Protein 5HSI (pdb70)

Solvent-accessible surface area: 41002 Å² total; per-residue (Å²): 78,58,79,76,24,27,23,26,0,0,0,0,0,11,63,10,30,4,2,116,35,2,42,79,8,2,26,88,2,1,69,45,0,18,31,13,5,113,96,46,22,104,56,24,49,83,28,2,11,95,133,38,50,103,32,100,28,9,119,118,3,18,31,43,0,92,86,9,4,61,84,0,0,100,49,8,73,85,66,15,26,25,31,32,16,7,0,43,27,5,2,80,33,34,24,9,5,0,0,0,0,1,0,0,13,2,0,3,1,0,23,8,6,14,3,56,26,116,67,25,5,8,3,10,14,75,0,1,46,27,0,0,89,17,0,6,117,2,0,29,14,139,99,16,6,1,1,2,2,16,0,6,52,3,0,22,4,0,0,0,0,1,1,0,0,4,16,8,1,0,22,1,0,71,119,32,38,83,145,30,6,66,86,81,60,63,51,89,2,16,15,10,40,7,105,64,5,4,69,33,6,115,106,8,40,121,60,50,94,56,0,13,92,91,2,2,16,2,8,115,88,10,41,106,6,1,35,0,0,0,4,35,43,32,50,99,72,6,34,37,9,0,0,4,0,1,0,0,21,108,11,6,18,47,0,58,11,49,56,55,4,30,4,38,19,138,21,0,35,72,20,0,81,125,34,11,83,112,127,27,8,2,0,0,0,0,0,4,0,6,8,78,51,4,0,1,3,3,11,0,43,111,0,12,56,11,15,97,99,0,72,179,91,38,12,19,0,7,0,0,0,8,0,12,19,0,0,2,2,4,0,1,1,4,41,95,99,42,109,56,4,69,76,168,48,7,72,132,22,8,51,86,11,112,3,18,68,39,105,99,106,16,8,38,71,68,2,17,29,0,4,118,12,0,47,75,0,1,0,0,0,0,0,0,8,62,0,0,3,1,5,40,28,0,0,0,2,0,2,40,8,63,60,0,37,49,2,1,3,21,122,141,162,18,19,16,23,1,5,5,12,24,9,6,0,4,19,0,0,1,0,1,0,0,6,56,0,0,39,13,7,1,7,0,0,0,8,0,0,0,0,0,2,2,0,0,37,22,1,32,81,30,0,96,111,10,136,11,98,3,90,65,82,157,1,10,5,48,24,12,36,47,3,7,4,0,12,0,4,2,0,0,9,35,70,74,34,76,53,0,61,87,8,10,166,16,0,82,35,0,36,104,52,0,22,44,128,102,77,30,152,180,42,50,52,2,9,3,11,64,29,58,0,26,49,107,76,14,16,63,7,0,26,55,23,0,80,84,25,44,6,56,78,119,33,0,110,128,24,18,76,0,2,0,2,6,2,6,5,16,26,7,8,0,23,82,115,148,33,8,68,62,4,18,70,85,0,98,149,16,0,51,43,7,0,88,110,13,42,81,90,166,281,26,40,95,74,21,25,26,34,0,0,0,0,0,13,9,12,30,4,3,114,34,1,37,78,9,1,27,93,5,1,69,43,0,16,34,36,4,141,158,155,36,67,81,25,3,14,104,152,50,49,99,32,108,29,10,125,135,4,18,32,44,0,84,70,4,3,68,81,0,1,105,50,6,68,61,50,4,28,4,36,39,18,5,1,27,28,5,1,70,28,33,14,14,2,0,0,0,0,0,0,0,14,3,0,3,3,2,24,9,8,14,2,45,39,100,89,25,6,6,4,12,12,52,0,3,56,46,0,0,86,14,0,7,118,2,0,32,12,129,172,17,5,1,1,2,2,13,0,5,51,4,0,21,3,0,0,0,0,1,1,0,0,4,17,11,1,1,89,0,0,79,98,34,41,71,134,32,6,58,85,71,58,90,44,86,6,24,14,9,37,8,142,62,4,2,46,29,6,110,112,6,38,114,63,41,92,71,0,14,106,100,2,1,17,15,11,117,92,13,59,118,7,1,38,0,0,0,4,31,40,29,44,83,68,4,34,35,9,0,0,4,0,0,0,0,18,55,12,8,20,46,0,59,11,51,55,53,4,34,3,39,11,126,20,0,38,72,34,0,78,139,48,7,86,105,120,29,1,2,0,0,0,0,0,6,0,5,7,78,46,4,0,2,3,4,9,0,46,101,0,19,54,11,16,108,104,0,73,177,93,38,13,18,0,7,0,0,0,10,0,12,20,0,0,1,2,5,0,2,1,4,42,93,100,34,107,52,2,64,101,174,41,8,78,113,22,7,44,88,10,116,2,12,58,75,111,98,106,16,10,42,67,77,6,12,30,0,3,102,12,0,47,84,0,1,0,0,0,0,0,0,8,63,0,0,4,1,6,31,30,0,0,0,1,0,2,51,22,61,63,0,37,51,1,1,4,21,163,129,17,24,16,25,1,5,8,14,20,10,5,1,3,20,0,0,2,0,2,0,0,5,60,0,0,38,12,6,0,6,0,0,0,8,0,0,0,1,0,5,2,0,0,39,25,1,39,68,31,0,106,129,10,133,7,128,4,76,90,74,131,1,5,9,50,28,14,34,44,8,14,4,0,11,1,4,2,0,0,10,40,64,79,34,99,47,0,78,75,6,12,136,6,0,78,27,0,46,108,53,0,18,41,105,114,36,23,109,202,37,58,70,2,10,3,7,60,27,56,0,25,50,104,61,12,17,68,9,0,25,58,23,0,81,86,28,50,4,59,75,121,30,0,116,124,22,21,75,0,4,0,2,4,2,4,6,17,27,12,12,0,20,79,128,128,38,8,60,98,4,17,68,82,0,94,145,12,0,50,43,10,0,85,104,28,58,118

B-factor: mean 26.17, std 9.17, range [10.86, 77.59]

GO terms:
  GO:0004837 tyrosine decarboxylase activity (F, IDA)
  GO:0030170 pyridoxal phosphate binding (F, IDA)
  GO:0036468 L-dopa decarboxylase activity (F, IDA)

Structure (mmCIF, N/CA/C/O backbone):
data_5HSI
#
_entry.id   5HSI
#
_cell.length_a   61.787
_cell.length_b   126.169
_cell.length_c   82.728
_cell.angle_alpha   90.00
_cell.angle_beta   109.89
_cell.angle_gamma   90.00
#
_symmetry.space_group_name_H-M   'P 1 21 1'
#
loop_
_entity.id
_entity.type
_entity.pdbx_description
1 polymer 'Putative decarboxylase'
2 non-polymer 'MAGNESIUM ION'
3 water water
#
loop_
_atom_site.group_PDB
_atom_site.id
_atom_site.type_symbol
_atom_site.label_atom_id
_atom_site.label_alt_id
_atom_site.label_comp_id
_atom_site.label_asym_id
_atom_site.label_entity_id
_atom_site.label_seq_id
_atom_site.pdbx_PDB_ins_code
_atom_site.Cartn_x
_atom_site.Cartn_y
_atom_site.Cartn_z
_atom_site.occupancy
_atom_site.B_iso_or_equiv
_atom_site.auth_seq_id
_atom_site.auth_comp_id
_atom_site.auth_asym_id
_atom_site.auth_atom_id
_atom_site.pdbx_PDB_model_num
ATOM 1 N N . SER A 1 7 ? 59.035 11.540 107.771 1.00 48.79 7 SER A N 1
ATOM 2 C CA . SER A 1 7 ? 58.653 10.373 106.979 1.00 50.88 7 SER A CA 1
ATOM 3 C C . SER A 1 7 ? 57.321 9.811 107.466 1.00 38.28 7 SER A C 1
ATOM 4 O O . SER A 1 7 ? 57.249 8.642 107.871 1.00 36.17 7 SER A O 1
ATOM 7 N N . LEU A 1 8 ? 56.287 10.656 107.434 1.00 36.67 8 LEU A N 1
ATOM 8 C CA . LEU A 1 8 ? 54.983 10.366 108.037 1.00 31.35 8 LEU A CA 1
ATOM 9 C C . LEU A 1 8 ? 55.076 10.100 109.544 1.00 35.20 8 LEU A C 1
ATOM 10 O O . LEU A 1 8 ? 54.163 9.522 110.130 1.00 29.53 8 LEU A O 1
ATOM 15 N N . LYS A 1 9 ? 56.166 10.551 110.164 1.00 40.18 9 LYS A N 1
ATOM 16 C CA . LYS A 1 9 ? 56.490 10.207 111.552 1.00 41.94 9 LYS A CA 1
ATOM 17 C C . LYS A 1 9 ? 55.367 10.439 112.559 1.00 40.05 9 LYS A C 1
ATOM 18 O O . LYS A 1 9 ? 55.098 9.585 113.410 1.00 41.71 9 LYS A O 1
ATOM 24 N N . ASP A 1 10 ? 54.720 11.594 112.463 1.00 35.81 10 ASP A N 1
ATOM 25 C CA . ASP A 1 10 ? 53.665 11.938 113.406 1.00 37.62 10 ASP A CA 1
ATOM 26 C C . ASP A 1 10 ? 52.287 11.892 112.758 1.00 33.81 10 ASP A C 1
ATOM 27 O O . ASP A 1 10 ? 51.379 12.621 113.155 1.00 33.60 10 ASP A O 1
ATOM 32 N N . LEU A 1 11 ? 52.144 11.028 111.755 1.00 31.69 11 LEU A N 1
ATOM 33 C CA . LEU A 1 11 ? 50.834 10.735 111.181 1.00 29.81 11 LEU A CA 1
ATOM 34 C C . LEU A 1 11 ? 49.875 10.376 112.313 1.00 27.57 11 LEU A C 1
ATOM 35 O O . LEU A 1 11 ? 50.218 9.587 113.202 1.00 27.85 11 LEU A O 1
ATOM 40 N N . ASP A 1 12 ? 48.689 10.978 112.289 1.00 27.37 12 ASP A N 1
ATOM 41 C CA . ASP A 1 12 ? 47.692 10.821 113.344 1.00 24.37 12 ASP A CA 1
ATOM 42 C C . ASP A 1 12 ? 46.495 10.050 112.804 1.00 25.76 12 ASP A C 1
ATOM 43 O O . ASP A 1 12 ? 45.702 10.589 112.019 1.00 23.73 12 ASP A O 1
ATOM 48 N N . LEU A 1 13 ? 46.362 8.792 113.225 1.00 24.07 13 LEU A N 1
ATOM 49 C CA . LEU A 1 13 ? 45.306 7.913 112.705 1.00 24.54 13 LEU A CA 1
ATOM 50 C C . LEU A 1 13 ? 43.897 8.441 112.964 1.00 24.06 13 LEU A C 1
ATOM 51 O O . LEU A 1 13 ? 42.988 8.164 112.187 1.00 24.88 13 LEU A O 1
ATOM 56 N N . ASN A 1 14 ? 43.717 9.208 114.041 1.00 25.91 14 ASN A N 1
ATOM 57 C CA . ASN A 1 14 ? 42.406 9.767 114.385 1.00 26.52 14 ASN A CA 1
ATOM 58 C C . ASN A 1 14 ? 41.822 10.645 113.279 1.00 19.57 14 ASN A C 1
ATOM 59 O O . ASN A 1 14 ? 40.617 10.878 113.242 1.00 24.47 14 ASN A O 1
ATOM 64 N N . ALA A 1 15 ? 42.684 11.135 112.394 1.00 21.41 15 ALA A N 1
ATOM 65 C CA . ALA A 1 15 ? 42.261 12.037 111.324 1.00 22.04 15 ALA A CA 1
ATOM 66 C C . ALA A 1 15 ? 41.793 11.273 110.088 1.00 22.09 15 ALA A C 1
ATOM 67 O O . ALA A 1 15 ? 41.322 11.873 109.117 1.00 19.05 15 ALA A O 1
ATOM 69 N N . LEU A 1 16 ? 41.921 9.952 110.122 1.00 19.81 16 LEU A N 1
ATOM 70 C CA . LEU A 1 16 ? 41.665 9.145 108.928 1.00 19.65 16 LEU A CA 1
ATOM 71 C C . LEU A 1 16 ? 40.393 8.303 108.997 1.00 21.05 16 LEU A C 1
ATOM 72 O O . LEU A 1 16 ? 40.189 7.423 108.157 1.00 20.76 16 LEU A O 1
ATOM 77 N N . PHE A 1 17 ? 39.535 8.591 109.975 1.00 18.20 17 PHE A N 1
ATOM 78 C CA . PHE A 1 17 ? 38.273 7.869 110.177 1.00 21.75 17 PHE A CA 1
ATOM 79 C C . PHE A 1 17 ? 37.147 8.834 110.536 1.00 22.49 17 PHE A C 1
ATOM 80 O O . PHE A 1 17 ? 37.388 9.884 111.135 1.00 23.71 17 PHE A O 1
ATOM 88 N N . ILE A 1 18 ? 35.918 8.474 110.178 1.00 22.24 18 ILE A N 1
ATOM 89 C CA . ILE A 1 18 ? 34.754 9.261 110.578 1.00 21.55 18 ILE A CA 1
ATOM 90 C C . ILE A 1 18 ? 34.651 9.348 112.108 1.00 23.76 18 ILE A C 1
ATOM 91 O O . ILE A 1 18 ? 34.330 10.404 112.651 1.00 20.31 18 ILE A O 1
ATOM 96 N N . GLY A 1 19 ? 34.960 8.248 112.791 1.00 22.60 19 GLY A N 1
ATOM 97 C CA . GLY A 1 19 ? 34.939 8.217 114.246 1.00 22.97 19 GLY A CA 1
ATOM 98 C C . GLY A 1 19 ? 33.718 7.481 114.758 1.00 24.68 19 GLY A C 1
ATOM 99 O O . GLY A 1 19 ? 32.654 7.540 114.129 1.00 22.33 19 GLY A O 1
ATOM 100 N N . ASP A 1 20 ? 33.864 6.780 115.885 1.00 23.18 20 ASP A N 1
ATOM 101 C CA . ASP A 1 20 ? 32.760 5.984 116.429 1.00 25.87 20 ASP A CA 1
ATOM 102 C C . ASP A 1 20 ? 31.534 6.827 116.784 1.00 26.07 20 ASP A C 1
ATOM 103 O O . ASP A 1 20 ? 30.409 6.317 116.814 1.00 26.96 20 ASP A O 1
ATOM 108 N N . LYS A 1 21 ? 31.764 8.111 117.045 1.00 23.93 21 LYS A N 1
ATOM 109 C CA . LYS A 1 21 ? 30.700 9.051 117.396 1.00 29.31 21 LYS A CA 1
ATOM 110 C C . LYS A 1 21 ? 30.596 10.156 116.358 1.00 25.30 21 LYS A C 1
ATOM 111 O O . LYS A 1 21 ? 30.127 11.262 116.656 1.00 25.38 21 LYS A O 1
ATOM 117 N N . ALA A 1 22 ? 31.045 9.854 115.141 1.00 23.86 22 ALA A N 1
ATOM 118 C CA . ALA A 1 22 ? 31.028 10.818 114.041 1.00 24.75 22 ALA A CA 1
ATOM 119 C C . ALA A 1 22 ? 31.782 12.100 114.391 1.00 23.81 22 ALA A C 1
ATOM 120 O O . ALA A 1 22 ? 31.408 13.198 113.947 1.00 25.10 22 ALA A O 1
ATOM 122 N N . GLU A 1 23 ? 32.855 11.955 115.174 1.00 22.08 23 GLU A N 1
ATOM 123 C CA . GLU A 1 23 ? 33.676 13.099 115.581 1.00 25.15 23 GLU A CA 1
ATOM 124 C C . GLU A 1 23 ? 34.204 13.864 114.375 1.00 26.09 23 GLU A C 1
ATOM 125 O O . GLU A 1 23 ? 34.348 15.083 114.423 1.00 24.46 23 GLU A O 1
ATOM 131 N N . ASN A 1 24 ? 34.506 13.137 113.302 1.00 21.79 24 ASN A N 1
ATOM 132 C CA . ASN A 1 24 ? 35.028 13.759 112.091 1.00 20.27 24 ASN A CA 1
ATOM 133 C C . ASN A 1 24 ? 34.003 13.741 110.964 1.00 24.35 24 ASN A C 1
ATOM 134 O O . ASN A 1 24 ? 34.368 13.767 109.793 1.00 21.02 24 ASN A O 1
ATOM 139 N N . GLY A 1 25 ? 32.725 13.703 111.327 1.00 22.72 25 GLY A N 1
ATOM 140 C CA . GLY A 1 25 ? 31.646 13.684 110.358 1.00 21.38 25 GLY A CA 1
ATOM 141 C C . GLY A 1 25 ? 31.633 14.867 109.416 1.00 22.13 25 GLY A C 1
ATOM 142 O O . GLY A 1 25 ? 31.465 14.695 108.208 1.00 21.60 25 GLY A O 1
ATOM 143 N N . GLN A 1 26 ? 31.800 16.072 109.958 1.00 22.79 26 GLN A N 1
ATOM 144 C CA . GLN A 1 26 ? 31.793 17.278 109.139 1.00 23.40 26 GLN A CA 1
ATOM 145 C C . GLN A 1 26 ? 32.968 17.300 108.163 1.00 21.30 26 GLN A C 1
ATOM 146 O O . GLN A 1 26 ? 32.840 17.783 107.036 1.00 22.59 26 GLN A O 1
ATOM 152 N N . LEU A 1 27 ? 34.113 16.787 108.603 1.00 20.15 27 LEU A N 1
ATOM 153 C CA . LEU A 1 27 ? 35.278 16.665 107.733 1.00 21.96 27 LEU A CA 1
ATOM 154 C C . LEU A 1 27 ? 34.946 15.753 106.559 1.00 21.34 27 LEU A C 1
ATOM 155 O O . LEU A 1 27 ? 35.215 16.088 105.407 1.00 20.20 27 LEU A O 1
ATOM 160 N N . TYR A 1 28 ? 34.357 14.597 106.858 1.00 18.28 28 TYR A N 1
ATOM 161 C CA . TYR A 1 28 ? 33.943 13.673 105.804 1.00 17.12 28 TYR A CA 1
ATOM 162 C C . TYR A 1 28 ? 32.979 14.357 104.833 1.00 19.54 28 TYR A C 1
ATOM 163 O O . TYR A 1 28 ? 33.153 14.306 103.611 1.00 19.66 28 TYR A O 1
ATOM 172 N N . LYS A 1 29 ? 31.964 15.013 105.381 1.00 18.82 29 LYS A N 1
ATOM 173 C CA . LYS A 1 29 ? 30.957 15.662 104.556 1.00 22.09 29 LYS A CA 1
ATOM 174 C C . LYS A 1 29 ? 31.566 16.771 103.691 1.00 23.60 29 LYS A C 1
ATOM 175 O O . LYS A 1 29 ? 31.224 16.898 102.511 1.00 23.68 29 LYS A O 1
ATOM 181 N N . ASP A 1 30 ? 32.465 17.567 104.271 1.00 19.63 30 ASP A N 1
ATOM 182 C CA . ASP A 1 30 ? 33.134 18.638 103.531 1.00 20.60 30 ASP A CA 1
ATOM 183 C C . ASP A 1 30 ? 33.948 18.089 102.361 1.00 22.55 30 ASP A C 1
ATOM 184 O O . ASP A 1 30 ? 33.850 18.575 101.230 1.00 21.42 30 ASP A O 1
ATOM 189 N N . LEU A 1 31 ? 34.739 17.058 102.632 1.00 22.34 31 LEU A N 1
ATOM 190 C CA . LEU A 1 31 ? 35.570 16.464 101.597 1.00 18.75 31 LEU A CA 1
ATOM 191 C C . LEU A 1 31 ? 34.713 15.768 100.547 1.00 20.59 31 LEU A C 1
ATOM 192 O O . LEU A 1 31 ? 35.026 15.812 99.354 1.00 19.45 31 LEU A O 1
ATOM 197 N N . LEU A 1 32 ? 33.635 15.121 100.988 1.00 18.00 32 LEU A N 1
ATOM 198 C CA . LEU A 1 32 ? 32.735 14.439 100.053 1.00 18.28 32 LEU A CA 1
ATOM 199 C C . LEU A 1 32 ? 32.103 15.440 99.107 1.00 21.30 32 LEU A C 1
ATOM 200 O O . LEU A 1 32 ? 32.025 15.210 97.897 1.00 18.95 32 LEU A O 1
ATOM 205 N N . ASN A 1 33 ? 31.652 16.564 99.649 1.00 19.83 33 ASN A N 1
ATOM 206 C CA . ASN A 1 33 ? 31.052 17.585 98.796 1.00 19.75 33 ASN A CA 1
ATOM 207 C C . ASN A 1 33 ? 32.064 18.223 97.850 1.00 18.83 33 ASN A C 1
ATOM 208 O O . ASN A 1 33 ? 31.732 18.550 96.714 1.00 20.87 33 ASN A O 1
ATOM 213 N N . LYS A 1 34 ? 33.297 18.399 98.312 1.00 20.16 34 LYS A N 1
ATOM 214 C CA . LYS A 1 34 ? 34.350 18.934 97.439 1.00 21.44 34 LYS A CA 1
ATOM 215 C C . LYS A 1 34 ? 34.565 18.008 96.235 1.00 20.45 34 LYS A C 1
ATOM 216 O O . LYS A 1 34 ? 34.627 18.458 95.093 1.00 20.07 34 LYS A O 1
ATOM 222 N N . LEU A 1 35 ? 34.653 16.710 96.498 1.00 19.37 35 LEU A N 1
ATOM 223 C CA . LEU A 1 35 ? 34.854 15.723 95.440 1.00 16.99 35 LEU A CA 1
ATOM 224 C C . LEU A 1 35 ? 33.655 15.648 94.498 1.00 18.08 35 LEU A C 1
ATOM 225 O O . LEU A 1 35 ? 33.815 15.628 93.266 1.00 17.55 35 LEU A O 1
ATOM 230 N N . VAL A 1 36 ? 32.448 15.628 95.056 1.00 18.63 36 VAL A N 1
ATOM 231 C CA . VAL A 1 36 ? 31.260 15.581 94.203 1.00 17.14 36 VAL A CA 1
ATOM 232 C C . VAL A 1 36 ? 31.210 16.815 93.310 1.00 19.99 36 VAL A C 1
ATOM 233 O O . VAL A 1 36 ? 30.915 16.707 92.121 1.00 19.04 36 VAL A O 1
ATOM 237 N N . ASP A 1 37 ? 31.532 17.981 93.871 1.00 18.91 37 ASP A N 1
ATOM 238 C CA . ASP A 1 37 ? 31.606 19.207 93.072 1.00 21.01 37 ASP A CA 1
ATOM 239 C C . ASP A 1 37 ? 32.601 19.078 91.932 1.00 20.21 37 ASP A C 1
ATOM 240 O O . ASP A 1 37 ? 32.356 19.573 90.834 1.00 20.49 37 ASP A O 1
ATOM 245 N N . GLU A 1 38 ? 33.732 18.433 92.198 1.00 19.02 38 GLU A N 1
ATOM 246 C CA . GLU A 1 38 ? 34.743 18.247 91.166 1.00 18.80 38 GLU A CA 1
ATOM 247 C C . GLU A 1 38 ? 34.196 17.388 90.039 1.00 16.87 38 GLU A C 1
ATOM 248 O O . GLU A 1 38 ? 34.417 17.661 88.864 1.00 18.80 38 GLU A O 1
ATOM 254 N N . HIS A 1 39 ? 33.486 16.329 90.397 1.00 17.71 39 HIS A N 1
ATOM 255 C CA . HIS A 1 39 ? 32.930 15.474 89.364 1.00 17.32 39 HIS A CA 1
ATOM 256 C C . HIS A 1 39 ? 31.831 16.172 88.562 1.00 17.82 39 HIS A C 1
ATOM 257 O O . HIS A 1 39 ? 31.790 16.070 87.333 1.00 18.94 39 HIS A O 1
ATOM 264 N N . LEU A 1 40 ? 30.923 16.865 89.247 1.00 19.07 40 LEU A N 1
ATOM 265 C CA . LEU A 1 40 ? 29.841 17.552 88.536 1.00 18.15 40 LEU A CA 1
ATOM 266 C C . LEU A 1 40 ? 30.407 18.624 87.605 1.00 20.32 40 LEU A C 1
ATOM 267 O O . LEU A 1 40 ? 29.929 18.791 86.475 1.00 18.77 40 LEU A O 1
ATOM 272 N N . GLY A 1 41 ? 31.440 19.327 88.063 1.00 19.13 41 GLY A N 1
ATOM 273 C CA . GLY A 1 41 ? 32.084 20.351 87.245 1.00 22.70 41 GLY A CA 1
ATOM 274 C C . GLY A 1 41 ? 32.745 19.756 86.014 1.00 20.39 41 GLY A C 1
ATOM 275 O O . GLY A 1 41 ? 32.801 20.376 84.947 1.00 23.43 41 GLY A O 1
ATOM 276 N N . TRP A 1 42 ? 33.228 18.528 86.162 1.00 21.37 42 TRP A N 1
ATOM 277 C CA . TRP A 1 42 ? 33.884 17.821 85.077 1.00 22.34 42 TRP A CA 1
ATOM 278 C C . TRP A 1 42 ? 32.860 17.437 84.011 1.00 21.18 42 TRP A C 1
ATOM 279 O O . TRP A 1 42 ? 33.100 17.637 82.811 1.00 21.52 42 TRP A O 1
ATOM 290 N N . ARG A 1 43 ? 31.714 16.898 84.432 1.00 17.67 43 ARG A N 1
ATOM 291 C CA . ARG A 1 43 ? 30.671 16.563 83.464 1.00 16.05 43 ARG A CA 1
ATOM 292 C C . ARG A 1 43 ? 30.272 17.819 82.723 1.00 21.91 43 ARG A C 1
ATOM 293 O O . ARG A 1 43 ? 30.114 17.796 81.510 1.00 23.24 43 ARG A O 1
ATOM 301 N N . LYS A 1 44 ? 30.127 18.917 83.448 1.00 20.95 44 LYS A N 1
ATOM 302 C CA . LYS A 1 44 ? 29.611 20.143 82.837 1.00 24.47 44 LYS A CA 1
ATOM 303 C C . LYS A 1 44 ? 30.607 20.832 81.906 1.00 29.96 44 LYS A C 1
ATOM 304 O O . LYS A 1 44 ? 30.239 21.275 80.808 1.00 28.67 44 LYS A O 1
ATOM 310 N N . ASN A 1 45 ? 31.867 20.908 82.326 1.00 22.23 45 ASN A N 1
ATOM 311 C CA . ASN A 1 45 ? 32.816 21.790 81.657 1.00 22.08 45 ASN A CA 1
ATOM 312 C C . ASN A 1 45 ? 34.022 21.149 80.978 1.00 20.69 45 ASN A C 1
ATOM 313 O O . ASN A 1 45 ? 34.763 21.837 80.288 1.00 22.40 45 ASN A O 1
ATOM 318 N N . TYR A 1 46 ? 34.241 19.848 81.161 1.00 20.46 46 TYR A N 1
ATOM 319 C CA . TYR A 1 46 ? 35.457 19.236 80.633 1.00 19.86 46 TYR A CA 1
ATOM 320 C C . TYR A 1 46 ? 35.479 19.326 79.106 1.00 24.41 46 TYR A C 1
ATOM 321 O O . TYR A 1 46 ? 36.526 19.575 78.499 1.00 24.14 46 TYR A O 1
ATOM 330 N N . ILE A 1 47 ? 34.306 19.154 78.508 1.00 23.28 47 ILE A N 1
ATOM 331 C CA . ILE A 1 47 ? 34.113 19.332 77.068 1.00 22.92 47 ILE A CA 1
ATOM 332 C C . ILE A 1 47 ? 32.929 20.257 76.850 1.00 26.76 47 ILE A C 1
ATOM 333 O O . ILE A 1 47 ? 31.783 19.799 76.848 1.00 26.73 47 ILE A O 1
ATOM 338 N N . PRO A 1 48 ? 33.190 21.568 76.699 1.00 24.26 48 PRO A N 1
ATOM 339 C CA . PRO A 1 48 ? 32.122 22.521 76.367 1.00 30.69 48 PRO A CA 1
ATOM 340 C C . PRO A 1 48 ? 31.391 22.027 75.113 1.00 34.32 48 PRO A C 1
ATOM 341 O O . PRO A 1 48 ? 32.050 21.594 74.170 1.00 34.33 48 PRO A O 1
ATOM 345 N N . SER A 1 49 ? 30.060 22.079 75.117 1.00 42.65 49 SER A N 1
ATOM 346 C CA . SER A 1 49 ? 29.228 21.314 74.170 1.00 40.84 49 SER A CA 1
ATOM 347 C C . SER A 1 49 ? 29.405 19.803 74.362 1.00 37.96 49 SER A C 1
ATOM 348 O O . SER A 1 49 ? 30.474 19.297 74.039 1.00 44.28 49 SER A O 1
ATOM 351 N N . ASP A 1 50 ? 28.411 19.052 74.868 1.00 40.68 50 ASP A N 1
ATOM 352 C CA . ASP A 1 50 ? 26.989 19.406 75.130 1.00 38.97 50 ASP A CA 1
ATOM 353 C C . ASP A 1 50 ? 26.116 19.199 73.847 1.00 45.91 50 ASP A C 1
ATOM 354 O O . ASP A 1 50 ? 26.585 18.555 72.903 1.00 47.12 50 ASP A O 1
ATOM 359 N N . PRO A 1 51 ? 24.855 19.694 73.788 1.00 51.59 51 PRO A N 1
ATOM 360 C CA . PRO A 1 51 ? 24.019 20.607 74.578 1.00 50.02 51 PRO A CA 1
ATOM 361 C C . PRO A 1 51 ? 23.591 19.990 75.900 1.00 47.11 51 PRO A C 1
ATOM 362 O O . PRO A 1 51 ? 23.965 18.850 76.210 1.00 41.94 51 PRO A O 1
ATOM 366 N N . ASN A 1 52 ? 22.867 20.764 76.698 1.00 49.48 52 ASN A N 1
ATOM 367 C CA . ASN A 1 52 ? 22.172 20.199 77.839 1.00 43.31 52 ASN A CA 1
ATOM 368 C C . ASN A 1 52 ? 20.944 19.490 77.305 1.00 34.50 52 ASN A C 1
ATOM 369 O O . ASN A 1 52 ? 20.156 20.079 76.561 1.00 37.16 52 ASN A O 1
ATOM 374 N N . MET A 1 53 ? 20.790 18.222 77.663 1.00 29.79 53 MET A N 1
ATOM 375 C CA . MET A 1 53 ? 19.608 17.482 77.260 1.00 28.18 53 MET A CA 1
ATOM 376 C C . MET A 1 53 ? 18.444 17.738 78.215 1.00 31.29 53 MET A C 1
ATOM 377 O O . MET A 1 53 ? 17.279 17.579 77.840 1.00 30.01 53 MET A O 1
ATOM 382 N N . ILE A 1 54 ? 18.771 18.128 79.447 1.00 25.64 54 ILE A N 1
ATOM 383 C CA . ILE A 1 54 ? 17.769 18.412 80.479 1.00 25.68 54 ILE A CA 1
ATOM 384 C C . ILE A 1 54 ? 17.825 19.901 80.813 1.00 27.85 54 ILE A C 1
ATOM 385 O O . ILE A 1 54 ? 18.887 20.416 81.168 1.00 25.83 54 ILE A O 1
ATOM 390 N N . GLY A 1 55 ? 16.697 20.601 80.695 1.00 27.76 55 GLY A N 1
ATOM 391 C CA . GLY A 1 55 ? 16.656 22.022 81.019 1.00 29.78 55 GLY A CA 1
ATOM 392 C C . GLY A 1 55 ? 15.681 22.388 82.128 1.00 31.30 55 GLY A C 1
ATOM 393 O O . GLY A 1 55 ? 14.933 21.538 82.598 1.00 28.74 55 GLY A O 1
ATOM 394 N N . PRO A 1 56 ? 15.685 23.665 82.557 1.00 32.26 56 PRO A N 1
ATOM 395 C CA . PRO A 1 56 ? 14.745 24.171 83.568 1.00 29.41 56 PRO A CA 1
ATOM 396 C C . PRO A 1 56 ? 13.289 23.893 83.209 1.00 29.33 56 PRO A C 1
ATOM 397 O O . PRO A 1 56 ? 12.492 23.623 84.107 1.00 34.14 56 PRO A O 1
ATOM 401 N N . GLU A 1 57 ? 12.951 23.957 81.923 1.00 32.55 57 GLU A N 1
ATOM 402 C CA . GLU A 1 57 ? 11.598 23.637 81.470 1.00 36.70 57 GLU A CA 1
ATOM 403 C C . GLU A 1 57 ? 11.228 22.177 81.765 1.00 35.87 57 GLU A C 1
ATOM 404 O O . GLU A 1 57 ? 10.057 21.855 81.987 1.00 35.89 57 GLU A O 1
ATOM 410 N N . ASP A 1 58 ? 12.223 21.294 81.758 1.00 31.82 58 ASP A N 1
ATOM 411 C CA . ASP A 1 58 ? 11.986 19.904 82.124 1.00 29.95 58 ASP A CA 1
ATOM 412 C C . ASP A 1 58 ? 11.926 19.768 83.648 1.00 29.17 58 ASP A C 1
ATOM 413 O O . ASP A 1 58 ? 11.015 19.142 84.190 1.00 31.36 58 ASP A O 1
ATOM 418 N N . GLN A 1 59 ? 12.888 20.376 84.333 1.00 26.06 59 GLN A N 1
ATOM 419 C CA . GLN A 1 59 ? 13.023 20.230 85.784 1.00 25.11 59 GLN A CA 1
ATOM 420 C C . GLN A 1 59 ? 11.872 20.855 86.576 1.00 30.48 59 GLN A C 1
ATOM 421 O O . GLN A 1 59 ? 11.626 20.474 87.715 1.00 31.22 59 GLN A O 1
ATOM 427 N N . ASN A 1 60 ? 11.174 21.810 85.967 1.00 32.47 60 ASN A N 1
ATOM 428 C CA . ASN A 1 60 ? 10.041 22.469 86.621 1.00 36.01 60 ASN A CA 1
ATOM 429 C C . ASN A 1 60 ? 8.677 21.936 86.196 1.00 36.12 60 ASN A C 1
ATOM 430 O O . ASN A 1 60 ? 7.646 22.438 86.642 1.00 36.63 60 ASN A O 1
ATOM 435 N N . SER A 1 61 ? 8.664 20.927 85.332 1.00 30.62 61 SER A N 1
ATOM 436 C CA . SER A 1 61 ? 7.408 20.299 84.941 1.00 30.85 61 SER A CA 1
ATOM 437 C C . SER A 1 61 ? 6.823 19.529 86.127 1.00 30.44 61 SER A C 1
ATOM 438 O O . SER A 1 61 ? 7.564 19.078 87.008 1.00 29.12 61 SER A O 1
ATOM 441 N N . PRO A 1 62 ? 5.486 19.395 86.170 1.00 26.78 62 PRO A N 1
ATOM 442 C CA . PRO A 1 62 ? 4.848 18.662 87.269 1.00 31.36 62 PRO A CA 1
ATOM 443 C C . PRO A 1 62 ? 5.263 17.194 87.323 1.00 27.96 62 PRO A C 1
ATOM 444 O O . PRO A 1 62 ? 5.477 16.668 88.415 1.00 30.04 62 PRO A O 1
ATOM 448 N N . ALA A 1 63 ? 5.376 16.541 86.171 1.00 28.64 63 ALA A N 1
ATOM 449 C CA . ALA A 1 63 ? 5.778 15.138 86.153 1.00 28.06 63 ALA A CA 1
ATOM 450 C C . ALA A 1 63 ? 7.202 14.952 86.692 1.00 25.07 63 ALA A C 1
ATOM 451 O O . ALA A 1 63 ? 7.498 13.948 87.335 1.00 27.58 63 ALA A O 1
ATOM 453 N N . PHE A 1 64 ? 8.080 15.912 86.416 1.00 24.87 64 PHE A N 1
ATOM 454 C CA . PHE A 1 64 ? 9.452 15.862 86.921 1.00 23.63 64 PHE A CA 1
ATOM 455 C C . PHE A 1 64 ? 9.414 15.980 88.438 1.00 24.86 64 PHE A C 1
ATOM 456 O O . PHE A 1 64 ? 10.014 15.171 89.150 1.00 22.41 64 PHE A O 1
ATOM 464 N N . LYS A 1 65 ? 8.703 16.988 88.938 1.00 25.37 65 LYS A N 1
ATOM 465 C CA . LYS A 1 65 ? 8.623 17.192 90.378 1.00 23.33 65 LYS A CA 1
ATOM 466 C C . LYS A 1 65 ? 7.983 15.992 91.090 1.00 23.17 65 LYS A C 1
ATOM 467 O O . LYS A 1 65 ? 8.428 15.601 92.169 1.00 24.35 65 LYS A O 1
ATOM 473 N N . LYS A 1 66 ? 6.958 15.405 90.475 1.00 25.79 66 LYS A N 1
ATOM 474 C CA . LYS A 1 66 ? 6.338 14.186 91.000 1.00 25.57 66 LYS A CA 1
ATOM 475 C C . LYS A 1 66 ? 7.352 13.055 91.077 1.00 23.86 66 LYS A C 1
ATOM 476 O O . LYS A 1 66 ? 7.378 12.297 92.049 1.00 22.29 66 LYS A O 1
ATOM 482 N N . THR A 1 67 ? 8.172 12.927 90.035 1.00 23.72 67 THR A N 1
ATOM 483 C CA . THR A 1 67 ? 9.157 11.838 89.971 1.00 21.13 67 THR A CA 1
ATOM 484 C C . THR A 1 67 ? 10.249 12.029 91.026 1.00 21.32 67 THR A C 1
ATOM 485 O O . THR A 1 67 ? 10.716 11.058 91.629 1.00 21.14 67 THR A O 1
ATOM 489 N N . VAL A 1 68 ? 10.657 13.276 91.256 1.00 21.36 68 VAL A N 1
ATOM 490 C CA . VAL A 1 68 ? 11.599 13.550 92.339 1.00 20.12 68 VAL A CA 1
ATOM 491 C C . VAL A 1 68 ? 10.987 13.125 93.672 1.00 22.32 68 VAL A C 1
ATOM 492 O O . VAL A 1 68 ? 11.655 12.505 94.500 1.00 22.73 68 VAL A O 1
ATOM 496 N N . GLY A 1 69 ? 9.708 13.439 93.865 1.00 22.38 69 GLY A N 1
ATOM 497 C CA . GLY A 1 69 ? 9.028 13.069 95.097 1.00 21.74 69 GLY A CA 1
ATOM 498 C C . GLY A 1 69 ? 9.013 11.562 95.284 1.00 20.85 69 GLY A C 1
ATOM 499 O O . GLY A 1 69 ? 9.222 11.050 96.392 1.00 21.77 69 GLY A O 1
ATOM 500 N N . HIS A 1 70 ? 8.771 10.857 94.186 1.00 20.98 70 HIS A N 1
ATOM 501 C CA . HIS A 1 70 ? 8.790 9.394 94.164 1.00 21.31 70 HIS A CA 1
ATOM 502 C C . HIS A 1 70 ? 10.172 8.839 94.544 1.00 20.41 70 HIS A C 1
ATOM 503 O O . HIS A 1 70 ? 10.293 7.920 95.370 1.00 18.88 70 HIS A O 1
ATOM 510 N N . MET A 1 71 ? 11.225 9.399 93.951 1.00 20.03 71 MET A N 1
ATOM 511 C CA . MET A 1 71 ? 12.584 8.999 94.313 1.00 19.69 71 MET A CA 1
ATOM 512 C C . MET A 1 71 ? 12.883 9.236 95.797 1.00 21.11 71 MET A C 1
ATOM 513 O O . MET A 1 71 ? 13.467 8.379 96.461 1.00 19.99 71 MET A O 1
ATOM 518 N N . LYS A 1 72 ? 12.467 10.390 96.318 1.00 21.91 72 LYS A N 1
ATOM 519 C CA . LYS A 1 72 ? 12.643 10.694 97.738 1.00 19.70 72 LYS A CA 1
ATOM 520 C C . LYS A 1 72 ? 11.944 9.679 98.638 1.00 20.69 72 LYS A C 1
ATOM 521 O O . LYS A 1 72 ? 12.486 9.276 99.669 1.00 22.10 72 LYS A O 1
ATOM 527 N N . THR A 1 73 ? 10.735 9.282 98.259 1.00 22.49 73 THR A N 1
ATOM 528 C CA . THR A 1 73 ? 9.987 8.282 99.028 1.00 22.80 73 THR A CA 1
ATOM 529 C C . THR A 1 73 ? 10.754 6.955 99.099 1.00 25.35 73 THR A C 1
ATOM 530 O O . THR A 1 73 ? 10.846 6.326 100.164 1.00 26.57 73 THR A O 1
ATOM 534 N N . VAL A 1 74 ? 11.325 6.548 97.969 1.00 21.59 74 VAL A N 1
ATOM 535 C CA . VAL A 1 74 ? 12.135 5.339 97.917 1.00 21.88 74 VAL A CA 1
ATOM 536 C C . VAL A 1 74 ? 13.359 5.445 98.818 1.00 21.07 74 VAL A C 1
ATOM 537 O O . VAL A 1 74 ? 13.624 4.551 99.622 1.00 21.73 74 VAL A O 1
ATOM 541 N N . LEU A 1 75 ? 14.088 6.551 98.705 1.00 20.65 75 LEU A N 1
ATOM 542 C CA . LEU A 1 75 ? 15.323 6.730 99.462 1.00 22.79 75 LEU A CA 1
ATOM 543 C C . LEU A 1 75 ? 15.020 6.865 100.945 1.00 20.09 75 LEU A C 1
ATOM 544 O O . LEU A 1 75 ? 15.758 6.354 101.787 1.00 22.28 75 LEU A O 1
ATOM 549 N N . ASP A 1 76 ? 13.928 7.550 101.270 1.00 25.05 76 ASP A N 1
ATOM 550 C CA . ASP A 1 76 ? 13.543 7.705 102.673 1.00 25.15 76 ASP A CA 1
ATOM 551 C C . ASP A 1 76 ? 13.174 6.358 103.288 1.00 26.64 76 ASP A C 1
ATOM 552 O O . ASP A 1 76 ? 13.462 6.090 104.457 1.00 23.08 76 ASP A O 1
ATOM 557 N N . GLN A 1 77 ? 12.528 5.510 102.496 1.00 22.25 77 GLN A N 1
ATOM 558 C CA . GLN A 1 77 ? 12.203 4.154 102.940 1.00 24.64 77 GLN A CA 1
ATOM 559 C C . GLN A 1 77 ? 13.475 3.344 103.188 1.00 25.11 77 GLN A C 1
ATOM 560 O O . GLN A 1 77 ? 13.621 2.672 104.222 1.00 23.71 77 GLN A O 1
ATOM 566 N N . LEU A 1 78 ? 14.396 3.409 102.228 1.00 21.46 78 LEU A N 1
ATOM 567 C CA . LEU A 1 78 ? 15.686 2.736 102.339 1.00 23.98 78 LEU A CA 1
ATOM 568 C C . LEU A 1 78 ? 16.429 3.227 103.571 1.00 22.31 78 LEU A C 1
ATOM 569 O O . LEU A 1 78 ? 16.962 2.437 104.353 1.00 22.35 78 LEU A O 1
ATOM 574 N N . SER A 1 79 ? 16.442 4.543 103.745 1.00 25.34 79 SER A N 1
ATOM 575 C CA . SER A 1 79 ? 17.139 5.157 104.867 1.00 21.93 79 SER A CA 1
ATOM 576 C C . SER A 1 79 ? 16.576 4.695 106.206 1.00 21.22 79 SER A C 1
ATOM 577 O O . SER A 1 79 ? 17.324 4.367 107.136 1.00 23.43 79 SER A O 1
ATOM 580 N N . GLU A 1 80 ? 15.251 4.661 106.301 1.00 22.89 80 GLU A N 1
ATOM 581 C CA . GLU A 1 80 ? 14.592 4.237 107.534 1.00 25.36 80 GLU A CA 1
ATOM 582 C C . GLU A 1 80 ? 14.834 2.762 107.829 1.00 24.91 80 GLU A C 1
ATOM 583 O O . GLU A 1 80 ? 15.138 2.392 108.968 1.00 25.23 80 GLU A O 1
ATOM 589 N N . ARG A 1 81 ? 14.696 1.913 106.813 1.00 22.47 81 ARG A N 1
ATOM 590 C CA . ARG A 1 81 ? 14.870 0.480 107.027 1.00 21.18 81 ARG A CA 1
ATOM 591 C C . ARG A 1 81 ? 16.257 0.170 107.556 1.00 23.69 81 ARG A C 1
ATOM 592 O O . ARG A 1 81 ? 16.402 -0.586 108.509 1.00 24.89 81 ARG A O 1
ATOM 600 N N . ILE A 1 82 ? 17.277 0.767 106.945 1.00 20.90 82 ILE A N 1
ATOM 601 C CA . ILE A 1 82 ? 18.646 0.528 107.392 1.00 20.10 82 ILE A CA 1
ATOM 602 C C . ILE A 1 82 ? 18.874 0.975 108.840 1.00 23.97 82 ILE A C 1
ATOM 603 O O . ILE A 1 82 ? 19.517 0.275 109.612 1.00 21.32 82 ILE A O 1
ATOM 608 N N . ARG A 1 83 ? 18.333 2.124 109.221 1.00 23.61 83 ARG A N 1
ATOM 609 C CA . ARG A 1 83 ? 18.561 2.602 110.587 1.00 26.15 83 ARG A CA 1
ATOM 610 C C . ARG A 1 83 ? 17.750 1.812 111.614 1.00 29.30 83 ARG A C 1
ATOM 611 O O . ARG A 1 83 ? 18.237 1.521 112.711 1.00 34.02 83 ARG A O 1
ATOM 619 N N . THR A 1 84 ? 16.524 1.450 111.253 1.00 27.20 84 THR A N 1
ATOM 620 C CA . THR A 1 84 ? 15.653 0.707 112.168 1.00 27.18 84 THR A CA 1
ATOM 621 C C . THR A 1 84 ? 16.152 -0.711 112.436 1.00 31.88 84 THR A C 1
ATOM 622 O O . THR A 1 84 ? 16.090 -1.190 113.566 1.00 28.71 84 THR A O 1
ATOM 626 N N . GLU A 1 85 ? 16.641 -1.385 111.397 1.00 28.65 85 GLU A N 1
ATOM 627 C CA . GLU A 1 85 ? 17.092 -2.771 111.531 1.00 32.66 85 GLU A CA 1
ATOM 628 C C . GLU A 1 85 ? 18.516 -2.850 112.047 1.00 35.82 85 GLU A C 1
ATOM 629 O O . GLU A 1 85 ? 18.995 -3.925 112.422 1.00 34.95 85 GLU A O 1
ATOM 635 N N . SER A 1 86 ? 19.194 -1.707 112.067 1.00 33.90 86 SER A N 1
ATOM 636 C CA . SER A 1 86 ? 20.615 -1.701 112.382 1.00 38.88 86 SER A CA 1
ATOM 637 C C . SER A 1 86 ? 20.905 -1.968 113.841 1.00 42.35 86 SER A C 1
ATOM 638 O O . SER A 1 86 ? 20.088 -1.725 114.733 1.00 41.79 86 SER A O 1
ATOM 641 N N . VAL A 1 87 ? 22.127 -2.423 114.053 1.00 50.12 87 VAL A N 1
ATOM 642 C CA . VAL A 1 87 ? 22.495 -3.206 115.204 1.00 47.97 87 VAL A CA 1
ATOM 643 C C . VAL A 1 87 ? 23.476 -2.449 116.075 1.00 50.40 87 VAL A C 1
ATOM 644 O O . VAL A 1 87 ? 24.549 -2.973 116.365 1.00 52.53 87 VAL A O 1
ATOM 648 N N . PRO A 1 88 ? 23.064 -1.268 116.572 1.00 47.18 88 PRO A N 1
ATOM 649 C CA . PRO A 1 88 ? 23.787 -0.102 117.099 1.00 47.36 88 PRO A CA 1
ATOM 650 C C . PRO A 1 88 ? 25.293 -0.029 116.807 1.00 43.90 88 PRO A C 1
ATOM 651 O O . PRO A 1 88 ? 26.010 -1.025 116.891 1.00 43.62 88 PRO A O 1
ATOM 655 N N . TRP A 1 89 ? 25.764 1.171 116.478 1.00 35.75 89 TRP A N 1
ATOM 656 C CA . TRP A 1 89 ? 27.143 1.352 116.034 1.00 32.49 89 TRP A CA 1
ATOM 657 C C . TRP A 1 89 ? 28.123 0.904 117.108 1.00 33.62 89 TRP A C 1
ATOM 658 O O . TRP A 1 89 ? 28.040 1.334 118.263 1.00 36.41 89 TRP A O 1
ATOM 669 N N . HIS A 1 90 ? 29.032 0.020 116.719 1.00 31.47 90 HIS A N 1
ATOM 670 C CA . HIS A 1 90 ? 30.044 -0.507 117.626 1.00 34.08 90 HIS A CA 1
ATOM 671 C C . HIS A 1 90 ? 31.046 0.580 117.979 1.00 34.30 90 HIS A C 1
ATOM 672 O O . HIS A 1 90 ? 31.610 1.222 117.096 1.00 34.38 90 HIS A O 1
ATOM 679 N N . SER A 1 91 ? 31.271 0.793 119.268 1.00 32.56 91 SER A N 1
ATOM 680 C CA . SER A 1 91 ? 32.240 1.792 119.687 1.00 30.61 91 SER A CA 1
ATOM 681 C C . SER A 1 91 ? 33.384 1.186 120.494 1.00 30.98 91 SER A C 1
ATOM 682 O O . SER A 1 91 ? 33.182 0.280 121.301 1.00 27.69 91 SER A O 1
ATOM 685 N N . ALA A 1 92 ? 34.591 1.692 120.256 1.00 31.82 92 ALA A N 1
ATOM 686 C CA . ALA A 1 92 ? 35.782 1.207 120.945 1.00 26.89 92 ALA A CA 1
ATOM 687 C C . ALA A 1 92 ? 35.620 1.317 122.454 1.00 28.62 92 ALA A C 1
ATOM 688 O O . ALA A 1 92 ? 35.128 2.325 122.958 1.00 27.00 92 ALA A O 1
ATOM 690 N N . GLY A 1 93 ? 36.034 0.274 123.168 1.00 26.52 93 GLY A N 1
ATOM 691 C CA . GLY A 1 93 ? 35.940 0.261 124.616 1.00 25.19 93 GLY A CA 1
ATOM 692 C C . GLY A 1 93 ? 34.728 -0.507 125.105 1.00 25.17 93 GLY A C 1
ATOM 693 O O . GLY A 1 93 ? 34.754 -1.082 126.190 1.00 26.04 93 GLY A O 1
ATOM 694 N N . ARG A 1 94 ? 33.665 -0.513 124.304 1.00 25.76 94 ARG A N 1
ATOM 695 C CA . ARG A 1 94 ? 32.445 -1.244 124.647 1.00 24.26 94 ARG A CA 1
ATOM 696 C C . ARG A 1 94 ? 32.293 -2.484 123.776 1.00 27.12 94 ARG A C 1
ATOM 697 O O . ARG A 1 94 ? 31.989 -3.568 124.278 1.00 26.95 94 ARG A O 1
ATOM 705 N N . TYR A 1 95 ? 32.500 -2.324 122.468 1.00 22.86 95 TYR A N 1
ATOM 706 C CA . TYR A 1 95 ? 32.405 -3.461 121.554 1.00 23.23 95 TYR A CA 1
ATOM 707 C C . TYR A 1 95 ? 33.704 -4.259 121.497 1.00 24.54 95 TYR A C 1
ATOM 708 O O . TYR A 1 95 ? 34.749 -3.756 121.065 1.00 25.06 95 TYR A O 1
ATOM 717 N N . TRP A 1 96 ? 33.631 -5.510 121.945 1.00 23.58 96 TRP A N 1
ATOM 718 C CA . TRP A 1 96 ? 34.776 -6.404 121.931 1.00 21.71 96 TRP A CA 1
ATOM 719 C C . TRP A 1 96 ? 34.385 -7.691 121.235 1.00 25.04 96 TRP A C 1
ATOM 720 O O . TRP A 1 96 ? 34.583 -8.783 121.766 1.00 23.57 96 TRP A O 1
ATOM 731 N N . GLY A 1 97 ? 33.823 -7.541 120.038 1.00 24.16 97 GLY A N 1
ATOM 732 C CA . GLY A 1 97 ? 33.350 -8.660 119.239 1.00 25.92 97 GLY A CA 1
ATOM 733 C C . GLY A 1 97 ? 34.208 -8.896 118.012 1.00 26.67 97 GLY A C 1
ATOM 734 O O . GLY A 1 97 ? 35.337 -8.406 117.943 1.00 26.71 97 GLY A O 1
ATOM 735 N N . HIS A 1 98 ? 33.662 -9.631 117.040 1.00 28.34 98 HIS A N 1
ATOM 736 C CA . HIS A 1 98 ? 34.425 -10.082 115.869 1.00 27.39 98 HIS A CA 1
ATOM 737 C C . HIS A 1 98 ? 34.292 -9.191 114.631 1.00 29.09 98 HIS A C 1
ATOM 738 O O . HIS A 1 98 ? 35.049 -9.351 113.667 1.00 31.13 98 HIS A O 1
ATOM 745 N N . MET A 1 99 ? 33.335 -8.268 114.647 1.00 27.92 99 MET A N 1
ATOM 746 C CA . MET A 1 99 ? 33.047 -7.456 113.460 1.00 31.78 99 MET A CA 1
ATOM 747 C C . MET A 1 99 ? 33.785 -6.123 113.462 1.00 35.37 99 MET A C 1
ATOM 748 O O . MET A 1 99 ? 34.216 -5.640 114.505 1.00 33.77 99 MET A O 1
ATOM 753 N N . ASN A 1 100 ? 33.924 -5.517 112.289 1.00 38.37 100 ASN A N 1
ATOM 754 C CA . ASN A 1 100 ? 34.335 -4.117 112.232 1.00 37.25 100 ASN A CA 1
ATOM 755 C C . ASN A 1 100 ? 33.666 -3.385 111.087 1.00 41.23 100 ASN A C 1
ATOM 756 O O . ASN A 1 100 ? 33.668 -3.860 109.948 1.00 42.07 100 ASN A O 1
ATOM 761 N N . SER A 1 101 ? 33.100 -2.226 111.395 1.00 44.23 101 SER A N 1
ATOM 762 C CA . SER A 1 101 ? 32.468 -1.398 110.383 1.00 41.86 101 SER A CA 1
ATOM 763 C C . SER A 1 101 ? 33.148 -0.041 110.310 1.00 40.06 101 SER A C 1
ATOM 764 O O . SER A 1 101 ? 32.566 0.923 109.804 1.00 47.11 101 SER A O 1
ATOM 767 N N . GLU A 1 102 ? 34.377 0.053 110.809 1.00 38.91 102 GLU A N 1
ATOM 768 C CA . GLU A 1 102 ? 35.082 1.325 110.685 1.00 36.01 102 GLU A CA 1
ATOM 769 C C . GLU A 1 102 ? 36.198 1.384 109.646 1.00 34.76 102 GLU A C 1
ATOM 770 O O . GLU A 1 102 ? 37.351 1.037 109.923 1.00 29.66 102 GLU A O 1
ATOM 776 N N . THR A 1 103 ? 35.839 1.888 108.467 1.00 25.64 103 THR A N 1
ATOM 777 C CA . THR A 1 103 ? 36.723 1.919 107.308 1.00 25.02 103 THR A CA 1
ATOM 778 C C . THR A 1 103 ? 37.442 3.256 107.186 1.00 22.06 103 THR A C 1
ATOM 779 O O . THR A 1 103 ? 36.988 4.271 107.721 1.00 22.41 103 THR A O 1
ATOM 783 N N . LEU A 1 104 ? 38.571 3.244 106.486 1.00 17.62 104 LEU A N 1
ATOM 784 C CA . LEU A 1 104 ? 39.366 4.456 106.300 1.00 18.43 104 LEU A CA 1
ATOM 785 C C . LEU A 1 104 ? 38.601 5.506 105.519 1.00 19.39 104 LEU A C 1
ATOM 786 O O . LEU A 1 104 ? 38.021 5.214 104.465 1.00 18.64 104 LEU A O 1
ATOM 791 N N . MET A 1 105 ? 38.614 6.738 106.024 1.00 18.61 105 MET A N 1
ATOM 792 C CA . MET A 1 105 ? 37.935 7.833 105.333 1.00 19.62 105 MET A CA 1
ATOM 793 C C . MET A 1 105 ? 38.395 8.069 103.893 1.00 18.19 105 MET A C 1
ATOM 794 O O . MET A 1 105 ? 37.555 8.280 103.022 1.00 21.57 105 MET A O 1
ATOM 799 N N . PRO A 1 106 ? 39.721 8.046 103.631 1.00 17.60 106 PRO A N 1
ATOM 800 C CA . PRO A 1 106 ? 40.106 8.230 102.226 1.00 18.71 106 PRO A CA 1
ATOM 801 C C . PRO A 1 106 ? 39.583 7.118 101.320 1.00 18.13 106 PRO A C 1
ATOM 802 O O . PRO A 1 106 ? 39.269 7.396 100.161 1.00 17.90 106 PRO A O 1
ATOM 806 N N . ALA A 1 107 ? 39.496 5.888 101.830 1.00 18.25 107 ALA A N 1
ATOM 807 C CA . ALA A 1 107 ? 38.938 4.786 101.050 1.00 16.45 107 ALA A CA 1
ATOM 808 C C . ALA A 1 107 ? 37.457 5.010 100.744 1.00 16.66 107 ALA A C 1
ATOM 809 O O . ALA A 1 107 ? 36.999 4.763 99.622 1.00 18.98 107 ALA A O 1
ATOM 811 N N . LEU A 1 108 ? 36.710 5.480 101.740 1.00 17.01 108 LEU A N 1
ATOM 812 C CA . LEU A 1 108 ? 35.294 5.796 101.565 1.00 17.54 108 LEU A CA 1
ATOM 813 C C . LEU A 1 108 ? 35.113 6.901 100.537 1.00 20.13 108 LEU A C 1
ATOM 814 O O . LEU A 1 108 ? 34.323 6.766 99.598 1.00 18.89 108 LEU A O 1
ATOM 819 N N . LEU A 1 109 ? 35.839 7.998 100.723 1.00 17.69 109 LEU A N 1
ATOM 820 C CA . LEU A 1 109 ? 35.721 9.154 99.826 1.00 17.56 109 LEU A CA 1
ATOM 821 C C . LEU A 1 109 ? 36.104 8.807 98.395 1.00 19.60 109 LEU A C 1
ATOM 822 O O . LEU A 1 109 ? 35.433 9.227 97.445 1.00 17.97 109 LEU A O 1
ATOM 827 N N . ALA A 1 110 ? 37.182 8.042 98.239 1.00 17.89 110 ALA A N 1
ATOM 828 C CA . ALA A 1 110 ? 37.630 7.642 96.912 1.00 18.17 110 ALA A CA 1
ATOM 829 C C . ALA A 1 110 ? 36.585 6.798 96.199 1.00 16.90 110 ALA A C 1
ATOM 830 O O . ALA A 1 110 ? 36.363 6.982 95.010 1.00 17.54 110 ALA A O 1
ATOM 832 N N . TYR A 1 111 ? 35.955 5.866 96.918 1.00 18.72 111 TYR A N 1
ATOM 833 C CA . TYR A 1 111 ? 34.876 5.072 96.329 1.00 18.07 111 TYR A CA 1
ATOM 834 C C . TYR A 1 111 ? 33.714 5.965 95.892 1.00 20.11 111 TYR A C 1
ATOM 835 O O . TYR A 1 111 ? 33.262 5.878 94.735 1.00 18.35 111 TYR A O 1
ATOM 844 N N . ASN A 1 112 ? 33.225 6.789 96.825 1.00 19.26 112 ASN A N 1
ATOM 845 C CA . ASN A 1 112 ? 32.136 7.745 96.561 1.00 18.60 112 ASN A CA 1
ATOM 846 C C . ASN A 1 112 ? 32.387 8.540 95.284 1.00 19.98 112 ASN A C 1
ATOM 847 O O . ASN A 1 112 ? 31.511 8.681 94.435 1.00 18.66 112 ASN A O 1
ATOM 852 N N . TYR A 1 113 ? 33.602 9.057 95.158 1.00 17.44 113 TYR A N 1
ATOM 853 C CA . TYR A 1 113 ? 33.985 9.907 94.032 1.00 17.38 113 TYR A CA 1
ATOM 854 C C . TYR A 1 113 ? 34.093 9.127 92.727 1.00 18.97 113 TYR A C 1
ATOM 855 O O . TYR A 1 113 ? 33.471 9.484 91.715 1.00 16.98 113 TYR A O 1
ATOM 864 N N . ALA A 1 114 ? 34.878 8.056 92.747 1.00 17.15 114 ALA A N 1
ATOM 865 C CA . ALA A 1 114 ? 35.125 7.267 91.541 1.00 16.49 114 ALA A CA 1
ATOM 866 C C . ALA A 1 114 ? 33.859 6.605 91.020 1.00 17.02 114 ALA A C 1
ATOM 867 O O . ALA A 1 114 ? 33.723 6.408 89.820 1.00 16.38 114 ALA A O 1
ATOM 869 N N . MET A 1 115 ? 32.936 6.252 91.915 1.00 16.53 115 MET A N 1
ATOM 870 C CA . MET A 1 115 ? 31.685 5.599 91.502 1.00 18.46 115 MET A CA 1
ATOM 871 C C . MET A 1 115 ? 30.880 6.460 90.521 1.00 16.07 115 MET A C 1
ATOM 872 O O . MET A 1 115 ? 30.169 5.946 89.656 1.00 18.12 115 MET A O 1
ATOM 877 N N . LEU A 1 116 ? 31.012 7.777 90.640 1.00 16.68 116 LEU A N 1
ATOM 878 C CA . LEU A 1 116 ? 30.308 8.688 89.750 1.00 16.71 116 LEU A CA 1
ATOM 879 C C . LEU A 1 116 ? 30.708 8.496 88.283 1.00 18.43 116 LEU A C 1
ATOM 880 O O . LEU A 1 116 ? 29.871 8.645 87.394 1.00 17.76 116 LEU A O 1
ATOM 885 N N . TRP A 1 117 ? 31.971 8.151 88.025 1.00 18.29 117 TRP A N 1
ATOM 886 C CA . TRP A 1 117 ? 32.398 7.796 86.661 1.00 19.07 117 TRP A CA 1
ATOM 887 C C . TRP A 1 117 ? 31.942 6.385 86.278 1.00 18.01 117 TRP A C 1
ATOM 888 O O . TRP A 1 117 ? 31.762 6.072 85.089 1.00 16.36 117 TRP A O 1
ATOM 899 N N . ASN A 1 118 ? 31.767 5.541 87.294 1.00 16.86 118 ASN A N 1
ATOM 900 C CA . ASN A 1 118 ? 31.253 4.181 87.104 1.00 20.33 118 ASN A CA 1
ATOM 901 C C . ASN A 1 118 ? 32.035 3.383 86.060 1.00 19.19 118 ASN A C 1
ATOM 902 O O . ASN A 1 118 ? 31.452 2.690 85.208 1.00 19.91 118 ASN A O 1
ATOM 907 N N . GLY A 1 119 ? 33.361 3.456 86.139 1.00 16.99 119 GLY A N 1
ATOM 908 C CA . GLY A 1 119 ? 34.193 2.706 85.212 1.00 17.89 119 GLY A CA 1
ATOM 909 C C . GLY A 1 119 ? 34.239 1.230 85.555 1.00 18.71 119 GLY A C 1
ATOM 910 O O . GLY A 1 119 ? 34.087 0.835 86.711 1.00 18.88 119 GLY A O 1
ATOM 911 N N . ASN A 1 120 ? 34.446 0.416 84.524 1.00 19.29 120 ASN A N 1
ATOM 912 C CA . ASN A 1 120 ? 34.567 -1.027 84.655 1.00 18.11 120 ASN A CA 1
ATOM 913 C C . ASN A 1 120 ? 36.029 -1.336 84.383 1.00 18.84 120 ASN A C 1
ATOM 914 O O . ASN A 1 120 ? 36.520 -1.054 83.305 1.00 18.52 120 ASN A O 1
ATOM 919 N N . ASN A 1 121 ? 36.744 -1.877 85.363 1.00 18.21 121 ASN A N 1
ATOM 920 C CA . ASN A 1 121 ? 38.188 -2.079 85.199 1.00 19.90 121 ASN A CA 1
ATOM 921 C C . ASN A 1 121 ? 38.622 -3.191 84.243 1.00 25.22 121 ASN A C 1
ATOM 922 O O . ASN A 1 121 ? 39.818 -3.405 84.038 1.00 29.88 121 ASN A O 1
ATOM 927 N N . VAL A 1 122 ? 37.665 -3.902 83.666 1.00 21.50 122 VAL A N 1
ATOM 928 C CA . VAL A 1 122 ? 38.002 -4.859 82.624 1.00 26.41 122 VAL A CA 1
ATOM 929 C C . VAL A 1 122 ? 37.878 -4.170 81.266 1.00 27.86 122 VAL A C 1
ATOM 930 O O . VAL A 1 122 ? 38.470 -4.599 80.277 1.00 32.52 122 VAL A O 1
ATOM 934 N N . ALA A 1 123 ? 37.123 -3.077 81.233 1.00 25.43 123 ALA A N 1
ATOM 935 C CA . ALA A 1 123 ? 36.969 -2.292 80.007 1.00 28.14 123 ALA A CA 1
ATOM 936 C C . ALA A 1 123 ? 37.735 -0.973 80.116 1.00 28.18 123 ALA A C 1
ATOM 937 O O . ALA A 1 123 ? 37.201 0.029 80.608 1.00 26.72 123 ALA A O 1
ATOM 939 N N . TYR A 1 124 ? 38.983 -0.983 79.648 1.00 26.12 124 TYR A N 1
ATOM 940 C CA . TYR A 1 124 ? 39.903 0.148 79.801 1.00 30.92 124 TYR A CA 1
ATOM 941 C C . TYR A 1 124 ? 39.342 1.514 79.393 1.00 30.87 124 TYR A C 1
ATOM 942 O O . TYR A 1 124 ? 39.544 2.508 80.094 1.00 28.19 124 TYR A O 1
ATOM 951 N N . GLU A 1 125 ? 38.650 1.562 78.258 1.00 22.83 125 GLU A N 1
ATOM 952 C CA . GLU A 1 125 ? 38.072 2.804 77.754 1.00 30.69 125 GLU A CA 1
ATOM 953 C C . GLU A 1 125 ? 37.157 3.486 78.780 1.00 30.61 125 GLU A C 1
ATOM 954 O O . GLU A 1 125 ? 37.012 4.710 78.783 1.00 29.93 125 GLU A O 1
ATOM 960 N N . SER A 1 126 ? 36.547 2.694 79.658 1.00 30.13 126 SER A N 1
ATOM 961 C CA . SER A 1 126 ? 35.625 3.242 80.653 1.00 25.45 126 SER A CA 1
ATOM 962 C C . SER A 1 126 ? 36.354 3.613 81.933 1.00 28.55 126 SER A C 1
ATOM 963 O O . SER A 1 126 ? 35.760 4.203 82.837 1.00 27.70 126 SER A O 1
ATOM 966 N N . SER A 1 127 ? 37.637 3.263 82.012 1.00 26.24 127 SER A N 1
ATOM 967 C CA . SER A 1 127 ? 38.352 3.357 83.272 1.00 26.99 127 SER A CA 1
ATOM 968 C C . SER A 1 127 ? 39.873 3.480 83.175 1.00 26.34 127 SER A C 1
ATOM 969 O O . SER A 1 127 ? 40.571 2.789 83.902 1.00 21.20 127 SER A O 1
ATOM 972 N N . PRO A 1 128 ? 40.398 4.380 82.326 1.00 24.95 128 PRO A N 1
ATOM 973 C CA . PRO A 1 128 ? 41.865 4.369 82.190 1.00 28.24 128 PRO A CA 1
ATOM 974 C C . PRO A 1 128 ? 42.575 4.696 83.503 1.00 22.48 128 PRO A C 1
ATOM 975 O O . PRO A 1 128 ? 43.608 4.098 83.812 1.00 25.38 128 PRO A O 1
ATOM 979 N N . ALA A 1 129 ? 42.007 5.620 84.270 1.00 21.77 129 ALA A N 1
ATOM 980 C CA . ALA A 1 129 ? 42.620 6.062 85.515 1.00 20.45 129 ALA A CA 1
ATOM 981 C C . ALA A 1 129 ? 42.555 4.979 86.590 1.00 19.63 129 ALA A C 1
ATOM 982 O O . ALA A 1 129 ? 43.550 4.684 87.252 1.00 17.72 129 ALA A O 1
ATOM 984 N N . THR A 1 130 ? 41.380 4.389 86.774 1.00 20.54 130 THR A N 1
ATOM 985 C CA . THR A 1 130 ? 41.235 3.349 87.786 1.00 21.49 130 THR A CA 1
ATOM 986 C C . THR A 1 130 ? 41.887 2.033 87.367 1.00 17.78 130 THR A C 1
ATOM 987 O O . THR A 1 130 ? 42.286 1.250 88.225 1.00 19.15 130 THR A O 1
ATOM 991 N N . SER A 1 131 ? 41.986 1.777 86.063 1.00 20.74 131 SER A N 1
ATOM 992 C CA . SER A 1 131 ? 42.749 0.621 85.595 1.00 21.00 131 SER A CA 1
ATOM 993 C C . SER A 1 131 ? 44.218 0.733 85.998 1.00 21.99 131 SER A C 1
ATOM 994 O O . SER A 1 131 ? 44.810 -0.233 86.485 1.00 19.92 131 SER A O 1
ATOM 997 N N . GLN A 1 132 ? 44.799 1.914 85.812 1.00 18.80 132 GLN A N 1
ATOM 998 C CA . GLN A 1 132 ? 46.185 2.138 86.213 1.00 18.70 132 GLN A CA 1
ATOM 999 C C . GLN A 1 132 ? 46.316 2.042 87.724 1.00 20.16 132 GLN A C 1
ATOM 1000 O O . GLN A 1 132 ? 47.296 1.502 88.241 1.00 22.05 132 GLN A O 1
ATOM 1006 N N . MET A 1 133 ? 45.318 2.549 88.439 1.00 18.09 133 MET A N 1
ATOM 1007 C CA . MET A 1 133 ? 45.346 2.438 89.901 1.00 15.79 133 MET A CA 1
ATOM 1008 C C . MET A 1 133 ? 45.343 0.985 90.340 1.00 18.81 133 MET A C 1
ATOM 1009 O O . MET A 1 133 ? 46.036 0.630 91.285 1.00 19.48 133 MET A O 1
ATOM 1014 N N . GLU A 1 134 ? 44.574 0.138 89.665 1.00 16.16 134 GLU A N 1
ATOM 1015 C CA . GLU A 1 134 ? 44.575 -1.271 90.047 1.00 17.79 134 GLU A CA 1
ATOM 1016 C C . GLU A 1 134 ? 45.918 -1.931 89.724 1.00 18.16 134 GLU A C 1
ATOM 1017 O O . GLU A 1 134 ? 46.381 -2.790 90.469 1.00 18.23 134 GLU A O 1
ATOM 1023 N N . GLU A 1 135 ? 46.559 -1.527 88.629 1.00 18.34 135 GLU A N 1
ATOM 1024 C CA . GLU A 1 135 ? 47.899 -2.051 88.337 1.00 17.92 135 GLU A CA 1
ATOM 1025 C C . GLU A 1 135 ? 48.882 -1.670 89.449 1.00 19.25 135 GLU A C 1
ATOM 1026 O O . GLU A 1 135 ? 49.680 -2.496 89.909 1.00 20.40 135 GLU A O 1
ATOM 1032 N N . GLU A 1 136 ? 48.816 -0.420 89.886 1.00 19.03 136 GLU A N 1
ATOM 1033 C CA . GLU A 1 136 ? 49.664 0.024 90.995 1.00 18.28 136 GLU A CA 1
ATOM 1034 C C . GLU A 1 136 ? 49.369 -0.710 92.298 1.00 18.96 136 GLU A C 1
ATOM 1035 O O . GLU A 1 136 ? 50.292 -1.046 93.037 1.00 19.50 136 GLU A O 1
ATOM 1041 N N . VAL A 1 137 ? 48.092 -0.959 92.577 1.00 18.37 137 VAL A N 1
ATOM 1042 C CA . VAL A 1 137 ? 47.712 -1.744 93.753 1.00 17.81 137 VAL A CA 1
ATOM 1043 C C . VAL A 1 137 ? 48.332 -3.136 93.679 1.00 18.91 137 VAL A C 1
ATOM 1044 O O . VAL A 1 137 ? 48.841 -3.649 94.677 1.00 17.57 137 VAL A O 1
ATOM 1048 N N . GLY A 1 138 ? 48.311 -3.742 92.493 1.00 17.85 138 GLY A N 1
ATOM 1049 C CA . GLY A 1 138 ? 48.946 -5.037 92.297 1.00 19.14 138 GLY A CA 1
ATOM 1050 C C . GLY A 1 138 ? 50.436 -4.994 92.612 1.00 19.97 138 GLY A C 1
ATOM 1051 O O . GLY A 1 138 ? 50.964 -5.856 93.321 1.00 18.41 138 GLY A O 1
ATOM 1052 N N . GLN A 1 139 ? 51.114 -3.974 92.099 1.00 19.02 139 GLN A N 1
ATOM 1053 C CA . GLN A 1 139 ? 52.534 -3.781 92.364 1.00 19.57 139 GLN A CA 1
ATOM 1054 C C . GLN A 1 139 ? 52.796 -3.553 93.846 1.00 18.29 139 GLN A C 1
ATOM 1055 O O . GLN A 1 139 ? 53.777 -4.054 94.391 1.00 18.85 139 GLN A O 1
ATOM 1061 N N . GLU A 1 140 ? 51.908 -2.809 94.497 1.00 17.95 140 GLU A N 1
ATOM 1062 C CA . GLU A 1 140 ? 52.036 -2.560 95.930 1.00 18.08 140 GLU A CA 1
ATOM 1063 C C . GLU A 1 140 ? 51.864 -3.825 96.759 1.00 18.44 140 GLU A C 1
ATOM 1064 O O . GLU A 1 140 ? 52.571 -4.007 97.758 1.00 17.03 140 GLU A O 1
ATOM 1070 N N . PHE A 1 141 ? 50.924 -4.683 96.365 1.00 18.80 141 PHE A N 1
ATOM 1071 C CA . PHE A 1 141 ? 50.757 -5.987 97.023 1.00 17.49 141 PHE A CA 1
ATOM 1072 C C . PHE A 1 141 ? 52.036 -6.799 96.876 1.00 19.23 141 PHE A C 1
ATOM 1073 O O . PHE A 1 141 ? 52.501 -7.427 97.826 1.00 18.56 141 PHE A O 1
ATOM 1081 N N . ALA A 1 142 ? 52.587 -6.819 95.668 1.00 15.50 142 ALA A N 1
ATOM 1082 C CA . ALA A 1 142 ? 53.780 -7.613 95.398 1.00 18.08 142 ALA A CA 1
ATOM 1083 C C . ALA A 1 142 ? 54.961 -7.119 96.227 1.00 18.44 142 ALA A C 1
ATOM 1084 O O . ALA A 1 142 ? 55.716 -7.911 96.789 1.00 17.31 142 ALA A O 1
ATOM 1086 N N . ARG A 1 143 ? 55.104 -5.803 96.323 1.00 17.79 143 ARG A N 1
ATOM 1087 C CA . ARG A 1 143 ? 56.196 -5.233 97.099 1.00 21.56 143 ARG A CA 1
ATOM 1088 C C . ARG A 1 143 ? 56.020 -5.522 98.587 1.00 19.66 143 ARG A C 1
ATOM 1089 O O . ARG A 1 143 ? 56.982 -5.852 99.280 1.00 17.70 143 ARG A O 1
ATOM 1097 N N . LEU A 1 144 ? 54.786 -5.434 99.078 1.00 18.83 144 LEU A N 1
ATOM 1098 C CA . LEU A 1 144 ? 54.510 -5.773 100.476 1.00 18.05 144 LEU A CA 1
ATOM 1099 C C . LEU A 1 144 ? 54.910 -7.206 100.807 1.00 18.11 144 LEU A C 1
ATOM 1100 O O . LEU A 1 144 ? 55.390 -7.498 101.913 1.00 17.99 144 LEU A O 1
ATOM 1105 N N . MET A 1 145 ? 54.728 -8.108 99.847 1.00 15.69 145 MET A N 1
ATOM 1106 C CA . MET A 1 145 ? 55.011 -9.516 100.111 1.00 17.58 145 MET A CA 1
ATOM 1107 C C . MET A 1 145 ? 56.456 -9.913 99.817 1.00 17.47 145 MET A C 1
ATOM 1108 O O . MET A 1 145 ? 56.818 -11.083 99.951 1.00 19.30 145 MET A O 1
ATOM 1113 N N . GLY A 1 146 ? 57.268 -8.944 99.395 1.00 17.32 146 GLY A N 1
ATOM 1114 C CA . GLY A 1 146 ? 58.674 -9.191 99.105 1.00 20.05 146 GLY A CA 1
ATOM 1115 C C . GLY A 1 146 ? 58.926 -9.911 97.788 1.00 21.51 146 GLY A C 1
ATOM 1116 O O . GLY A 1 146 ? 60.001 -10.467 97.557 1.00 21.30 146 GLY A O 1
ATOM 1117 N N . TYR A 1 147 ? 57.925 -9.911 96.923 1.00 19.27 147 TYR A N 1
ATOM 1118 C CA . TYR A 1 147 ? 58.065 -10.520 95.604 1.00 19.10 147 TYR A CA 1
ATOM 1119 C C . TYR A 1 147 ? 58.865 -9.583 94.707 1.00 22.91 147 TYR A C 1
ATOM 1120 O O . TYR A 1 147 ? 58.450 -8.448 94.476 1.00 27.70 147 TYR A O 1
ATOM 1129 N N . ASP A 1 148 ? 59.998 -10.050 94.192 1.00 21.22 148 ASP A N 1
ATOM 1130 C CA . ASP A 1 148 ? 60.840 -9.206 93.335 1.00 25.57 148 ASP A CA 1
ATOM 1131 C C . ASP A 1 148 ? 60.300 -9.054 91.917 1.00 25.49 148 ASP A C 1
ATOM 1132 O O . ASP A 1 148 ? 60.573 -8.059 91.242 1.00 22.91 148 ASP A O 1
ATOM 1137 N N . TYR A 1 149 ? 59.529 -10.036 91.470 1.00 21.68 149 TYR A N 1
ATOM 1138 C CA . TYR A 1 149 ? 58.946 -9.978 90.130 1.00 22.82 149 TYR A CA 1
ATOM 1139 C C . TYR A 1 149 ? 57.530 -10.547 90.112 1.00 22.83 149 TYR A C 1
ATOM 1140 O O . TYR A 1 149 ? 57.127 -11.243 89.171 1.00 23.36 149 TYR A O 1
ATOM 1149 N N . GLY A 1 150 ? 56.776 -10.240 91.162 1.00 20.63 150 GLY A N 1
ATOM 1150 C CA . GLY A 1 150 ? 55.403 -10.700 91.273 1.00 21.03 150 GLY A CA 1
ATOM 1151 C C . GLY A 1 150 ? 54.377 -9.740 90.692 1.00 21.10 150 GLY A C 1
ATOM 1152 O O . GLY A 1 150 ? 54.710 -8.769 89.997 1.00 19.90 150 GLY A O 1
ATOM 1153 N N . TRP A 1 151 ? 53.115 -10.003 91.004 1.00 17.93 151 TRP A N 1
ATOM 1154 C CA . TRP A 1 151 ? 52.008 -9.207 90.507 1.00 18.54 151 TRP A CA 1
ATOM 1155 C C . TRP A 1 151 ? 50.825 -9.476 91.431 1.00 18.48 151 TRP A C 1
ATOM 1156 O O . TRP A 1 151 ? 50.901 -10.333 92.310 1.00 17.76 151 TRP A O 1
ATOM 1167 N N . GLY A 1 152 ? 49.746 -8.727 91.250 1.00 19.34 152 GLY A N 1
ATOM 1168 C CA . GLY A 1 152 ? 48.524 -8.979 91.996 1.00 17.47 152 GLY A CA 1
ATOM 1169 C C . GLY A 1 152 ? 47.365 -8.183 91.435 1.00 16.28 152 GLY A C 1
ATOM 1170 O O . GLY A 1 152 ? 47.540 -7.357 90.544 1.00 18.96 152 GLY A O 1
ATOM 1171 N N . HIS A 1 153 ? 46.171 -8.412 91.970 1.00 15.80 153 HIS A N 1
ATOM 1172 C CA . HIS A 1 153 ? 45.012 -7.610 91.583 1.00 18.39 153 HIS A CA 1
ATOM 1173 C C . HIS A 1 153 ? 43.953 -7.696 92.667 1.00 17.81 153 HIS A C 1
ATOM 1174 O O . HIS A 1 153 ? 44.091 -8.463 93.623 1.00 16.44 153 HIS A O 1
ATOM 1181 N N . ILE A 1 154 ? 42.923 -6.869 92.542 1.00 17.72 154 ILE A N 1
ATOM 1182 C CA . ILE A 1 154 ? 41.828 -6.853 93.503 1.00 18.81 154 ILE A CA 1
ATOM 1183 C C . ILE A 1 154 ? 40.809 -7.890 93.033 1.00 19.95 154 ILE A C 1
ATOM 1184 O O . ILE A 1 154 ? 40.574 -8.031 91.829 1.00 21.76 154 ILE A O 1
ATOM 1189 N N . VAL A 1 155 ? 40.236 -8.634 93.976 1.00 19.77 155 VAL A N 1
ATOM 1190 C CA . VAL A 1 155 ? 39.274 -9.687 93.672 1.00 18.12 155 VAL A CA 1
ATOM 1191 C C . VAL A 1 155 ? 37.953 -9.295 94.313 1.00 16.97 155 VAL A C 1
ATOM 1192 O O . VAL A 1 155 ? 37.939 -8.533 95.277 1.00 19.92 155 VAL A O 1
ATOM 1196 N N . ALA A 1 156 ? 36.850 -9.807 93.774 1.00 20.15 156 ALA A N 1
ATOM 1197 C CA . ALA A 1 156 ? 35.512 -9.478 94.278 1.00 21.90 156 ALA A CA 1
ATOM 1198 C C . ALA A 1 156 ? 35.357 -9.736 95.772 1.00 25.13 156 ALA A C 1
ATOM 1199 O O . ALA A 1 156 ? 34.672 -8.979 96.465 1.00 26.76 156 ALA A O 1
ATOM 1201 N N . ASP A 1 157 ? 35.975 -10.813 96.257 1.00 20.24 157 ASP A N 1
ATOM 1202 C CA . ASP A 1 157 ? 36.062 -11.094 97.692 1.00 23.00 157 ASP A CA 1
ATOM 1203 C C . ASP A 1 157 ? 37.181 -12.095 97.982 1.00 24.50 157 ASP A C 1
ATOM 1204 O O . ASP A 1 157 ? 37.784 -12.647 97.060 1.00 23.12 157 ASP A O 1
ATOM 1209 N N . GLY A 1 158 ? 37.436 -12.357 99.262 1.00 23.68 158 GLY A N 1
ATOM 1210 C CA . GLY A 1 158 ? 38.545 -13.205 99.663 1.00 23.41 158 GLY A CA 1
ATOM 1211 C C . GLY A 1 158 ? 38.369 -14.677 99.327 1.00 22.97 158 GLY A C 1
ATOM 1212 O O . GLY A 1 158 ? 39.345 -15.401 99.117 1.00 21.71 158 GLY A O 1
ATOM 1213 N N . SER A 1 159 ? 37.127 -15.142 99.266 1.00 23.15 159 SER A N 1
ATOM 1214 C CA . SER A 1 159 ? 36.930 -16.550 98.947 1.00 23.15 159 SER A CA 1
ATOM 1215 C C . SER A 1 159 ? 37.218 -16.765 97.467 1.00 21.11 159 SER A C 1
ATOM 1216 O O . SER A 1 159 ? 37.723 -17.815 97.079 1.00 20.43 159 SER A O 1
ATOM 1219 N N . LEU A 1 160 ? 36.907 -15.770 96.636 1.00 21.54 160 LEU A N 1
ATOM 1220 C CA . LEU A 1 160 ? 37.240 -15.875 95.218 1.00 20.13 160 LEU A CA 1
ATOM 1221 C C . LEU A 1 160 ? 38.742 -15.736 95.005 1.00 19.05 160 LEU A C 1
ATOM 1222 O O . LEU A 1 160 ? 39.287 -16.308 94.075 1.00 17.34 160 LEU A O 1
ATOM 1227 N N . ALA A 1 161 ? 39.424 -14.984 95.869 1.00 18.52 161 ALA A N 1
ATOM 1228 C CA . ALA A 1 161 ? 40.880 -14.919 95.775 1.00 15.98 161 ALA A CA 1
ATOM 1229 C C . ALA A 1 161 ? 41.495 -16.295 96.056 1.00 17.34 161 ALA A C 1
ATOM 1230 O O . ALA A 1 161 ? 42.423 -16.720 95.376 1.00 18.94 161 ALA A O 1
ATOM 1232 N N . ASN A 1 162 ? 40.982 -16.989 97.064 1.00 17.75 162 ASN A N 1
ATOM 1233 C CA . ASN A 1 162 ? 41.456 -18.334 97.358 1.00 18.85 162 ASN A CA 1
ATOM 1234 C C . ASN A 1 162 ? 41.163 -19.291 96.211 1.00 18.35 162 ASN A C 1
ATOM 1235 O O . ASN A 1 162 ? 41.986 -20.139 95.870 1.00 18.20 162 ASN A O 1
ATOM 1240 N N . LEU A 1 163 ? 39.992 -19.134 95.605 1.00 16.81 163 LEU A N 1
ATOM 1241 C CA . LEU A 1 163 ? 39.605 -19.970 94.471 1.00 15.67 163 LEU A CA 1
ATOM 1242 C C . LEU A 1 163 ? 40.576 -19.773 93.304 1.00 17.04 163 LEU A C 1
ATOM 1243 O O . LEU A 1 163 ? 40.986 -20.746 92.645 1.00 17.52 163 LEU A O 1
ATOM 1248 N N . GLU A 1 164 ? 40.931 -18.516 93.058 1.00 17.49 164 GLU A N 1
ATOM 1249 C CA . GLU A 1 164 ? 41.895 -18.169 92.018 1.00 17.84 164 GLU A CA 1
ATOM 1250 C C . GLU A 1 164 ? 43.272 -18.777 92.311 1.00 16.42 164 GLU A C 1
ATOM 1251 O O . GLU A 1 164 ? 43.955 -19.271 91.405 1.00 17.04 164 GLU A O 1
ATOM 1257 N N . GLY A 1 165 ? 43.674 -18.776 93.579 1.00 16.22 165 GLY A N 1
ATOM 1258 C CA . GLY A 1 165 ? 44.903 -19.451 93.959 1.00 16.95 165 GLY A CA 1
ATOM 1259 C C . GLY A 1 165 ? 44.871 -20.932 93.616 1.00 16.22 165 GLY A C 1
ATOM 1260 O O . GLY A 1 165 ? 45.851 -21.493 93.138 1.00 17.98 165 GLY A O 1
ATOM 1261 N N . LEU A 1 166 ? 43.743 -21.580 93.880 1.00 16.60 166 LEU A N 1
ATOM 1262 C CA . LEU A 1 166 ? 43.629 -23.002 93.613 1.00 17.14 166 LEU A CA 1
ATOM 1263 C C . LEU A 1 166 ? 43.610 -23.261 92.108 1.00 17.21 166 LEU A C 1
ATOM 1264 O O . LEU A 1 166 ? 44.099 -24.296 91.633 1.00 16.72 166 LEU A O 1
ATOM 1269 N N . TRP A 1 167 ? 43.063 -22.309 91.357 1.00 16.64 167 TRP A N 1
ATOM 1270 C CA . TRP A 1 167 ? 43.003 -22.413 89.896 1.00 17.43 167 TRP A CA 1
ATOM 1271 C C . TRP A 1 167 ? 44.432 -22.396 89.369 1.00 15.92 167 TRP A C 1
ATOM 1272 O O . TRP A 1 167 ? 44.809 -23.201 88.496 1.00 16.27 167 TRP A O 1
ATOM 1283 N N . TYR A 1 168 ? 45.224 -21.467 89.906 1.00 16.48 168 TYR A N 1
ATOM 1284 C CA . TYR A 1 168 ? 46.648 -21.366 89.582 1.00 17.20 168 TYR A CA 1
ATOM 1285 C C . TYR A 1 168 ? 47.351 -22.678 89.879 1.00 17.10 168 TYR A C 1
ATOM 1286 O O . TYR A 1 168 ? 48.047 -23.228 89.021 1.00 17.33 168 TYR A O 1
ATOM 1295 N N . ALA A 1 169 ? 47.178 -23.185 91.097 1.00 17.55 169 ALA A N 1
ATOM 1296 C CA . ALA A 1 169 ? 47.840 -24.419 91.496 1.00 16.43 169 ALA A CA 1
ATOM 1297 C C . ALA A 1 169 ? 47.437 -25.585 90.589 1.00 18.65 169 ALA A C 1
ATOM 1298 O O . ALA A 1 169 ? 48.291 -26.345 90.105 1.00 17.79 169 ALA A O 1
ATOM 1300 N N . ARG A 1 170 ? 46.136 -25.703 90.333 1.00 16.62 170 ARG A N 1
ATOM 1301 C CA . ARG A 1 170 ? 45.608 -26.796 89.508 1.00 16.38 170 ARG A CA 1
ATOM 1302 C C . ARG A 1 170 ? 46.210 -26.744 88.104 1.00 16.87 170 ARG A C 1
ATOM 1303 O O . ARG A 1 170 ? 46.715 -27.754 87.590 1.00 18.41 170 ARG A O 1
ATOM 1311 N N . ASN A 1 171 ? 46.176 -25.570 87.484 1.00 17.51 171 ASN A N 1
ATOM 1312 C CA . ASN A 1 171 ? 46.684 -25.458 86.124 1.00 17.48 171 ASN A CA 1
ATOM 1313 C C . ASN A 1 171 ? 48.184 -25.679 86.065 1.00 16.84 171 ASN A C 1
ATOM 1314 O O . ASN A 1 171 ? 48.672 -26.387 85.189 1.00 18.12 171 ASN A O 1
ATOM 1319 N N . ILE A 1 172 ? 48.916 -25.074 86.999 1.00 18.36 172 ILE A N 1
ATOM 1320 C CA . ILE A 1 172 ? 50.372 -25.196 87.005 1.00 18.14 172 ILE A CA 1
ATOM 1321 C C . ILE A 1 172 ? 50.814 -26.646 87.193 1.00 16.71 172 ILE A C 1
ATOM 1322 O O . ILE A 1 172 ? 51.714 -27.121 86.490 1.00 18.51 172 ILE A O 1
ATOM 1327 N N . LYS A 1 173 ? 50.159 -27.362 88.109 1.00 17.25 173 LYS A N 1
ATOM 1328 C CA . LYS A 1 173 ? 50.485 -28.772 88.360 1.00 17.91 173 LYS A CA 1
ATOM 1329 C C . LYS A 1 173 ? 50.385 -29.622 87.098 1.00 20.17 173 LYS A C 1
ATOM 1330 O O . LYS A 1 173 ? 51.151 -30.580 86.908 1.00 18.71 173 LYS A O 1
ATOM 1336 N N . SER A 1 174 ? 49.448 -29.252 86.233 1.00 18.49 174 SER A N 1
ATOM 1337 C CA . SER A 1 174 ? 49.123 -30.027 85.038 1.00 18.65 174 SER A CA 1
ATOM 1338 C C . SER A 1 174 ? 50.021 -29.691 83.852 1.00 20.20 174 SER A C 1
ATOM 1339 O O . SER A 1 174 ? 50.007 -30.401 82.852 1.00 20.56 174 SER A O 1
ATOM 1342 N N . LEU A 1 175 ? 50.773 -28.599 83.941 1.00 19.95 175 LEU A N 1
ATOM 1343 C CA . LEU A 1 175 ? 51.538 -28.144 82.779 1.00 19.14 175 LEU A CA 1
ATOM 1344 C C . LEU A 1 175 ? 52.648 -29.091 82.288 1.00 18.28 175 LEU A C 1
ATOM 1345 O O . LEU A 1 175 ? 52.825 -29.245 81.075 1.00 21.68 175 LEU A O 1
ATOM 1350 N N . PRO A 1 176 ? 53.405 -29.718 83.211 1.00 20.74 176 PRO A N 1
ATOM 1351 C CA . PRO A 1 176 ? 54.418 -30.651 82.693 1.00 19.75 176 PRO A CA 1
ATOM 1352 C C . PRO A 1 176 ? 53.837 -31.805 81.876 1.00 20.69 176 PRO A C 1
ATOM 1353 O O . PRO A 1 176 ? 54.449 -32.197 80.873 1.00 22.72 176 PRO A O 1
ATOM 1357 N N . PHE A 1 177 ? 52.672 -32.317 82.268 1.00 20.55 177 PHE A N 1
ATOM 1358 C CA . PHE A 1 177 ? 51.987 -33.342 81.470 1.00 20.63 177 PHE A CA 1
ATOM 1359 C C . PHE A 1 177 ? 51.511 -32.778 80.141 1.00 23.15 177 PHE A C 1
ATOM 1360 O O . PHE A 1 177 ? 51.557 -33.457 79.120 1.00 22.66 177 PHE A O 1
ATOM 1368 N N . ALA A 1 178 ? 51.028 -31.538 80.163 1.00 22.42 178 ALA A N 1
ATOM 1369 C CA . ALA A 1 178 ? 50.574 -30.880 78.948 1.00 23.92 178 ALA A CA 1
ATOM 1370 C C . ALA A 1 178 ? 51.755 -30.692 77.996 1.00 24.45 178 ALA A C 1
ATOM 1371 O O . ALA A 1 178 ? 51.615 -30.860 76.786 1.00 25.47 178 ALA A O 1
ATOM 1373 N N . MET A 1 179 ? 52.922 -30.352 78.543 1.00 22.43 179 MET A N 1
ATOM 1374 C CA . MET A 1 179 ? 54.118 -30.193 77.713 1.00 22.51 179 MET A CA 1
ATOM 1375 C C . MET A 1 179 ? 54.562 -31.529 77.133 1.00 28.76 179 MET A C 1
ATOM 1376 O O . MET A 1 179 ? 55.011 -31.592 75.994 1.00 28.33 179 MET A O 1
ATOM 1381 N N . LYS A 1 180 ? 54.439 -32.593 77.926 1.00 23.99 180 LYS A N 1
ATOM 1382 C CA . LYS A 1 180 ? 54.779 -33.936 77.446 1.00 26.81 180 LYS A CA 1
ATOM 1383 C C . LYS A 1 180 ? 53.915 -34.319 76.241 1.00 30.55 180 LYS A C 1
ATOM 1384 O O . LYS A 1 180 ? 54.397 -34.904 75.266 1.00 31.36 180 LYS A O 1
ATOM 1390 N N . GLU A 1 181 ? 52.636 -33.968 76.297 1.00 27.04 181 GLU A N 1
ATOM 1391 C CA . GLU A 1 181 ? 51.716 -34.329 75.226 1.00 29.90 181 GLU A CA 1
ATOM 1392 C C . GLU A 1 181 ? 51.943 -33.512 73.953 1.00 31.08 181 GLU A C 1
ATOM 1393 O O . GLU A 1 181 ? 51.805 -34.029 72.844 1.00 32.27 181 GLU A O 1
ATOM 1399 N N . VAL A 1 182 ? 52.307 -32.241 74.111 1.00 25.56 182 VAL A N 1
ATOM 1400 C CA . VAL A 1 182 ? 52.491 -31.354 72.964 1.00 25.14 182 VAL A CA 1
ATOM 1401 C C . VAL A 1 182 ? 53.878 -31.471 72.343 1.00 27.52 182 VAL A C 1
ATOM 1402 O O . VAL A 1 182 ? 54.021 -31.492 71.119 1.00 34.14 182 VAL A O 1
ATOM 1406 N N . ASN A 1 183 ? 54.893 -31.553 73.194 1.00 30.08 183 ASN A N 1
ATOM 1407 C CA . ASN A 1 183 ? 56.283 -31.625 72.752 1.00 33.97 183 ASN A CA 1
ATOM 1408 C C . ASN A 1 183 ? 57.132 -32.395 73.755 1.00 33.88 183 ASN A C 1
ATOM 1409 O O . ASN A 1 183 ? 57.789 -31.789 74.595 1.00 34.73 183 ASN A O 1
ATOM 1414 N N . PRO A 1 184 ? 57.126 -33.737 73.659 1.00 36.37 184 PRO A N 1
ATOM 1415 C CA . PRO A 1 184 ? 57.846 -34.629 74.578 1.00 35.55 184 PRO A CA 1
ATOM 1416 C C . PRO A 1 184 ? 59.296 -34.205 74.816 1.00 37.85 184 PRO A C 1
ATOM 1417 O O . PRO A 1 184 ? 59.830 -34.423 75.907 1.00 39.09 184 PRO A O 1
ATOM 1421 N N . GLU A 1 185 ? 59.914 -33.591 73.811 1.00 42.33 185 GLU A N 1
ATOM 1422 C CA . GLU A 1 185 ? 61.292 -33.107 73.924 1.00 43.60 185 GLU A CA 1
ATOM 1423 C C . GLU A 1 185 ? 61.489 -32.075 75.037 1.00 41.82 185 GLU A C 1
ATOM 1424 O O . GLU A 1 185 ? 62.580 -31.961 75.595 1.00 50.04 185 GLU A O 1
ATOM 1430 N N . LEU A 1 186 ? 60.436 -31.323 75.352 1.00 42.31 186 LEU A N 1
ATOM 1431 C CA . LEU A 1 186 ? 60.492 -30.309 76.407 1.00 38.46 186 LEU A CA 1
ATOM 1432 C C . LEU A 1 186 ? 60.796 -30.905 77.778 1.00 38.59 186 LEU A C 1
ATOM 1433 O O . LEU A 1 186 ? 61.428 -30.265 78.614 1.00 34.89 186 LEU A O 1
ATOM 1438 N N . VAL A 1 187 ? 60.322 -32.126 78.007 1.00 39.43 187 VAL A N 1
ATOM 1439 C CA . VAL A 1 187 ? 60.426 -32.761 79.316 1.00 38.46 187 VAL A CA 1
ATOM 1440 C C . VAL A 1 187 ? 61.006 -34.168 79.186 1.00 40.53 187 VAL A C 1
ATOM 1441 O O . VAL A 1 187 ? 60.792 -35.027 80.045 1.00 37.60 187 VAL A O 1
ATOM 1445 N N . ALA A 1 188 ? 61.739 -34.388 78.096 1.00 42.46 188 ALA A N 1
ATOM 1446 C CA . ALA A 1 188 ? 62.388 -35.671 77.827 1.00 39.81 188 ALA A CA 1
ATOM 1447 C C . ALA A 1 188 ? 63.281 -36.128 78.981 1.00 40.71 188 ALA A C 1
ATOM 1448 O O . ALA A 1 188 ? 63.986 -35.322 79.594 1.00 41.47 188 ALA A O 1
ATOM 1450 N N . GLY A 1 189 ? 63.238 -37.425 79.275 1.00 42.61 189 GLY A N 1
ATOM 1451 C CA . GLY A 1 189 ? 64.078 -38.001 80.312 1.00 43.03 189 GLY A CA 1
ATOM 1452 C C . GLY A 1 189 ? 63.549 -37.848 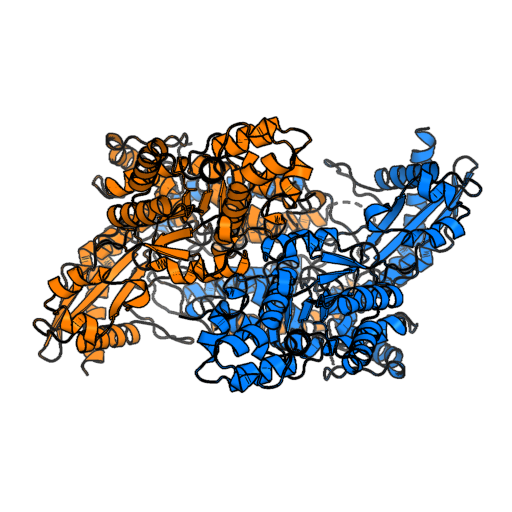81.728 1.00 40.78 189 GLY A C 1
ATOM 1453 O O . GLY A 1 189 ? 64.218 -38.237 82.691 1.00 40.77 189 GLY A O 1
ATOM 1454 N N . LYS A 1 190 ? 62.355 -37.277 81.863 1.00 37.42 190 LYS A N 1
ATOM 1455 C CA . LYS A 1 190 ? 61.733 -37.123 83.176 1.00 32.27 190 LYS A CA 1
ATOM 1456 C C . LYS A 1 190 ? 60.605 -38.125 83.355 1.00 30.41 190 LYS A C 1
ATOM 1457 O O . LYS A 1 190 ? 59.768 -38.283 82.468 1.00 32.30 190 LYS A O 1
ATOM 1463 N N . SER A 1 191 ? 60.583 -38.802 84.500 1.00 24.92 191 SER A N 1
ATOM 1464 C CA . SER A 1 191 ? 59.492 -39.718 84.823 1.00 27.87 191 SER A CA 1
ATOM 1465 C C . SER A 1 191 ? 58.230 -38.910 85.088 1.00 29.96 191 SER A C 1
ATOM 1466 O O . SER A 1 191 ? 58.301 -37.696 85.313 1.00 25.48 191 SER A O 1
ATOM 1469 N N . ASP A 1 192 ? 57.078 -39.573 85.055 1.00 25.65 192 ASP A N 1
ATOM 1470 C CA . ASP A 1 192 ? 55.823 -38.888 85.340 1.00 26.44 192 ASP A CA 1
ATOM 1471 C C . ASP A 1 192 ? 55.806 -38.347 86.763 1.00 24.73 192 ASP A C 1
ATOM 1472 O O . ASP A 1 192 ? 55.281 -37.267 87.011 1.00 24.68 192 ASP A O 1
ATOM 1477 N N . TRP A 1 193 ? 56.373 -39.100 87.699 1.00 22.42 193 TRP A N 1
ATOM 1478 C CA . TRP A 1 193 ? 56.471 -38.628 89.079 1.00 21.52 193 TRP A CA 1
ATOM 1479 C C . TRP A 1 193 ? 57.334 -37.368 89.147 1.00 23.20 193 TRP A C 1
ATOM 1480 O O . TRP A 1 193 ? 57.023 -36.427 89.876 1.00 22.81 193 TRP A O 1
ATOM 1491 N N . GLU A 1 194 ? 58.408 -37.332 88.366 1.00 23.22 194 GLU A N 1
ATOM 1492 C CA . GLU A 1 194 ? 59.239 -36.130 88.325 1.00 24.73 194 GLU A CA 1
ATOM 1493 C C . GLU A 1 194 ? 58.475 -34.943 87.755 1.00 21.84 194 GLU A C 1
ATOM 1494 O O . GLU A 1 194 ? 58.671 -33.803 88.182 1.00 23.12 194 GLU A O 1
ATOM 1500 N N . LEU A 1 195 ? 57.611 -35.213 86.782 1.00 22.12 195 LEU A N 1
ATOM 1501 C CA . LEU A 1 195 ? 56.830 -34.150 86.153 1.00 22.38 195 LEU A CA 1
ATOM 1502 C C . LEU A 1 195 ? 55.850 -33.553 87.155 1.00 22.03 195 LEU A C 1
ATOM 1503 O O . LEU A 1 195 ? 55.564 -32.361 87.124 1.00 22.49 195 LEU A O 1
ATOM 1508 N N . LEU A 1 196 ? 55.343 -34.404 88.039 1.00 20.11 196 LEU A N 1
ATOM 1509 C CA . LEU A 1 196 ? 54.386 -34.000 89.072 1.00 21.31 196 LEU A CA 1
ATOM 1510 C C . LEU A 1 196 ? 55.057 -33.412 90.311 1.00 22.62 196 LEU A C 1
ATOM 1511 O O . LEU A 1 196 ? 54.383 -33.079 91.290 1.00 21.15 196 LEU A O 1
ATOM 1516 N N . ASN A 1 197 ? 56.380 -33.299 90.289 1.00 20.01 197 ASN A N 1
ATOM 1517 C CA . ASN A 1 197 ? 57.087 -32.720 91.428 1.00 21.18 197 ASN A CA 1
ATOM 1518 C C . ASN A 1 197 ? 58.113 -31.680 91.007 1.00 24.93 197 ASN A C 1
ATOM 1519 O O . ASN A 1 197 ? 59.145 -31.495 91.647 1.00 23.58 197 ASN A O 1
ATOM 1524 N N . MET A 1 198 ? 57.800 -30.997 89.917 1.00 25.99 198 MET A N 1
ATOM 1525 C CA . MET A 1 198 ? 58.642 -29.938 89.390 1.00 23.79 198 MET A CA 1
ATOM 1526 C C . MET A 1 198 ? 58.338 -28.623 90.102 1.00 26.53 198 MET A C 1
ATOM 1527 O O . MET A 1 198 ? 57.169 -28.267 90.274 1.00 25.47 198 MET A O 1
ATOM 1532 N N . PRO A 1 199 ? 59.390 -27.898 90.538 1.00 24.05 199 PRO A N 1
ATOM 1533 C CA . PRO A 1 199 ? 59.166 -26.616 91.210 1.00 23.62 199 PRO A CA 1
ATOM 1534 C C . PRO A 1 199 ? 58.490 -25.642 90.262 1.00 24.20 199 PRO A C 1
ATOM 1535 O O . PRO A 1 199 ? 58.707 -25.708 89.052 1.00 21.73 199 PRO A O 1
ATOM 1539 N N . THR A 1 200 ? 57.671 -24.750 90.804 1.00 22.33 200 THR A N 1
ATOM 1540 C CA . THR A 1 200 ? 56.875 -23.870 89.961 1.00 22.94 200 THR A CA 1
ATOM 1541 C C . THR A 1 200 ? 57.721 -23.029 89.007 1.00 22.24 200 THR A C 1
ATOM 1542 O O . THR A 1 200 ? 57.367 -22.869 87.844 1.00 21.15 200 THR A O 1
ATOM 1546 N N . LYS A 1 201 ? 58.839 -22.495 89.483 1.00 23.48 201 LYS A N 1
ATOM 1547 C CA . LYS A 1 201 ? 59.639 -21.631 88.613 1.00 24.37 201 LYS A CA 1
ATOM 1548 C C . LYS A 1 201 ? 60.182 -22.392 87.408 1.00 25.02 201 LYS A C 1
ATOM 1549 O O . LYS A 1 201 ? 60.262 -21.839 86.310 1.00 24.04 201 LYS A O 1
ATOM 1555 N N . GLU A 1 202 ? 60.534 -23.658 87.621 1.00 23.76 202 GLU A N 1
ATOM 1556 C CA . GLU A 1 202 ? 61.004 -24.526 86.541 1.00 24.28 202 GLU A CA 1
ATOM 1557 C C . GLU A 1 202 ? 59.894 -24.787 85.520 1.00 22.48 202 GLU A C 1
ATOM 1558 O O . GLU A 1 202 ? 60.134 -24.776 84.313 1.00 23.44 202 GLU A O 1
ATOM 1564 N N . ILE A 1 203 ? 58.679 -25.029 86.007 1.00 21.96 203 ILE A N 1
ATOM 1565 C CA . ILE A 1 203 ? 57.525 -25.191 85.120 1.00 21.40 203 ILE A CA 1
ATOM 1566 C C . ILE A 1 203 ? 57.318 -23.922 84.286 1.00 22.87 203 ILE A C 1
ATOM 1567 O O . ILE A 1 203 ? 57.084 -23.986 83.071 1.00 21.33 203 ILE A O 1
ATOM 1572 N N . MET A 1 204 ? 57.411 -22.766 84.933 1.00 21.48 204 MET A N 1
ATOM 1573 C CA . MET A 1 204 ? 57.211 -21.505 84.229 1.00 24.25 204 MET A CA 1
ATOM 1574 C C . MET A 1 204 ? 58.318 -21.249 83.209 1.00 23.32 204 MET A C 1
ATOM 1575 O O . MET A 1 204 ? 58.055 -20.730 82.126 1.00 22.89 204 MET A O 1
ATOM 1580 N N . ASP A 1 205 ? 59.553 -21.597 83.560 1.00 21.93 205 ASP A N 1
ATOM 1581 C CA . ASP A 1 205 ? 60.667 -21.466 82.624 1.00 23.56 205 ASP A CA 1
ATOM 1582 C C . ASP A 1 205 ? 60.438 -22.341 81.395 1.00 24.56 205 ASP A C 1
ATOM 1583 O O . ASP A 1 205 ? 60.649 -21.910 80.259 1.00 27.62 205 ASP A O 1
ATOM 1588 N N . LEU A 1 206 ? 59.990 -23.569 81.629 1.00 24.33 206 LEU A N 1
ATOM 1589 C CA . LEU A 1 206 ? 59.709 -24.496 80.535 1.00 25.27 206 LEU A CA 1
ATOM 1590 C C . LEU A 1 206 ? 58.583 -24.005 79.630 1.00 30.36 206 LEU A C 1
ATOM 1591 O O . LEU A 1 206 ? 58.656 -24.138 78.405 1.00 28.87 206 LEU A O 1
ATOM 1596 N N . LEU A 1 207 ? 57.543 -23.433 80.232 1.00 28.06 207 LEU A N 1
ATOM 1597 C CA . LEU A 1 207 ? 56.411 -22.911 79.466 1.00 28.89 207 LEU A CA 1
ATOM 1598 C C . LEU A 1 207 ? 56.853 -21.783 78.550 1.00 30.47 207 LEU A C 1
ATOM 1599 O O . LEU A 1 207 ? 56.482 -21.727 77.371 1.00 31.11 207 LEU A O 1
ATOM 1604 N N . GLU A 1 208 ? 57.656 -20.883 79.100 1.00 31.50 208 GLU A N 1
ATOM 1605 C CA . GLU A 1 208 ? 58.166 -19.751 78.340 1.00 32.04 208 GLU A CA 1
ATOM 1606 C C . GLU A 1 208 ? 59.017 -20.280 77.187 1.00 36.80 208 GLU A C 1
ATOM 1607 O O . GLU A 1 208 ? 58.986 -19.751 76.081 1.00 38.03 208 GLU A O 1
ATOM 1613 N N . ASN A 1 209 ? 59.747 -21.356 77.457 1.00 36.68 209 ASN A N 1
ATOM 1614 C CA . ASN A 1 209 ? 60.595 -22.018 76.466 1.00 37.52 209 ASN A CA 1
ATOM 1615 C C . ASN A 1 209 ? 59.822 -22.776 75.374 1.00 42.04 209 ASN A C 1
ATOM 1616 O O . ASN A 1 209 ? 60.368 -23.080 74.310 1.00 42.80 209 ASN A O 1
ATOM 1621 N N . ALA A 1 210 ? 58.550 -23.076 75.630 1.00 39.33 210 ALA A N 1
ATOM 1622 C CA . ALA A 1 210 ? 57.694 -23.693 74.616 1.00 36.77 210 ALA A CA 1
ATOM 1623 C C . ALA A 1 210 ? 57.374 -22.717 73.483 1.00 36.92 210 ALA A C 1
ATOM 1624 O O . ALA A 1 210 ? 56.957 -23.130 72.394 1.00 37.22 210 ALA A O 1
ATOM 1626 N N . GLY A 1 211 ? 57.549 -21.425 73.756 1.00 38.52 211 GLY A N 1
ATOM 1627 C CA . GLY A 1 211 ? 57.447 -20.385 72.744 1.00 38.26 211 GLY A CA 1
ATOM 1628 C C . GLY A 1 211 ? 56.166 -20.368 71.934 1.00 36.66 211 GLY A C 1
ATOM 1629 O O . GLY A 1 211 ? 55.096 -20.051 72.454 1.00 39.91 211 GLY A O 1
ATOM 1630 N N . SER A 1 212 ? 56.283 -20.709 70.654 1.00 35.09 212 SER A N 1
ATOM 1631 C CA . SER A 1 212 ? 55.147 -20.736 69.736 1.00 36.64 212 SER A CA 1
ATOM 1632 C C . SER A 1 212 ? 54.072 -21.742 70.153 1.00 36.83 212 SER A C 1
ATOM 1633 O O . SER A 1 212 ? 52.931 -21.675 69.687 1.00 38.92 212 SER A O 1
ATOM 1636 N N . GLN A 1 213 ? 54.437 -22.667 71.035 1.00 34.21 213 GLN A N 1
ATOM 1637 C CA . GLN A 1 213 ? 53.547 -23.765 71.400 1.00 31.75 213 GLN A CA 1
ATOM 1638 C C . GLN A 1 213 ? 52.771 -23.540 72.695 1.00 28.41 213 GLN A C 1
ATOM 1639 O O . GLN A 1 213 ? 52.041 -24.429 73.135 1.00 25.12 213 GLN A O 1
ATOM 1645 N N . ILE A 1 214 ? 52.924 -22.363 73.296 1.00 28.48 214 ILE A N 1
ATOM 1646 C CA . ILE A 1 214 ? 52.301 -22.088 74.593 1.00 26.48 214 ILE A CA 1
ATOM 1647 C C . ILE A 1 214 ? 50.780 -22.279 74.594 1.00 25.84 214 ILE A C 1
ATOM 1648 O O . ILE A 1 214 ? 50.235 -22.915 75.491 1.00 25.72 214 ILE A O 1
ATOM 1653 N N . ASP A 1 215 ? 50.098 -21.747 73.586 1.00 29.93 215 ASP A N 1
ATOM 1654 C CA . ASP A 1 215 ? 48.647 -21.888 73.527 1.00 30.75 215 ASP A CA 1
ATOM 1655 C C . ASP A 1 215 ? 48.225 -23.349 73.399 1.00 24.93 215 ASP A C 1
ATOM 1656 O O . ASP A 1 215 ? 47.228 -23.772 73.984 1.00 22.78 215 ASP A O 1
ATOM 1661 N N . GLU A 1 216 ? 48.991 -24.128 72.646 1.00 26.25 216 GLU A N 1
ATOM 1662 C CA . GLU A 1 216 ? 48.680 -25.542 72.499 1.00 24.55 216 GLU A CA 1
ATOM 1663 C C . GLU A 1 216 ? 48.914 -26.284 73.818 1.00 24.65 216 GLU A C 1
ATOM 1664 O O . GLU A 1 216 ? 48.147 -27.172 74.182 1.00 24.38 216 GLU A O 1
ATOM 1670 N N . VAL A 1 217 ? 49.966 -25.905 74.540 1.00 23.56 217 VAL A N 1
ATOM 1671 C CA . VAL A 1 217 ? 50.230 -26.495 75.848 1.00 23.67 217 VAL A CA 1
ATOM 1672 C C . VAL A 1 217 ? 49.092 -26.169 76.817 1.00 22.04 217 VAL A C 1
ATOM 1673 O O . VAL A 1 217 ? 48.611 -27.044 77.545 1.00 22.09 217 VAL A O 1
ATOM 1677 N N . LYS A 1 218 ? 48.661 -24.910 76.821 1.00 22.14 218 LYS A N 1
ATOM 1678 C CA . LYS A 1 218 ? 47.557 -24.512 77.692 1.00 22.05 218 LYS A CA 1
ATOM 1679 C C . LYS A 1 218 ? 46.299 -25.329 77.383 1.00 23.77 218 LYS A C 1
ATOM 1680 O O . LYS A 1 218 ? 45.577 -25.737 78.290 1.00 20.19 218 LYS A O 1
ATOM 1686 N N . LYS A 1 219 ? 46.064 -25.594 76.100 1.00 25.87 219 LYS A N 1
ATOM 1687 C CA . LYS A 1 219 ? 44.919 -26.402 75.682 1.00 25.42 219 LYS A CA 1
ATOM 1688 C C . LYS A 1 219 ? 44.929 -27.820 76.254 1.00 23.62 219 LYS A C 1
ATOM 1689 O O . LYS A 1 219 ? 43.871 -28.419 76.440 1.00 27.37 219 LYS A O 1
ATOM 1695 N N . ARG A 1 220 ? 46.115 -28.350 76.554 1.00 21.80 220 ARG A N 1
ATOM 1696 C CA . ARG A 1 220 ? 46.231 -29.710 77.085 1.00 26.27 220 ARG A CA 1
ATOM 1697 C C . ARG A 1 220 ? 46.393 -29.733 78.602 1.00 22.61 220 ARG A C 1
ATOM 1698 O O . ARG A 1 220 ? 46.541 -30.794 79.197 1.00 22.29 220 ARG A O 1
ATOM 1706 N N . SER A 1 221 ? 46.370 -28.559 79.225 1.00 19.55 221 SER A N 1
ATOM 1707 C CA . SER A 1 221 ? 46.531 -28.470 80.670 1.00 20.23 221 SER A CA 1
ATOM 1708 C C . SER A 1 221 ? 45.196 -28.776 81.335 1.00 22.72 221 SER A C 1
ATOM 1709 O O . SER A 1 221 ? 44.254 -29.210 80.670 1.00 23.96 221 SER A O 1
ATOM 1712 N N . ALA A 1 222 ? 45.110 -28.533 82.642 1.00 19.28 222 ALA A N 1
ATOM 1713 C CA . ALA A 1 222 ? 43.866 -28.742 83.384 1.00 19.02 222 ALA A CA 1
ATOM 1714 C C . ALA A 1 222 ? 42.685 -27.982 82.770 1.00 20.29 222 ALA A C 1
ATOM 1715 O O . ALA A 1 222 ? 41.529 -28.334 83.016 1.00 20.81 222 ALA A O 1
ATOM 1717 N N . ARG A 1 223 ? 42.973 -26.948 81.979 1.00 19.16 223 ARG A N 1
ATOM 1718 C CA . ARG A 1 223 ? 41.929 -26.194 81.278 1.00 19.51 223 ARG A CA 1
ATOM 1719 C C . ARG A 1 223 ? 41.051 -27.119 80.440 1.00 22.04 223 ARG A C 1
ATOM 1720 O O . ARG A 1 223 ? 39.860 -26.872 80.268 1.00 19.82 223 ARG A O 1
ATOM 1728 N N . SER A 1 224 ? 41.652 -28.197 79.954 1.00 21.55 224 SER A N 1
ATOM 1729 C CA . SER A 1 224 ? 40.967 -29.203 79.137 1.00 23.58 224 SER A CA 1
ATOM 1730 C C . SER A 1 224 ? 40.007 -30.100 79.929 1.00 28.23 224 SER A C 1
ATOM 1731 O O . SER A 1 224 ? 39.142 -30.762 79.344 1.00 30.94 224 SER A O 1
ATOM 1734 N N . GLY A 1 225 ? 40.168 -30.136 81.250 1.00 22.74 225 GLY A N 1
ATOM 1735 C C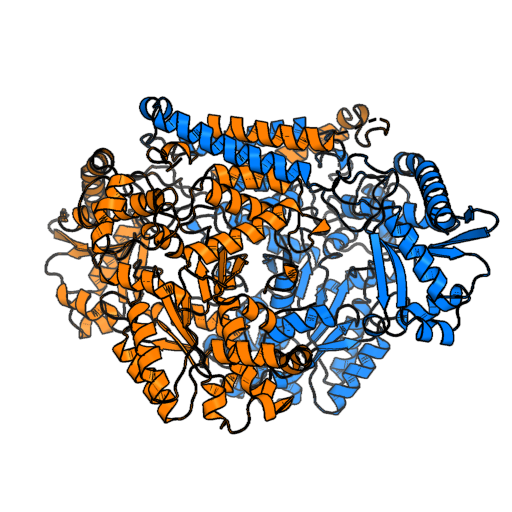A . GLY A 1 225 ? 39.351 -30.977 82.120 1.00 23.05 225 GLY A CA 1
ATOM 1736 C C . GLY A 1 225 ? 39.790 -32.430 82.259 1.00 27.53 225 GLY A C 1
ATOM 1737 O O . GLY A 1 225 ? 39.109 -33.227 82.900 1.00 25.97 225 GLY A O 1
ATOM 1738 N N . LYS A 1 226 ? 40.924 -32.781 81.665 1.00 26.79 226 LYS A N 1
ATOM 1739 C CA . LYS A 1 226 ? 41.378 -34.174 81.673 1.00 29.14 226 LYS A CA 1
ATOM 1740 C C . LYS A 1 226 ? 42.015 -34.616 82.996 1.00 30.99 226 LYS A C 1
ATOM 1741 O O . LYS A 1 226 ? 43.055 -34.090 83.377 1.00 29.52 226 LYS A O 1
ATOM 1747 N N . ASN A 1 227 ? 41.401 -35.596 83.661 1.00 30.02 227 ASN A N 1
ATOM 1748 C CA . ASN A 1 227 ? 41.960 -36.243 84.859 1.00 30.39 227 ASN A CA 1
ATOM 1749 C C . ASN A 1 227 ? 42.551 -35.269 85.880 1.00 32.15 227 ASN A C 1
ATOM 1750 O O . ASN A 1 227 ? 43.757 -35.266 86.156 1.00 33.15 227 ASN A O 1
ATOM 1755 N N . LEU A 1 228 ? 41.689 -34.438 86.435 1.00 28.49 228 LEU A N 1
ATOM 1756 C CA . LEU A 1 228 ? 42.123 -33.464 87.415 1.00 20.72 228 LEU A CA 1
ATOM 1757 C C . LEU A 1 228 ? 42.576 -34.138 88.706 1.00 23.72 228 LEU A C 1
ATOM 1758 O O . LEU A 1 228 ? 43.384 -33.582 89.438 1.00 22.98 228 LEU A O 1
ATOM 1763 N N . GLN A 1 229 ? 42.077 -35.337 89.001 1.00 28.84 229 GLN A N 1
ATOM 1764 C CA . GLN A 1 229 ? 42.464 -35.973 90.269 1.00 25.78 229 GLN A CA 1
ATOM 1765 C C . GLN A 1 229 ? 43.871 -36.589 90.256 1.00 29.68 229 GLN A C 1
ATOM 1766 O O . GLN A 1 229 ? 44.416 -36.943 91.309 1.00 32.47 229 GLN A O 1
ATOM 1772 N N . ARG A 1 230 ? 44.456 -36.679 89.064 1.00 23.23 230 ARG A N 1
ATOM 1773 C CA . ARG A 1 230 ? 45.874 -37.011 88.886 1.00 24.59 230 ARG A CA 1
ATOM 1774 C C . ARG A 1 230 ? 46.807 -35.994 89.562 1.00 21.27 230 ARG A C 1
ATOM 1775 O O . ARG A 1 230 ? 47.977 -36.274 89.809 1.00 21.78 230 ARG A O 1
ATOM 1783 N N . LEU A 1 231 ? 46.282 -34.803 89.832 1.00 19.44 231 LEU A N 1
ATOM 1784 C CA . LEU A 1 231 ? 47.100 -33.645 90.165 1.00 18.74 231 LEU A CA 1
ATOM 1785 C C . LEU A 1 231 ? 47.440 -33.558 91.653 1.00 19.51 231 LEU A C 1
ATOM 1786 O O . LEU A 1 231 ? 48.247 -32.726 92.069 1.00 19.15 231 LEU A O 1
ATOM 1791 N N . GLY A 1 232 ? 46.822 -34.415 92.454 1.00 18.35 232 GLY A N 1
ATOM 1792 C CA . GLY A 1 232 ? 47.222 -34.523 93.848 1.00 19.85 232 GLY A CA 1
ATOM 1793 C C . GLY A 1 232 ? 46.298 -33.899 94.876 1.00 18.84 232 GLY A C 1
ATOM 1794 O O . GLY A 1 232 ? 45.225 -33.394 94.535 1.00 18.96 232 GLY A O 1
ATOM 1795 N N . LYS A 1 233 ? 46.750 -33.915 96.135 1.00 16.71 233 LYS A N 1
ATOM 1796 C CA . LYS A 1 233 ? 45.949 -33.521 97.290 1.00 15.66 233 LYS A CA 1
ATOM 1797 C C . LYS A 1 233 ? 46.216 -32.076 97.701 1.00 15.69 233 LYS A C 1
ATOM 1798 O O . LYS A 1 233 ? 47.337 -31.569 97.566 1.00 18.28 233 LYS A O 1
ATOM 1804 N N . TRP A 1 234 ? 45.180 -31.420 98.214 1.00 17.03 234 TRP A N 1
ATOM 1805 C CA . TRP A 1 234 ? 45.276 -30.026 98.644 1.00 15.53 234 TRP A CA 1
ATOM 1806 C C . TRP A 1 234 ? 45.221 -30.053 100.157 1.00 18.06 234 TRP A C 1
ATOM 1807 O O . TRP A 1 234 ? 44.175 -30.360 100.735 1.00 19.14 234 TRP A O 1
ATOM 1818 N N . LEU A 1 235 ? 46.355 -29.769 100.794 1.00 15.89 235 LEU A N 1
ATOM 1819 C CA . LEU A 1 235 ? 46.495 -29.915 102.253 1.00 18.46 235 LEU A CA 1
ATOM 1820 C C . LEU A 1 235 ? 46.297 -28.575 102.945 1.00 17.04 235 LEU A C 1
ATOM 1821 O O . LEU A 1 235 ? 46.971 -27.593 102.621 1.00 17.57 235 LEU A O 1
ATOM 1826 N N . VAL A 1 236 ? 45.368 -28.532 103.902 1.00 17.15 236 VAL A N 1
ATOM 1827 C CA . VAL A 1 236 ? 44.983 -27.269 104.546 1.00 17.49 236 VAL A CA 1
ATOM 1828 C C . VAL A 1 236 ? 44.844 -27.490 106.055 1.00 16.34 236 VAL A C 1
ATOM 1829 O O . VAL A 1 236 ? 44.607 -28.617 106.485 1.00 18.42 236 VAL A O 1
ATOM 1833 N N . PRO A 1 237 ? 45.001 -26.430 106.870 1.00 17.06 237 PRO A N 1
ATOM 1834 C CA . PRO A 1 237 ? 44.816 -26.642 108.317 1.00 18.34 237 PRO A CA 1
ATOM 1835 C C . PRO A 1 237 ? 43.392 -27.122 108.587 1.00 20.52 237 PRO A C 1
ATOM 1836 O O . PRO A 1 237 ? 42.486 -26.707 107.862 1.00 18.81 237 PRO A O 1
ATOM 1840 N N . GLN A 1 238 ? 43.202 -27.984 109.586 1.00 17.89 238 GLN A N 1
ATOM 1841 C CA . GLN A 1 238 ? 41.895 -28.611 109.819 1.00 19.56 238 GLN A CA 1
ATOM 1842 C C . GLN A 1 238 ? 40.752 -27.605 109.944 1.00 21.92 238 GLN A C 1
ATOM 1843 O O . GLN A 1 238 ? 39.630 -27.861 109.500 1.00 22.42 238 GLN A O 1
ATOM 1849 N N . THR A 1 239 ? 41.047 -26.447 110.519 1.00 20.81 239 THR A N 1
ATOM 1850 C CA . THR A 1 239 ? 40.041 -25.406 110.711 1.00 18.46 239 THR A CA 1
ATOM 1851 C C . THR A 1 239 ? 39.635 -24.684 109.427 1.00 19.32 239 THR A C 1
ATOM 1852 O O . THR A 1 239 ? 38.703 -23.876 109.426 1.00 24.31 239 THR A O 1
ATOM 1856 N N . LYS A 1 240 ? 40.334 -24.987 108.337 1.00 19.18 240 LYS A N 1
ATOM 1857 C CA . LYS A 1 240 ? 40.005 -24.418 107.036 1.00 18.65 240 LYS A CA 1
ATOM 1858 C C . LYS A 1 240 ? 39.478 -25.486 106.091 1.00 19.49 240 LYS A C 1
ATOM 1859 O O . LYS A 1 240 ? 39.146 -25.186 104.952 1.00 19.87 240 LYS A O 1
ATOM 1865 N N . HIS A 1 241 ? 39.392 -26.723 106.572 1.00 20.96 241 HIS A N 1
ATOM 1866 C CA . HIS A 1 241 ? 38.982 -27.861 105.744 1.00 19.49 241 HIS A CA 1
ATOM 1867 C C . HIS A 1 241 ? 37.615 -27.625 105.105 1.00 20.83 241 HIS A C 1
ATOM 1868 O O . HIS A 1 241 ? 37.451 -27.797 103.886 1.00 20.92 241 HIS A O 1
ATOM 1875 N N . TYR A 1 242 ? 36.630 -27.235 105.910 1.00 20.18 242 TYR A N 1
ATOM 1876 C CA . TYR A 1 242 ? 35.289 -27.018 105.376 1.00 25.72 242 TYR A CA 1
ATOM 1877 C C . TYR A 1 242 ? 35.258 -25.946 104.287 1.00 25.62 242 TYR A C 1
ATOM 1878 O O . TYR A 1 242 ? 34.694 -26.164 103.209 1.00 21.92 242 TYR A O 1
ATOM 1887 N N . SER A 1 243 ? 35.861 -24.790 104.557 1.00 22.72 243 SER A N 1
ATOM 1888 C CA . SER A 1 243 ? 35.840 -23.702 103.578 1.00 22.12 243 SER A CA 1
ATOM 1889 C C . SER A 1 243 ? 36.510 -24.084 102.257 1.00 24.72 243 SER A C 1
ATOM 1890 O O . SER A 1 243 ? 36.074 -23.651 101.193 1.00 25.84 243 SER A O 1
ATOM 1893 N N . TRP A 1 244 ? 37.548 -24.914 102.311 1.00 19.90 244 TRP A N 1
ATOM 1894 C CA . TRP A 1 244 ? 38.231 -25.312 101.080 1.00 18.36 244 TRP A CA 1
ATOM 1895 C C . TRP A 1 244 ? 37.490 -26.376 100.273 1.00 21.05 244 TRP A C 1
ATOM 1896 O O . TRP A 1 244 ? 37.715 -26.505 99.071 1.00 17.09 244 TRP A O 1
ATOM 1907 N N . MET A 1 245 ? 36.627 -27.153 100.923 1.00 20.10 245 MET A N 1
ATOM 1908 C CA . MET A 1 245 ? 35.837 -28.133 100.178 1.00 17.99 245 MET A CA 1
ATOM 1909 C C . MET A 1 245 ? 35.030 -27.465 99.068 1.00 17.61 245 MET A C 1
ATOM 1910 O O . MET A 1 245 ? 34.941 -27.994 97.964 1.00 19.55 245 MET A O 1
ATOM 1915 N N . LYS A 1 246 ? 34.484 -26.285 99.356 1.00 19.24 246 LYS A N 1
ATOM 1916 C CA . LYS A 1 246 ? 33.688 -25.543 98.389 1.00 18.03 246 LYS A CA 1
ATOM 1917 C C . LYS A 1 246 ? 34.535 -25.154 97.178 1.00 21.42 246 LYS A C 1
ATOM 1918 O O . LYS A 1 246 ? 34.114 -25.336 96.038 1.00 16.99 246 LYS A O 1
ATOM 1924 N N . ALA A 1 247 ? 35.738 -24.640 97.422 1.00 20.21 247 ALA A N 1
ATOM 1925 C CA . ALA A 1 247 ? 36.637 -24.274 96.324 1.00 19.52 247 ALA A CA 1
ATOM 1926 C C . ALA A 1 247 ? 37.044 -25.493 95.489 1.00 18.14 247 ALA A C 1
ATOM 1927 O O . ALA A 1 247 ? 37.045 -25.433 94.259 1.00 19.58 247 ALA A O 1
ATOM 1929 N N . ALA A 1 248 ? 37.392 -26.591 96.154 1.00 18.45 248 ALA A N 1
ATOM 1930 C CA . ALA A 1 248 ? 37.777 -27.823 95.448 1.00 15.18 248 ALA A CA 1
ATOM 1931 C C . ALA A 1 248 ? 36.626 -28.357 94.601 1.00 18.75 248 ALA A C 1
ATOM 1932 O O . ALA A 1 248 ? 36.828 -28.870 93.498 1.00 18.72 248 ALA A O 1
ATOM 1934 N N . ASP A 1 249 ? 35.417 -28.228 95.136 1.00 18.58 249 ASP A N 1
ATOM 1935 C CA . ASP A 1 249 ? 34.185 -28.600 94.446 1.00 15.44 249 ASP A CA 1
ATOM 1936 C C . ASP A 1 249 ? 34.026 -27.759 93.178 1.00 18.27 249 ASP A C 1
ATOM 1937 O O . ASP A 1 249 ? 33.879 -28.301 92.077 1.00 18.48 249 ASP A O 1
ATOM 1942 N N . ILE A 1 250 ? 34.101 -26.443 93.326 1.00 17.65 250 ILE A N 1
ATOM 1943 C CA . ILE A 1 250 ? 33.967 -25.532 92.178 1.00 19.15 250 ILE A CA 1
ATOM 1944 C C . ILE A 1 250 ? 35.007 -25.806 91.088 1.00 18.73 250 ILE A C 1
ATOM 1945 O O . ILE A 1 250 ? 34.671 -25.883 89.898 1.00 17.83 250 ILE A O 1
ATOM 1950 N N . ILE A 1 251 ? 36.260 -25.978 91.503 1.00 18.45 251 ILE A N 1
ATOM 1951 C CA . ILE A 1 251 ? 37.393 -26.062 90.574 1.00 17.47 251 ILE A CA 1
ATOM 1952 C C . ILE A 1 251 ? 37.534 -27.437 89.912 1.00 19.85 251 ILE A C 1
ATOM 1953 O O . ILE A 1 251 ? 38.353 -27.624 89.010 1.00 17.99 251 ILE A O 1
ATOM 1958 N N . GLY A 1 252 ? 36.731 -28.401 90.351 1.00 17.59 252 GLY A N 1
ATOM 1959 C CA . GLY A 1 252 ? 36.652 -29.678 89.659 1.00 18.10 252 GLY A CA 1
ATOM 1960 C C . GLY A 1 252 ? 37.535 -30.800 90.177 1.00 20.68 252 GLY A C 1
ATOM 1961 O O . GLY A 1 252 ? 37.466 -31.920 89.665 1.00 19.81 252 GLY A O 1
ATOM 1962 N N . ILE A 1 253 ? 38.375 -30.528 91.177 1.00 18.20 253 ILE A N 1
ATOM 1963 C CA . ILE A 1 253 ? 39.216 -31.597 91.723 1.00 19.36 253 ILE A CA 1
ATOM 1964 C C . ILE A 1 253 ? 38.405 -32.443 92.690 1.00 19.48 253 ILE A C 1
ATOM 1965 O O . ILE A 1 253 ? 38.705 -33.619 92.906 1.00 19.31 253 ILE A O 1
ATOM 1970 N N . GLY A 1 254 ? 37.359 -31.846 93.254 1.00 17.99 254 GLY A N 1
ATOM 1971 C CA . GLY A 1 254 ? 36.447 -32.582 94.117 1.00 20.84 254 GLY A CA 1
ATOM 1972 C C . GLY A 1 254 ? 36.765 -32.457 95.593 1.00 22.02 254 GLY A C 1
ATOM 1973 O O . GLY A 1 254 ? 37.920 -32.300 95.988 1.00 21.13 254 GLY A O 1
ATOM 1974 N N . LEU A 1 255 ? 35.747 -32.543 96.437 1.00 22.79 255 LEU A N 1
ATOM 1975 C CA . LEU A 1 255 ? 36.004 -32.223 97.835 1.00 26.00 255 LEU A CA 1
ATOM 1976 C C . LEU A 1 255 ? 36.852 -33.260 98.577 1.00 24.51 255 LEU A C 1
ATOM 1977 O O . LEU A 1 255 ? 37.486 -32.923 99.583 1.00 24.49 255 LEU A O 1
ATOM 1982 N N . ASP A 1 256 ? 36.905 -34.497 98.081 1.00 25.18 256 ASP A N 1
ATOM 1983 C CA . ASP A 1 256 ? 37.756 -35.507 98.717 1.00 26.09 256 ASP A CA 1
ATOM 1984 C C . ASP A 1 256 ? 39.254 -35.256 98.507 1.00 26.47 256 ASP A C 1
ATOM 1985 O O . ASP A 1 256 ? 40.085 -35.902 99.143 1.00 25.46 256 ASP A O 1
ATOM 1990 N N . GLN A 1 257 ? 39.598 -34.325 97.619 1.00 20.92 257 GLN A N 1
ATOM 1991 C CA . GLN A 1 257 ? 41.002 -34.005 97.372 1.00 17.48 257 GLN A CA 1
ATOM 1992 C C . GLN A 1 257 ? 41.545 -33.014 98.393 1.00 18.57 257 GLN A C 1
ATOM 1993 O O . GLN A 1 257 ? 42.746 -32.765 98.433 1.00 20.97 257 GLN A O 1
ATOM 1999 N N . VAL A 1 258 ? 40.662 -32.437 99.204 1.00 18.66 258 VAL A N 1
ATOM 2000 C CA . VAL A 1 258 ? 41.099 -31.571 100.296 1.00 18.01 258 VAL A CA 1
ATOM 2001 C C . VAL A 1 258 ? 41.401 -32.419 101.527 1.00 19.34 258 VAL A C 1
ATOM 2002 O O . VAL A 1 258 ? 40.543 -33.172 102.013 1.00 20.15 258 VAL A O 1
ATOM 2006 N N . VAL A 1 259 ? 42.620 -32.306 102.033 1.00 17.81 259 VAL A N 1
ATOM 2007 C CA . VAL A 1 259 ? 43.035 -33.135 103.158 1.00 15.61 259 VAL A CA 1
ATOM 2008 C C . VAL A 1 259 ? 43.323 -32.231 104.336 1.00 21.21 259 VAL A C 1
ATOM 2009 O O . VAL A 1 259 ? 44.138 -31.316 104.222 1.00 19.15 259 VAL A O 1
ATOM 2013 N N . PRO A 1 260 ? 42.644 -32.470 105.470 1.00 19.39 260 PRO A N 1
ATOM 2014 C CA . PRO A 1 260 ? 42.866 -31.630 106.654 1.00 20.13 260 PRO A CA 1
ATOM 2015 C C . PRO A 1 260 ? 44.154 -32.017 107.372 1.00 20.13 260 PRO A C 1
ATOM 2016 O O . PRO A 1 260 ? 44.450 -33.216 107.556 1.00 23.85 260 PRO A O 1
ATOM 2020 N N . VAL A 1 261 ? 44.924 -31.005 107.763 1.00 18.82 261 VAL A N 1
ATOM 2021 C CA . VAL A 1 261 ? 46.131 -31.227 108.544 1.00 20.32 261 VAL A CA 1
ATOM 2022 C C . VAL A 1 261 ? 45.852 -30.779 109.967 1.00 20.53 261 VAL A C 1
ATOM 2023 O O . VAL A 1 261 ? 45.383 -29.669 110.178 1.00 21.32 261 VAL A O 1
ATOM 2027 N N . PRO A 1 262 ? 46.141 -31.642 110.960 1.00 18.20 262 PRO A N 1
ATOM 2028 C CA . PRO A 1 262 ? 45.846 -31.268 112.348 1.00 20.43 262 PRO A CA 1
ATOM 2029 C C . PRO A 1 262 ? 46.500 -29.949 112.746 1.00 20.11 262 PRO A C 1
ATOM 2030 O O . PRO A 1 262 ? 47.585 -29.632 112.259 1.00 20.93 262 PRO A O 1
ATOM 2034 N N . ILE A 1 263 ? 45.845 -29.191 113.614 1.00 20.46 263 ILE A N 1
ATOM 2035 C CA . ILE A 1 263 ? 46.454 -27.991 114.175 1.00 19.39 263 ILE A CA 1
ATOM 2036 C C . ILE A 1 263 ? 46.902 -28.263 115.609 1.00 23.58 263 ILE A C 1
ATOM 2037 O O . ILE A 1 263 ? 46.425 -29.216 116.249 1.00 22.88 263 ILE A O 1
ATOM 2042 N N . ASP A 1 264 ? 47.819 -27.442 116.108 1.00 22.76 264 ASP A N 1
ATOM 2043 C CA . ASP A 1 264 ? 48.372 -27.661 117.447 1.00 24.55 264 ASP A CA 1
ATOM 2044 C C . ASP A 1 264 ? 47.659 -26.821 118.512 1.00 23.03 264 ASP A C 1
ATOM 2045 O O . ASP A 1 264 ? 46.608 -26.241 118.242 1.00 21.03 264 ASP A O 1
ATOM 2050 N N . SER A 1 265 ? 48.230 -26.758 119.717 1.00 23.78 265 SER A N 1
ATOM 2051 C CA . SER A 1 265 ? 47.604 -26.037 120.829 1.00 23.35 265 SER A CA 1
ATOM 2052 C C . SER A 1 265 ? 47.657 -24.524 120.658 1.00 25.09 265 SER A C 1
ATOM 2053 O O . SER A 1 265 ? 47.070 -23.788 121.453 1.00 24.46 265 SER A O 1
ATOM 2056 N N . ASN A 1 266 ? 48.379 -24.074 119.633 1.00 22.70 266 ASN A N 1
ATOM 2057 C CA . ASN A 1 266 ? 48.416 -22.668 119.246 1.00 20.75 266 ASN A CA 1
ATOM 2058 C C . ASN A 1 266 ? 47.446 -22.416 118.096 1.00 20.30 266 ASN A C 1
ATOM 2059 O O . ASN A 1 266 ? 47.316 -21.286 117.610 1.00 21.84 266 ASN A O 1
ATOM 2064 N N . TYR A 1 267 ? 46.774 -23.489 117.676 1.00 19.95 267 TYR A N 1
ATOM 2065 C CA . TYR A 1 267 ? 45.817 -23.480 116.556 1.00 21.42 267 TYR A CA 1
ATOM 2066 C C . TYR A 1 267 ? 46.491 -23.132 115.234 1.00 20.84 267 TYR A C 1
ATOM 2067 O O . TYR A 1 267 ? 45.857 -22.639 114.303 1.00 20.70 267 TYR A O 1
ATOM 2076 N N . ARG A 1 268 ? 47.789 -23.422 115.171 1.00 19.41 268 ARG A N 1
ATOM 2077 C CA . ARG A 1 268 ? 48.573 -23.333 113.944 1.00 21.26 268 ARG A CA 1
ATOM 2078 C C . ARG A 1 268 ? 48.696 -24.729 113.362 1.00 22.94 268 ARG A C 1
ATOM 2079 O O . ARG A 1 268 ? 48.635 -25.710 114.101 1.00 22.29 268 ARG A O 1
ATOM 2087 N N . MET A 1 269 ? 48.886 -24.831 112.047 1.00 22.44 269 MET A N 1
ATOM 2088 C CA . MET A 1 269 ? 49.102 -26.140 111.423 1.00 20.07 269 MET A CA 1
ATOM 2089 C C . MET A 1 269 ? 50.288 -26.866 112.054 1.00 23.93 269 MET A C 1
ATOM 2090 O O . MET A 1 269 ? 51.354 -26.272 112.270 1.00 21.07 269 MET A O 1
ATOM 2095 N N . ASP A 1 270 ? 50.083 -28.141 112.380 1.00 22.66 270 ASP A N 1
ATOM 2096 C CA . ASP A 1 270 ? 51.128 -28.986 112.947 1.00 23.01 270 ASP A CA 1
ATOM 2097 C C . ASP A 1 270 ? 52.055 -29.431 111.817 1.00 22.06 270 ASP A C 1
ATOM 2098 O O . ASP A 1 270 ? 51.644 -30.195 110.943 1.00 23.33 270 ASP A O 1
ATOM 2103 N N . ILE A 1 271 ? 53.299 -28.952 111.828 1.00 21.18 271 ILE A N 1
ATOM 2104 C CA . ILE A 1 271 ? 54.208 -29.199 110.705 1.00 24.31 271 ILE A CA 1
ATOM 2105 C C . ILE A 1 271 ? 54.772 -30.621 110.720 1.00 20.90 271 ILE A C 1
ATOM 2106 O O . ILE A 1 271 ? 55.107 -31.174 109.676 1.00 23.00 271 ILE A O 1
ATOM 2111 N N . GLN A 1 272 ? 54.860 -31.229 111.901 1.00 23.19 272 GLN A N 1
ATOM 2112 C CA . GLN A 1 272 ? 55.227 -32.640 111.954 1.00 24.82 272 GLN A CA 1
ATOM 2113 C C . GLN A 1 272 ? 54.128 -33.461 111.285 1.00 23.24 272 GLN A C 1
ATOM 2114 O O . GLN A 1 272 ? 54.412 -34.349 110.486 1.00 24.04 272 GLN A O 1
ATOM 2120 N N . ALA A 1 273 ? 52.872 -33.167 111.621 1.00 23.02 273 ALA A N 1
ATOM 2121 C CA . ALA A 1 273 ? 51.753 -33.857 110.976 1.00 22.03 273 ALA A CA 1
ATOM 2122 C C . ALA A 1 273 ? 51.727 -33.587 109.480 1.00 19.93 273 ALA A C 1
ATOM 2123 O O . ALA A 1 273 ? 51.464 -34.497 108.699 1.00 20.64 273 ALA A O 1
ATOM 2125 N N . LEU A 1 274 ? 51.987 -32.342 109.083 1.00 18.74 274 LEU A N 1
ATOM 2126 C CA . LEU A 1 274 ? 52.065 -31.994 107.655 1.00 18.33 274 LEU A CA 1
ATOM 2127 C C . LEU A 1 274 ? 53.057 -32.900 106.913 1.00 21.25 274 LEU A C 1
ATOM 2128 O O . LEU A 1 274 ? 52.744 -33.462 105.857 1.00 20.04 274 LEU A O 1
ATOM 2133 N N . GLU A 1 275 ? 54.249 -33.057 107.475 1.00 20.52 275 GLU A N 1
ATOM 2134 C CA . GLU A 1 275 ? 55.272 -33.886 106.849 1.00 21.69 275 GLU A CA 1
ATOM 2135 C C . GLU A 1 275 ? 54.854 -35.352 106.788 1.00 20.78 275 GLU A C 1
ATOM 2136 O O . GLU A 1 275 ? 55.044 -36.010 105.768 1.00 21.21 275 GLU A O 1
ATOM 2142 N N . SER A 1 276 ? 54.281 -35.861 107.874 1.00 21.80 276 SER A N 1
ATOM 2143 C CA . SER A 1 276 ? 53.813 -37.248 107.902 1.00 21.31 276 SER A CA 1
ATOM 2144 C C . SER A 1 276 ? 52.753 -37.513 106.826 1.00 23.04 276 SER A C 1
ATOM 2145 O O . SER A 1 276 ? 52.792 -38.543 106.135 1.00 21.90 276 SER A O 1
ATOM 2148 N N . ILE A 1 277 ? 51.803 -36.585 106.693 1.00 19.83 277 ILE A N 1
ATOM 2149 C CA . ILE A 1 277 ? 50.760 -36.710 105.666 1.00 20.71 277 ILE A CA 1
ATOM 2150 C C . ILE A 1 277 ? 51.372 -36.691 104.270 1.00 20.84 277 ILE A C 1
ATOM 2151 O O . ILE A 1 277 ? 51.060 -37.551 103.433 1.00 22.46 277 ILE A O 1
ATOM 2156 N N . ILE A 1 278 ? 52.235 -35.710 104.007 1.00 20.70 278 ILE A N 1
ATOM 2157 C CA . ILE A 1 278 ? 52.902 -35.623 102.704 1.00 19.75 278 ILE A CA 1
ATOM 2158 C C . ILE A 1 278 ? 53.667 -36.911 102.360 1.00 22.34 278 ILE A C 1
ATOM 2159 O O . ILE A 1 278 ? 53.544 -37.447 101.252 1.00 20.13 278 ILE A O 1
ATOM 2164 N N . ARG A 1 279 ? 54.449 -37.414 103.311 1.00 21.47 279 ARG A N 1
ATOM 2165 C CA . ARG A 1 279 ? 55.215 -38.643 103.082 1.00 21.81 279 ARG A CA 1
ATOM 2166 C C . ARG A 1 279 ? 54.322 -39.850 102.799 1.00 22.33 279 ARG A C 1
ATOM 2167 O O . ARG A 1 279 ? 54.681 -40.719 102.002 1.00 24.77 279 ARG A O 1
ATOM 2175 N N . LYS A 1 280 ? 53.156 -39.891 103.443 1.00 20.92 280 LYS A N 1
ATOM 2176 C CA . LYS A 1 280 ? 52.194 -40.978 103.236 1.00 22.93 280 LYS A CA 1
ATOM 2177 C C . LYS A 1 280 ? 51.681 -41.002 101.800 1.00 22.82 280 LYS A C 1
ATOM 2178 O O . LYS A 1 280 ? 51.607 -42.061 101.156 1.00 22.50 280 LYS A O 1
ATOM 2184 N N . TYR A 1 281 ? 51.312 -39.833 101.290 1.00 20.41 281 TYR A N 1
ATOM 2185 C CA . TYR A 1 281 ? 50.852 -39.757 99.906 1.00 21.24 281 TYR A CA 1
ATOM 2186 C C . TYR A 1 281 ? 51.998 -39.971 98.920 1.00 20.45 281 TYR A C 1
ATOM 2187 O O . TYR A 1 281 ? 51.837 -40.658 97.908 1.00 21.58 281 TYR A O 1
ATOM 2196 N N . ALA A 1 282 ? 53.158 -39.391 99.215 1.00 21.23 282 ALA A N 1
ATOM 2197 C CA . ALA A 1 282 ? 54.318 -39.546 98.336 1.00 23.11 282 ALA A CA 1
ATOM 2198 C C . ALA A 1 282 ? 54.724 -41.010 98.206 1.00 26.54 282 ALA A C 1
ATOM 2199 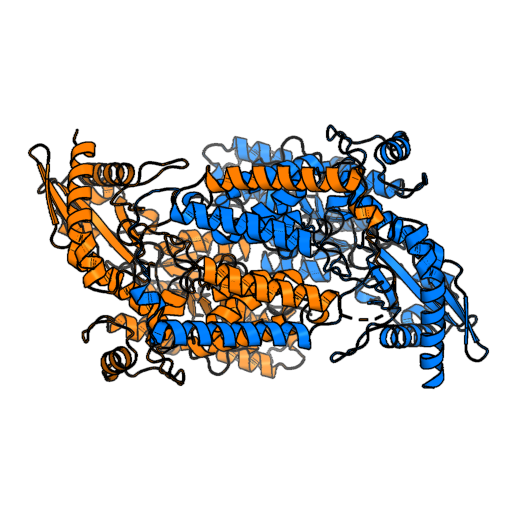O O . ALA A 1 282 ? 55.153 -41.453 97.137 1.00 27.79 282 ALA A O 1
ATOM 2201 N N . ALA A 1 283 ? 54.574 -41.760 99.293 1.00 22.87 283 ALA A N 1
ATOM 2202 C CA . ALA A 1 283 ? 54.936 -43.175 99.310 1.00 25.62 283 ALA A CA 1
ATOM 2203 C C . ALA A 1 283 ? 54.110 -44.001 98.325 1.00 29.02 283 ALA A C 1
ATOM 2204 O O . ALA A 1 283 ? 54.595 -45.008 97.793 1.00 29.62 283 ALA A O 1
ATOM 2206 N N . GLU A 1 284 ? 52.864 -43.590 98.092 1.00 21.67 284 GLU A N 1
ATOM 2207 C CA . GLU A 1 284 ? 51.999 -44.304 97.143 1.00 23.30 284 GLU A CA 1
ATOM 2208 C C . GLU A 1 284 ? 51.986 -43.617 95.781 1.00 22.70 284 GLU A C 1
ATOM 2209 O O . GLU A 1 284 ? 51.157 -43.945 94.923 1.00 24.10 284 GLU A O 1
ATOM 2215 N N . LYS A 1 285 ? 52.907 -42.671 95.589 1.00 21.17 285 LYS A N 1
ATOM 2216 C CA . LYS A 1 285 ? 52.983 -41.863 94.366 1.00 23.69 285 LYS A CA 1
ATOM 2217 C C . LYS A 1 285 ? 51.740 -41.011 94.097 1.00 22.65 285 LYS A C 1
ATOM 2218 O O . LYS A 1 285 ? 51.374 -40.790 92.943 1.00 21.52 285 LYS A O 1
ATOM 2224 N N . THR A 1 286 ? 51.096 -40.536 95.161 1.00 20.77 286 THR A N 1
ATOM 2225 C CA . THR A 1 286 ? 50.047 -39.524 95.034 1.00 20.31 286 THR A CA 1
ATOM 2226 C C . THR A 1 286 ? 50.706 -38.174 95.264 1.00 18.35 286 THR A C 1
ATOM 2227 O O . THR A 1 286 ? 51.341 -37.966 96.293 1.00 19.16 286 THR A O 1
ATOM 2231 N N . PRO A 1 287 ? 50.585 -37.259 94.288 1.00 21.07 287 PRO A N 1
ATOM 2232 C CA . PRO A 1 287 ? 51.245 -35.955 94.418 1.00 19.43 287 PRO A CA 1
ATOM 2233 C C . PRO A 1 287 ? 50.542 -35.070 95.428 1.00 18.21 287 PRO A C 1
ATOM 2234 O O . PRO A 1 287 ? 49.403 -35.336 95.841 1.00 17.37 287 PRO A O 1
ATOM 2238 N N . ILE A 1 288 ? 51.234 -34.008 95.823 1.00 19.09 288 ILE A N 1
ATOM 2239 C CA . ILE A 1 288 ? 50.625 -32.949 96.612 1.00 16.57 288 ILE A CA 1
ATOM 2240 C C . ILE A 1 288 ? 50.363 -31.785 95.670 1.00 17.74 288 ILE A C 1
ATOM 2241 O O . ILE A 1 288 ? 51.299 -31.202 95.117 1.00 18.23 288 ILE A O 1
ATOM 2246 N N . LEU A 1 289 ? 49.090 -31.472 95.446 1.00 17.12 289 LEU A N 1
ATOM 2247 C CA . LEU A 1 289 ? 48.736 -30.364 94.562 1.00 18.31 289 LEU A CA 1
ATOM 2248 C C . LEU A 1 289 ? 49.196 -29.064 95.201 1.00 18.52 289 LEU A C 1
ATOM 2249 O O . LEU A 1 289 ? 49.685 -28.167 94.522 1.00 18.78 289 LEU A O 1
ATOM 2254 N N . GLY A 1 290 ? 49.078 -28.977 96.519 1.00 16.52 290 GLY A N 1
ATOM 2255 C CA . GLY A 1 290 ? 49.552 -27.793 97.218 1.00 17.91 290 GLY A CA 1
ATOM 2256 C C . GLY A 1 290 ? 49.267 -27.820 98.705 1.00 17.32 290 GLY A C 1
ATOM 2257 O O . GLY A 1 290 ? 48.549 -28.694 99.209 1.00 18.00 290 GLY A O 1
ATOM 2258 N N . VAL A 1 291 ? 49.852 -26.861 99.412 1.00 16.18 291 VAL A N 1
ATOM 2259 C CA . VAL A 1 291 ? 49.643 -26.725 100.844 1.00 18.15 291 VAL A CA 1
ATOM 2260 C C . VAL A 1 291 ? 49.195 -25.297 101.113 1.00 17.10 291 VAL A C 1
ATOM 2261 O O . VAL A 1 291 ? 49.730 -24.372 100.514 1.00 18.60 291 VAL A O 1
ATOM 2265 N N . VAL A 1 292 ? 48.192 -25.119 101.972 1.00 16.46 292 VAL A N 1
ATOM 2266 C CA . VAL A 1 292 ? 47.781 -23.780 102.395 1.00 15.09 292 VAL A CA 1
ATOM 2267 C C . VAL A 1 292 ? 48.293 -23.515 103.805 1.00 17.43 292 VAL A C 1
ATOM 2268 O O . VAL A 1 292 ? 48.076 -24.330 104.716 1.00 18.78 292 VAL A O 1
ATOM 2272 N N . GLY A 1 293 ? 49.004 -22.402 103.974 1.00 16.22 293 GLY A N 1
ATOM 2273 C CA . GLY A 1 293 ? 49.402 -21.932 105.296 1.00 15.18 293 GLY A CA 1
ATOM 2274 C C . GLY A 1 293 ? 48.571 -20.710 105.606 1.00 19.83 293 GLY A C 1
ATOM 2275 O O . GLY A 1 293 ? 48.313 -19.898 104.713 1.00 19.11 293 GLY A O 1
ATOM 2276 N N . VAL A 1 294 ? 48.137 -20.563 106.855 1.00 17.74 294 VAL A N 1
ATOM 2277 C CA . VAL A 1 294 ? 47.224 -19.466 107.188 1.00 17.85 294 VAL A CA 1
ATOM 2278 C C . VAL A 1 294 ? 47.923 -18.403 108.011 1.00 17.56 294 VAL A C 1
ATOM 2279 O O . VAL A 1 294 ? 48.562 -18.711 109.013 1.00 20.60 294 VAL A O 1
ATOM 2283 N N . ALA A 1 295 ? 47.821 -17.150 107.581 1.00 17.82 295 ALA A N 1
ATOM 2284 C CA . ALA A 1 295 ? 48.319 -16.045 108.402 1.00 18.59 295 ALA A CA 1
ATOM 2285 C C . ALA A 1 295 ? 47.135 -15.225 108.887 1.00 19.07 295 ALA A C 1
ATOM 2286 O O . ALA A 1 295 ? 46.601 -14.387 108.148 1.00 19.51 295 ALA A O 1
ATOM 2288 N N . GLY A 1 296 ? 46.728 -15.477 110.131 1.00 15.98 296 GLY A N 1
ATOM 2289 C CA . GLY A 1 296 ? 45.579 -14.826 110.742 1.00 17.37 296 GLY A CA 1
ATOM 2290 C C . GLY A 1 296 ? 44.362 -15.728 110.670 1.00 16.73 296 GLY A C 1
ATOM 2291 O O . GLY A 1 296 ? 43.497 -15.531 109.823 1.00 20.58 296 GLY A O 1
ATOM 2292 N N . SER A 1 297 ? 44.294 -16.740 111.534 1.00 17.86 297 SER A N 1
ATOM 2293 C CA . SER A 1 297 ? 43.174 -17.670 111.497 1.00 19.46 297 SER A CA 1
ATOM 2294 C C . SER A 1 297 ? 41.869 -16.989 111.892 1.00 20.16 297 SER A C 1
ATOM 2295 O O . SER A 1 297 ? 41.867 -15.937 112.557 1.00 18.82 297 SER A O 1
ATOM 2298 N N . THR A 1 298 ? 40.759 -17.591 111.472 1.00 19.75 298 THR A N 1
ATOM 2299 C CA . THR A 1 298 ? 39.453 -16.938 111.553 1.00 21.24 298 THR A CA 1
ATOM 2300 C C . THR A 1 298 ? 38.961 -16.724 112.983 1.00 22.29 298 THR A C 1
ATOM 2301 O O . THR A 1 298 ? 38.337 -15.708 113.277 1.00 20.63 298 THR A O 1
ATOM 2305 N N . GLU A 1 299 ? 39.233 -17.672 113.869 1.00 20.59 299 GLU A N 1
ATOM 2306 C CA . GLU A 1 299 ? 38.726 -17.558 115.231 1.00 22.15 299 GLU A CA 1
ATOM 2307 C C . GLU A 1 299 ? 39.803 -17.343 116.294 1.00 20.81 299 GLU A C 1
ATOM 2308 O O . GLU A 1 299 ? 39.465 -17.123 117.442 1.00 20.89 299 GLU A O 1
ATOM 2314 N N . GLU A 1 300 ? 41.082 -17.412 115.921 1.00 19.12 300 GLU A N 1
ATOM 2315 C CA . GLU A 1 300 ? 42.165 -17.295 116.912 1.00 21.14 300 GLU A CA 1
ATOM 2316 C C . GLU A 1 300 ? 43.223 -16.267 116.539 1.00 22.59 300 GLU A C 1
ATOM 2317 O O . GLU A 1 300 ? 44.089 -15.940 117.350 1.00 19.80 300 GLU A O 1
ATOM 2323 N N . GLY A 1 301 ? 43.184 -15.773 115.307 1.00 18.42 301 GLY A N 1
ATOM 2324 C CA . GLY A 1 301 ? 44.238 -14.894 114.834 1.00 19.53 301 GLY A CA 1
ATOM 2325 C C . GLY A 1 301 ? 45.593 -15.582 114.777 1.00 17.40 301 GLY A C 1
ATOM 2326 O O . GLY A 1 301 ? 46.628 -14.920 114.778 1.00 20.41 301 GLY A O 1
ATOM 2327 N N . ALA A 1 302 ? 45.595 -16.913 114.733 1.00 17.27 302 ALA A N 1
ATOM 2328 C CA . ALA A 1 302 ? 46.842 -17.676 114.714 1.00 19.03 302 ALA A CA 1
ATOM 2329 C C . ALA A 1 302 ? 47.601 -17.464 113.403 1.00 16.80 302 ALA A C 1
ATOM 2330 O O . ALA A 1 302 ? 46.998 -17.276 112.341 1.00 20.75 302 ALA A O 1
ATOM 2332 N N . VAL A 1 303 ? 48.923 -17.542 113.474 1.00 17.54 303 VAL A N 1
ATOM 2333 C CA . VAL A 1 303 ? 49.764 -17.433 112.286 1.00 18.91 303 VAL A CA 1
ATOM 2334 C C . VAL A 1 303 ? 50.571 -18.716 112.131 1.00 19.27 303 VAL A C 1
ATOM 2335 O O . VAL A 1 303 ? 51.383 -19.051 113.004 1.00 19.54 303 VAL A O 1
ATOM 2339 N N . ASP A 1 304 ? 50.332 -19.443 111.035 1.00 18.65 304 ASP A N 1
ATOM 2340 C CA . ASP A 1 304 ? 51.012 -20.719 110.786 1.00 20.02 304 ASP A CA 1
ATOM 2341 C C . ASP A 1 304 ? 52.502 -20.488 110.575 1.00 17.75 304 ASP A C 1
ATOM 2342 O O . ASP A 1 304 ? 52.913 -19.397 110.176 1.00 18.43 304 ASP A O 1
ATOM 2347 N N . GLY A 1 305 ? 53.313 -21.513 110.821 1.00 17.89 305 GLY A N 1
ATOM 2348 C CA . GLY A 1 305 ? 54.755 -21.370 110.679 1.00 19.97 305 GLY A CA 1
ATOM 2349 C C . GLY A 1 305 ? 55.158 -21.477 109.225 1.00 21.55 305 GLY A C 1
ATOM 2350 O O . GLY A 1 305 ? 55.681 -22.503 108.792 1.00 21.19 305 GLY A O 1
ATOM 2351 N N . ILE A 1 306 ? 54.906 -20.416 108.461 1.00 21.97 306 ILE A N 1
ATOM 2352 C CA . ILE A 1 306 ? 55.172 -20.436 107.027 1.00 19.86 306 ILE A CA 1
ATOM 2353 C C . ILE A 1 306 ? 56.639 -20.766 106.763 1.00 19.28 306 ILE A C 1
ATOM 2354 O O . ILE A 1 306 ? 56.964 -21.467 105.815 1.00 19.01 306 ILE A O 1
ATOM 2359 N N . ASP A 1 307 ? 57.523 -20.279 107.629 1.00 20.51 307 ASP A N 1
ATOM 2360 C CA . ASP A 1 307 ? 58.948 -20.566 107.499 1.00 19.14 307 ASP A CA 1
ATOM 2361 C C . ASP A 1 307 ? 59.240 -22.057 107.646 1.00 21.13 307 ASP A C 1
ATOM 2362 O O . ASP A 1 307 ? 60.115 -22.599 106.963 1.00 21.34 307 ASP A O 1
ATOM 2367 N N . LYS A 1 308 ? 58.517 -22.712 108.546 1.00 20.54 308 LYS A N 1
ATOM 2368 C CA . LYS A 1 308 ? 58.706 -24.137 108.768 1.00 20.28 308 LYS A CA 1
ATOM 2369 C C . LYS A 1 308 ? 58.186 -24.941 107.582 1.00 19.93 308 LYS A C 1
ATOM 2370 O O . LYS A 1 308 ? 58.749 -25.982 107.244 1.00 21.51 308 LYS A O 1
ATOM 2376 N N . ILE A 1 309 ? 57.104 -24.470 106.968 1.00 18.07 309 ILE A N 1
ATOM 2377 C CA . ILE A 1 309 ? 56.563 -25.117 105.771 1.00 19.90 309 ILE A CA 1
ATOM 2378 C C . ILE A 1 309 ? 57.563 -25.001 104.626 1.00 16.88 309 ILE A C 1
ATOM 2379 O O . ILE A 1 309 ? 57.826 -25.972 103.907 1.00 18.60 309 ILE A O 1
ATOM 2384 N N . VAL A 1 310 ? 58.126 -23.805 104.463 1.00 18.04 310 VAL A N 1
ATOM 2385 C CA . VAL A 1 310 ? 59.139 -23.570 103.436 1.00 18.26 310 VAL A CA 1
ATOM 2386 C C . VAL A 1 310 ? 60.386 -24.432 103.643 1.00 22.44 310 VAL A C 1
ATOM 2387 O O . VAL A 1 310 ? 60.885 -25.040 102.694 1.00 22.53 310 VAL A O 1
ATOM 2391 N N . ALA A 1 311 ? 60.874 -24.499 104.881 1.00 20.34 311 ALA A N 1
ATOM 2392 C CA . ALA A 1 311 ? 62.000 -25.361 105.201 1.00 22.37 311 ALA A CA 1
ATOM 2393 C C . ALA A 1 311 ? 61.654 -26.824 104.922 1.00 23.44 311 ALA A C 1
ATOM 2394 O O . ALA A 1 311 ? 62.480 -27.573 104.398 1.00 20.61 311 ALA A O 1
ATOM 2396 N N . LEU A 1 312 ? 60.432 -27.231 105.263 1.00 17.79 312 LEU A N 1
ATOM 2397 C CA . LEU A 1 312 ? 60.000 -28.598 104.966 1.00 20.86 312 LEU A CA 1
ATOM 2398 C C . LEU A 1 312 ? 60.047 -28.881 103.467 1.00 21.11 312 LEU A C 1
ATOM 2399 O O . LEU A 1 312 ? 60.488 -29.950 103.036 1.00 19.65 312 LEU A O 1
ATOM 2404 N N . ARG A 1 313 ? 59.597 -27.926 102.666 1.00 19.49 313 ARG A N 1
ATOM 2405 C CA . ARG A 1 313 ? 59.590 -28.131 101.220 1.00 19.45 313 ARG A CA 1
ATOM 2406 C C . ARG A 1 313 ? 61.012 -28.312 100.716 1.00 21.67 313 ARG A C 1
ATOM 2407 O O . ARG A 1 313 ? 61.277 -29.186 99.896 1.00 22.24 313 ARG A O 1
ATOM 2415 N N . GLN A 1 314 ? 61.931 -27.490 101.215 1.00 21.98 314 GLN A N 1
ATOM 2416 C CA . GLN A 1 314 ? 63.324 -27.595 100.787 1.00 22.94 314 GLN A CA 1
ATOM 2417 C C . GLN A 1 314 ? 63.896 -28.965 101.119 1.00 22.71 314 GLN A C 1
ATOM 2418 O O . GLN A 1 314 ? 64.664 -29.535 100.339 1.00 24.82 314 GLN A O 1
ATOM 2424 N N . LYS A 1 315 ? 63.508 -29.493 102.273 1.00 24.52 315 LYS A N 1
ATOM 2425 C CA . LYS A 1 315 ? 63.976 -30.804 102.697 1.00 21.76 315 LYS A CA 1
ATOM 2426 C C . LYS A 1 315 ? 63.419 -31.881 101.779 1.00 25.73 315 LYS A C 1
ATOM 2427 O O . LYS A 1 315 ? 64.157 -32.751 101.307 1.00 26.03 315 LYS A O 1
ATOM 2433 N N . LEU A 1 316 ? 62.120 -31.812 101.501 1.00 21.47 316 LEU A N 1
ATOM 2434 C CA . LEU A 1 316 ? 61.468 -32.836 100.676 1.00 22.41 316 LEU A CA 1
ATOM 2435 C C . LEU A 1 316 ? 61.894 -32.825 99.208 1.00 26.85 316 LEU A C 1
ATOM 2436 O O . LEU A 1 316 ? 61.824 -33.856 98.537 1.00 23.88 316 LEU A O 1
ATOM 2441 N N . GLN A 1 317 ? 62.327 -31.669 98.710 1.00 23.17 317 GLN A N 1
ATOM 2442 C CA . GLN A 1 317 ? 62.777 -31.565 97.319 1.00 26.54 317 GLN A CA 1
ATOM 2443 C C . GLN A 1 317 ? 63.979 -32.463 97.053 1.00 26.28 317 GLN A C 1
ATOM 2444 O O . GLN A 1 317 ? 64.120 -33.015 95.964 1.00 25.39 317 GLN A O 1
ATOM 2450 N N . LYS A 1 318 ? 64.836 -32.614 98.060 1.00 27.09 318 LYS A N 1
ATOM 2451 C CA . LYS A 1 318 ? 65.979 -33.523 97.978 1.00 29.31 318 LYS A CA 1
ATOM 2452 C C . LYS A 1 318 ? 65.541 -34.983 97.871 1.00 29.27 318 LYS A C 1
ATOM 2453 O O . LYS A 1 318 ? 66.332 -35.845 97.493 1.00 36.79 318 LYS A O 1
ATOM 2459 N N . GLU A 1 319 ? 64.283 -35.254 98.208 1.00 25.44 319 GLU A N 1
ATOM 2460 C CA . GLU A 1 319 ? 63.720 -36.600 98.096 1.00 27.14 319 GLU A CA 1
ATOM 2461 C C . GLU A 1 319 ? 62.712 -36.705 96.952 1.00 30.94 319 GLU A C 1
ATOM 2462 O O . GLU A 1 319 ? 61.971 -37.683 96.867 1.00 27.81 319 GLU A O 1
ATOM 2468 N N . GLY A 1 320 ? 62.677 -35.692 96.086 1.00 26.01 320 GLY A N 1
ATOM 2469 C CA . GLY A 1 320 ? 61.867 -35.734 94.875 1.00 26.85 320 GLY A CA 1
ATOM 2470 C C . GLY A 1 320 ? 60.416 -35.326 95.054 1.00 25.70 320 GLY A C 1
ATOM 2471 O O . GLY A 1 320 ? 59.562 -35.647 94.220 1.00 23.32 320 GLY A O 1
ATOM 2472 N N . ILE A 1 321 ? 60.137 -34.607 96.136 1.00 24.51 321 ILE A N 1
ATOM 2473 C CA . ILE A 1 321 ? 58.779 -34.149 96.417 1.00 21.59 321 ILE A CA 1
ATOM 2474 C C . ILE A 1 321 ? 58.704 -32.628 96.396 1.00 24.69 321 ILE A C 1
ATOM 2475 O O . ILE A 1 321 ? 59.522 -31.951 97.025 1.00 25.83 321 ILE A O 1
ATOM 2480 N N . TYR A 1 322 ? 57.731 -32.087 95.665 1.00 20.69 322 TYR A N 1
ATOM 2481 C CA . TYR A 1 322 ? 57.505 -30.645 95.671 1.00 21.56 322 TYR A CA 1
ATOM 2482 C C . TYR A 1 322 ? 56.037 -30.347 95.942 1.00 22.43 322 TYR A C 1
ATOM 2483 O O . TYR A 1 322 ? 55.167 -31.133 95.584 1.00 21.84 322 TYR A O 1
ATOM 2492 N N . PHE A 1 323 ? 55.757 -29.214 96.579 1.00 19.11 323 PHE A N 1
ATOM 2493 C CA . PHE A 1 323 ? 54.378 -28.735 96.670 1.00 18.62 323 PHE A CA 1
ATOM 2494 C C . PHE A 1 323 ? 54.267 -27.226 96.484 1.00 19.96 323 PHE A C 1
ATOM 2495 O O . PHE A 1 323 ? 55.071 -26.453 97.016 1.00 18.83 323 PHE A O 1
ATOM 2503 N N . TYR A 1 324 ? 53.262 -26.820 95.713 1.00 19.00 324 TYR A N 1
ATOM 2504 C CA . TYR A 1 324 ? 52.864 -25.415 95.602 1.00 19.00 324 TYR A CA 1
ATOM 2505 C C . TYR A 1 324 ? 52.474 -24.897 96.977 1.00 19.70 324 TYR A C 1
ATOM 2506 O O . TYR A 1 324 ? 51.802 -25.601 97.742 1.00 18.39 324 TYR A O 1
ATOM 2515 N N . LEU A 1 325 ? 52.867 -23.665 97.298 1.00 17.33 325 LEU A N 1
ATOM 2516 C CA . LEU A 1 325 ? 52.477 -23.081 98.587 1.00 19.82 325 LEU A CA 1
ATOM 2517 C C . LEU A 1 325 ? 51.597 -21.854 98.402 1.00 18.72 325 LEU A C 1
ATOM 2518 O O . LEU A 1 325 ? 52.011 -20.882 97.777 1.00 17.28 325 LEU A O 1
ATOM 2523 N N . HIS A 1 326 ? 50.386 -21.905 98.957 1.00 15.92 326 HIS A N 1
ATOM 2524 C CA . HIS A 1 326 ? 49.479 -20.755 98.964 1.00 16.84 326 HIS A CA 1
ATOM 2525 C C . HIS A 1 326 ? 49.327 -20.253 100.400 1.00 19.05 326 HIS A C 1
ATOM 2526 O O . HIS A 1 326 ? 49.023 -21.025 101.294 1.00 19.25 326 HIS A O 1
ATOM 2533 N N . VAL A 1 327 ? 49.548 -18.962 100.627 1.00 16.34 327 VAL A N 1
ATOM 2534 C CA . VAL A 1 327 ? 49.349 -18.396 101.959 1.00 17.52 327 VAL A CA 1
ATOM 2535 C C . VAL A 1 327 ? 48.030 -17.634 102.005 1.00 17.44 327 VAL A C 1
ATOM 2536 O O . VAL A 1 327 ? 47.812 -16.681 101.245 1.00 17.44 327 VAL A O 1
ATOM 2540 N N . ASP A 1 328 ? 47.130 -18.078 102.871 1.00 16.96 328 ASP A N 1
ATOM 2541 C CA . ASP A 1 328 ? 45.887 -17.354 103.089 1.00 16.24 328 ASP A CA 1
ATOM 2542 C C . ASP A 1 328 ? 46.147 -16.296 104.139 1.00 16.28 328 ASP A C 1
ATOM 2543 O O . ASP A 1 328 ? 46.079 -16.569 105.336 1.00 17.69 328 ASP A O 1
ATOM 2548 N N . ALA A 1 329 ? 46.459 -15.090 103.673 1.00 16.04 329 ALA A N 1
ATOM 2549 C CA . ALA A 1 329 ? 46.664 -13.946 104.553 1.00 18.85 329 ALA A CA 1
ATOM 2550 C C . ALA A 1 329 ? 45.499 -12.973 104.408 1.00 15.61 329 ALA A C 1
ATOM 2551 O O . ALA A 1 329 ? 45.671 -11.755 104.523 1.00 15.35 329 ALA A O 1
ATOM 2553 N N . ALA A 1 330 ? 44.308 -13.512 104.143 1.00 17.56 330 ALA A N 1
ATOM 2554 C CA . ALA A 1 330 ? 43.103 -12.672 104.044 1.00 16.79 330 ALA A CA 1
ATOM 2555 C C . ALA A 1 330 ? 43.030 -11.685 105.200 1.00 18.33 330 ALA A C 1
ATOM 2556 O O . ALA A 1 330 ? 42.825 -10.477 105.010 1.00 17.21 330 ALA A O 1
ATOM 2558 N N . TYR A 1 331 ? 43.231 -12.199 106.403 1.00 17.86 331 TYR A N 1
ATOM 2559 C CA A TYR A 1 331 ? 43.166 -11.352 107.583 0.51 18.14 331 TYR A CA 1
ATOM 2560 C CA B TYR A 1 331 ? 43.192 -11.387 107.622 0.49 18.14 331 TYR A CA 1
ATOM 2561 C C . TYR A 1 331 ? 44.525 -10.728 107.935 1.00 18.92 331 TYR A C 1
ATOM 2562 O O . TYR A 1 331 ? 44.599 -9.528 108.241 1.00 16.17 331 TYR A O 1
ATOM 2579 N N . GLY A 1 332 ? 45.590 -11.525 107.865 1.00 17.74 332 GLY A N 1
ATOM 2580 C CA . GLY A 1 332 ? 46.906 -11.100 108.322 1.00 16.87 332 GLY A CA 1
ATOM 2581 C C . GLY A 1 332 ? 47.844 -10.440 107.324 1.00 19.56 332 GLY A C 1
ATOM 2582 O O . GLY A 1 332 ? 48.968 -10.079 107.679 1.00 18.68 332 GLY A O 1
ATOM 2583 N N . GLY A 1 333 ? 47.393 -10.262 106.086 1.00 16.30 333 GLY A N 1
ATOM 2584 C CA . GLY A 1 333 ? 48.267 -9.757 105.043 1.00 15.44 333 GLY A CA 1
ATOM 2585 C C . GLY A 1 333 ? 48.829 -8.368 105.280 1.00 16.38 333 GLY A C 1
ATOM 2586 O O . GLY A 1 333 ? 50.026 -8.146 105.084 1.00 17.53 333 GLY A O 1
ATOM 2587 N N . TYR A 1 334 ? 47.981 -7.426 105.681 1.00 17.56 334 TYR A N 1
ATOM 2588 C CA . TYR A 1 334 ? 48.435 -6.048 105.873 1.00 18.27 334 TYR A CA 1
ATOM 2589 C C . TYR A 1 334 ? 49.406 -5.937 107.039 1.00 17.72 334 TYR A C 1
ATOM 2590 O O . TYR A 1 334 ? 50.183 -4.990 107.114 1.00 18.00 334 TYR A O 1
ATOM 2599 N N . ALA A 1 335 ? 49.382 -6.916 107.932 1.00 17.99 335 ALA A N 1
ATOM 2600 C CA . ALA A 1 335 ? 50.271 -6.881 109.087 1.00 18.71 335 ALA A CA 1
ATOM 2601 C C . ALA A 1 335 ? 51.727 -7.044 108.671 1.00 18.94 335 ALA A C 1
ATOM 2602 O O . ALA A 1 335 ? 52.621 -6.727 109.437 1.00 18.97 335 ALA A O 1
ATOM 2604 N N . ARG A 1 336 ? 51.973 -7.532 107.457 1.00 17.48 336 ARG A N 1
ATOM 2605 C CA . ARG A 1 336 ? 53.358 -7.620 106.978 1.00 16.43 336 ARG A CA 1
ATOM 2606 C C . ARG A 1 336 ? 54.004 -6.231 106.867 1.00 17.61 336 ARG A C 1
ATOM 2607 O O . ARG A 1 336 ? 55.231 -6.105 106.852 1.00 19.35 336 ARG A O 1
ATOM 2615 N N . ALA A 1 337 ? 53.177 -5.187 106.831 1.00 17.00 337 ALA A N 1
ATOM 2616 C CA . ALA A 1 337 ? 53.671 -3.808 106.778 1.00 17.12 337 ALA A CA 1
ATOM 2617 C C . ALA A 1 337 ? 54.451 -3.439 108.030 1.00 17.79 337 ALA A C 1
ATOM 2618 O O . ALA A 1 337 ? 55.202 -2.477 108.021 1.00 19.11 337 ALA A O 1
ATOM 2620 N N . LEU A 1 338 ? 54.268 -4.205 109.100 1.00 15.11 338 LEU A N 1
ATOM 2621 C CA . LEU A 1 338 ? 55.003 -3.971 110.343 1.00 16.15 338 LEU A CA 1
ATOM 2622 C C . LEU A 1 338 ? 56.483 -4.253 110.150 1.00 17.95 338 LEU A C 1
ATOM 2623 O O . LEU A 1 338 ? 57.330 -3.786 110.919 1.00 19.56 338 LEU A O 1
ATOM 2628 N N . PHE A 1 339 ? 56.798 -5.039 109.131 1.00 17.78 339 PHE A N 1
ATOM 2629 C CA . PHE A 1 339 ? 58.153 -5.554 108.996 1.00 16.68 339 PHE A CA 1
ATOM 2630 C C . PHE A 1 339 ? 58.936 -4.914 107.862 1.00 18.83 339 PHE A C 1
ATOM 2631 O O . PHE A 1 339 ? 60.054 -5.334 107.564 1.00 19.09 339 PHE A O 1
ATOM 2639 N N . LEU A 1 340 ? 58.344 -3.906 107.227 1.00 17.85 340 LEU A N 1
ATOM 2640 C CA . LEU A 1 340 ? 59.002 -3.196 106.140 1.00 18.49 340 LEU A CA 1
ATOM 2641 C C . LEU A 1 340 ? 59.306 -1.768 106.548 1.00 16.73 340 LEU A C 1
ATOM 2642 O O . LEU A 1 340 ? 58.438 -1.062 107.056 1.00 17.42 340 LEU A O 1
ATOM 2647 N N . ASP A 1 341 ? 60.539 -1.340 106.316 1.00 18.54 341 ASP A N 1
ATOM 2648 C CA . ASP A 1 341 ? 60.913 0.034 106.648 1.00 20.39 341 ASP A CA 1
ATOM 2649 C C . ASP A 1 341 ? 60.436 0.998 105.564 1.00 22.41 341 ASP A C 1
ATOM 2650 O O . ASP A 1 341 ? 59.769 0.581 104.600 1.00 22.78 341 ASP A O 1
ATOM 2655 N N . GLU A 1 342 ? 60.776 2.278 105.712 1.00 22.03 342 GLU A N 1
ATOM 2656 C CA . GLU A 1 342 ? 60.287 3.302 104.790 1.00 24.15 342 GLU A CA 1
ATOM 2657 C C . GLU A 1 342 ? 60.737 3.091 103.345 1.00 25.76 342 GLU A C 1
ATOM 2658 O O . GLU A 1 342 ? 60.117 3.623 102.417 1.00 26.42 342 GLU A O 1
ATOM 2664 N N . ASP A 1 343 ? 61.796 2.304 103.152 1.00 25.84 343 ASP A N 1
ATOM 2665 C CA . ASP A 1 343 ? 62.240 1.931 101.808 1.00 27.49 343 ASP A CA 1
ATOM 2666 C C . ASP A 1 343 ? 61.719 0.556 101.385 1.00 26.27 343 ASP A C 1
ATOM 2667 O O . ASP A 1 343 ? 62.196 -0.011 100.408 1.00 25.47 343 ASP A O 1
ATOM 2672 N N . ASP A 1 344 ? 60.748 0.033 102.134 1.00 24.83 344 ASP A N 1
ATOM 2673 C CA . ASP A 1 344 ? 60.115 -1.257 101.839 1.00 22.02 344 ASP A CA 1
ATOM 2674 C C . ASP A 1 344 ? 61.065 -2.444 101.977 1.00 27.06 344 ASP A C 1
ATOM 2675 O O . ASP A 1 344 ? 60.853 -3.501 101.377 1.00 26.87 344 ASP A O 1
ATOM 2680 N N . GLN A 1 345 ? 62.107 -2.266 102.781 1.00 25.48 345 GLN A N 1
ATOM 2681 C CA . GLN A 1 345 ? 63.069 -3.330 103.061 1.00 25.83 345 GLN A CA 1
ATOM 2682 C C . GLN A 1 345 ? 62.671 -4.065 104.333 1.00 23.93 345 GLN A C 1
ATOM 2683 O O . GLN A 1 345 ? 62.226 -3.443 105.297 1.00 21.84 345 GLN A O 1
ATOM 2689 N N . PHE A 1 346 ? 62.832 -5.386 104.342 1.00 23.80 346 PHE A N 1
ATOM 2690 C CA . PHE A 1 346 ? 62.463 -6.179 105.513 1.00 21.53 346 PHE A CA 1
ATOM 2691 C C . PHE A 1 346 ? 63.383 -5.873 106.702 1.00 23.96 346 PHE A C 1
ATOM 2692 O O . PHE A 1 346 ? 64.609 -5.907 106.586 1.00 26.94 346 PHE A O 1
ATOM 2700 N N . ILE A 1 347 ? 62.781 -5.565 107.843 1.00 19.02 347 ILE A N 1
ATOM 2701 C CA . ILE A 1 347 ? 63.530 -5.159 109.030 1.00 18.82 347 ILE A CA 1
ATOM 2702 C C . ILE A 1 347 ? 64.018 -6.402 109.781 1.00 22.44 347 ILE A C 1
ATOM 2703 O O . ILE A 1 347 ? 63.236 -7.316 110.028 1.00 23.23 347 ILE A O 1
ATOM 2708 N N . PRO A 1 348 ? 65.318 -6.453 110.129 1.00 20.84 348 PRO A N 1
ATOM 2709 C CA . PRO A 1 348 ? 65.816 -7.590 110.918 1.00 23.07 348 PRO A CA 1
ATOM 2710 C C . PRO A 1 348 ? 65.146 -7.620 112.295 1.00 23.84 348 PRO A C 1
ATOM 2711 O O . PRO A 1 348 ? 64.869 -6.552 112.863 1.00 23.35 348 PRO A O 1
ATOM 2715 N N . TYR A 1 349 ? 64.900 -8.814 112.826 1.00 21.57 349 TYR A N 1
ATOM 2716 C CA . TYR A 1 349 ? 64.132 -8.949 114.064 1.00 22.54 349 TYR A CA 1
ATOM 2717 C C . TYR A 1 349 ? 64.717 -8.124 115.208 1.00 24.44 349 TYR A C 1
ATOM 2718 O O . TYR A 1 349 ? 63.984 -7.480 115.961 1.00 23.41 349 TYR A O 1
ATOM 2727 N N . LYS A 1 350 ? 66.040 -8.129 115.322 1.00 25.47 350 LYS A N 1
ATOM 2728 C CA . LYS A 1 350 ? 66.699 -7.437 116.434 1.00 26.34 350 LYS A CA 1
ATOM 2729 C C . LYS A 1 350 ? 66.484 -5.927 116.385 1.00 24.33 350 LYS A C 1
ATOM 2730 O O . LYS A 1 350 ? 66.656 -5.239 117.391 1.00 25.02 350 LYS A O 1
ATOM 2736 N N . ASN A 1 351 ? 66.097 -5.412 115.221 1.00 23.97 351 ASN A N 1
ATOM 2737 C CA . ASN A 1 351 ? 65.883 -3.972 115.060 1.00 23.80 351 ASN A CA 1
ATOM 2738 C C . ASN A 1 351 ? 64.411 -3.569 115.081 1.00 21.52 351 ASN A C 1
ATOM 2739 O O . ASN A 1 351 ? 64.093 -2.382 115.010 1.00 20.98 351 ASN A O 1
ATOM 2744 N N . LEU A 1 352 ? 63.524 -4.557 115.185 1.00 21.64 352 LEU A N 1
ATOM 2745 C CA . LEU A 1 352 ? 62.086 -4.309 115.065 1.00 21.60 352 LEU A CA 1
ATOM 2746 C C . LEU A 1 352 ? 61.557 -3.338 116.109 1.00 20.86 352 LEU A C 1
ATOM 2747 O O . LEU A 1 352 ? 60.885 -2.367 115.772 1.00 21.48 352 LEU A O 1
ATOM 2752 N N . GLN A 1 353 ? 61.869 -3.577 117.382 1.00 20.14 353 GLN A N 1
ATOM 2753 C CA . GLN A 1 353 ? 61.384 -2.665 118.410 1.00 18.61 353 GLN A CA 1
ATOM 2754 C C . GLN A 1 353 ? 61.941 -1.254 118.259 1.00 20.17 353 GLN A C 1
ATOM 2755 O O . GLN A 1 353 ? 61.234 -0.270 118.488 1.00 20.62 353 GLN A O 1
ATOM 2761 N N . LYS A 1 354 ? 63.200 -1.154 117.846 1.00 20.19 354 LYS A N 1
ATOM 2762 C CA . LYS A 1 354 ? 63.808 0.155 117.608 1.00 20.17 354 LYS A CA 1
ATOM 2763 C C . LYS A 1 354 ? 63.098 0.912 116.474 1.00 21.53 354 LYS A C 1
ATOM 2764 O O . LYS A 1 354 ? 62.745 2.091 116.621 1.00 21.28 354 LYS A O 1
ATOM 2770 N N . VAL A 1 355 ? 62.888 0.240 115.346 1.00 21.65 355 VAL A N 1
ATOM 2771 C CA . VAL A 1 355 ? 62.220 0.878 114.216 1.00 19.24 355 VAL A CA 1
ATOM 2772 C C . VAL A 1 355 ? 60.783 1.243 114.582 1.00 19.57 355 VAL A C 1
ATOM 2773 O O . VAL A 1 355 ? 60.303 2.329 114.252 1.00 20.40 355 VAL A O 1
ATOM 2777 N N . HIS A 1 356 ? 60.107 0.347 115.295 1.00 20.76 356 HIS A N 1
ATOM 2778 C CA . HIS A 1 356 ? 58.735 0.613 115.739 1.00 17.49 356 HIS A CA 1
ATOM 2779 C C . HIS A 1 356 ? 58.627 1.826 116.672 1.00 21.13 356 HIS A C 1
ATOM 2780 O O . HIS A 1 356 ? 57.676 2.599 116.574 1.00 20.02 356 HIS A O 1
ATOM 2787 N N . ALA A 1 357 ? 59.594 2.000 117.573 1.00 20.51 357 ALA A N 1
ATOM 2788 C CA . ALA A 1 357 ? 59.600 3.178 118.430 1.00 19.81 357 ALA A CA 1
ATOM 2789 C C . ALA A 1 357 ? 59.840 4.443 117.614 1.00 22.13 357 ALA A C 1
ATOM 2790 O O . ALA A 1 357 ? 59.179 5.468 117.815 1.00 25.31 357 ALA A O 1
ATOM 2792 N N . GLU A 1 358 ? 60.783 4.370 116.682 1.00 24.80 358 GLU A N 1
ATOM 2793 C CA . GLU A 1 358 ? 61.120 5.532 115.857 1.00 25.42 358 GLU A CA 1
ATOM 2794 C C . GLU A 1 358 ? 59.941 5.996 115.022 1.00 26.28 358 GLU A C 1
ATOM 2795 O O . GLU A 1 358 ? 59.803 7.192 114.738 1.00 26.06 358 GLU A O 1
ATOM 2801 N N . ASN A 1 359 ? 59.093 5.048 114.627 1.00 20.51 359 ASN A N 1
ATOM 2802 C CA . ASN A 1 359 ? 57.949 5.360 113.781 1.00 22.49 359 ASN A CA 1
ATOM 2803 C C . ASN A 1 359 ? 56.628 5.347 114.528 1.00 24.07 359 ASN A C 1
ATOM 2804 O O . ASN A 1 359 ? 55.573 5.362 113.905 1.00 25.38 359 ASN A O 1
ATOM 2809 N N . HIS A 1 360 ? 56.701 5.320 115.860 1.00 23.06 360 HIS A N 1
ATOM 2810 C CA . HIS A 1 360 ? 55.518 5.396 116.712 1.00 24.56 360 HIS A CA 1
ATOM 2811 C C . HIS A 1 360 ? 54.452 4.363 116.332 1.00 28.91 360 HIS A C 1
ATOM 2812 O O . HIS A 1 360 ? 53.250 4.653 116.337 1.00 28.44 360 HIS A O 1
ATOM 2819 N N . VAL A 1 361 ? 54.909 3.160 115.991 1.00 22.50 361 VAL A N 1
ATOM 2820 C CA . VAL A 1 361 ? 54.027 2.045 115.686 1.00 20.56 361 VAL A CA 1
ATOM 2821 C C . VAL A 1 361 ? 53.305 1.544 116.932 1.00 26.44 361 VAL A C 1
ATOM 2822 O O . VAL A 1 361 ? 52.103 1.277 116.889 1.00 24.33 361 VAL A O 1
ATOM 2826 N N . PHE A 1 362 ? 54.049 1.416 118.035 1.00 21.47 362 PHE A N 1
ATOM 2827 C CA . PHE A 1 362 ? 53.479 1.049 119.328 1.00 19.40 362 PHE A CA 1
ATOM 2828 C C . PHE A 1 362 ? 53.752 2.167 120.330 1.00 22.28 362 PHE A C 1
ATOM 2829 O O . PHE A 1 362 ? 54.817 2.777 120.297 1.00 23.01 362 PHE A O 1
ATOM 2837 N N . THR A 1 363 ? 52.790 2.441 121.211 1.00 21.06 363 THR A N 1
ATOM 2838 C CA . THR A 1 363 ? 52.920 3.569 122.151 1.00 21.99 363 THR A CA 1
ATOM 2839 C C . THR A 1 363 ? 53.872 3.243 123.293 1.00 22.64 363 THR A C 1
ATOM 2840 O O . THR A 1 363 ? 54.413 4.141 123.945 1.00 22.99 363 THR A O 1
ATOM 2844 N N . GLU A 1 364 ? 54.045 1.951 123.550 1.00 22.68 364 GLU A N 1
ATOM 2845 C CA . GLU A 1 364 ? 54.965 1.477 124.578 1.00 23.28 364 GLU A CA 1
ATOM 2846 C C . GLU A 1 364 ? 55.975 0.514 123.967 1.00 25.13 364 GLU A C 1
ATOM 2847 O O . GLU A 1 364 ? 55.606 -0.359 123.165 1.00 25.34 364 GLU A O 1
ATOM 2853 N N . ASP A 1 365 ? 57.246 0.666 124.334 1.00 21.50 365 ASP A N 1
ATOM 2854 C CA . ASP A 1 365 ? 58.286 -0.207 123.788 1.00 20.92 365 ASP A CA 1
ATOM 2855 C C . ASP A 1 365 ? 58.305 -1.572 124.479 1.00 21.61 365 ASP A C 1
ATOM 2856 O O . ASP A 1 365 ? 58.976 -1.753 125.496 1.00 22.77 365 ASP A O 1
ATOM 2861 N N . LYS A 1 366 ? 57.570 -2.528 123.921 1.00 20.87 366 LYS A N 1
ATOM 2862 C CA . LYS A 1 366 ? 57.528 -3.892 124.443 1.00 20.18 366 LYS A CA 1
ATOM 2863 C C . LYS A 1 366 ? 57.609 -4.851 123.269 1.00 23.91 366 LYS A C 1
ATOM 2864 O O . LYS A 1 366 ? 57.513 -4.432 122.124 1.00 21.55 366 LYS A O 1
ATOM 2870 N N . GLU A 1 367 ? 57.767 -6.137 123.550 1.00 20.37 367 GLU A N 1
ATOM 2871 C CA . GLU A 1 367 ? 57.689 -7.144 122.489 1.00 21.15 367 GLU A CA 1
ATOM 2872 C C . GLU A 1 367 ? 56.222 -7.472 122.214 1.00 22.50 367 GLU A C 1
ATOM 2873 O O . GLU A 1 367 ? 55.509 -7.947 123.099 1.00 26.79 367 GLU A O 1
ATOM 2879 N N . TYR A 1 368 ? 55.754 -7.189 120.997 1.00 22.15 368 TYR A N 1
ATOM 2880 C CA . TYR A 1 368 ? 54.370 -7.505 120.633 1.00 22.42 368 TYR A CA 1
ATOM 2881 C C . TYR A 1 368 ? 54.335 -8.638 119.638 1.00 22.38 368 TYR A C 1
ATOM 2882 O O . TYR A 1 368 ? 53.435 -9.484 119.672 1.00 21.76 368 TYR A O 1
ATOM 2891 N N . ILE A 1 369 ? 55.315 -8.646 118.745 1.00 18.81 369 ILE A N 1
ATOM 2892 C CA . ILE A 1 369 ? 55.381 -9.677 117.710 1.00 20.26 369 ILE A CA 1
ATOM 2893 C C . ILE A 1 369 ? 56.276 -10.818 118.178 1.00 23.16 369 ILE A C 1
ATOM 2894 O O . ILE A 1 369 ? 57.467 -10.619 118.425 1.00 23.52 369 ILE A O 1
ATOM 2899 N N . LYS A 1 370 ? 55.692 -12.009 118.296 1.00 20.34 370 LYS A N 1
ATOM 2900 C CA . LYS A 1 370 ? 56.423 -13.216 118.667 1.00 21.85 370 LYS A CA 1
ATOM 2901 C C . LYS A 1 370 ? 57.478 -13.533 117.618 1.00 23.04 370 LYS A C 1
ATOM 2902 O O . LYS A 1 370 ? 57.252 -13.310 116.429 1.00 20.77 370 LYS A O 1
ATOM 2908 N N . PRO A 1 371 ? 58.630 -14.072 118.047 1.00 23.70 371 PRO A N 1
ATOM 2909 C CA . PRO A 1 371 ? 59.691 -14.451 117.103 1.00 23.80 371 PRO A CA 1
ATOM 2910 C C . PRO A 1 371 ? 59.171 -15.371 116.006 1.00 21.46 371 PRO A C 1
ATOM 2911 O O . PRO A 1 371 ? 59.545 -15.209 114.839 1.00 24.14 371 PRO A O 1
ATOM 2915 N N . GLU A 1 372 ? 58.327 -16.333 116.373 1.00 18.84 372 GLU A N 1
ATOM 2916 C CA . GLU A 1 372 ? 57.841 -17.311 115.394 1.00 21.76 372 GLU A CA 1
ATOM 2917 C C . GLU A 1 372 ? 56.832 -16.680 114.439 1.00 22.17 372 GLU A C 1
ATOM 2918 O O . GLU A 1 372 ? 56.631 -17.172 113.328 1.00 20.50 372 GLU A O 1
ATOM 2924 N N . VAL A 1 373 ? 56.203 -15.591 114.868 1.00 20.12 373 VAL A N 1
ATOM 2925 C CA . VAL A 1 373 ? 55.305 -14.853 113.983 1.00 20.33 373 VAL A CA 1
ATOM 2926 C C . VAL A 1 373 ? 56.115 -14.055 112.962 1.00 21.34 373 VAL A C 1
ATOM 2927 O O . VAL A 1 373 ? 55.826 -14.098 111.752 1.00 19.74 373 VAL A O 1
ATOM 2931 N N . TYR A 1 374 ? 57.132 -13.345 113.453 1.00 22.64 374 TYR A N 1
ATOM 2932 C CA . TYR A 1 374 ? 58.079 -12.644 112.591 1.00 19.51 374 TYR A CA 1
ATOM 2933 C C . TYR A 1 374 ? 58.631 -13.599 111.534 1.00 19.43 374 TYR A C 1
ATOM 2934 O O . TYR A 1 374 ? 58.609 -13.292 110.348 1.00 21.26 374 TYR A O 1
ATOM 2943 N N . ALA A 1 375 ? 59.107 -14.759 111.979 1.00 20.37 375 ALA A N 1
ATOM 2944 C CA . ALA A 1 375 ? 59.705 -15.751 111.085 1.00 22.06 375 ALA A CA 1
ATOM 2945 C C . ALA A 1 375 ? 58.747 -16.195 109.987 1.00 20.88 375 ALA A C 1
ATOM 2946 O O . ALA A 1 375 ? 59.155 -16.393 108.840 1.00 19.94 375 ALA A O 1
ATOM 2948 N N . ALA A 1 376 ? 57.478 -16.364 110.344 1.00 18.55 376 ALA A N 1
ATOM 2949 C CA . ALA A 1 376 ? 56.461 -16.776 109.382 1.00 19.72 376 ALA A CA 1
ATOM 2950 C C . ALA A 1 376 ? 56.274 -15.704 108.319 1.00 18.81 376 ALA A C 1
ATOM 2951 O O . ALA A 1 376 ? 56.228 -16.002 107.122 1.00 17.45 376 ALA A O 1
ATOM 2953 N N . TYR A 1 377 ? 56.165 -14.457 108.759 1.00 16.66 377 TYR A N 1
ATOM 2954 C CA . TYR A 1 377 ? 55.966 -13.354 107.830 1.00 16.79 377 TYR A CA 1
ATOM 2955 C C . TYR A 1 377 ? 57.150 -13.191 106.899 1.00 20.06 377 TYR A C 1
ATOM 2956 O O . TYR A 1 377 ? 56.977 -12.883 105.724 1.00 18.43 377 TYR A O 1
ATOM 2965 N N . LYS A 1 378 ? 58.351 -13.419 107.419 1.00 17.91 378 LYS A N 1
ATOM 2966 C CA . LYS A 1 378 ? 59.561 -13.270 106.606 1.00 20.50 378 LYS A CA 1
ATOM 2967 C C . LYS A 1 378 ? 59.555 -14.223 105.418 1.00 21.57 378 LYS A C 1
ATOM 2968 O O . LYS A 1 378 ? 60.050 -13.901 104.339 1.00 20.74 378 LYS A O 1
ATOM 2974 N N . ALA A 1 379 ? 58.965 -15.396 105.622 1.00 17.67 379 ALA A N 1
ATOM 2975 C CA . ALA A 1 379 ? 58.966 -16.433 104.611 1.00 17.95 379 ALA A CA 1
ATOM 2976 C C . ALA A 1 379 ? 57.901 -16.277 103.528 1.00 18.08 379 ALA A C 1
ATOM 2977 O O . ALA A 1 379 ? 57.814 -17.128 102.652 1.00 18.32 379 ALA A O 1
ATOM 2979 N N . PHE A 1 380 ? 57.077 -15.232 103.582 1.00 20.07 380 PHE A N 1
ATOM 2980 C CA . PHE A 1 380 ? 55.978 -15.109 102.606 1.00 19.81 380 PHE A CA 1
ATOM 2981 C C . PHE A 1 380 ? 56.472 -15.064 101.169 1.00 20.06 380 PHE A C 1
ATOM 2982 O O . PHE A 1 380 ? 55.760 -15.504 100.256 1.00 18.54 380 PHE A O 1
ATOM 2990 N N . ASP A 1 381 ? 57.665 -14.512 100.949 1.00 18.98 381 ASP A N 1
ATOM 2991 C CA . ASP A 1 381 ? 58.155 -14.310 99.586 1.00 21.66 381 ASP A CA 1
ATOM 2992 C C . ASP A 1 381 ? 58.492 -15.611 98.868 1.00 22.47 381 ASP A C 1
ATOM 2993 O O . ASP A 1 381 ? 58.779 -15.611 97.667 1.00 21.57 381 ASP A O 1
ATOM 2998 N N . GLN A 1 382 ? 58.428 -16.715 99.613 1.00 19.99 382 GLN A N 1
ATOM 2999 C CA . GLN A 1 382 ? 58.637 -18.053 99.071 1.00 21.23 382 GLN A CA 1
ATOM 3000 C C . GLN A 1 382 ? 57.343 -18.712 98.581 1.00 23.03 382 GLN A C 1
ATOM 3001 O O . GLN A 1 382 ? 57.390 -19.721 97.869 1.00 20.12 382 GLN A O 1
ATOM 3007 N N . ALA A 1 383 ? 56.193 -18.165 98.973 1.00 19.41 383 ALA A N 1
ATOM 3008 C CA . ALA A 1 383 ? 54.907 -18.734 98.573 1.00 18.24 383 ALA A CA 1
ATOM 3009 C C . ALA A 1 383 ? 54.604 -18.395 97.125 1.00 16.73 383 ALA A C 1
ATOM 3010 O O . ALA A 1 383 ? 54.884 -17.287 96.669 1.00 17.52 383 ALA A O 1
ATOM 3012 N N . GLU A 1 384 ? 54.030 -19.348 96.397 1.00 17.63 384 GLU A N 1
ATOM 3013 C CA . GLU A 1 384 ? 53.621 -19.092 95.017 1.00 18.66 384 GLU A CA 1
ATOM 3014 C C . GLU A 1 384 ? 52.512 -18.051 94.919 1.00 17.83 384 GLU A C 1
ATOM 3015 O O . GLU A 1 384 ? 52.490 -17.249 93.986 1.00 18.02 384 GLU A O 1
ATOM 3021 N N . SER A 1 385 ? 51.574 -18.078 95.863 1.00 15.95 385 SER A N 1
ATOM 3022 C CA . SER A 1 385 ? 50.497 -17.087 95.897 1.00 16.55 385 SER A CA 1
ATOM 3023 C C . SER A 1 385 ? 50.062 -16.769 97.317 1.00 18.92 385 SER A C 1
ATOM 3024 O O . SER A 1 385 ? 50.256 -17.574 98.234 1.00 17.35 385 SER A O 1
ATOM 3027 N N . ILE A 1 386 ? 49.498 -15.575 97.483 1.00 18.24 386 ILE A N 1
ATOM 3028 C CA . ILE A 1 386 ? 49.071 -15.069 98.776 1.00 19.15 386 ILE A CA 1
ATOM 3029 C C . ILE A 1 386 ? 47.749 -14.330 98.602 1.00 18.16 386 ILE A C 1
ATOM 3030 O O . ILE A 1 386 ? 47.609 -13.489 97.707 1.00 17.61 386 ILE A O 1
ATOM 3035 N N . THR A 1 387 ? 46.777 -14.660 99.447 1.00 15.18 387 THR A N 1
ATOM 3036 C CA . THR A 1 387 ? 45.515 -13.919 99.515 1.00 17.88 387 THR A CA 1
ATOM 3037 C C . THR A 1 387 ? 45.679 -12.858 100.596 1.00 16.32 387 THR A C 1
ATOM 3038 O O . THR A 1 387 ? 46.287 -13.121 101.625 1.00 18.66 387 THR A O 1
ATOM 3042 N N . ILE A 1 388 ? 45.173 -11.654 100.341 1.00 16.21 388 ILE A N 1
ATOM 3043 C CA . ILE A 1 388 ? 45.189 -10.539 101.293 1.00 16.48 388 ILE A CA 1
ATOM 3044 C C . ILE A 1 388 ? 43.957 -9.695 100.983 1.00 20.14 388 ILE A C 1
ATOM 3045 O O . ILE A 1 388 ? 43.765 -9.300 99.844 1.00 18.70 388 ILE A O 1
ATOM 3050 N N . ASP A 1 389 ? 43.091 -9.462 101.967 1.00 16.52 389 ASP A N 1
ATOM 3051 C CA . ASP A 1 389 ? 41.816 -8.792 101.706 1.00 19.54 389 ASP A CA 1
ATOM 3052 C C . ASP A 1 389 ? 41.798 -7.370 102.225 1.00 18.76 389 ASP A C 1
ATOM 3053 O O . ASP A 1 389 ? 41.886 -7.142 103.431 1.00 18.67 389 ASP A O 1
ATOM 3058 N N . PRO A 1 390 ? 41.688 -6.396 101.316 1.00 16.78 390 PRO A N 1
ATOM 3059 C CA . PRO A 1 390 ? 41.564 -5.012 101.784 1.00 16.14 390 PRO A CA 1
ATOM 3060 C C . PRO A 1 390 ? 40.359 -4.798 102.713 1.00 16.20 390 PRO A C 1
ATOM 3061 O O . PRO A 1 390 ? 40.465 -4.014 103.657 1.00 17.32 390 PRO A O 1
ATOM 3065 N N . HIS A 1 391 ? 39.256 -5.509 102.498 1.00 16.97 391 HIS A N 1
ATOM 3066 C CA . HIS A 1 391 ? 38.065 -5.298 103.330 1.00 17.85 391 HIS A CA 1
ATOM 3067 C C . HIS A 1 391 ? 38.112 -5.993 104.703 1.00 19.08 391 HIS A C 1
ATOM 3068 O O . HIS A 1 391 ? 37.165 -5.892 105.502 1.00 19.15 391 HIS A O 1
ATOM 3075 N N . LYS A 1 392 ? 39.198 -6.708 104.968 1.00 19.16 392 LYS A N 1
ATOM 3076 C CA . LYS A 1 392 ? 39.472 -7.145 106.336 1.00 17.76 392 LYS A CA 1
ATOM 3077 C C . LYS A 1 392 ? 40.391 -6.126 107.013 1.00 17.87 392 LYS A C 1
ATOM 3078 O O . LYS A 1 392 ? 39.949 -5.025 107.349 1.00 20.56 392 LYS A O 1
ATOM 3084 N N . MET A 1 393 ? 41.670 -6.460 107.180 1.00 18.13 393 MET A N 1
ATOM 3085 C CA . MET A 1 393 ? 42.591 -5.570 107.891 1.00 18.55 393 MET A CA 1
ATOM 3086 C C . MET A 1 393 ? 43.230 -4.483 107.025 1.00 18.29 393 MET A C 1
ATOM 3087 O O . MET A 1 393 ? 44.175 -3.818 107.448 1.00 20.09 393 MET A O 1
ATOM 3092 N N . GLY A 1 394 ? 42.711 -4.291 105.815 1.00 16.98 394 GLY A N 1
ATOM 3093 C CA . GLY A 1 394 ? 43.077 -3.119 105.033 1.00 17.06 394 GLY A CA 1
ATOM 3094 C C . GLY A 1 394 ? 42.186 -1.918 105.312 1.00 16.93 394 GLY A C 1
ATOM 3095 O O . GLY A 1 394 ? 42.482 -0.802 104.872 1.00 17.67 394 GLY A O 1
ATOM 3096 N N . TYR A 1 395 ? 41.097 -2.133 106.051 1.00 17.39 395 TYR A N 1
ATOM 3097 C CA . TYR A 1 395 ? 40.165 -1.051 106.413 1.00 18.40 395 TYR A CA 1
ATOM 3098 C C . TYR A 1 395 ? 39.518 -0.372 105.189 1.00 20.19 395 TYR A C 1
ATOM 3099 O O . TYR A 1 395 ? 39.193 0.818 105.199 1.00 19.61 395 TYR A O 1
ATOM 3108 N N . VAL A 1 396 ? 39.329 -1.158 104.143 1.00 16.71 396 VAL A N 1
ATOM 3109 C CA . VAL A 1 396 ? 38.678 -0.708 102.911 1.00 17.72 396 VAL A CA 1
ATOM 3110 C C . VAL A 1 396 ? 37.238 -1.247 102.901 1.00 21.19 396 VAL A C 1
ATOM 3111 O O . VAL A 1 396 ? 37.002 -2.364 103.346 1.00 20.09 396 VAL A O 1
ATOM 3115 N N . PRO A 1 397 ? 36.262 -0.451 102.428 1.00 18.61 397 PRO A N 1
ATOM 3116 C CA . PRO A 1 397 ? 34.875 -0.939 102.469 1.00 20.65 397 PRO A CA 1
ATOM 3117 C C . PRO A 1 397 ? 34.661 -2.227 101.683 1.00 18.55 397 PRO A C 1
ATOM 3118 O O . PRO A 1 397 ? 35.314 -2.418 100.655 1.00 21.07 397 PRO A O 1
ATOM 3122 N N . TYR A 1 398 ? 33.777 -3.102 102.162 1.00 21.43 398 TYR A N 1
ATOM 3123 C CA . TYR A 1 398 ? 33.338 -4.240 101.352 1.00 21.80 398 TYR A CA 1
ATOM 3124 C C . TYR A 1 398 ? 32.782 -3.721 100.029 1.00 21.75 398 TYR A C 1
ATOM 3125 O O . TYR A 1 398 ? 32.173 -2.648 99.999 1.00 22.80 398 TYR A O 1
ATOM 3134 N N . SER A 1 399 ? 32.982 -4.452 98.930 1.00 22.32 399 SER A N 1
ATOM 3135 C CA . SER A 1 399 ? 33.746 -5.698 98.887 1.00 23.37 399 SER A CA 1
ATOM 3136 C C . SER A 1 399 ? 35.066 -5.484 98.154 1.00 22.80 399 SER A C 1
ATOM 3137 O O . SER A 1 399 ? 35.101 -4.899 97.066 1.00 24.26 399 SER A O 1
ATOM 3140 N N . ALA A 1 400 ? 36.150 -5.972 98.746 1.00 18.54 400 ALA A N 1
ATOM 3141 C CA . ALA A 1 400 ? 37.464 -5.893 98.124 1.00 18.41 400 ALA A CA 1
ATOM 3142 C C . ALA A 1 400 ? 38.375 -6.971 98.691 1.00 18.29 400 ALA A C 1
ATOM 3143 O O . ALA A 1 400 ? 38.874 -6.854 99.812 1.00 20.59 400 ALA A O 1
ATOM 3145 N N . GLY A 1 401 ? 38.579 -8.026 97.915 1.00 17.96 401 GLY A N 1
ATOM 3146 C CA . GLY A 1 401 ? 39.575 -9.022 98.265 1.00 20.23 401 GLY A CA 1
ATOM 3147 C C . GLY A 1 401 ? 40.845 -8.766 97.469 1.00 17.98 401 GLY A C 1
ATOM 3148 O O . GLY A 1 401 ? 40.921 -7.803 96.701 1.00 17.83 401 GLY A O 1
ATOM 3149 N N . GLY A 1 402 ? 41.848 -9.621 97.640 1.00 18.99 402 GLY A N 1
ATOM 3150 C CA . GLY A 1 402 ? 43.097 -9.452 96.908 1.00 17.74 402 GLY A CA 1
ATOM 3151 C C . GLY A 1 402 ? 43.873 -10.746 96.740 1.00 18.04 402 GLY A C 1
ATOM 3152 O O . GLY A 1 402 ? 43.764 -11.651 97.550 1.00 17.75 402 GLY A O 1
ATOM 3153 N N . ILE A 1 403 ? 44.647 -10.832 95.665 1.00 16.56 403 ILE A N 1
ATOM 3154 C CA . ILE A 1 403 ? 45.526 -11.971 95.456 1.00 18.50 403 ILE A CA 1
ATOM 3155 C C . ILE A 1 403 ? 46.845 -11.450 94.918 1.00 18.09 403 ILE A C 1
ATOM 3156 O O . ILE A 1 403 ? 46.872 -10.489 94.146 1.00 18.05 403 ILE A O 1
ATOM 3161 N N . VAL A 1 404 ? 47.933 -12.082 95.341 1.00 15.49 404 VAL A N 1
ATOM 3162 C CA . VAL A 1 404 ? 49.271 -11.708 94.915 1.00 15.88 404 VAL A CA 1
ATOM 3163 C C . VAL A 1 404 ? 49.923 -12.972 94.399 1.00 17.83 404 VAL A C 1
ATOM 3164 O O . VAL A 1 404 ? 49.765 -14.036 95.008 1.00 17.14 404 VAL A O 1
ATOM 3168 N N . ILE A 1 405 ? 50.644 -12.879 93.279 1.00 15.70 405 ILE A N 1
ATOM 3169 C CA . ILE A 1 405 ? 51.363 -14.046 92.754 1.00 17.15 405 ILE A CA 1
ATOM 3170 C C . ILE A 1 405 ? 52.864 -13.787 92.722 1.00 17.45 405 ILE A C 1
ATOM 3171 O O . ILE A 1 405 ? 53.300 -12.670 92.473 1.00 16.82 405 ILE A O 1
ATOM 3176 N N . GLN A 1 406 ? 53.642 -14.830 92.994 1.00 16.34 406 GLN A N 1
ATOM 3177 C CA . GLN A 1 406 ? 55.088 -14.712 93.175 1.00 17.70 406 GLN A CA 1
ATOM 3178 C C . GLN A 1 406 ? 55.810 -14.286 91.914 1.00 18.63 406 GLN A C 1
ATOM 3179 O O . GLN A 1 406 ? 56.800 -13.548 91.963 1.00 18.94 406 GLN A O 1
ATOM 3185 N N . ASP A 1 407 ? 55.305 -14.756 90.779 1.00 20.05 407 ASP A N 1
ATOM 3186 C CA . ASP A 1 407 ? 55.975 -14.582 89.505 1.00 18.86 407 ASP A CA 1
ATOM 3187 C C . ASP A 1 407 ? 54.894 -14.142 88.536 1.00 19.63 407 ASP A C 1
ATOM 3188 O O . ASP A 1 407 ? 53.930 -14.878 88.308 1.00 19.74 407 ASP A O 1
ATOM 3193 N N . ILE A 1 408 ? 55.038 -12.937 87.992 1.00 18.86 408 ILE A N 1
ATOM 3194 C CA . ILE A 1 408 ? 54.031 -12.371 87.095 1.00 16.45 408 ILE A CA 1
ATOM 3195 C C . ILE A 1 408 ? 53.712 -13.322 85.943 1.00 21.02 408 ILE A C 1
ATOM 3196 O O . ILE A 1 408 ? 52.592 -13.335 85.431 1.00 19.02 408 ILE A O 1
ATOM 3201 N N . ARG A 1 409 ? 54.686 -14.140 85.550 1.00 19.83 409 ARG A N 1
ATOM 3202 C CA . ARG A 1 409 ? 54.482 -15.080 84.445 1.00 24.29 409 ARG A CA 1
ATOM 3203 C C . ARG A 1 409 ? 53.393 -16.110 84.726 1.00 21.97 409 ARG A C 1
ATOM 3204 O O . ARG A 1 409 ? 52.808 -16.674 83.795 1.00 22.25 409 ARG A O 1
ATOM 3212 N N . MET A 1 410 ? 53.121 -16.350 86.002 1.00 20.10 410 MET A N 1
ATOM 3213 C CA . MET A 1 410 ? 52.100 -17.316 86.386 1.00 20.04 410 MET A CA 1
ATOM 3214 C C . MET A 1 410 ? 50.740 -17.002 85.773 1.00 18.77 410 MET A C 1
ATOM 3215 O O . MET A 1 410 ? 49.966 -17.909 85.469 1.00 19.04 410 MET A O 1
ATOM 3220 N N . ARG A 1 411 ? 50.456 -15.721 85.555 1.00 17.70 411 ARG A N 1
ATOM 3221 C CA . ARG A 1 411 ? 49.150 -15.335 85.029 1.00 14.84 411 ARG A CA 1
ATOM 3222 C C . ARG A 1 411 ? 48.922 -15.875 83.619 1.00 20.23 411 ARG A C 1
ATOM 3223 O O . ARG A 1 411 ? 47.779 -16.051 83.195 1.00 18.24 411 ARG A O 1
ATOM 3231 N N . ASP A 1 412 ? 50.001 -16.183 82.905 1.00 18.74 412 ASP A N 1
ATOM 3232 C CA . ASP A 1 412 ? 49.847 -16.777 81.575 1.00 17.21 412 ASP A CA 1
ATOM 3233 C C . ASP A 1 412 ? 49.195 -18.158 81.634 1.00 20.30 412 ASP A C 1
ATOM 3234 O O . ASP A 1 412 ? 48.640 -18.624 80.641 1.00 20.14 412 ASP A O 1
ATOM 3239 N N . THR A 1 413 ? 49.254 -18.808 82.796 1.00 18.87 413 THR A N 1
ATOM 3240 C CA . THR A 1 413 ? 48.696 -20.161 82.927 1.00 18.96 413 THR A CA 1
ATOM 3241 C C . THR A 1 413 ? 47.168 -20.182 83.047 1.00 21.35 413 THR A C 1
ATOM 3242 O O . THR A 1 413 ? 46.537 -21.233 82.877 1.00 19.85 413 THR A O 1
ATOM 3246 N N . ILE A 1 414 ? 46.572 -19.034 83.359 1.00 18.76 414 ILE A N 1
ATOM 3247 C CA . ILE A 1 414 ? 45.119 -18.955 83.503 1.00 19.26 414 ILE A CA 1
ATOM 3248 C C . ILE A 1 414 ? 44.482 -17.940 82.569 1.00 20.28 414 ILE A C 1
ATOM 3249 O O . ILE A 1 414 ? 43.275 -17.734 82.608 1.00 22.28 414 ILE A O 1
ATOM 3254 N N . SER A 1 415 ? 45.294 -17.311 81.725 1.00 19.56 415 SER A N 1
ATOM 3255 C CA . SER A 1 415 ? 44.833 -16.166 80.935 1.00 17.12 415 SER A CA 1
ATOM 3256 C C . SER A 1 415 ? 44.000 -16.542 79.713 1.00 21.51 415 SER A C 1
ATOM 3257 O O . SER A 1 415 ? 44.149 -17.631 79.163 1.00 20.65 415 SER A O 1
ATOM 3260 N N . TYR A 1 416 ? 43.125 -15.623 79.306 1.00 20.21 416 TYR A N 1
ATOM 3261 C CA . TYR A 1 416 ? 42.306 -15.767 78.096 1.00 22.22 416 TYR A CA 1
ATOM 3262 C C . TYR A 1 416 ? 42.388 -14.495 77.276 1.00 29.40 416 TYR A C 1
ATOM 3263 O O . TYR A 1 416 ? 42.193 -13.401 77.797 1.00 26.48 416 TYR A O 1
ATOM 3272 N N . PHE A 1 417 ? 42.649 -14.624 75.984 1.00 35.01 417 PHE A N 1
ATOM 3273 C CA . PHE A 1 417 ? 42.731 -13.421 75.163 1.00 41.87 417 PHE A CA 1
ATOM 3274 C C . PHE A 1 417 ? 41.589 -13.259 74.167 1.00 45.72 417 PHE A C 1
ATOM 3275 O O . PHE A 1 417 ? 40.433 -13.132 74.567 1.00 53.16 417 PHE A O 1
ATOM 3283 N N . ALA A 1 418 ? 41.909 -13.241 72.879 1.00 51.15 418 ALA A N 1
ATOM 3284 C CA . ALA A 1 418 ? 40.913 -12.948 71.852 1.00 55.77 418 ALA A CA 1
ATOM 3285 C C . ALA A 1 418 ? 41.410 -13.379 70.479 1.00 59.25 418 ALA A C 1
ATOM 3286 O O . ALA A 1 418 ? 42.593 -13.240 70.168 1.00 62.22 418 ALA A O 1
ATOM 3288 N N . LEU A 1 431 ? 43.966 -5.895 78.703 1.00 47.55 431 LEU A N 1
ATOM 3289 C CA . LEU A 1 431 ? 44.967 -6.162 79.731 1.00 34.29 431 LEU A CA 1
ATOM 3290 C C . LEU A 1 431 ? 44.369 -6.930 80.912 1.00 31.69 431 LEU A C 1
ATOM 3291 O O . LEU A 1 431 ? 44.234 -8.153 80.855 1.00 28.70 431 LEU A O 1
ATOM 3296 N N . LEU A 1 432 ? 43.989 -6.204 81.963 1.00 28.28 432 LEU A N 1
ATOM 3297 C CA . LEU A 1 432 ? 43.597 -6.820 83.244 1.00 27.08 432 LEU A CA 1
ATOM 3298 C C . LEU A 1 432 ? 42.593 -7.977 83.162 1.00 24.26 432 LEU A C 1
ATOM 3299 O O . LEU A 1 432 ? 42.774 -9.009 83.822 1.00 23.38 432 LEU A O 1
ATOM 3304 N N . GLY A 1 433 ? 41.547 -7.816 82.354 1.00 25.50 433 GLY A N 1
ATOM 3305 C CA . GLY A 1 433 ? 40.498 -8.824 82.264 1.00 25.15 433 GLY A CA 1
ATOM 3306 C C . GLY A 1 433 ? 40.982 -10.182 81.782 1.00 24.59 433 GLY A C 1
ATOM 3307 O O . GLY A 1 433 ? 40.371 -11.216 82.057 1.00 22.10 433 GLY A O 1
ATOM 3308 N N . ALA A 1 434 ? 42.097 -10.182 81.064 1.00 19.15 434 ALA A N 1
ATOM 3309 C CA . ALA A 1 434 ? 42.641 -11.423 80.527 1.00 22.56 434 ALA A CA 1
ATOM 3310 C C . ALA A 1 434 ? 43.262 -12.283 81.617 1.00 21.68 434 ALA A C 1
ATOM 3311 O O . ALA A 1 434 ? 43.464 -13.471 81.421 1.00 20.11 434 ALA A O 1
ATOM 3313 N N . TYR A 1 435 ? 43.567 -11.682 82.760 1.00 20.16 435 TYR A N 1
ATOM 3314 C CA . TYR A 1 435 ? 44.432 -12.341 83.743 1.00 20.72 435 TYR A CA 1
ATOM 3315 C C . TYR A 1 435 ? 43.742 -12.743 85.038 1.00 21.45 435 TYR A C 1
ATOM 3316 O O . TYR A 1 435 ? 44.416 -13.070 86.024 1.00 23.87 435 TYR A O 1
ATOM 3325 N N . ILE A 1 436 ? 42.414 -12.700 85.067 1.00 18.63 436 ILE A N 1
ATOM 3326 C CA . ILE A 1 436 ? 41.701 -12.873 86.342 1.00 19.45 436 ILE A CA 1
ATOM 3327 C C . ILE A 1 436 ? 40.590 -13.904 86.224 1.00 25.03 436 ILE A C 1
ATOM 3328 O O . ILE A 1 436 ? 40.173 -14.255 85.113 1.00 24.41 436 ILE A O 1
ATOM 3333 N N . LEU A 1 437 ? 40.119 -14.399 87.363 1.00 22.79 437 LEU A N 1
ATOM 3334 C CA . LEU A 1 437 ? 39.041 -15.380 87.359 1.00 20.49 437 LEU A CA 1
ATOM 3335 C C . LEU A 1 437 ? 37.704 -14.707 87.101 1.00 23.46 437 LEU A C 1
ATOM 3336 O O . LEU A 1 437 ? 36.860 -15.248 86.381 1.00 25.67 437 LEU A O 1
ATOM 3341 N N . GLU A 1 438 ? 37.504 -13.529 87.687 1.00 25.80 438 GLU A N 1
ATOM 3342 C CA . GLU A 1 438 ? 36.202 -12.878 87.600 1.00 25.03 438 GLU A CA 1
ATOM 3343 C C . GLU A 1 438 ? 36.057 -12.087 86.300 1.00 28.85 438 GLU A C 1
ATOM 3344 O O . GLU A 1 438 ? 36.954 -12.103 85.444 1.00 28.25 438 GLU A O 1
ATOM 3350 N N . GLY A 1 439 ? 34.914 -11.429 86.136 1.00 26.70 439 GLY A N 1
ATOM 3351 C CA . GLY A 1 439 ? 34.646 -10.640 84.948 1.00 23.41 439 GLY A CA 1
ATOM 3352 C C . GLY A 1 439 ? 34.706 -9.157 85.263 1.00 27.38 439 GLY A C 1
ATOM 3353 O O . GLY A 1 439 ? 35.673 -8.688 85.862 1.00 29.77 439 GLY A O 1
ATOM 3354 N N . SER A 1 440 ? 33.673 -8.425 84.860 1.00 23.81 440 SER A N 1
ATOM 3355 C CA . SER A 1 440 ? 33.565 -6.991 85.148 1.00 20.40 440 SER A CA 1
ATOM 3356 C C . SER A 1 440 ? 33.844 -6.708 86.619 1.00 24.34 440 SER A C 1
ATOM 3357 O O . SER A 1 440 ? 33.573 -7.540 87.494 1.00 26.85 440 SER A O 1
ATOM 3360 N N . LYS A 1 441 ? 34.391 -5.531 86.895 1.00 18.62 441 LYS A N 1
ATOM 3361 C CA . LYS A 1 441 ? 34.773 -5.186 88.263 1.00 19.63 441 LYS A CA 1
ATOM 3362 C C . LYS A 1 441 ? 34.830 -3.671 88.361 1.00 21.14 441 LYS A C 1
ATOM 3363 O O . LYS A 1 441 ? 35.193 -2.995 87.403 1.00 20.19 441 LYS A O 1
ATOM 3369 N N . ALA A 1 442 ? 34.433 -3.137 89.508 1.00 19.15 442 ALA A N 1
ATOM 3370 C CA . ALA A 1 442 ? 34.283 -1.691 89.643 1.00 17.39 442 ALA A CA 1
ATOM 3371 C C . ALA A 1 442 ? 35.631 -0.986 89.724 1.00 18.97 442 ALA A C 1
ATOM 3372 O O . ALA A 1 442 ? 36.495 -1.338 90.549 1.00 16.21 442 ALA A O 1
ATOM 3374 N N . GLY A 1 443 ? 35.807 0.026 88.882 1.00 19.10 443 GLY A N 1
ATOM 3375 C CA . GLY A 1 443 ? 36.932 0.929 89.021 1.00 17.63 443 GLY A CA 1
ATOM 3376 C C . GLY A 1 443 ? 36.911 1.620 90.370 1.00 15.51 443 GLY A C 1
ATOM 3377 O O . GLY A 1 443 ? 37.965 1.957 90.919 1.00 17.74 443 GLY A O 1
ATOM 3378 N N . ALA A 1 444 ? 35.720 1.842 90.922 1.00 15.96 444 ALA A N 1
ATOM 3379 C CA . ALA A 1 444 ? 35.629 2.517 92.211 1.00 15.68 444 ALA A CA 1
ATOM 3380 C C . ALA A 1 444 ? 36.331 1.735 93.313 1.00 16.03 444 ALA A C 1
ATOM 3381 O O . ALA A 1 444 ? 36.900 2.331 94.227 1.00 17.25 444 ALA A O 1
ATOM 3383 N N . THR A 1 445 ? 36.287 0.406 93.233 1.00 18.33 445 THR A N 1
ATOM 3384 C CA . THR A 1 445 ? 36.971 -0.427 94.226 1.00 16.39 445 THR A CA 1
ATOM 3385 C C . THR A 1 445 ? 38.478 -0.204 94.156 1.00 15.48 445 THR A C 1
ATOM 3386 O O . THR A 1 445 ? 39.165 -0.119 95.184 1.00 15.41 445 THR A O 1
ATOM 3390 N N . ALA A 1 446 ? 38.997 -0.131 92.936 1.00 15.83 446 ALA A N 1
ATOM 3391 C CA . ALA A 1 446 ? 40.418 0.130 92.745 1.00 17.65 446 ALA A CA 1
ATOM 3392 C C . ALA A 1 446 ? 40.787 1.515 93.284 1.00 18.03 446 ALA A C 1
ATOM 3393 O O . ALA A 1 446 ? 41.804 1.661 93.968 1.00 16.54 446 ALA A O 1
ATOM 3395 N N . ALA A 1 447 ? 39.956 2.517 93.004 1.00 16.23 447 ALA A N 1
ATOM 3396 C CA . ALA A 1 447 ? 40.173 3.846 93.570 1.00 15.81 447 ALA A CA 1
ATOM 3397 C C . ALA A 1 447 ? 40.212 3.796 95.096 1.00 18.70 447 ALA A C 1
ATOM 3398 O O . ALA A 1 447 ? 41.045 4.453 95.736 1.00 16.81 447 ALA A O 1
ATOM 3400 N N . SER A 1 448 ? 39.298 3.023 95.681 1.00 17.04 448 SER A N 1
ATOM 3401 C CA . SER A 1 448 ? 39.195 2.931 97.142 1.00 14.79 448 SER A CA 1
ATOM 3402 C C . SER A 1 448 ? 40.450 2.330 97.787 1.00 18.59 448 SER A C 1
ATOM 3403 O O . SER A 1 448 ? 40.985 2.873 98.758 1.00 17.00 448 SER A O 1
ATOM 3406 N N . VAL A 1 449 ? 40.914 1.207 97.249 1.00 16.72 449 VAL A N 1
ATOM 3407 C CA . VAL A 1 449 ? 42.123 0.566 97.757 1.00 19.10 449 VAL A CA 1
ATOM 3408 C C . VAL A 1 449 ? 43.343 1.452 97.496 1.00 17.65 449 VAL A C 1
ATOM 3409 O O . VAL A 1 449 ? 44.193 1.629 98.376 1.00 18.15 449 VAL A O 1
ATOM 3413 N N . TRP A 1 450 ? 43.409 2.041 96.304 1.00 18.01 450 TRP A N 1
ATOM 3414 C CA . TRP A 1 450 ? 44.540 2.901 95.949 1.00 17.25 450 TRP A CA 1
ATOM 3415 C C . TRP A 1 450 ? 44.664 4.065 96.928 1.00 17.28 450 TRP A C 1
ATOM 3416 O O . TRP A 1 450 ? 45.764 4.377 97.405 1.00 19.07 450 TRP A O 1
ATOM 3427 N N . ALA A 1 451 ? 43.534 4.685 97.257 1.00 16.70 451 ALA A N 1
ATOM 3428 C CA . ALA A 1 451 ? 43.539 5.834 98.161 1.00 17.74 451 ALA A CA 1
ATOM 3429 C C . ALA A 1 451 ? 43.993 5.414 99.554 1.00 17.85 451 ALA A C 1
ATOM 3430 O O . ALA A 1 451 ? 44.680 6.162 100.250 1.00 18.81 451 ALA A O 1
ATOM 3432 N N . ALA A 1 452 ? 43.593 4.224 99.983 1.00 15.50 452 ALA A N 1
ATOM 3433 C CA . ALA A 1 452 ? 44.038 3.741 101.291 1.00 15.65 452 ALA A CA 1
ATOM 3434 C C . ALA A 1 452 ? 45.546 3.538 101.275 1.00 18.40 452 ALA A C 1
ATOM 3435 O O . ALA A 1 452 ? 46.249 3.944 102.199 1.00 18.85 452 ALA A O 1
ATOM 3437 N N . HIS A 1 453 ? 46.031 2.883 100.226 1.00 18.31 453 HIS A N 1
ATOM 3438 C CA . HIS A 1 453 ? 47.446 2.545 100.104 1.00 18.62 453 HIS A CA 1
ATOM 3439 C C . HIS A 1 453 ? 48.303 3.784 99.955 1.00 20.80 453 HIS A C 1
ATOM 3440 O O . HIS A 1 453 ? 49.469 3.789 100.335 1.00 19.31 453 HIS A O 1
ATOM 3447 N N . HIS A 1 454 ? 47.747 4.833 99.367 1.00 16.25 454 HIS A N 1
ATOM 3448 C CA . HIS A 1 454 ? 48.552 6.039 99.183 1.00 19.08 454 HIS A CA 1
ATOM 3449 C C . HIS A 1 454 ? 48.490 7.010 100.364 1.00 21.06 454 HIS A C 1
ATOM 3450 O O . HIS A 1 454 ? 49.410 7.800 100.564 1.00 21.42 454 HIS A O 1
ATOM 3457 N N . THR A 1 455 ? 47.429 6.924 101.165 1.00 17.78 455 THR A N 1
ATOM 3458 C CA . THR A 1 455 ? 47.392 7.612 102.453 1.00 20.04 455 THR A CA 1
ATOM 3459 C C . THR A 1 455 ? 48.300 6.898 103.465 1.00 21.25 455 THR A C 1
ATOM 3460 O O . THR A 1 455 ? 48.999 7.545 104.254 1.00 19.37 455 THR A O 1
ATOM 3464 N N . LEU A 1 456 ? 48.286 5.566 103.434 1.00 18.17 456 LEU A N 1
ATOM 3465 C CA . LEU A 1 456 ? 49.067 4.745 104.367 1.00 19.03 456 LEU A CA 1
ATOM 3466 C C . LEU A 1 456 ? 49.903 3.757 103.571 1.00 16.73 456 LEU A C 1
ATOM 3467 O O . LEU A 1 456 ? 49.414 2.696 103.188 1.00 17.75 456 LEU A O 1
ATOM 3472 N N . PRO A 1 457 ? 51.172 4.099 103.315 1.00 18.85 457 PRO A N 1
ATOM 3473 C CA . PRO A 1 457 ? 52.072 3.209 102.574 1.00 19.64 457 PRO A CA 1
ATOM 3474 C C . PRO A 1 457 ? 52.181 1.852 103.267 1.00 21.74 457 PRO A C 1
ATOM 3475 O O . PRO A 1 457 ? 51.986 1.776 104.486 1.00 19.43 457 PRO A O 1
ATOM 3479 N N . LEU A 1 458 ? 52.474 0.799 102.508 1.00 17.12 458 LEU A N 1
ATOM 3480 C CA . LEU A 1 458 ? 52.426 -0.555 103.055 1.00 17.07 458 LEU A CA 1
ATOM 3481 C C . LEU A 1 458 ? 53.738 -0.916 103.759 1.00 19.17 458 LEU A C 1
ATOM 3482 O O . LEU A 1 458 ? 54.415 -1.884 103.403 1.00 18.48 458 LEU A O 1
ATOM 3487 N N . ASN A 1 459 ? 54.066 -0.129 104.780 1.00 17.98 459 ASN A N 1
ATOM 3488 C CA . ASN A 1 459 ? 55.284 -0.299 105.559 1.00 18.11 459 ASN A CA 1
ATOM 3489 C C . ASN A 1 459 ? 55.102 0.412 106.909 1.00 18.12 459 ASN A C 1
ATOM 3490 O O . ASN A 1 459 ? 53.998 0.868 107.216 1.00 18.38 459 ASN A O 1
ATOM 3495 N N . VAL A 1 460 ? 56.157 0.505 107.718 1.00 20.66 460 VAL A N 1
ATOM 3496 C CA . VAL A 1 460 ? 56.014 1.080 109.060 1.00 19.24 460 VAL A CA 1
ATOM 3497 C C . VAL A 1 460 ? 55.517 2.528 109.063 1.00 20.53 460 VAL A C 1
ATOM 3498 O O . VAL A 1 460 ? 54.988 3.009 110.065 1.00 20.61 460 VAL A O 1
ATOM 3502 N N . THR A 1 461 ? 55.683 3.232 107.950 1.00 21.02 461 THR A N 1
ATOM 3503 C CA . THR A 1 461 ? 55.254 4.634 107.919 1.00 20.77 461 THR A CA 1
ATOM 3504 C C . THR A 1 461 ? 53.745 4.800 107.790 1.00 23.22 461 THR A C 1
ATOM 3505 O O . THR A 1 461 ? 53.207 5.849 108.146 1.00 21.96 461 THR A O 1
ATOM 3509 N N . GLY A 1 462 ? 53.072 3.773 107.271 1.00 21.42 462 GLY A N 1
ATOM 3510 C CA . GLY A 1 462 ? 51.645 3.841 107.023 1.00 19.52 462 GLY A CA 1
ATOM 3511 C C . GLY A 1 462 ? 50.858 2.748 107.719 1.00 19.92 462 GLY A C 1
ATOM 3512 O O . GLY A 1 462 ? 50.459 2.908 108.875 1.00 19.29 462 GLY A O 1
ATOM 3513 N N . TYR A 1 463 ? 50.634 1.632 107.031 1.00 18.15 463 TYR A N 1
ATOM 3514 C CA . TYR A 1 463 ? 49.840 0.555 107.625 1.00 17.70 463 TYR A CA 1
ATOM 3515 C C . TYR A 1 463 ? 50.448 -0.048 108.881 1.00 19.15 463 TYR A C 1
ATOM 3516 O O . TYR A 1 463 ? 49.719 -0.586 109.715 1.00 19.91 463 TYR A O 1
ATOM 3525 N N . GLY A 1 464 ? 51.772 0.023 109.004 1.00 16.85 464 GLY A N 1
ATOM 3526 C CA . GLY A 1 464 ? 52.441 -0.441 110.210 1.00 18.27 464 GLY A CA 1
ATOM 3527 C C . GLY A 1 464 ? 51.839 0.184 111.456 1.00 18.23 464 GLY A C 1
ATOM 3528 O O . GLY A 1 464 ? 51.637 -0.491 112.467 1.00 17.62 464 GLY A O 1
ATOM 3529 N N . LYS A 1 465 ? 51.553 1.480 111.388 1.00 19.14 465 LYS A N 1
ATOM 3530 C CA . LYS A 1 465 ? 50.924 2.188 112.491 1.00 19.61 465 LYS A CA 1
ATOM 3531 C C . LYS A 1 465 ? 49.507 1.699 112.792 1.00 20.48 465 LYS A C 1
ATOM 3532 O O . LYS A 1 465 ? 49.109 1.595 113.954 1.00 19.86 465 LYS A O 1
ATOM 3538 N N . LEU A 1 466 ? 48.732 1.438 111.742 1.00 18.29 466 LEU A N 1
ATOM 3539 C CA . LEU A 1 466 ? 47.328 1.052 111.902 1.00 19.25 466 LEU A CA 1
ATOM 3540 C C . LEU A 1 466 ? 47.231 -0.383 112.401 1.00 19.33 466 LEU A C 1
ATOM 3541 O O . LEU A 1 466 ? 46.485 -0.676 113.344 1.00 18.51 466 LEU A O 1
ATOM 3546 N N . GLU A 1 467 ? 47.995 -1.279 111.784 1.00 16.82 467 GLU A N 1
ATOM 3547 C CA . GLU A 1 467 ? 48.029 -2.665 112.236 1.00 16.12 467 GLU A CA 1
ATOM 3548 C C . GLU A 1 467 ? 48.588 -2.702 113.652 1.00 18.71 467 GLU A C 1
ATOM 3549 O O . GLU A 1 467 ? 48.112 -3.460 114.492 1.00 19.41 467 GLU A O 1
ATOM 3555 N N . GLY A 1 468 ? 49.582 -1.858 113.906 1.00 16.66 468 GLY A N 1
ATOM 3556 C CA . GLY A 1 468 ? 50.165 -1.724 115.236 1.00 18.19 468 GLY A CA 1
ATOM 3557 C C . GLY A 1 468 ? 49.164 -1.307 116.305 1.00 19.00 468 GLY A C 1
ATOM 3558 O O . GLY A 1 468 ? 49.162 -1.865 117.409 1.00 19.95 468 GLY A O 1
ATOM 3559 N N . ALA A 1 469 ? 48.328 -0.317 115.994 1.00 16.60 469 ALA A N 1
ATOM 3560 C CA . ALA A 1 469 ? 47.330 0.181 116.941 1.00 17.82 469 ALA A CA 1
ATOM 3561 C C . ALA A 1 469 ? 46.337 -0.908 117.310 1.00 19.86 469 ALA A C 1
ATOM 3562 O O . ALA A 1 469 ? 45.920 -1.038 118.464 1.00 19.40 469 ALA A O 1
ATOM 3564 N N . SER A 1 470 ? 45.956 -1.689 116.312 1.00 18.64 470 SER A N 1
ATOM 3565 C CA . SER A 1 470 ? 45.039 -2.792 116.518 1.00 16.60 470 SER A CA 1
ATOM 3566 C C . SER A 1 470 ? 45.674 -3.852 117.415 1.00 20.02 470 SER A C 1
ATOM 3567 O O . SER A 1 470 ? 45.062 -4.303 118.391 1.00 22.50 470 SER A O 1
ATOM 3570 N N . ILE A 1 471 ? 46.904 -4.247 117.088 1.00 17.73 471 ILE A N 1
ATOM 3571 C CA . ILE A 1 471 ? 47.630 -5.256 117.879 1.00 19.19 471 ILE A CA 1
ATOM 3572 C C . ILE A 1 471 ? 47.822 -4.790 119.317 1.00 20.67 471 ILE A C 1
ATOM 3573 O O . ILE A 1 471 ? 47.697 -5.573 120.265 1.00 20.83 471 ILE A O 1
ATOM 3578 N N . GLU A 1 472 ? 48.098 -3.503 119.486 1.00 19.31 472 GLU A N 1
ATOM 3579 C CA . GLU A 1 472 ? 48.335 -2.989 120.829 1.00 18.92 472 GLU A CA 1
ATOM 3580 C C . GLU A 1 472 ? 47.054 -3.032 121.650 1.00 20.49 472 GLU A C 1
ATOM 3581 O O . GLU A 1 472 ? 47.084 -3.410 122.823 1.00 21.15 472 GLU A O 1
ATOM 3587 N N . GLY A 1 473 ? 45.932 -2.675 121.032 1.00 19.63 473 GLY A N 1
ATOM 3588 C CA . GLY A 1 473 ? 44.636 -2.802 121.688 1.00 18.37 473 GLY A CA 1
ATOM 3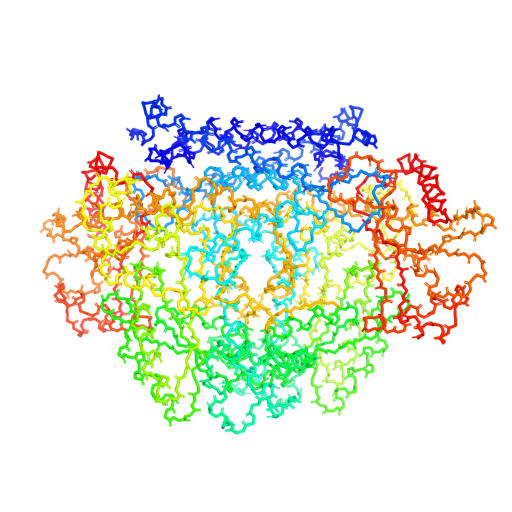589 C C . GLY A 1 473 ? 44.349 -4.235 122.110 1.00 21.83 473 GLY A C 1
ATOM 3590 O O . GLY A 1 473 ? 43.873 -4.487 123.219 1.00 20.00 473 GLY A O 1
ATOM 3591 N N . ALA A 1 474 ? 44.645 -5.183 121.227 1.00 18.40 474 ALA A N 1
ATOM 3592 C CA . ALA A 1 474 ? 44.490 -6.597 121.560 1.00 17.62 474 ALA A CA 1
ATOM 3593 C C . ALA A 1 474 ? 45.316 -7.002 122.783 1.00 21.40 474 ALA A C 1
ATOM 3594 O O . ALA A 1 474 ? 44.835 -7.722 123.662 1.00 21.26 474 ALA A O 1
ATOM 3596 N N . HIS A 1 475 ? 46.567 -6.560 122.825 1.00 19.80 475 HIS A N 1
ATOM 3597 C CA . HIS A 1 475 ? 47.454 -6.903 123.938 1.00 20.53 475 HIS A CA 1
ATOM 3598 C C . HIS A 1 475 ? 46.966 -6.311 125.257 1.00 22.79 475 HIS A C 1
ATOM 3599 O O . HIS A 1 475 ? 47.076 -6.963 126.302 1.00 22.99 475 HIS A O 1
ATOM 3606 N N . ARG A 1 476 ? 46.448 -5.081 125.218 1.00 21.20 476 ARG A N 1
ATOM 3607 C CA . ARG A 1 476 ? 45.914 -4.453 126.427 1.00 20.64 476 ARG A CA 1
ATOM 3608 C C . ARG A 1 476 ? 44.716 -5.243 126.947 1.00 24.18 476 ARG A C 1
ATOM 3609 O O . ARG A 1 476 ? 44.577 -5.464 128.155 1.00 21.50 476 ARG A O 1
ATOM 3617 N N . TYR A 1 477 ? 43.854 -5.674 126.030 1.00 21.48 477 TYR A N 1
ATOM 3618 C CA . TYR A 1 477 ? 42.673 -6.461 126.385 1.00 19.22 477 TYR A CA 1
ATOM 3619 C C . TYR A 1 477 ? 43.070 -7.818 126.958 1.00 22.32 477 TYR A C 1
ATOM 3620 O O . TYR A 1 477 ? 42.508 -8.263 127.960 1.00 23.24 477 TYR A O 1
ATOM 3629 N N . TYR A 1 478 ? 44.036 -8.480 126.322 1.00 21.77 478 TYR A N 1
ATOM 3630 C CA . TYR A 1 478 ? 44.549 -9.761 126.811 1.00 18.75 478 TYR A CA 1
ATOM 3631 C C . TYR A 1 478 ? 45.098 -9.619 128.228 1.00 22.45 478 TYR A C 1
ATOM 3632 O O . TYR A 1 478 ? 44.868 -10.474 129.088 1.00 26.03 478 TYR A O 1
ATOM 3641 N N . ASP A 1 479 ? 45.844 -8.545 128.457 1.00 23.61 479 ASP A N 1
ATOM 3642 C CA . ASP A 1 479 ? 46.478 -8.330 129.755 1.00 22.21 479 ASP A CA 1
ATOM 3643 C C . ASP A 1 479 ? 45.424 -8.084 130.822 1.00 24.77 479 ASP A C 1
ATOM 3644 O O . ASP A 1 479 ? 45.546 -8.561 131.953 1.00 25.83 479 ASP A O 1
ATOM 3649 N N . PHE A 1 480 ? 44.395 -7.333 130.449 1.00 22.65 480 PHE A N 1
ATOM 3650 C CA . PHE A 1 480 ? 43.274 -7.032 131.338 1.00 24.57 480 PHE A CA 1
ATOM 3651 C C . PHE A 1 480 ? 42.488 -8.291 131.726 1.00 26.93 480 PHE A C 1
ATOM 3652 O O . PHE A 1 480 ? 42.067 -8.445 132.872 1.00 26.10 480 PHE A O 1
ATOM 3660 N N . LEU A 1 481 ? 42.293 -9.193 130.769 1.00 22.50 481 LEU A N 1
ATOM 3661 C CA . LEU A 1 481 ? 41.531 -10.411 131.015 1.00 22.02 481 LEU A CA 1
ATOM 3662 C C . LEU A 1 481 ? 42.303 -11.411 131.877 1.00 25.72 481 LEU A C 1
ATOM 3663 O O . LEU A 1 481 ? 41.711 -12.210 132.607 1.00 26.57 481 LEU A O 1
ATOM 3668 N N . LYS A 1 482 ? 43.627 -11.372 131.772 1.00 24.30 482 LYS A N 1
ATOM 3669 C CA . LYS A 1 482 ? 44.489 -12.432 132.307 1.00 27.88 482 LYS A CA 1
ATOM 3670 C C . LYS A 1 482 ? 44.294 -12.829 133.786 1.00 36.35 482 LYS A C 1
ATOM 3671 O O . LYS A 1 482 ? 44.395 -14.009 134.128 1.00 38.62 482 LYS A O 1
ATOM 3677 N N . ASN A 1 483 ? 44.022 -11.868 134.661 1.00 34.15 483 ASN A N 1
ATOM 3678 C CA . ASN A 1 483 ? 43.864 -12.203 136.084 1.00 40.63 483 ASN A CA 1
ATOM 3679 C C . ASN A 1 483 ? 42.495 -11.805 136.625 1.00 39.18 483 ASN A C 1
ATOM 3680 O O . ASN A 1 483 ? 42.299 -11.661 137.835 1.00 36.36 483 ASN A O 1
ATOM 3685 N N . LEU A 1 484 ? 41.547 -11.645 135.711 1.00 30.40 484 LEU A N 1
ATOM 3686 C CA . LEU A 1 484 ? 40.208 -11.185 136.047 1.00 28.82 484 LEU A CA 1
ATOM 3687 C C . LEU A 1 484 ? 39.414 -12.225 136.842 1.00 30.65 484 LEU A C 1
ATOM 3688 O O . LEU A 1 484 ? 39.274 -13.371 136.416 1.00 26.61 484 LEU A O 1
ATOM 3693 N N . LYS A 1 485 ? 38.895 -11.822 137.999 1.00 29.54 485 LYS A N 1
ATOM 3694 C CA . LYS A 1 485 ? 38.128 -12.727 138.860 1.00 29.14 485 LYS A CA 1
ATOM 3695 C C . LYS A 1 485 ? 36.842 -12.068 139.339 1.00 31.99 485 LYS A C 1
ATOM 3696 O O . LYS A 1 485 ? 36.788 -10.850 139.514 1.00 33.12 485 LYS A O 1
ATOM 3702 N N . PHE A 1 486 ? 35.805 -12.874 139.538 1.00 27.64 486 PHE A N 1
ATOM 3703 C CA . PHE A 1 486 ? 34.514 -12.350 139.959 1.00 26.51 486 PHE A CA 1
ATOM 3704 C C . PHE A 1 486 ? 33.909 -13.251 141.012 1.00 28.16 486 PHE A C 1
ATOM 3705 O O . PHE A 1 486 ? 34.148 -14.456 141.016 1.00 31.88 486 PHE A O 1
ATOM 3713 N N . GLU A 1 487 ? 33.125 -12.663 141.906 1.00 33.04 487 GLU A N 1
ATOM 3714 C CA . GLU A 1 487 ? 32.327 -13.455 142.827 1.00 35.46 487 GLU A CA 1
ATOM 3715 C C . GLU A 1 487 ? 30.861 -13.167 142.545 1.00 36.66 487 GLU A C 1
ATOM 3716 O O . GLU A 1 487 ? 30.417 -12.017 142.613 1.00 32.67 487 GLU A O 1
ATOM 3722 N N . VAL A 1 488 ? 30.119 -14.214 142.196 1.00 34.25 488 VAL A N 1
ATOM 3723 C CA . VAL A 1 488 ? 28.695 -14.084 141.913 1.00 39.59 488 VAL A CA 1
ATOM 3724 C C . VAL A 1 488 ? 27.920 -15.066 142.770 1.00 38.37 488 VAL A C 1
ATOM 3725 O O . VAL A 1 488 ? 28.146 -16.270 142.680 1.00 36.08 488 VAL A O 1
ATOM 3729 N N . ALA A 1 489 ? 27.023 -14.544 143.606 1.00 41.30 489 ALA A N 1
ATOM 3730 C CA . ALA A 1 489 ? 26.160 -15.375 144.444 1.00 43.61 489 ALA A CA 1
ATOM 3731 C C . ALA A 1 489 ? 26.938 -16.446 145.214 1.00 42.94 489 ALA A C 1
ATOM 3732 O O . ALA A 1 489 ? 26.467 -17.576 145.378 1.00 45.78 489 ALA A O 1
ATOM 3734 N N . GLY A 1 490 ? 28.138 -16.089 145.666 1.00 41.06 490 GLY A N 1
ATOM 3735 C CA . GLY A 1 490 ? 28.951 -16.983 146.471 1.00 37.83 490 GLY A CA 1
ATOM 3736 C C . GLY A 1 490 ? 29.878 -17.901 145.691 1.00 39.47 490 GLY A C 1
ATOM 3737 O O . GLY A 1 490 ? 30.570 -18.731 146.284 1.00 38.10 490 GLY A O 1
ATOM 3738 N N . LYS A 1 491 ? 29.899 -17.763 144.367 1.00 37.05 491 LYS A N 1
ATOM 3739 C CA . LYS A 1 491 ? 30.783 -18.581 143.538 1.00 36.40 491 LYS A CA 1
ATOM 3740 C C . LYS A 1 491 ? 31.964 -17.748 143.052 1.00 34.15 491 LYS A C 1
ATOM 3741 O O . LYS A 1 491 ? 31.777 -16.595 142.677 1.00 33.85 491 LYS A O 1
ATOM 3747 N N . ARG A 1 492 ? 33.169 -18.320 143.075 1.00 34.11 492 ARG A N 1
ATOM 3748 C CA . ARG A 1 492 ? 34.340 -17.662 142.490 1.00 33.96 492 ARG A CA 1
ATOM 3749 C C . ARG A 1 492 ? 34.377 -18.011 140.998 1.00 31.44 492 ARG A C 1
ATOM 3750 O O . ARG A 1 492 ? 34.368 -19.189 140.627 1.00 26.47 492 ARG A O 1
ATOM 3758 N N . ILE A 1 493 ? 34.392 -16.991 140.143 1.00 31.03 493 ILE A N 1
ATOM 3759 C CA . ILE A 1 493 ? 34.435 -17.199 138.694 1.00 29.94 493 ILE A CA 1
ATOM 3760 C C . ILE A 1 493 ? 35.679 -16.526 138.120 1.00 30.53 493 ILE A C 1
ATOM 3761 O O . ILE A 1 493 ? 35.939 -15.353 138.399 1.00 33.92 493 ILE A O 1
ATOM 3766 N N . SER A 1 494 ? 36.443 -17.265 137.320 1.00 28.24 494 SER A N 1
ATOM 3767 C CA . SER A 1 494 ? 37.683 -16.746 136.746 1.00 24.52 494 SER A CA 1
ATOM 3768 C C . SER A 1 494 ? 37.617 -16.629 135.223 1.00 25.73 494 SER A C 1
ATOM 3769 O O . SER A 1 494 ? 36.975 -17.440 134.556 1.00 25.53 494 SER A O 1
ATOM 3772 N N . VAL A 1 495 ? 38.286 -15.616 134.683 1.00 26.53 495 VAL A N 1
ATOM 3773 C CA . VAL A 1 495 ? 38.466 -15.495 133.234 1.00 23.87 495 VAL A CA 1
ATOM 3774 C C . VAL A 1 495 ? 39.752 -16.209 132.842 1.00 22.11 495 VAL A C 1
ATOM 3775 O O . VAL A 1 495 ? 40.790 -16.004 133.466 1.00 23.19 495 VAL A O 1
ATOM 3779 N N . HIS A 1 496 ? 39.686 -17.064 131.826 1.00 25.08 496 HIS A N 1
ATOM 3780 C CA . HIS A 1 496 ? 40.879 -17.756 131.350 1.00 24.91 496 HIS A CA 1
ATOM 3781 C C . HIS A 1 496 ? 41.106 -17.460 129.874 1.00 23.27 496 HIS A C 1
ATOM 3782 O O . HIS A 1 496 ? 40.420 -18.020 129.013 1.00 22.87 496 HIS A O 1
ATOM 3789 N N . PRO A 1 497 ? 42.063 -16.570 129.576 1.00 23.68 497 PRO A N 1
ATOM 3790 C CA . PRO A 1 497 ? 42.355 -16.316 128.161 1.00 21.59 497 PRO A CA 1
ATOM 3791 C C . PRO A 1 497 ? 42.877 -17.582 127.501 1.00 23.55 497 PRO A C 1
ATOM 3792 O O . PRO A 1 497 ? 43.569 -18.391 128.135 1.00 23.36 497 PRO A O 1
ATOM 3796 N N . LEU A 1 498 ? 42.535 -17.753 126.232 1.00 20.96 498 LEU A N 1
ATOM 3797 C CA . LEU A 1 498 ? 42.863 -18.968 125.501 1.00 20.94 498 LEU A CA 1
ATOM 3798 C C . LEU A 1 498 ? 44.366 -19.097 125.270 1.00 25.54 498 LEU A C 1
ATOM 3799 O O . LEU A 1 498 ? 44.974 -20.110 125.632 1.00 25.88 498 LEU A O 1
ATOM 3804 N N . ILE A 1 499 ? 44.941 -18.064 124.652 1.00 22.75 499 ILE A N 1
ATOM 3805 C CA . ILE A 1 499 ? 46.358 -18.001 124.307 1.00 23.83 499 ILE A CA 1
ATOM 3806 C C . ILE A 1 499 ? 46.743 -16.540 124.160 1.00 24.05 499 ILE A C 1
ATOM 3807 O O . ILE A 1 499 ? 45.877 -15.683 123.974 1.00 22.57 499 ILE A O 1
ATOM 3812 N N . SER A 1 500 ? 48.039 -16.248 124.223 1.00 24.26 500 SER A N 1
ATOM 3813 C CA . SER A 1 500 ? 48.494 -14.893 123.921 1.00 22.74 500 SER A CA 1
ATOM 3814 C C . SER A 1 500 ? 48.369 -14.740 122.408 1.00 23.18 500 SER A C 1
ATOM 3815 O O . SER A 1 500 ? 48.696 -15.672 121.670 1.00 22.89 500 SER A O 1
ATOM 3818 N N . PRO A 1 501 ? 47.878 -13.583 121.940 1.00 22.63 501 PRO A N 1
ATOM 3819 C CA . PRO A 1 501 ? 47.556 -13.441 120.513 1.00 19.47 501 PRO A CA 1
ATOM 3820 C C . PRO A 1 501 ? 48.775 -13.448 119.580 1.00 20.65 501 PRO A C 1
ATOM 3821 O O . PRO A 1 501 ? 49.765 -12.773 119.866 1.00 21.38 501 PRO A O 1
ATOM 3825 N N . ASP A 1 502 ? 48.693 -14.197 118.477 1.00 20.70 502 ASP A N 1
ATOM 3826 C CA . ASP A 1 502 ? 49.679 -14.095 117.398 1.00 19.45 502 ASP A CA 1
ATOM 3827 C C . ASP A 1 502 ? 49.507 -12.765 116.665 1.00 19.08 502 ASP A C 1
ATOM 3828 O O . ASP A 1 502 ? 50.462 -12.214 116.125 1.00 19.61 502 ASP A O 1
ATOM 3833 N N . PHE A 1 503 ? 48.274 -12.268 116.654 1.00 17.34 503 PHE A N 1
ATOM 3834 C CA . PHE A 1 503 ? 47.901 -11.083 115.890 1.00 18.56 503 PHE A CA 1
ATOM 3835 C C . PHE A 1 503 ? 47.004 -10.199 116.761 1.00 21.28 503 PHE A C 1
ATOM 3836 O O . PHE A 1 503 ? 47.455 -9.683 117.787 1.00 19.93 503 PHE A O 1
ATOM 3844 N N . ASN A 1 504 ? 45.737 -10.042 116.388 1.00 17.95 504 ASN A N 1
ATOM 3845 C CA . ASN A 1 504 ? 44.862 -9.109 117.102 1.00 18.78 504 ASN A CA 1
ATOM 3846 C C . ASN A 1 504 ? 43.537 -9.701 117.566 1.00 18.17 504 ASN A C 1
ATOM 3847 O O . ASN A 1 504 ? 42.613 -8.962 117.926 1.00 20.04 504 ASN A O 1
ATOM 3852 N N . MET A 1 505 ? 43.435 -11.028 117.549 1.00 19.37 505 MET A N 1
ATOM 3853 C CA . MET A 1 505 ? 42.241 -11.701 118.059 1.00 17.30 505 MET A CA 1
ATOM 3854 C C . MET A 1 505 ? 42.534 -12.231 119.447 1.00 17.83 505 MET A C 1
ATOM 3855 O O . MET A 1 505 ? 43.596 -12.800 119.682 1.00 18.00 505 MET A O 1
ATOM 3860 N N . VAL A 1 506 ? 41.599 -12.008 120.365 1.00 19.23 506 VAL A N 1
ATOM 3861 C CA . VAL A 1 506 ? 41.778 -12.419 121.751 1.00 18.69 506 VAL A CA 1
ATOM 3862 C C . VAL A 1 506 ? 40.561 -13.222 122.171 1.00 21.11 506 VAL A C 1
ATOM 3863 O O . VAL A 1 506 ? 39.428 -12.770 122.008 1.00 21.47 506 VAL A O 1
ATOM 3867 N N . ASP A 1 507 ? 40.805 -14.425 122.683 1.00 19.20 507 ASP A N 1
ATOM 3868 C CA . ASP A 1 507 ? 39.741 -15.334 123.084 1.00 20.32 507 ASP A CA 1
ATOM 3869 C C . ASP A 1 507 ? 39.859 -15.690 124.567 1.00 20.33 507 ASP A C 1
ATOM 3870 O O . ASP A 1 507 ? 40.957 -15.698 125.115 1.00 22.62 507 ASP A O 1
ATOM 3875 N N . TYR A 1 508 ? 38.730 -15.998 125.205 1.00 21.74 508 TYR A N 1
ATOM 3876 C CA . TYR A 1 508 ? 38.760 -16.433 126.602 1.00 20.39 508 TYR A CA 1
ATOM 3877 C C . TYR A 1 508 ? 37.539 -17.267 126.984 1.00 22.75 508 TYR A C 1
ATOM 3878 O O . TYR A 1 508 ? 36.562 -17.314 126.248 1.00 20.01 508 TYR A O 1
ATOM 3887 N N . VAL A 1 509 ? 37.599 -17.936 128.133 1.00 20.21 509 VAL A N 1
ATOM 3888 C CA . VAL A 1 509 ? 36.389 -18.527 128.712 1.00 22.86 509 VAL A CA 1
ATOM 3889 C C . VAL A 1 509 ? 36.213 -18.040 130.143 1.00 20.46 509 VAL A C 1
ATOM 3890 O O . VAL A 1 509 ? 37.193 -17.709 130.812 1.00 21.58 509 VAL A O 1
ATOM 3894 N N . LEU A 1 510 ? 34.963 -17.978 130.600 1.00 22.97 510 LEU A N 1
ATOM 3895 C CA . LEU A 1 510 ? 34.679 -17.827 132.029 1.00 23.80 510 LEU A CA 1
ATOM 3896 C C . LEU A 1 510 ? 34.488 -19.214 132.610 1.00 25.36 510 LEU A C 1
ATOM 3897 O O . LEU A 1 510 ? 33.926 -20.085 131.957 1.00 27.55 510 LEU A O 1
ATOM 3902 N N . LYS A 1 511 ? 34.950 -19.424 133.839 1.00 24.50 511 LYS A N 1
ATOM 3903 C CA . LYS A 1 511 ? 34.813 -20.729 134.471 1.00 24.28 511 LYS A CA 1
ATOM 3904 C C . LYS A 1 511 ? 34.570 -20.563 135.956 1.00 27.63 511 LYS A C 1
ATOM 3905 O O . LYS A 1 511 ? 35.204 -19.737 136.611 1.00 27.86 511 LYS A O 1
ATOM 3911 N N . GLU A 1 512 ? 33.646 -21.355 136.481 1.00 27.51 512 GLU A N 1
ATOM 3912 C CA . GLU A 1 512 ? 33.426 -21.409 137.912 1.00 30.18 512 GLU A CA 1
ATOM 3913 C C . GLU A 1 512 ? 34.586 -22.189 138.511 1.00 30.83 512 GLU A C 1
ATOM 3914 O O . GLU A 1 512 ? 34.852 -23.321 138.098 1.00 30.45 512 GLU A O 1
ATOM 3920 N N . ASP A 1 513 ? 35.297 -21.584 139.462 1.00 29.90 513 ASP A N 1
ATOM 3921 C CA . ASP A 1 513 ? 36.419 -22.259 140.109 1.00 32.15 513 ASP A CA 1
ATOM 3922 C C . ASP A 1 513 ? 35.931 -23.551 140.750 1.00 31.46 513 ASP A C 1
ATOM 3923 O O . ASP A 1 513 ? 34.863 -23.582 141.361 1.00 36.00 513 ASP A O 1
ATOM 3928 N N . GLY A 1 514 ? 36.698 -24.621 140.585 1.00 34.03 514 GLY A N 1
ATOM 3929 C CA . GLY A 1 514 ? 36.367 -25.880 141.225 1.00 38.38 514 GLY A CA 1
ATOM 3930 C C . GLY A 1 514 ? 35.282 -26.682 140.536 1.00 39.93 514 GLY A C 1
ATOM 3931 O O . GLY A 1 514 ? 35.048 -27.836 140.891 1.00 37.54 514 GLY A O 1
ATOM 3932 N N . ASN A 1 515 ? 34.610 -26.081 139.559 1.00 37.92 515 ASN A N 1
ATOM 3933 C CA . ASN A 1 515 ? 33.620 -26.803 138.769 1.00 35.09 515 ASN A CA 1
ATOM 3934 C C . ASN A 1 515 ? 34.311 -27.432 137.568 1.00 39.38 515 ASN A C 1
ATOM 3935 O O . ASN A 1 515 ? 34.814 -26.728 136.695 1.00 33.38 515 ASN A O 1
ATOM 3940 N N . ASP A 1 516 ? 34.341 -28.759 137.524 1.00 38.32 516 ASP A N 1
ATOM 3941 C CA . ASP A 1 516 ? 35.071 -29.445 136.468 1.00 36.01 516 ASP A CA 1
ATOM 3942 C C . ASP A 1 516 ? 34.144 -30.145 135.472 1.00 31.96 516 ASP A C 1
ATOM 3943 O O . ASP A 1 516 ? 34.529 -31.103 134.799 1.00 36.50 516 ASP A O 1
ATOM 3948 N N . ASP A 1 517 ? 32.922 -29.632 135.377 1.00 30.53 517 ASP A N 1
ATOM 3949 C CA . ASP A 1 517 ? 31.959 -30.077 134.378 1.00 34.16 517 ASP A CA 1
ATOM 3950 C C . ASP A 1 517 ? 32.047 -29.156 133.156 1.00 33.39 517 ASP A C 1
ATOM 3951 O O . ASP A 1 517 ? 31.626 -27.996 133.212 1.00 31.66 517 ASP A O 1
ATOM 3956 N N . LEU A 1 518 ? 32.590 -29.676 132.058 1.00 34.09 518 LEU A N 1
ATOM 3957 C CA . LEU A 1 518 ? 32.817 -28.873 130.855 1.00 30.69 518 LEU A CA 1
ATOM 3958 C C . LEU A 1 518 ? 31.512 -28.477 130.173 1.00 32.93 518 LEU A C 1
ATOM 3959 O O . LEU A 1 518 ? 31.411 -27.407 129.572 1.00 29.30 518 LEU A O 1
ATOM 3964 N N . ILE A 1 519 ? 30.505 -29.341 130.268 1.00 33.00 519 ILE A N 1
ATOM 3965 C CA . ILE A 1 519 ? 29.197 -29.003 129.724 1.00 34.27 519 ILE A CA 1
ATOM 3966 C C . ILE A 1 519 ? 28.640 -27.768 130.438 1.00 32.86 519 ILE A C 1
ATOM 3967 O O . ILE A 1 519 ? 28.041 -26.887 129.813 1.00 32.40 519 ILE A O 1
ATOM 3972 N N . GLU A 1 520 ? 28.872 -27.686 131.743 1.00 30.54 520 GLU A N 1
ATOM 3973 C CA . GLU A 1 520 ? 28.420 -26.526 132.508 1.00 31.08 520 GLU A CA 1
ATOM 3974 C C . GLU A 1 520 ? 29.186 -25.253 132.140 1.00 29.18 520 GLU A C 1
ATOM 3975 O O . GLU A 1 520 ? 28.593 -24.173 132.067 1.00 29.06 520 GLU A O 1
ATOM 3981 N N . MET A 1 521 ? 30.490 -25.373 131.900 1.00 29.04 521 MET A N 1
ATOM 3982 C CA . MET A 1 521 ? 31.277 -24.204 131.495 1.00 27.87 521 MET A CA 1
ATOM 3983 C C . MET A 1 521 ? 30.815 -23.693 130.137 1.00 25.98 521 MET A C 1
ATOM 3984 O O . MET A 1 521 ? 30.724 -22.482 129.917 1.00 27.19 521 MET A O 1
ATOM 3989 N N . ASN A 1 522 ? 30.514 -24.611 129.226 1.00 26.74 522 ASN A N 1
ATOM 3990 C CA . ASN A 1 522 ? 29.995 -24.198 127.927 1.00 27.31 522 ASN A CA 1
ATOM 3991 C C . ASN A 1 522 ? 28.661 -23.486 128.094 1.00 28.87 522 ASN A C 1
ATOM 3992 O O . ASN A 1 522 ? 28.399 -22.474 127.451 1.00 30.33 522 ASN A O 1
ATOM 3997 N N . ARG A 1 523 ? 27.829 -24.014 128.989 1.00 28.65 523 ARG A N 1
ATOM 3998 C CA . ARG A 1 523 ? 26.537 -23.411 129.282 1.00 29.74 523 ARG A CA 1
ATOM 3999 C C . ARG A 1 523 ? 26.724 -22.004 129.858 1.00 29.57 523 ARG A C 1
ATOM 4000 O O . ARG A 1 523 ? 25.990 -21.073 129.510 1.00 28.13 523 ARG A O 1
ATOM 4008 N N . LEU A 1 524 ? 27.723 -21.846 130.722 1.00 27.00 524 LEU A N 1
ATOM 4009 C CA . LEU A 1 524 ? 28.023 -20.533 131.292 1.00 27.53 524 LEU A CA 1
ATOM 4010 C C . LEU A 1 524 ? 28.424 -19.534 130.205 1.00 25.71 524 LEU A C 1
ATOM 4011 O O . LEU A 1 524 ? 27.824 -18.465 130.080 1.00 26.82 524 LEU A O 1
ATOM 4016 N N . ASN A 1 525 ? 29.429 -19.881 129.409 1.00 28.08 525 ASN A N 1
ATOM 4017 C CA . ASN A 1 525 ? 29.903 -18.948 128.387 1.00 25.85 525 ASN A CA 1
ATOM 4018 C C . ASN A 1 525 ? 28.852 -18.652 127.318 1.00 30.92 525 ASN A C 1
ATOM 4019 O O . ASN A 1 525 ? 28.823 -17.567 126.748 1.00 26.41 525 ASN A O 1
ATOM 4024 N N . HIS A 1 526 ? 27.970 -19.607 127.056 1.00 28.76 526 HIS A N 1
ATOM 4025 C CA . HIS A 1 526 ? 26.891 -19.346 126.117 1.00 27.36 526 HIS A CA 1
ATOM 4026 C C . HIS A 1 526 ? 25.882 -18.349 126.691 1.00 31.12 526 HIS A C 1
ATOM 4027 O O . HIS A 1 526 ? 25.436 -17.436 126.004 1.00 30.96 526 HIS A O 1
ATOM 4034 N N . ALA A 1 527 ? 25.526 -18.532 127.959 1.00 30.44 527 ALA A N 1
ATOM 4035 C CA . ALA A 1 527 ? 24.572 -17.640 128.608 1.00 29.58 527 ALA A CA 1
ATOM 4036 C C . ALA A 1 527 ? 25.174 -16.251 128.783 1.00 28.63 527 ALA A C 1
ATOM 4037 O O . ALA A 1 527 ? 24.476 -15.245 128.662 1.00 33.78 527 ALA A O 1
ATOM 4039 N N . PHE A 1 528 ? 26.474 -16.208 129.065 1.00 29.97 528 PHE A N 1
ATOM 4040 C CA . PHE A 1 528 ? 27.185 -14.944 129.191 1.00 29.95 528 PHE A CA 1
ATOM 4041 C C . PHE A 1 528 ? 27.159 -14.181 127.874 1.00 25.78 528 PHE A C 1
ATOM 4042 O O . PHE A 1 528 ? 26.855 -12.989 127.854 1.00 26.22 528 PHE A O 1
ATOM 4050 N N . TYR A 1 529 ? 27.488 -14.860 126.778 1.00 28.06 529 TYR A N 1
ATOM 4051 C CA . TYR A 1 529 ? 27.474 -14.216 125.464 1.00 29.36 529 TYR A CA 1
ATOM 4052 C C . TYR A 1 529 ? 26.105 -13.617 125.158 1.00 30.23 529 TYR A C 1
ATOM 4053 O O . TYR A 1 529 ? 26.003 -12.517 124.612 1.00 31.93 529 TYR A O 1
ATOM 4062 N N . GLU A 1 530 ? 25.047 -14.336 125.515 1.00 31.11 530 GLU A N 1
ATOM 4063 C CA . GLU A 1 530 ? 23.699 -13.863 125.223 1.00 32.25 530 GLU A CA 1
ATOM 4064 C C . GLU A 1 530 ? 23.365 -12.598 126.007 1.00 31.00 530 GLU A C 1
ATOM 4065 O O . GLU A 1 530 ? 22.633 -11.734 125.524 1.00 36.57 530 GLU A O 1
ATOM 4071 N N . GLN A 1 531 ? 23.909 -12.499 127.217 1.00 33.89 531 GLN A N 1
ATOM 4072 C CA . GLN A 1 531 ? 23.747 -11.306 128.042 1.00 30.02 531 GLN A CA 1
ATOM 4073 C C . GLN A 1 531 ? 24.539 -10.137 127.467 1.00 31.90 531 GLN A C 1
ATOM 4074 O O . GLN A 1 531 ? 24.072 -9.000 127.465 1.00 34.04 531 GLN A O 1
ATOM 4080 N N . ALA A 1 532 ? 25.745 -10.432 126.990 1.00 30.45 532 ALA A N 1
ATOM 4081 C CA . ALA A 1 532 ? 26.635 -9.408 126.453 1.00 31.00 532 ALA A CA 1
ATOM 4082 C C . ALA A 1 532 ? 26.535 -9.333 124.935 1.00 30.33 532 ALA A C 1
ATOM 4083 O O . ALA A 1 532 ? 27.550 -9.360 124.241 1.00 31.15 532 ALA A O 1
ATOM 4085 N N . SER A 1 533 ? 25.309 -9.247 124.430 1.00 34.13 533 SER A N 1
ATOM 4086 C CA . SER A 1 533 ? 25.070 -9.057 122.998 1.00 35.64 533 SER A CA 1
ATOM 4087 C C . SER A 1 533 ? 23.671 -8.495 122.784 1.00 42.95 533 SER A C 1
ATOM 4088 O O . SER A 1 533 ? 22.867 -8.453 123.715 1.00 44.23 533 SER A O 1
ATOM 4091 N N . TYR A 1 534 ? 23.386 -8.055 121.561 1.00 46.10 534 TYR A N 1
ATOM 4092 C CA . TYR A 1 534 ? 22.101 -7.430 121.255 1.00 49.59 534 TYR A CA 1
ATOM 4093 C C . TYR A 1 534 ? 21.062 -8.421 120.744 1.00 54.48 534 TYR A C 1
ATOM 4094 O O . TYR A 1 534 ? 21.384 -9.358 120.010 1.00 57.13 534 TYR A O 1
ATOM 4103 N N . VAL A 1 535 ? 19.811 -8.200 121.138 1.00 64.30 535 VAL A N 1
ATOM 4104 C CA . VAL A 1 535 ? 18.673 -8.774 120.429 1.00 68.44 535 VAL A CA 1
ATOM 4105 C C . VAL A 1 535 ? 18.024 -7.650 119.620 1.00 70.61 535 VAL A C 1
ATOM 4106 O O . VAL A 1 535 ? 17.737 -6.579 120.162 1.00 71.26 535 VAL A O 1
ATOM 4110 N N . LYS A 1 536 ? 17.825 -7.899 118.325 1.00 70.69 536 LYS A N 1
ATOM 4111 C CA . LYS A 1 536 ? 17.324 -6.897 117.379 1.00 72.66 536 LYS A CA 1
ATOM 4112 C C . LYS A 1 536 ? 16.112 -6.127 117.905 1.00 74.85 536 LYS A C 1
ATOM 4113 O O . LYS A 1 536 ? 15.303 -6.659 118.668 1.00 72.87 536 LYS A O 1
ATOM 4119 N N . GLY A 1 537 ? 15.997 -4.871 117.486 1.00 73.88 537 GLY A N 1
ATOM 4120 C CA . GLY A 1 537 ? 15.028 -3.964 118.069 1.00 73.62 537 GLY A CA 1
ATOM 4121 C C . GLY A 1 537 ? 15.664 -3.282 119.266 1.00 75.01 537 GLY A C 1
ATOM 4122 O O . GLY A 1 537 ? 15.015 -2.513 119.979 1.00 75.94 537 GLY A O 1
ATOM 4123 N N . SER A 1 538 ? 16.945 -3.573 119.483 1.00 73.45 538 SER A N 1
ATOM 4124 C CA . SER A 1 538 ? 17.703 -2.998 120.589 1.00 73.17 538 SER A CA 1
ATOM 4125 C C . SER A 1 538 ? 17.877 -1.498 120.407 1.00 73.31 538 SER A C 1
ATOM 4126 O O . SER A 1 538 ? 18.506 -1.057 119.445 1.00 71.07 538 SER A O 1
ATOM 4129 N N . LEU A 1 539 ? 17.322 -0.715 121.326 1.00 72.47 539 LEU A N 1
ATOM 4130 C CA . LEU A 1 539 ? 17.541 0.726 121.307 1.00 73.50 539 LEU A CA 1
ATOM 4131 C C . LEU A 1 539 ? 18.843 1.043 122.033 1.00 73.99 539 LEU A C 1
ATOM 4132 O O . LEU A 1 539 ? 19.760 1.635 121.460 1.00 73.89 539 LEU A O 1
ATOM 4137 N N . TYR A 1 540 ? 18.917 0.638 123.297 1.00 73.95 540 TYR A N 1
ATOM 4138 C CA . TYR A 1 540 ? 20.055 0.966 124.150 1.00 71.83 540 TYR A CA 1
ATOM 4139 C C . TYR A 1 540 ? 21.343 0.289 123.696 1.00 66.00 540 TYR A C 1
ATOM 4140 O O . TYR A 1 540 ? 21.368 -0.915 123.430 1.00 62.61 540 TYR A O 1
ATOM 4149 N N . GLY A 1 541 ? 22.412 1.073 123.610 1.00 62.58 541 GLY A N 1
ATOM 4150 C CA . GLY A 1 541 ? 23.742 0.518 123.445 1.00 55.24 541 GLY A CA 1
ATOM 4151 C C . GLY A 1 541 ? 24.212 -0.035 124.780 1.00 51.46 541 GLY A C 1
ATOM 4152 O O . GLY A 1 541 ? 23.984 0.577 125.828 1.00 53.45 541 GLY A O 1
ATOM 4153 N N . LYS A 1 542 ? 24.854 -1.198 124.745 1.00 47.10 542 LYS A N 1
ATOM 4154 C CA . LYS A 1 542 ? 25.354 -1.836 125.956 1.00 40.47 542 LYS A CA 1
ATOM 4155 C C . LYS A 1 542 ? 26.761 -1.358 126.286 1.00 37.61 542 LYS A C 1
ATOM 4156 O O . LYS A 1 542 ? 27.435 -0.775 125.440 1.00 36.23 542 LYS A O 1
ATOM 4162 N N . GLU A 1 543 ? 27.208 -1.603 127.514 1.00 35.93 543 GLU A N 1
ATOM 4163 C CA . GLU A 1 543 ? 28.551 -1.180 127.905 1.00 35.02 543 GLU A CA 1
ATOM 4164 C C . GLU A 1 543 ? 29.574 -2.284 127.644 1.00 29.21 543 GLU A C 1
ATOM 4165 O O . GLU A 1 543 ? 30.779 -2.062 127.777 1.00 32.67 543 GLU A O 1
ATOM 4171 N N . TYR A 1 544 ? 29.097 -3.468 127.259 1.00 26.16 544 TYR A N 1
ATOM 4172 C CA . TYR A 1 544 ? 29.999 -4.579 126.936 1.00 26.43 544 TYR A CA 1
ATOM 4173 C C . TYR A 1 544 ? 29.349 -5.597 126.003 1.00 29.92 544 TYR A C 1
ATOM 4174 O O . TYR A 1 544 ? 28.371 -6.259 126.366 1.00 28.40 544 TYR A O 1
ATOM 4183 N N . ILE A 1 545 ? 29.915 -5.720 124.804 1.00 26.05 545 ILE A N 1
ATOM 4184 C CA . ILE A 1 545 ? 29.417 -6.641 123.794 1.00 23.74 545 ILE A CA 1
ATOM 4185 C C . ILE A 1 545 ? 30.551 -7.569 123.370 1.00 24.86 545 ILE A C 1
ATOM 4186 O O . ILE A 1 545 ? 31.679 -7.116 123.145 1.00 23.64 545 ILE A O 1
ATOM 4191 N N . VAL A 1 546 ? 30.269 -8.867 123.285 1.00 23.62 546 VAL A N 1
ATOM 4192 C CA . VAL A 1 546 ? 31.274 -9.835 122.854 1.00 21.73 546 VAL A CA 1
ATOM 4193 C C . VAL A 1 546 ? 30.682 -10.718 121.764 1.00 24.69 546 VAL A C 1
ATOM 4194 O O . VAL A 1 546 ? 29.477 -10.693 121.529 1.00 27.31 546 VAL A O 1
ATOM 4198 N N . SER A 1 547 ? 31.540 -11.481 121.094 1.00 25.09 547 SER A N 1
ATOM 4199 C CA . SER A 1 547 ? 31.086 -12.512 120.178 1.00 25.80 547 SER A CA 1
ATOM 4200 C C . SER A 1 547 ? 31.462 -13.862 120.754 1.00 24.99 547 SER A C 1
ATOM 4201 O O . SER A 1 547 ? 32.067 -13.944 121.823 1.00 25.79 547 SER A O 1
ATOM 4204 N N . HIS A 1 548 ? 31.116 -14.928 120.046 1.00 26.13 548 HIS A N 1
ATOM 4205 C CA . HIS A 1 548 ? 31.396 -16.260 120.553 1.00 26.17 548 HIS A CA 1
ATOM 4206 C C . HIS A 1 548 ? 31.531 -17.261 119.421 1.00 25.82 548 HIS A C 1
ATOM 4207 O O . HIS A 1 548 ? 31.129 -16.998 118.284 1.00 24.65 548 HIS A O 1
ATOM 4214 N N . THR A 1 549 ? 32.104 -18.413 119.739 1.00 25.58 549 THR A N 1
ATOM 4215 C CA . THR A 1 549 ? 32.130 -19.535 118.806 1.00 23.52 549 THR A CA 1
ATOM 4216 C C . THR A 1 549 ? 32.413 -20.810 119.573 1.00 24.69 549 THR A C 1
ATOM 4217 O O . THR A 1 549 ? 32.843 -20.758 120.726 1.00 24.67 549 THR A O 1
ATOM 4221 N N . ASP A 1 550 ? 32.167 -21.953 118.941 1.00 25.54 550 ASP A N 1
ATOM 4222 C CA . ASP A 1 550 ? 32.531 -23.243 119.528 1.00 28.05 550 ASP A CA 1
ATOM 4223 C C . ASP A 1 550 ? 33.778 -23.813 118.849 1.00 25.92 550 ASP A C 1
ATOM 4224 O O . ASP A 1 550 ? 33.912 -23.735 117.626 1.00 28.58 550 ASP A O 1
ATOM 4229 N N . PHE A 1 551 ? 34.690 -24.371 119.643 1.00 22.93 551 PHE A N 1
ATOM 4230 C CA . PHE A 1 551 ? 35.789 -25.173 119.109 1.00 24.40 551 PHE A CA 1
ATOM 4231 C C . PHE A 1 551 ? 35.344 -26.618 119.267 1.00 27.28 551 PHE A C 1
ATOM 4232 O O . PHE A 1 551 ? 35.499 -27.199 120.345 1.00 26.18 551 PHE A O 1
ATOM 4240 N N . ALA A 1 552 ? 34.788 -27.194 118.207 1.00 27.27 552 ALA A N 1
ATOM 4241 C CA . ALA A 1 552 ? 34.283 -28.567 118.260 1.00 28.18 552 ALA A CA 1
ATOM 4242 C C . ALA A 1 552 ? 35.248 -29.568 117.624 1.00 30.10 552 ALA A C 1
ATOM 4243 O O . ALA A 1 552 ? 35.912 -29.261 116.634 1.00 30.85 552 ALA A O 1
ATOM 4245 N N . ILE A 1 553 ? 35.291 -30.775 118.189 1.00 27.96 553 ILE A N 1
ATOM 4246 C CA . ILE A 1 553 ? 36.177 -31.850 117.722 1.00 27.61 553 ILE A CA 1
ATOM 4247 C C . ILE A 1 553 ? 36.227 -32.077 116.188 1.00 29.24 553 ILE A C 1
ATOM 4248 O O . ILE A 1 553 ? 37.315 -32.250 115.630 1.00 33.38 553 ILE A O 1
ATOM 4253 N N . PRO A 1 554 ? 35.069 -32.070 115.497 1.00 33.20 554 PRO A N 1
ATOM 4254 C CA . PRO A 1 554 ? 35.156 -32.310 114.046 1.00 32.61 554 PRO A CA 1
ATOM 4255 C C . PRO A 1 554 ? 35.996 -31.279 113.286 1.00 34.07 554 PRO A C 1
ATOM 4256 O O . PRO A 1 554 ? 36.578 -31.620 112.254 1.00 31.57 554 PRO A O 1
ATOM 4260 N N . ASP A 1 555 ? 36.058 -30.048 113.790 1.00 31.62 555 ASP A N 1
ATOM 4261 C CA . ASP A 1 555 ? 36.815 -28.988 113.130 1.00 30.69 555 ASP A CA 1
ATOM 4262 C C . ASP A 1 555 ? 38.175 -28.742 113.786 1.00 29.41 555 ASP A C 1
ATOM 4263 O O . ASP A 1 555 ? 39.132 -28.324 113.124 1.00 24.46 555 ASP A O 1
ATOM 4268 N N . TYR A 1 556 ? 38.262 -29.008 115.086 1.00 27.93 556 TYR A N 1
ATOM 4269 C CA . TYR A 1 556 ? 39.476 -28.697 115.832 1.00 26.62 556 TYR A CA 1
ATOM 4270 C C . TYR A 1 556 ? 40.315 -29.901 116.229 1.00 28.44 556 TYR A C 1
ATOM 4271 O O . TYR A 1 556 ? 41.475 -29.742 116.605 1.00 26.45 556 TYR A O 1
ATOM 4280 N N . GLY A 1 557 ? 39.749 -31.100 116.119 1.00 26.33 557 GLY A N 1
ATOM 4281 C CA . GLY A 1 557 ? 40.421 -32.280 116.622 1.00 27.08 557 GLY A CA 1
ATOM 4282 C C . GLY A 1 557 ? 40.650 -32.094 118.108 1.00 28.12 557 GLY A C 1
ATOM 4283 O O . GLY A 1 557 ? 39.779 -31.562 118.807 1.00 26.69 557 GLY A O 1
ATOM 4284 N N . ASP A 1 558 ? 41.818 -32.512 118.585 1.00 28.55 558 ASP A N 1
ATOM 4285 C CA . ASP A 1 558 ? 42.172 -32.339 119.988 1.00 27.20 558 ASP A CA 1
ATOM 4286 C C . ASP A 1 558 ? 43.045 -31.115 120.248 1.00 25.44 558 ASP A C 1
ATOM 4287 O O . ASP A 1 558 ? 43.663 -31.006 121.304 1.00 26.04 558 ASP A O 1
ATOM 4292 N N . SER A 1 559 ? 43.094 -30.190 119.299 1.00 23.63 559 SER A N 1
ATOM 4293 C CA . SER A 1 559 ? 43.820 -28.939 119.521 1.00 24.10 559 SER A CA 1
ATOM 4294 C C . SER A 1 559 ? 43.473 -28.204 120.839 1.00 23.69 559 SER A C 1
ATOM 4295 O O . SER A 1 559 ? 44.369 -27.645 121.479 1.00 23.89 559 SER A O 1
ATOM 4298 N N . PRO A 1 560 ? 42.183 -28.200 121.260 1.00 24.96 560 PRO A N 1
ATOM 4299 C CA . PRO A 1 560 ? 41.912 -27.477 122.507 1.00 22.37 560 PRO A CA 1
ATOM 4300 C C . PRO A 1 560 ? 42.084 -28.325 123.769 1.00 22.93 560 PRO A C 1
ATOM 4301 O O . PRO A 1 560 ? 41.822 -27.814 124.851 1.00 24.33 560 PRO A O 1
ATOM 4305 N N . LEU A 1 561 ? 42.497 -29.582 123.630 1.00 23.51 561 LEU A N 1
ATOM 4306 C CA . LEU A 1 561 ? 42.570 -30.492 124.779 1.00 26.05 561 LEU A CA 1
ATOM 4307 C C . LEU A 1 561 ? 43.535 -30.028 125.868 1.00 27.40 561 LEU A C 1
ATOM 4308 O O . LEU A 1 561 ? 43.196 -30.057 127.053 1.00 27.97 561 LEU A O 1
ATOM 4313 N N . ALA A 1 562 ? 44.733 -29.599 125.482 1.00 25.26 562 ALA A N 1
ATOM 4314 C CA . ALA A 1 562 ? 45.699 -29.133 126.473 1.00 25.60 562 ALA A CA 1
ATOM 4315 C C . ALA A 1 562 ? 45.149 -27.932 127.235 1.00 28.44 562 ALA A C 1
ATOM 4316 O O . ALA A 1 562 ? 45.373 -27.787 128.443 1.00 26.77 562 ALA A O 1
ATOM 4318 N N . PHE A 1 563 ? 44.432 -27.065 126.526 1.00 25.35 563 PHE A N 1
ATOM 4319 C CA . PHE A 1 563 ? 43.803 -25.916 127.163 1.00 23.78 563 PHE A CA 1
ATOM 4320 C C . PHE A 1 563 ? 42.758 -26.327 128.196 1.00 25.87 563 PHE A C 1
ATOM 4321 O O . PHE A 1 563 ? 42.769 -25.839 129.330 1.00 26.76 563 PHE A O 1
ATOM 4329 N N . VAL A 1 564 ? 41.846 -27.211 127.811 1.00 25.73 564 VAL A N 1
ATOM 4330 C CA . VAL A 1 564 ? 40.772 -27.578 128.726 1.00 25.44 564 VAL A CA 1
ATOM 4331 C C . VAL A 1 564 ? 41.349 -28.361 129.907 1.00 30.00 564 VAL A C 1
ATOM 4332 O O . VAL A 1 564 ? 40.867 -28.234 131.035 1.00 30.18 564 VAL A O 1
ATOM 4336 N N . GLU A 1 565 ? 42.408 -29.128 129.655 1.00 26.40 565 GLU A N 1
ATOM 4337 C CA . GLU A 1 565 ? 43.067 -29.868 130.735 1.00 31.15 565 GLU A CA 1
ATOM 4338 C C . GLU A 1 565 ? 43.769 -28.921 131.701 1.00 32.42 565 GLU A C 1
ATOM 4339 O O . GLU A 1 565 ? 43.879 -29.208 132.892 1.00 30.85 565 GLU A O 1
ATOM 4345 N N . SER A 1 566 ? 44.228 -27.779 131.198 1.00 29.72 566 SER A N 1
ATOM 4346 C CA . SER A 1 566 ? 44.890 -26.797 132.059 1.00 31.41 566 SER A CA 1
ATOM 4347 C C . SER A 1 566 ? 43.894 -26.161 133.024 1.00 30.70 566 SER A C 1
ATOM 4348 O O . SER A 1 566 ? 44.283 -25.621 134.060 1.00 32.87 566 SER A O 1
ATOM 4351 N N . LEU A 1 567 ? 42.611 -26.224 132.677 1.00 26.97 567 LEU A N 1
ATOM 4352 C CA . LEU A 1 567 ? 41.562 -25.643 133.514 1.00 28.28 567 LEU A CA 1
ATOM 4353 C C . LEU A 1 567 ? 41.031 -26.667 134.521 1.00 30.50 567 LEU A C 1
ATOM 4354 O O . LEU A 1 567 ? 40.223 -26.333 135.392 1.00 32.77 567 LEU A O 1
ATOM 4359 N N . GLY A 1 568 ? 41.472 -27.914 134.385 1.00 31.08 568 GLY A N 1
ATOM 4360 C CA . GLY A 1 568 ? 41.079 -28.959 135.316 1.00 33.08 568 GLY A CA 1
ATOM 4361 C C . GLY A 1 568 ? 40.126 -29.991 134.742 1.00 37.40 568 GLY A C 1
ATOM 4362 O O . GLY A 1 568 ? 39.652 -30.878 135.457 1.00 37.80 568 GLY A O 1
ATOM 4363 N N . PHE A 1 569 ? 39.840 -29.886 133.451 1.00 32.95 569 PHE A N 1
ATOM 4364 C CA . PHE A 1 569 ? 38.979 -30.862 132.798 1.00 34.62 569 PHE A CA 1
ATOM 4365 C C . PHE A 1 569 ? 39.778 -32.084 132.368 1.00 33.05 569 PHE A C 1
ATOM 4366 O O . PHE A 1 569 ? 40.971 -31.985 132.076 1.00 33.43 569 PHE A O 1
ATOM 4374 N N . SER A 1 570 ? 39.123 -33.240 132.341 1.00 33.35 570 SER A N 1
ATOM 4375 C CA . SER A 1 570 ? 39.776 -34.463 131.891 1.00 34.50 570 SER A CA 1
ATOM 4376 C C . SER A 1 570 ? 39.552 -34.657 130.395 1.00 34.16 570 SER A C 1
ATOM 4377 O O . SER A 1 570 ? 38.634 -34.073 129.815 1.00 35.64 570 SER A O 1
ATOM 4380 N N . GLU A 1 571 ? 40.395 -35.479 129.779 1.00 37.08 571 GLU A N 1
ATOM 4381 C CA . GLU A 1 571 ? 40.222 -35.855 128.381 1.00 34.95 571 GLU A CA 1
ATOM 4382 C C . GLU A 1 571 ? 38.874 -36.544 128.192 1.00 35.66 571 GLU A C 1
ATOM 4383 O O . GLU A 1 571 ? 38.194 -36.349 127.180 1.00 33.97 571 GLU A O 1
ATOM 4389 N N . VAL A 1 572 ? 38.488 -37.345 129.183 1.00 38.88 572 VAL A N 1
ATOM 4390 C CA . VAL A 1 572 ? 37.173 -37.978 129.192 1.00 34.94 572 VAL A CA 1
ATOM 4391 C C . VAL A 1 572 ? 36.073 -36.925 129.111 1.00 35.75 572 VAL A C 1
ATOM 4392 O O . VAL A 1 572 ? 35.104 -37.069 128.362 1.00 38.39 572 VAL A O 1
ATOM 4396 N N . GLU A 1 573 ? 36.241 -35.855 129.883 1.00 35.97 573 GLU A N 1
ATOM 4397 C CA . GLU A 1 573 ? 35.288 -34.756 129.908 1.00 37.92 573 GLU A CA 1
ATOM 4398 C C . GLU A 1 573 ? 35.252 -34.040 128.557 1.00 34.89 573 GLU A C 1
ATOM 4399 O O . GLU A 1 573 ? 34.187 -33.674 128.059 1.00 32.46 573 GLU A O 1
ATOM 4405 N N . TRP A 1 574 ? 36.428 -33.857 127.967 1.00 31.46 574 TRP A N 1
ATOM 4406 C CA . TRP A 1 574 ? 36.550 -33.219 126.661 1.00 31.47 574 TRP A CA 1
ATOM 4407 C C . TRP A 1 574 ? 35.766 -33.966 125.576 1.00 31.81 574 TRP A C 1
ATOM 4408 O O . TRP A 1 574 ? 35.094 -33.347 124.749 1.00 32.54 574 TRP A O 1
ATOM 4419 N N . ARG A 1 575 ? 35.839 -35.294 125.583 1.00 37.59 575 ARG A N 1
ATOM 4420 C CA . ARG A 1 575 ? 35.150 -36.086 124.563 1.00 34.38 575 ARG A CA 1
ATOM 4421 C C . ARG A 1 575 ? 33.641 -36.160 124.808 1.00 37.28 575 ARG A C 1
ATOM 4422 O O . ARG A 1 575 ? 32.852 -36.194 123.865 1.00 37.08 575 ARG A O 1
ATOM 4430 N N . HIS A 1 576 ? 33.249 -36.168 126.078 1.00 38.36 576 HIS A N 1
ATOM 4431 C CA . HIS A 1 576 ? 31.834 -36.169 126.454 1.00 39.58 576 HIS A CA 1
ATOM 4432 C C . HIS A 1 576 ? 31.137 -34.893 125.966 1.00 39.20 576 HIS A C 1
ATOM 4433 O O . HIS A 1 576 ? 30.029 -34.942 125.433 1.00 41.32 576 HIS A O 1
ATOM 4440 N N . ALA A 1 577 ? 31.801 -33.752 126.136 1.00 38.33 577 ALA A N 1
ATOM 4441 C CA . ALA A 1 577 ? 31.272 -32.477 125.650 1.00 30.37 577 ALA A CA 1
ATOM 4442 C C . ALA A 1 577 ? 31.436 -32.338 124.139 1.00 30.35 577 ALA A C 1
ATOM 4443 O O . ALA A 1 577 ? 30.529 -31.878 123.441 1.00 31.69 577 ALA A O 1
ATOM 4445 N N . GLY A 1 578 ? 32.606 -32.714 123.637 1.00 31.93 578 GLY A N 1
ATOM 4446 C CA . GLY A 1 578 ? 32.859 -32.676 122.210 1.00 26.02 578 GLY A CA 1
ATOM 4447 C C . GLY A 1 578 ? 33.163 -31.288 121.670 1.00 27.69 578 GLY A C 1
ATOM 4448 O O . GLY A 1 578 ? 33.371 -31.119 120.464 1.00 29.81 578 GLY A O 1
ATOM 4449 N N . LYS A 1 579 ? 33.190 -30.297 122.558 1.00 29.44 579 LYS A N 1
ATOM 4450 C CA . LYS A 1 579 ? 33.481 -28.920 122.160 1.00 24.82 579 LYS A CA 1
ATOM 4451 C C . LYS A 1 579 ? 33.825 -28.079 123.373 1.00 29.01 579 LYS A C 1
ATOM 4452 O O . LYS A 1 579 ? 33.647 -28.509 124.513 1.00 29.64 579 LYS A O 1
ATOM 4458 N N . VAL A 1 580 ? 34.331 -26.877 123.117 1.00 26.37 580 VAL A N 1
ATOM 4459 C CA . VAL A 1 580 ? 34.465 -25.859 124.156 1.00 26.30 580 VAL A CA 1
ATOM 4460 C C . VAL A 1 580 ? 34.002 -24.530 123.562 1.00 27.32 580 VAL A C 1
ATOM 4461 O O . VAL A 1 580 ? 34.392 -24.160 122.452 1.00 25.32 580 VAL A O 1
ATOM 4465 N N . THR A 1 581 ? 33.130 -23.836 124.288 1.00 27.83 581 THR A N 1
ATOM 4466 C CA . THR A 1 581 ? 32.568 -22.574 123.826 1.00 26.38 581 THR A CA 1
ATOM 4467 C C . THR A 1 581 ? 33.521 -21.443 124.200 1.00 24.48 581 THR A C 1
ATOM 4468 O O . THR A 1 581 ? 34.006 -21.384 125.336 1.00 23.10 581 THR A O 1
ATOM 4472 N N . ILE A 1 582 ? 33.800 -20.556 123.242 1.00 23.58 582 ILE A N 1
ATOM 4473 C CA . ILE A 1 582 ? 34.830 -19.534 123.403 1.00 21.15 582 ILE A CA 1
ATOM 4474 C C . ILE A 1 582 ? 34.276 -18.125 123.206 1.00 23.42 582 ILE A C 1
ATOM 4475 O O . ILE A 1 582 ? 33.579 -17.855 122.220 1.00 25.05 582 ILE A O 1
ATOM 4480 N N . ILE A 1 583 ? 34.589 -17.218 124.130 1.00 22.89 583 ILE A N 1
ATOM 4481 C CA . ILE A 1 583 ? 34.220 -15.819 123.953 1.00 23.45 583 ILE A CA 1
ATOM 4482 C C . ILE A 1 583 ? 35.254 -15.147 123.041 1.00 21.63 583 ILE A C 1
ATOM 4483 O O . ILE A 1 583 ? 36.452 -15.200 123.310 1.00 20.25 583 ILE A O 1
ATOM 4488 N N . ARG A 1 584 ? 34.772 -14.524 121.963 1.00 22.30 584 ARG A N 1
ATOM 4489 C CA . ARG A 1 584 ? 35.615 -14.056 120.857 1.00 23.86 584 ARG A CA 1
ATOM 4490 C C . ARG A 1 584 ? 35.714 -12.539 120.718 1.00 20.64 584 ARG A C 1
ATOM 4491 O O . ARG A 1 584 ? 34.706 -11.835 120.797 1.00 20.85 584 ARG A O 1
ATOM 4499 N N . ALA A 1 585 ? 36.929 -12.049 120.473 1.00 19.08 585 ALA A N 1
ATOM 4500 C CA . ALA A 1 585 ? 37.137 -10.657 120.076 1.00 20.23 585 ALA A CA 1
ATOM 4501 C C . ALA A 1 585 ? 38.131 -10.567 118.927 1.00 20.10 585 ALA A C 1
ATOM 4502 O O . ALA A 1 585 ? 39.151 -11.253 118.922 1.00 21.11 585 ALA A O 1
ATOM 4504 N N . SER A 1 586 ? 37.826 -9.713 117.955 1.00 22.09 586 SER A N 1
ATOM 4505 C CA . SER A 1 586 ? 38.803 -9.320 116.955 1.00 19.59 586 SER A CA 1
ATOM 4506 C C . SER A 1 586 ? 39.016 -7.829 117.156 1.00 19.58 586 SER A C 1
ATOM 4507 O O . SER A 1 586 ? 38.187 -7.023 116.753 1.00 20.35 586 SER A O 1
ATOM 4510 N N . VAL A 1 587 ? 40.106 -7.468 117.818 1.00 18.72 587 VAL A N 1
ATOM 4511 C CA . VAL A 1 587 ? 40.316 -6.073 118.196 1.00 18.59 587 VAL A CA 1
ATOM 4512 C C . VAL A 1 587 ? 40.842 -5.262 117.011 1.00 21.04 587 VAL A C 1
ATOM 4513 O O . VAL A 1 587 ? 42.043 -5.012 116.891 1.00 22.34 587 VAL A O 1
ATOM 4517 N N . MET A 1 588 ? 39.922 -4.872 116.127 1.00 21.97 588 MET A N 1
ATOM 4518 C CA . MET A 1 588 ? 40.265 -4.157 114.901 1.00 20.11 588 MET A CA 1
ATOM 4519 C C . MET A 1 588 ? 40.282 -2.649 115.113 1.00 22.60 588 MET A C 1
ATOM 4520 O O . MET A 1 588 ? 40.907 -1.930 114.351 1.00 22.43 588 MET A O 1
ATOM 4525 N N . THR A 1 589 ? 39.595 -2.164 116.143 1.00 22.75 589 THR A N 1
ATOM 4526 C CA . THR A 1 589 ? 39.610 -0.730 116.414 1.00 20.55 589 THR A CA 1
ATOM 4527 C C . THR A 1 589 ? 41.040 -0.234 116.624 1.00 20.98 589 THR A C 1
ATOM 4528 O O . THR A 1 589 ? 41.873 -0.941 117.206 1.00 22.94 589 THR A O 1
ATOM 4532 N N . PRO A 1 590 ? 41.341 0.974 116.127 1.00 20.75 590 PRO A N 1
ATOM 4533 C CA . PRO A 1 590 ? 42.672 1.545 116.345 1.00 24.16 590 PRO A CA 1
ATOM 4534 C C . PRO A 1 590 ? 42.726 2.388 117.610 1.00 23.29 590 PRO A C 1
ATOM 4535 O O . PRO A 1 590 ? 43.782 2.935 117.914 1.00 25.77 590 PRO A O 1
ATOM 4539 N N . TYR A 1 591 ? 41.612 2.495 118.329 1.00 21.40 591 TYR A N 1
ATOM 4540 C CA . TYR A 1 591 ? 41.505 3.499 119.394 1.00 19.41 591 TYR A CA 1
ATOM 4541 C C . TYR A 1 591 ? 41.925 2.984 120.767 1.00 21.94 591 TYR A C 1
ATOM 4542 O O . TYR A 1 591 ? 42.033 3.760 121.717 1.00 25.62 591 TYR A O 1
ATOM 4551 N N . MET A 1 592 ? 42.153 1.682 120.879 1.00 20.18 592 MET A N 1
ATOM 4552 C CA . MET A 1 592 ? 42.486 1.098 122.176 1.00 19.69 592 MET A CA 1
ATOM 4553 C C . MET A 1 592 ? 43.988 0.917 122.403 1.00 20.51 592 MET A C 1
ATOM 4554 O O . MET A 1 592 ? 44.408 0.264 123.373 1.00 21.62 592 MET A O 1
ATOM 4559 N N . ASN A 1 593 ? 44.798 1.504 121.523 1.00 21.05 593 ASN A N 1
ATOM 4560 C CA . ASN A 1 593 ? 46.250 1.406 121.662 1.00 21.63 593 ASN A CA 1
ATOM 4561 C C . ASN A 1 593 ? 46.770 2.310 122.775 1.00 21.33 593 ASN A C 1
ATOM 4562 O O . ASN A 1 593 ? 47.742 1.967 123.448 1.00 24.80 593 ASN A O 1
ATOM 4567 N N . GLN A 1 594 ? 46.111 3.448 122.974 1.00 24.01 594 GLN A N 1
ATOM 4568 C CA . GLN A 1 594 ? 46.509 4.394 124.019 1.00 27.98 594 GLN A CA 1
ATOM 4569 C C . GLN A 1 594 ? 46.093 3.903 125.399 1.00 26.52 594 GLN A C 1
ATOM 4570 O O . GLN A 1 594 ? 44.944 3.510 125.596 1.00 27.51 594 GLN A O 1
ATOM 4576 N N . ARG A 1 595 ? 47.011 3.972 126.360 1.00 27.12 595 ARG A N 1
ATOM 4577 C CA . ARG A 1 595 ? 46.733 3.510 127.716 1.00 27.54 595 ARG A CA 1
ATOM 4578 C C . ARG A 1 595 ? 45.552 4.259 128.328 1.00 26.69 595 ARG A C 1
ATOM 4579 O O . ARG A 1 595 ? 44.660 3.644 128.915 1.00 26.75 595 ARG A O 1
ATOM 4587 N N . GLU A 1 596 ? 45.544 5.582 128.169 1.00 29.35 596 GLU A N 1
ATOM 4588 C CA . GLU A 1 596 ? 44.486 6.427 128.722 1.00 30.69 596 GLU A CA 1
ATOM 4589 C C . GLU A 1 596 ? 43.115 5.978 128.263 1.00 30.70 596 GLU A C 1
ATOM 4590 O O . GLU A 1 596 ? 42.145 5.988 129.024 1.00 30.01 596 GLU A O 1
ATOM 4596 N N . ASN A 1 597 ? 43.041 5.605 126.993 1.00 30.84 597 ASN A N 1
ATOM 4597 C CA . ASN A 1 597 ? 41.780 5.228 126.401 1.00 26.10 597 ASN A CA 1
ATOM 4598 C C . ASN A 1 597 ? 41.294 3.885 126.921 1.00 24.26 597 ASN A C 1
ATOM 4599 O O . ASN A 1 597 ? 40.124 3.729 127.267 1.00 27.46 597 ASN A O 1
ATOM 4604 N N . PHE A 1 598 ? 42.191 2.913 126.985 1.00 24.20 598 PHE A N 1
ATOM 4605 C CA . PHE A 1 598 ? 41.788 1.594 127.454 1.00 25.76 598 PHE A CA 1
ATOM 4606 C C . PHE A 1 598 ? 41.530 1.582 128.959 1.00 29.08 598 PHE A C 1
ATOM 4607 O O . PHE A 1 598 ? 40.589 0.932 129.430 1.00 29.24 598 PHE A O 1
ATOM 4615 N N . ASP A 1 599 ? 42.368 2.289 129.713 1.00 30.48 599 ASP A N 1
ATOM 4616 C CA . ASP A 1 599 ? 42.248 2.281 131.169 1.00 28.29 599 ASP A CA 1
ATOM 4617 C C . ASP A 1 599 ? 40.952 2.950 131.615 1.00 29.93 599 ASP A C 1
ATOM 4618 O O . ASP A 1 599 ? 40.422 2.641 132.680 1.00 30.28 599 ASP A O 1
ATOM 4623 N N . TYR A 1 600 ? 40.431 3.851 130.787 1.00 26.00 600 TYR A N 1
ATOM 4624 C CA . TYR A 1 600 ? 39.116 4.432 131.037 1.00 31.69 600 TYR A CA 1
ATOM 4625 C C . TYR A 1 600 ? 38.039 3.354 131.023 1.00 31.25 600 TYR A C 1
ATOM 4626 O O . TYR A 1 600 ? 37.118 3.369 131.840 1.00 29.70 600 TYR A O 1
ATOM 4635 N N . PHE A 1 601 ? 38.145 2.417 130.087 1.00 28.61 601 PHE A N 1
ATOM 4636 C CA . PHE A 1 601 ? 37.103 1.406 129.942 1.00 25.32 601 PHE A CA 1
ATOM 4637 C C . PHE A 1 601 ? 37.264 0.188 130.845 1.00 26.82 601 PHE A C 1
ATOM 4638 O O . PHE A 1 601 ? 36.276 -0.453 131.196 1.00 30.01 601 PHE A O 1
ATOM 4646 N N . ALA A 1 602 ? 38.500 -0.125 131.216 1.00 25.63 602 ALA A N 1
ATOM 4647 C CA . ALA A 1 602 ? 38.779 -1.303 132.040 1.00 26.24 602 ALA A CA 1
ATOM 4648 C C . ALA A 1 602 ? 37.829 -1.503 133.242 1.00 29.67 602 ALA A C 1
ATOM 4649 O O . ALA A 1 602 ? 37.195 -2.557 133.346 1.00 28.14 602 ALA A O 1
ATOM 4651 N N . PRO A 1 603 ? 37.701 -0.495 134.136 1.00 27.63 603 PRO A N 1
ATOM 4652 C CA . PRO A 1 603 ? 36.768 -0.721 135.251 1.00 29.85 603 PRO A CA 1
ATOM 4653 C C . PRO A 1 603 ? 35.306 -0.835 134.806 1.00 29.19 603 PRO A C 1
ATOM 4654 O O . PRO A 1 603 ? 34.509 -1.484 135.492 1.00 29.31 603 PRO A O 1
ATOM 4658 N N . ARG A 1 604 ? 34.962 -0.226 133.674 1.00 29.88 604 ARG A N 1
ATOM 4659 C CA . ARG A 1 604 ? 33.585 -0.253 133.177 1.00 31.11 604 ARG A CA 1
ATOM 4660 C C . ARG A 1 604 ? 33.247 -1.606 132.559 1.00 28.11 604 ARG A C 1
ATOM 4661 O O . ARG A 1 604 ? 32.121 -2.099 132.676 1.00 30.49 604 ARG A O 1
ATOM 4669 N N . ILE A 1 605 ? 34.239 -2.207 131.914 1.00 28.28 605 ILE A N 1
ATOM 4670 C CA . ILE A 1 605 ? 34.101 -3.552 131.376 1.00 27.94 605 ILE A CA 1
ATOM 4671 C C . ILE A 1 605 ? 33.933 -4.523 132.535 1.00 25.86 605 ILE A C 1
ATOM 4672 O O . ILE A 1 605 ? 33.052 -5.383 132.520 1.00 27.27 605 ILE A O 1
ATOM 4677 N N . LYS A 1 606 ? 34.781 -4.365 133.547 1.00 27.90 606 LYS A N 1
ATOM 4678 C CA . LYS A 1 606 ? 34.749 -5.232 134.719 1.00 28.14 606 LYS A CA 1
ATOM 4679 C C . LYS A 1 606 ? 33.363 -5.188 135.359 1.00 29.65 606 LYS A C 1
ATOM 4680 O O . LYS A 1 606 ? 32.783 -6.228 135.681 1.00 28.91 606 LYS A O 1
ATOM 4686 N N . LYS A 1 607 ? 32.822 -3.982 135.506 1.00 29.38 607 LYS A N 1
ATOM 4687 C CA . LYS A 1 607 ? 31.486 -3.801 136.076 1.00 31.89 607 LYS A CA 1
ATOM 4688 C C . LYS A 1 607 ? 30.394 -4.441 135.219 1.00 33.50 607 LYS A C 1
ATOM 4689 O O . LYS A 1 607 ? 29.461 -5.060 135.739 1.00 30.76 607 LYS A O 1
ATOM 4695 N N . ALA A 1 608 ? 30.510 -4.285 133.905 1.00 26.88 608 ALA A N 1
ATOM 4696 C CA . ALA A 1 608 ? 29.559 -4.882 132.973 1.00 30.65 608 ALA A CA 1
ATOM 4697 C C . ALA A 1 608 ? 29.557 -6.410 133.056 1.00 29.54 608 ALA A C 1
ATOM 4698 O O . ALA A 1 608 ? 28.498 -7.038 133.071 1.00 31.45 608 ALA A O 1
ATOM 4700 N N . ILE A 1 609 ? 30.746 -7.002 133.111 1.00 26.38 609 ILE A N 1
ATOM 4701 C CA . ILE A 1 609 ? 30.872 -8.452 133.206 1.00 28.92 609 ILE A CA 1
ATOM 4702 C C . ILE A 1 609 ? 30.277 -8.936 134.524 1.00 28.68 609 ILE A C 1
ATOM 4703 O O . ILE A 1 609 ? 29.560 -9.933 134.555 1.00 28.02 609 ILE A O 1
ATOM 4708 N N . GLN A 1 610 ? 30.581 -8.230 135.611 1.00 30.21 610 GLN A N 1
ATOM 4709 C CA . GLN A 1 610 ? 30.023 -8.572 136.917 1.00 30.86 610 GLN A CA 1
ATOM 4710 C C . GLN A 1 610 ? 28.495 -8.576 136.847 1.00 30.53 610 GLN A C 1
ATOM 4711 O O . GLN A 1 610 ? 27.836 -9.510 137.314 1.00 29.96 610 GLN A O 1
ATOM 4717 N N . ALA A 1 611 ? 27.943 -7.531 136.238 1.00 32.60 611 ALA A N 1
ATOM 4718 C CA . ALA A 1 611 ? 26.499 -7.374 136.125 1.00 31.79 611 ALA A CA 1
ATOM 4719 C C . ALA A 1 611 ? 25.868 -8.455 135.244 1.00 34.66 611 ALA A C 1
ATOM 4720 O O . ALA A 1 611 ? 24.797 -8.982 135.567 1.00 36.76 611 ALA A O 1
ATOM 4722 N N . ASP A 1 612 ? 26.528 -8.782 134.133 1.00 32.64 612 ASP A N 1
ATOM 4723 C CA . ASP A 1 612 ? 26.041 -9.829 133.234 1.00 30.84 612 ASP A CA 1
ATOM 4724 C C . ASP A 1 612 ? 26.038 -11.205 133.901 1.00 32.92 612 ASP A C 1
ATOM 4725 O O . ASP A 1 612 ? 25.084 -11.971 133.748 1.00 35.68 612 ASP A O 1
ATOM 4730 N N . LEU A 1 613 ? 27.111 -11.511 134.627 1.00 30.95 613 LEU A N 1
ATOM 4731 C CA . LEU A 1 613 ? 27.224 -12.777 135.351 1.00 32.45 613 LEU A CA 1
ATOM 4732 C C . LEU A 1 613 ? 26.115 -12.923 136.391 1.00 35.79 613 LEU A C 1
ATOM 4733 O O . LEU A 1 613 ? 25.585 -14.016 136.593 1.00 36.38 613 LEU A O 1
ATOM 4738 N N . GLU A 1 614 ? 25.762 -11.821 137.047 1.00 35.68 614 GLU A N 1
ATOM 4739 C CA . GLU A 1 614 ? 24.687 -11.850 138.034 1.00 33.31 614 GLU A CA 1
ATOM 4740 C C . GLU A 1 614 ? 23.345 -12.218 137.399 1.00 39.01 614 GLU A C 1
ATOM 4741 O O . GLU A 1 614 ? 22.619 -13.062 137.927 1.00 41.36 614 GLU A O 1
ATOM 4747 N N . LYS A 1 615 ? 23.028 -11.603 136.261 1.00 37.26 615 LYS A N 1
ATOM 4748 C CA . LYS A 1 615 ? 21.801 -11.932 135.535 1.00 35.91 615 LYS A CA 1
ATOM 4749 C C . LYS A 1 615 ? 21.783 -13.398 135.120 1.00 41.06 615 LYS A C 1
ATOM 4750 O O . LYS A 1 615 ? 20.755 -14.067 135.231 1.00 42.70 615 LYS A O 1
ATOM 4756 N N . VAL A 1 616 ? 22.927 -13.891 134.650 1.00 37.08 616 VAL A N 1
ATOM 4757 C CA . VAL A 1 616 ? 23.063 -15.289 134.243 1.00 35.51 616 VAL A CA 1
ATOM 4758 C C . VAL A 1 616 ? 22.678 -16.228 135.385 1.00 40.14 616 VAL A C 1
ATOM 4759 O O . VAL A 1 616 ? 21.837 -17.114 135.226 1.00 39.40 616 VAL A O 1
ATOM 4763 N N . TYR A 1 617 ? 23.293 -16.018 136.542 1.00 39.55 617 TYR A N 1
ATOM 4764 C CA . TYR A 1 617 ? 23.058 -16.878 137.698 1.00 42.01 617 TYR A CA 1
ATOM 4765 C C . TYR A 1 617 ? 21.680 -16.678 138.328 1.00 43.96 617 TYR A C 1
ATOM 4766 O O . TYR A 1 617 ? 21.105 -17.610 138.890 1.00 46.46 617 TYR A O 1
ATOM 4775 N N . ALA A 1 618 ? 21.150 -15.465 138.217 1.00 41.62 618 ALA A N 1
ATOM 4776 C CA . ALA A 1 618 ? 19.807 -15.168 138.709 1.00 44.59 618 ALA A CA 1
ATOM 4777 C C . ALA A 1 618 ? 18.755 -15.989 137.967 1.00 51.44 618 ALA A C 1
ATOM 4778 O O . ALA A 1 618 ? 17.878 -16.599 138.588 1.00 52.23 618 ALA A O 1
ATOM 4780 N N . SER A 1 619 ? 18.851 -16.021 136.638 1.00 47.57 619 SER A N 1
ATOM 4781 C CA . SER A 1 619 ? 17.914 -16.798 135.823 1.00 50.47 619 SER A CA 1
ATOM 4782 C C . SER A 1 619 ? 18.084 -18.319 135.990 1.00 53.10 619 SER A C 1
ATOM 4783 O O . SER A 1 619 ? 17.651 -19.102 135.142 1.00 55.06 619 SER A O 1
ATOM 4786 N N . VAL A 1 620 ? 18.741 -18.717 137.080 1.00 53.08 620 VAL A N 1
ATOM 4787 C CA . VAL A 1 620 ? 18.648 -20.069 137.634 1.00 56.53 620 VAL A CA 1
ATOM 4788 C C . VAL A 1 620 ? 18.906 -20.032 139.137 1.00 52.16 620 VAL A C 1
ATOM 4789 O O . VAL A 1 620 ? 17.992 -19.807 139.928 1.00 58.24 620 VAL A O 1
ATOM 4793 N N . ARG B 1 6 ? -0.020 6.102 91.126 1.00 45.58 6 ARG B N 1
ATOM 4794 C CA . ARG B 1 6 ? -0.001 4.707 91.557 1.00 46.65 6 ARG B CA 1
ATOM 4795 C C . ARG B 1 6 ? 0.596 3.831 90.462 1.00 46.85 6 ARG B C 1
ATOM 4796 O O . ARG B 1 6 ? 1.441 2.974 90.722 1.00 52.56 6 ARG B O 1
ATOM 4804 N N . SER B 1 7 ? 0.141 4.064 89.234 1.00 45.65 7 SER B N 1
ATOM 4805 C CA . SER B 1 7 ? 0.633 3.349 88.067 1.00 41.46 7 SER B CA 1
ATOM 4806 C C . SER B 1 7 ? 1.855 4.032 87.461 1.00 38.77 7 SER B C 1
ATOM 4807 O O . SER B 1 7 ? 2.348 3.600 86.416 1.00 31.33 7 SER B O 1
ATOM 4810 N N . LEU B 1 8 ? 2.312 5.112 88.098 1.00 32.31 8 LEU B N 1
ATOM 4811 C CA . LEU B 1 8 ? 3.512 5.832 87.666 1.00 33.45 8 LEU B CA 1
ATOM 4812 C C . LEU B 1 8 ? 3.426 6.305 86.212 1.00 34.35 8 LEU B C 1
ATOM 4813 O O . LEU B 1 8 ? 4.449 6.417 85.529 1.00 32.48 8 LEU B O 1
ATOM 4818 N N . LYS B 1 9 ? 2.209 6.594 85.752 1.00 35.90 9 LYS B N 1
ATOM 4819 C CA . LYS B 1 9 ? 1.962 6.914 84.344 1.00 38.60 9 LYS B CA 1
ATOM 4820 C C . LYS B 1 9 ? 2.834 8.051 83.796 1.00 40.34 9 LYS B C 1
ATOM 4821 O O . LYS B 1 9 ? 3.286 7.995 82.652 1.00 42.79 9 LYS B O 1
ATOM 4827 N N . ASP B 1 10 ? 3.075 9.070 84.613 1.00 39.03 10 ASP B N 1
ATOM 4828 C CA . ASP B 1 10 ? 3.867 10.216 84.175 1.00 40.25 10 ASP B CA 1
ATOM 4829 C C . ASP B 1 10 ? 5.276 10.232 84.761 1.00 36.16 10 ASP B C 1
ATOM 4830 O O . ASP B 1 10 ? 5.884 11.301 84.874 1.00 38.73 10 ASP B O 1
ATOM 4835 N N . LEU B 1 11 ? 5.795 9.066 85.140 1.00 31.19 11 LEU B N 1
ATOM 4836 C CA . LEU B 1 11 ? 7.178 8.991 85.617 1.00 31.80 11 LEU B CA 1
ATOM 4837 C C . LEU B 1 11 ? 8.096 9.619 84.572 1.00 27.05 11 LEU B C 1
ATOM 4838 O O . LEU B 1 11 ? 8.010 9.304 83.381 1.00 30.33 11 LEU B O 1
ATOM 4843 N N . ASP B 1 12 ? 8.946 10.536 85.020 1.00 22.01 12 ASP B N 1
ATOM 4844 C CA . ASP B 1 12 ? 9.818 11.282 84.123 1.00 25.14 12 ASP B CA 1
ATOM 4845 C C . ASP B 1 12 ? 11.261 10.819 84.293 1.00 24.41 12 ASP B C 1
ATOM 4846 O O . ASP B 1 12 ? 11.896 11.110 85.313 1.00 21.32 12 ASP B O 1
ATOM 4851 N N . LEU B 1 13 ? 11.783 10.109 83.292 1.00 20.88 13 LEU B N 1
ATOM 4852 C CA . LEU B 1 13 ? 13.148 9.590 83.370 1.00 21.96 13 LEU B CA 1
ATOM 4853 C C . LEU B 1 13 ? 14.205 10.687 83.537 1.00 23.43 13 LEU B C 1
ATOM 4854 O O . LEU B 1 13 ? 15.275 10.437 84.098 1.00 23.03 13 LEU B O 1
ATOM 4859 N N . ASN B 1 14 ? 13.898 11.902 83.085 1.00 21.90 14 ASN B N 1
ATOM 4860 C CA . ASN B 1 14 ? 14.835 13.019 83.216 1.00 22.69 14 ASN B CA 1
ATOM 4861 C C . ASN B 1 14 ? 15.230 13.318 84.659 1.00 21.71 14 ASN B C 1
ATOM 4862 O O . ASN B 1 14 ? 16.282 13.907 84.916 1.00 24.55 14 ASN B O 1
ATOM 4867 N N . ALA B 1 15 ? 14.372 12.933 85.599 1.00 19.58 15 ALA B N 1
ATOM 4868 C CA . ALA B 1 15 ? 14.613 13.225 87.015 1.00 19.08 15 ALA B CA 1
ATOM 4869 C C . ALA B 1 15 ? 15.482 12.169 87.694 1.00 20.47 15 ALA B C 1
ATOM 4870 O O . ALA B 1 15 ? 15.869 12.323 88.855 1.00 19.73 15 ALA B O 1
ATOM 4872 N N . LEU B 1 16 ? 15.811 11.104 86.969 1.00 19.80 16 LEU B N 1
ATOM 4873 C CA . LEU B 1 16 ? 16.454 9.946 87.594 1.00 18.91 16 LEU B CA 1
ATOM 4874 C C . LEU B 1 16 ? 17.952 9.776 87.342 1.00 21.36 16 LEU B C 1
ATOM 4875 O O . LEU B 1 16 ? 18.540 8.773 87.751 1.00 19.88 16 LEU B O 1
ATOM 4880 N N . PHE B 1 17 ? 18.565 10.752 86.685 1.00 17.69 17 PHE B N 1
ATOM 4881 C CA . PHE B 1 17 ? 19.989 10.686 86.349 1.00 18.63 17 PHE B CA 1
ATOM 4882 C C . PHE B 1 17 ? 20.650 12.009 86.691 1.00 20.41 17 PHE B C 1
ATOM 4883 O O . PHE B 1 17 ? 19.998 13.055 86.634 1.00 21.38 17 PHE B O 1
ATOM 4891 N N . ILE B 1 18 ? 21.937 11.974 87.035 1.00 17.72 18 ILE B N 1
ATOM 4892 C CA . ILE B 1 18 ? 22.706 13.212 87.217 1.00 15.74 18 ILE B CA 1
ATOM 4893 C C . ILE B 1 18 ? 22.671 14.032 85.923 1.00 19.03 18 ILE B C 1
ATOM 4894 O O . ILE B 1 18 ? 22.546 15.262 85.955 1.00 19.70 18 ILE B O 1
ATOM 4899 N N . GLY B 1 19 ? 22.759 13.342 84.786 1.00 17.81 19 GLY B N 1
ATOM 4900 C CA . GLY B 1 19 ? 22.676 13.995 83.491 1.00 17.29 19 GLY B CA 1
ATOM 4901 C C . GLY B 1 19 ? 24.035 14.090 82.823 1.00 19.14 19 GLY B C 1
ATOM 4902 O O . GLY B 1 19 ? 25.060 14.135 83.504 1.00 18.03 19 GLY B O 1
ATOM 4903 N N . ASP B 1 20 ? 24.046 14.115 81.493 1.00 19.29 20 ASP B N 1
ATOM 4904 C CA . ASP B 1 20 ? 25.299 14.173 80.742 1.00 21.47 20 ASP B CA 1
ATOM 4905 C C . ASP B 1 20 ? 26.128 15.417 81.068 1.00 21.60 20 ASP B C 1
ATOM 4906 O O . ASP B 1 20 ? 27.359 15.399 80.955 1.00 21.52 20 ASP B O 1
ATOM 4911 N N . LYS B 1 21 ? 25.448 16.496 81.455 1.00 18.22 21 LYS B N 1
ATOM 4912 C CA . LYS B 1 21 ? 26.115 17.741 81.834 1.00 19.13 21 LYS B CA 1
ATOM 4913 C C . LYS B 1 21 ? 25.915 18.108 83.298 1.00 21.65 21 LYS B C 1
ATOM 4914 O O . LYS B 1 21 ? 26.034 19.282 83.672 1.00 20.66 21 LYS B O 1
ATOM 4920 N N . ALA B 1 22 ? 25.598 17.105 84.110 1.00 21.05 22 ALA B N 1
ATOM 4921 C CA . ALA B 1 22 ? 25.272 17.284 85.530 1.00 18.96 22 ALA B CA 1
ATOM 4922 C C . ALA B 1 22 ? 24.157 18.304 85.735 1.00 19.69 22 ALA B C 1
ATOM 4923 O O . ALA B 1 22 ? 24.192 19.085 86.689 1.00 19.99 22 ALA B O 1
ATOM 4925 N N . GLU B 1 23 ? 23.177 18.298 84.831 1.00 21.05 23 GLU B N 1
ATOM 4926 C CA . GLU B 1 23 ? 22.009 19.168 84.962 1.00 19.67 23 GLU B CA 1
ATOM 4927 C C . GLU B 1 23 ? 21.306 18.985 86.303 1.00 21.23 23 GLU B C 1
ATOM 4928 O O . GLU B 1 23 ? 20.774 19.940 86.875 1.00 21.53 23 GLU B O 1
ATOM 4934 N N . ASN B 1 24 ? 21.302 17.751 86.796 1.00 18.99 24 ASN B N 1
ATOM 4935 C CA . ASN B 1 24 ? 20.648 17.423 88.058 1.00 19.58 24 ASN B CA 1
ATOM 4936 C C . ASN B 1 24 ? 21.628 17.290 89.213 1.00 20.55 24 ASN B C 1
ATOM 4937 O O . ASN B 1 24 ? 21.317 16.664 90.225 1.00 18.52 24 ASN B O 1
ATOM 4942 N N . GLY B 1 25 ? 22.809 17.883 89.055 1.00 19.44 25 GLY B N 1
ATOM 4943 C CA . GLY B 1 25 ? 23.840 17.820 90.076 1.00 17.57 25 GLY B CA 1
ATOM 4944 C C . GLY B 1 25 ? 23.436 18.300 91.460 1.00 20.42 25 GLY B C 1
ATOM 4945 O O . GLY B 1 25 ? 23.773 17.664 92.468 1.00 21.58 25 GLY B O 1
ATOM 4946 N N . GLN B 1 26 ? 22.735 19.431 91.533 1.00 20.36 26 GLN B N 1
ATOM 4947 C CA . GLN B 1 26 ? 22.332 19.958 92.836 1.00 22.22 26 GLN B CA 1
ATOM 4948 C C . GLN B 1 26 ? 21.345 19.031 93.550 1.00 20.43 26 GLN B C 1
ATOM 4949 O O . GLN B 1 26 ? 21.439 18.827 94.762 1.00 22.95 26 GLN B O 1
ATOM 4955 N N . LEU B 1 27 ? 20.415 18.451 92.793 1.00 20.97 27 LEU B N 1
ATOM 4956 C CA . LEU B 1 27 ? 19.503 17.456 93.353 1.00 19.47 27 LEU B CA 1
ATOM 4957 C C . LEU B 1 27 ? 20.266 16.269 93.935 1.00 22.15 27 LEU B C 1
ATOM 4958 O O . LEU B 1 27 ? 19.964 15.816 95.043 1.00 18.28 27 LEU B O 1
ATOM 4963 N N . TYR B 1 28 ? 21.260 15.771 93.199 1.00 19.32 28 TYR B N 1
ATOM 4964 C CA . TYR B 1 28 ? 22.061 14.664 93.698 1.00 18.72 28 TYR B CA 1
ATOM 4965 C C . TYR B 1 28 ? 22.734 15.053 95.007 1.00 19.75 28 TYR B C 1
ATOM 4966 O O . TYR B 1 28 ? 22.697 14.306 95.985 1.00 19.05 28 TYR B O 1
ATOM 4975 N N . LYS B 1 29 ? 23.331 16.236 95.034 1.00 17.90 29 LYS B N 1
ATOM 4976 C CA . LYS B 1 29 ? 24.005 16.703 96.246 1.00 20.07 29 LYS B CA 1
ATOM 4977 C C . LYS B 1 29 ? 23.039 16.851 97.419 1.00 20.41 29 LYS B C 1
ATOM 4978 O O . LYS B 1 29 ? 23.357 16.445 98.540 1.00 18.81 29 LYS B O 1
ATOM 4984 N N . ASP B 1 30 ? 21.864 17.419 97.161 1.00 18.51 30 ASP B N 1
ATOM 4985 C CA . ASP B 1 30 ? 20.875 17.621 98.228 1.00 20.38 30 ASP B CA 1
ATOM 4986 C C . ASP B 1 30 ? 20.448 16.285 98.829 1.00 23.29 30 ASP B C 1
ATOM 4987 O O . ASP B 1 30 ? 20.410 16.132 100.049 1.00 21.65 30 ASP B O 1
ATOM 4992 N N . LEU B 1 31 ? 20.144 15.316 97.969 1.00 19.49 31 LEU B N 1
ATOM 4993 C CA . LEU B 1 31 ? 19.743 13.988 98.439 1.00 19.43 31 LEU B CA 1
ATOM 4994 C C . LEU B 1 31 ? 20.884 13.271 99.163 1.00 19.42 31 LEU B C 1
ATOM 4995 O O . LEU B 1 31 ? 20.667 12.584 100.169 1.00 22.03 31 LEU B O 1
ATOM 5000 N N . LEU B 1 32 ? 22.104 13.432 98.657 1.00 17.65 32 LEU B N 1
ATOM 5001 C CA . LEU B 1 32 ? 23.272 12.795 99.264 1.00 19.69 32 LEU B CA 1
ATOM 5002 C C . LEU B 1 32 ? 23.529 13.322 100.662 1.00 20.46 32 LEU B C 1
ATOM 5003 O O . LEU B 1 32 ? 23.778 12.565 101.595 1.00 18.72 32 LEU B O 1
ATOM 5008 N N . ASN B 1 33 ? 23.473 14.636 100.804 1.00 20.38 33 ASN B N 1
ATOM 5009 C CA . ASN B 1 33 ? 23.723 15.249 102.093 1.00 20.33 33 ASN B CA 1
ATOM 5010 C C . ASN B 1 33 ? 22.673 14.877 103.127 1.00 20.73 33 ASN B C 1
ATOM 5011 O O . ASN B 1 33 ? 22.992 14.708 104.298 1.00 23.20 33 ASN B O 1
ATOM 5016 N N . LYS B 1 34 ? 21.425 14.748 102.690 1.00 20.13 34 LYS B N 1
ATOM 5017 C CA . LYS B 1 34 ? 20.361 14.291 103.578 1.00 21.40 34 LYS B CA 1
ATOM 5018 C C . LYS B 1 34 ? 20.687 12.894 104.091 1.00 21.71 34 LYS B C 1
ATOM 5019 O O . LYS B 1 34 ? 20.616 12.635 105.292 1.00 20.86 34 LYS B O 1
ATOM 5025 N N . LEU B 1 35 ? 21.066 11.998 103.185 1.00 20.79 35 LEU B N 1
ATOM 5026 C CA . LEU B 1 35 ? 21.413 10.624 103.565 1.00 20.69 35 LEU B CA 1
ATOM 5027 C C . LEU B 1 35 ? 22.634 10.569 104.495 1.00 23.11 35 LEU B C 1
ATOM 5028 O O . LEU B 1 35 ? 22.624 9.883 105.527 1.00 22.75 35 LEU B O 1
ATOM 5033 N N . VAL B 1 36 ? 23.688 11.302 104.148 1.00 21.91 36 VAL B N 1
ATOM 5034 C CA . VAL B 1 36 ? 24.893 11.285 104.974 1.00 19.56 36 VAL B CA 1
ATOM 5035 C C . VAL B 1 36 ? 24.583 11.836 106.370 1.00 21.29 36 VAL B C 1
ATOM 5036 O O . VAL B 1 36 ? 25.034 11.284 107.380 1.00 21.59 36 VAL B O 1
ATOM 5040 N N . ASP B 1 37 ? 23.799 12.907 106.428 1.00 20.81 37 ASP B N 1
ATOM 5041 C CA . ASP B 1 37 ? 23.396 13.470 107.717 1.00 22.21 37 ASP B CA 1
ATOM 5042 C C . ASP B 1 37 ? 22.656 12.420 108.546 1.00 24.19 37 ASP B C 1
ATOM 5043 O O . ASP B 1 37 ? 22.873 12.303 109.757 1.00 23.42 37 ASP B O 1
ATOM 5048 N N . GLU B 1 38 ? 21.796 11.647 107.887 1.00 22.53 38 GLU B N 1
ATOM 5049 C CA . GLU B 1 38 ? 21.022 10.614 108.569 1.00 24.96 38 GLU B CA 1
ATOM 5050 C C . GLU B 1 38 ? 21.900 9.513 109.136 1.00 26.90 38 GLU B C 1
ATOM 5051 O O . GLU B 1 38 ? 21.651 9.021 110.237 1.00 26.18 38 GLU B O 1
ATOM 5057 N N . HIS B 1 39 ? 22.938 9.130 108.401 1.00 23.48 39 HIS B N 1
ATOM 5058 C CA . HIS B 1 39 ? 23.871 8.143 108.924 1.00 24.03 39 HIS B CA 1
ATOM 5059 C C . HIS B 1 39 ? 24.687 8.705 110.081 1.00 22.75 39 HIS B C 1
ATOM 5060 O O . HIS B 1 39 ? 24.851 8.034 111.100 1.00 24.12 39 HIS B O 1
ATOM 5067 N N . LEU B 1 40 ? 25.238 9.907 109.900 1.00 21.32 40 LEU B N 1
ATOM 5068 C CA . LEU B 1 40 ? 26.095 10.502 110.928 1.00 25.19 40 LEU B CA 1
ATOM 5069 C C . LEU B 1 40 ? 25.330 10.694 112.236 1.00 26.78 40 LEU B C 1
ATOM 5070 O O . LEU B 1 40 ? 25.870 10.460 113.327 1.00 27.45 40 LEU B O 1
ATOM 5075 N N . GLY B 1 41 ? 24.070 11.107 112.129 1.00 24.91 41 GLY B N 1
ATOM 5076 C CA . GLY B 1 41 ? 23.247 11.342 113.305 1.00 27.89 41 GLY B CA 1
ATOM 5077 C C . GLY B 1 41 ? 22.969 10.022 113.986 1.00 30.68 41 GLY B C 1
ATOM 5078 O O . GLY B 1 41 ? 22.826 9.938 115.210 1.00 32.98 41 GLY B O 1
ATOM 5079 N N . TRP B 1 42 ? 22.917 8.972 113.180 1.00 28.87 42 TRP B N 1
ATOM 5080 C CA . TRP B 1 42 ? 22.689 7.638 113.710 1.00 28.02 42 TRP B CA 1
ATOM 5081 C C . TRP B 1 42 ? 23.876 7.126 114.544 1.00 31.91 42 TRP B C 1
ATOM 5082 O O . TRP B 1 42 ? 23.674 6.477 115.575 1.00 32.09 42 TRP B O 1
ATOM 5093 N N . ARG B 1 43 ? 25.104 7.431 114.125 1.00 28.41 43 ARG B N 1
ATOM 5094 C CA . ARG B 1 43 ? 26.282 7.065 114.916 1.00 31.32 43 ARG B CA 1
ATOM 5095 C C . ARG B 1 43 ? 26.319 7.809 116.246 1.00 33.52 43 ARG B C 1
ATOM 5096 O O . ARG B 1 43 ? 26.814 7.289 117.249 1.00 37.22 43 ARG B O 1
ATOM 5104 N N . LYS B 1 44 ? 25.822 9.040 116.236 1.00 31.01 44 LYS B N 1
ATOM 5105 C CA . LYS B 1 44 ? 25.884 9.899 117.418 1.00 34.70 44 LYS B CA 1
ATOM 5106 C C . LYS B 1 44 ? 24.844 9.520 118.468 1.00 43.82 44 LYS B C 1
ATOM 5107 O O . LYS B 1 44 ? 24.991 9.858 119.642 1.00 49.70 44 LYS B O 1
ATOM 5113 N N . ASN B 1 45 ? 23.793 8.827 118.045 1.00 41.60 45 ASN B N 1
ATOM 5114 C CA . ASN B 1 45 ? 22.788 8.329 118.976 1.00 45.85 45 ASN B CA 1
ATOM 5115 C C . ASN B 1 45 ? 23.416 7.394 120.004 1.00 47.61 45 ASN B C 1
ATOM 5116 O O . ASN B 1 45 ? 22.726 6.604 120.646 1.00 55.60 45 ASN B O 1
ATOM 5121 N N . SER B 1 49 ? 27.246 9.550 127.244 1.00 55.95 49 SER B N 1
ATOM 5122 C CA . SER B 1 49 ? 27.905 9.767 128.527 1.00 54.53 49 SER B CA 1
ATOM 5123 C C . SER B 1 49 ? 29.384 9.373 128.467 1.00 56.48 49 SER B C 1
ATOM 5124 O O . SER B 1 49 ? 30.215 9.929 129.192 1.00 55.12 49 SER B O 1
ATOM 5127 N N . ASP B 1 50 ? 29.701 8.412 127.599 1.00 52.92 50 ASP B N 1
ATOM 5128 C CA . ASP B 1 50 ? 31.090 8.089 127.272 1.00 50.50 50 ASP B CA 1
ATOM 5129 C C . ASP B 1 50 ? 31.779 9.317 126.679 1.00 49.51 50 ASP B C 1
ATOM 5130 O O . ASP B 1 50 ? 31.124 10.163 126.066 1.00 48.55 50 ASP B O 1
ATOM 5135 N N . PRO B 1 51 ? 33.106 9.426 126.857 1.00 47.90 51 PRO B N 1
ATOM 5136 C CA . PRO B 1 51 ? 33.816 10.521 126.193 1.00 45.73 51 PRO B CA 1
ATOM 5137 C C . PRO B 1 51 ? 34.137 10.117 124.764 1.00 48.84 51 PRO B C 1
ATOM 5138 O O . PRO B 1 51 ? 34.133 8.920 124.449 1.00 41.41 51 PRO B O 1
ATOM 5142 N N . ASN B 1 52 ? 34.395 11.099 123.906 1.00 46.50 52 ASN B N 1
ATOM 5143 C CA . ASN B 1 52 ? 34.824 10.800 122.550 1.00 41.53 52 ASN B CA 1
ATOM 5144 C C . ASN B 1 52 ? 36.310 10.485 122.511 1.00 42.74 52 ASN B C 1
ATOM 5145 O O . ASN B 1 52 ? 37.126 11.163 123.141 1.00 42.29 52 ASN B O 1
ATOM 5150 N N . MET B 1 53 ? 36.647 9.438 121.770 1.00 39.24 53 MET B N 1
ATOM 5151 C CA . MET B 1 53 ? 38.023 8.995 121.645 1.00 39.99 53 MET B CA 1
ATOM 5152 C C . MET B 1 53 ? 38.818 9.981 120.798 1.00 40.38 53 MET B C 1
ATOM 5153 O O . MET B 1 53 ? 40.028 10.143 120.974 1.00 39.31 53 MET B O 1
ATOM 5158 N N . ILE B 1 54 ? 38.119 10.649 119.887 1.00 40.14 54 ILE B N 1
ATOM 5159 C CA . ILE B 1 54 ? 38.702 11.736 119.120 1.00 37.41 54 ILE B CA 1
ATOM 5160 C C . ILE B 1 54 ? 38.186 13.055 119.691 1.00 42.26 54 ILE B C 1
ATOM 5161 O O . ILE B 1 54 ? 37.083 13.494 119.357 1.00 38.18 54 ILE B O 1
ATOM 5166 N N . GLY B 1 55 ? 38.981 13.674 120.565 1.00 44.49 55 GLY B N 1
ATOM 5167 C CA . GLY B 1 55 ? 38.602 14.927 121.200 1.00 47.27 55 GLY B CA 1
ATOM 5168 C C . GLY B 1 55 ? 38.954 16.164 120.389 1.00 47.67 55 GLY B C 1
ATOM 5169 O O . GLY B 1 55 ? 39.723 16.086 119.430 1.00 46.03 55 GLY B O 1
ATOM 5170 N N . PRO B 1 56 ? 38.388 17.321 120.772 1.00 50.59 56 PRO B N 1
ATOM 5171 C CA . PRO B 1 56 ? 38.631 18.598 120.087 1.00 46.99 56 PRO B CA 1
ATOM 5172 C C . PRO B 1 56 ? 40.102 19.016 120.166 1.00 46.88 56 PRO B C 1
ATOM 5173 O O . PRO B 1 56 ? 40.596 19.729 119.288 1.00 47.37 56 PRO B O 1
ATOM 5177 N N . GLU B 1 57 ? 40.784 18.573 121.219 1.00 47.62 57 GLU B N 1
ATOM 5178 C CA . GLU B 1 57 ? 42.209 18.835 121.402 1.00 51.19 57 GLU B CA 1
ATOM 5179 C C . GLU B 1 57 ? 43.039 17.994 120.434 1.00 48.60 57 GLU B C 1
ATOM 5180 O O . GLU B 1 57 ? 44.095 18.424 119.960 1.00 48.24 57 GLU B O 1
ATOM 5186 N N . ASP B 1 58 ? 42.558 16.788 120.151 1.00 44.73 58 ASP B N 1
ATOM 5187 C CA . ASP B 1 58 ? 43.160 15.947 119.124 1.00 44.71 58 ASP B CA 1
ATOM 5188 C C . ASP B 1 58 ? 43.032 16.621 117.759 1.00 38.87 58 ASP B C 1
ATOM 5189 O O . ASP B 1 58 ? 44.020 16.789 117.043 1.00 38.43 58 ASP B O 1
ATOM 5194 N N . GLN B 1 59 ? 41.807 17.017 117.417 1.00 34.32 59 GLN B N 1
ATOM 5195 C CA . GLN B 1 59 ? 41.495 17.567 116.100 1.00 37.07 59 GLN B CA 1
ATOM 5196 C C . GLN B 1 59 ? 42.185 18.898 115.840 1.00 38.00 59 GLN B C 1
ATOM 5197 O O . GLN B 1 59 ? 42.371 19.299 114.690 1.00 39.64 59 GLN B O 1
ATOM 5203 N N . ASN B 1 60 ? 42.555 19.598 116.905 1.00 42.55 60 ASN B N 1
ATOM 5204 C CA . ASN B 1 60 ? 43.213 20.887 116.733 1.00 44.17 60 ASN B CA 1
ATOM 5205 C C . ASN B 1 60 ? 44.725 20.811 116.913 1.00 39.17 60 ASN B C 1
ATOM 5206 O O . ASN B 1 60 ? 45.430 21.806 116.754 1.00 39.97 60 ASN B O 1
ATOM 5211 N N . SER B 1 61 ? 45.222 19.616 117.213 1.00 38.00 61 SER B N 1
ATOM 5212 C CA . SER B 1 61 ? 46.660 19.406 117.315 1.00 37.16 61 SER B CA 1
ATOM 5213 C C . SER B 1 61 ? 47.317 19.520 115.939 1.00 37.14 61 SER B C 1
ATOM 5214 O O . SER B 1 61 ? 46.692 19.227 114.909 1.00 34.05 61 SER B O 1
ATOM 5217 N N . PRO B 1 62 ? 48.581 19.968 115.910 1.00 35.65 62 PRO B N 1
ATOM 5218 C CA . PRO B 1 62 ? 49.311 20.132 114.647 1.00 32.26 62 PRO B CA 1
ATOM 5219 C C . PRO B 1 62 ? 49.432 18.835 113.841 1.00 34.68 62 PRO B C 1
ATOM 5220 O O . PRO B 1 62 ? 49.301 18.882 112.615 1.00 33.41 62 PRO B O 1
ATOM 5224 N N . ALA B 1 63 ? 49.667 17.708 114.509 1.00 30.51 63 ALA B N 1
ATOM 5225 C CA . ALA B 1 63 ? 49.793 16.426 113.806 1.00 32.61 63 ALA B CA 1
ATOM 5226 C C . ALA B 1 63 ? 48.492 16.011 113.112 1.00 30.68 63 ALA B C 1
ATOM 5227 O O . ALA B 1 63 ? 48.519 15.442 112.021 1.00 29.86 63 ALA B O 1
ATOM 5229 N N . PHE B 1 64 ? 47.361 16.280 113.758 1.00 28.32 64 PHE B N 1
ATOM 5230 C CA . PHE B 1 64 ? 46.052 15.983 113.186 1.00 29.16 64 PHE B CA 1
ATOM 5231 C C . PHE B 1 64 ? 45.838 16.796 111.909 1.00 28.25 64 PHE B C 1
ATOM 5232 O O . PHE B 1 64 ? 45.448 16.251 110.873 1.00 25.32 64 PHE B O 1
ATOM 5240 N N . LYS B 1 65 ? 46.101 18.101 111.985 1.00 28.13 65 LYS B N 1
ATOM 5241 C CA . LYS B 1 65 ? 45.931 18.981 110.835 1.00 26.42 65 LYS B CA 1
ATOM 5242 C C . LYS B 1 65 ? 46.861 18.590 109.694 1.00 23.63 65 LYS B C 1
ATOM 5243 O O . LYS B 1 65 ? 46.470 18.627 108.527 1.00 25.21 65 LYS B O 1
ATOM 5249 N N . LYS B 1 66 ? 48.084 18.205 110.041 1.00 26.14 66 LYS B N 1
ATOM 5250 C CA . LYS B 1 66 ? 49.057 17.746 109.058 1.00 25.14 66 LYS B CA 1
ATOM 5251 C C . LYS B 1 66 ? 48.569 16.477 108.362 1.00 25.82 66 LYS B C 1
ATOM 5252 O O . LYS B 1 66 ? 48.771 16.306 107.159 1.00 24.91 66 LYS B O 1
ATOM 5258 N N . THR B 1 67 ? 47.928 15.592 109.121 1.00 25.94 67 THR B N 1
ATOM 5259 C CA . THR B 1 67 ? 47.426 14.332 108.555 1.00 23.09 67 THR B CA 1
ATOM 5260 C C . THR B 1 67 ? 46.241 14.574 107.624 1.00 25.73 67 THR B C 1
ATOM 5261 O O . THR B 1 67 ? 46.142 13.963 106.552 1.00 25.00 67 THR B O 1
ATOM 5265 N N . VAL B 1 68 ? 45.346 15.465 108.035 1.00 25.55 68 VAL B N 1
ATOM 5266 C CA . VAL B 1 68 ? 44.246 15.878 107.172 1.00 26.18 68 VAL B CA 1
ATOM 5267 C C . VAL B 1 68 ? 44.777 16.428 105.848 1.00 24.10 68 VAL B C 1
ATOM 5268 O O . VAL B 1 68 ? 44.243 16.122 104.780 1.00 24.89 68 VAL B O 1
ATOM 5272 N N . GLY B 1 69 ? 45.826 17.245 105.918 1.00 24.54 69 GLY B N 1
ATOM 5273 C CA . GLY B 1 69 ? 46.433 17.793 104.715 1.00 23.39 69 GLY B CA 1
ATOM 5274 C C . GLY B 1 69 ? 47.041 16.706 103.847 1.00 24.08 69 GLY B C 1
ATOM 5275 O O . GLY B 1 69 ? 47.014 16.782 102.623 1.00 24.19 69 GLY B O 1
ATOM 5276 N N . HIS B 1 70 ? 47.590 15.681 104.490 1.00 23.96 70 HIS B N 1
ATOM 5277 C CA . HIS B 1 70 ? 48.133 14.529 103.780 1.00 26.26 70 HIS B CA 1
ATOM 5278 C C . HIS B 1 70 ? 47.011 13.799 103.042 1.00 22.56 70 HIS B C 1
ATOM 5279 O O . HIS B 1 70 ? 47.136 13.462 101.860 1.00 21.87 70 HIS B O 1
ATOM 5286 N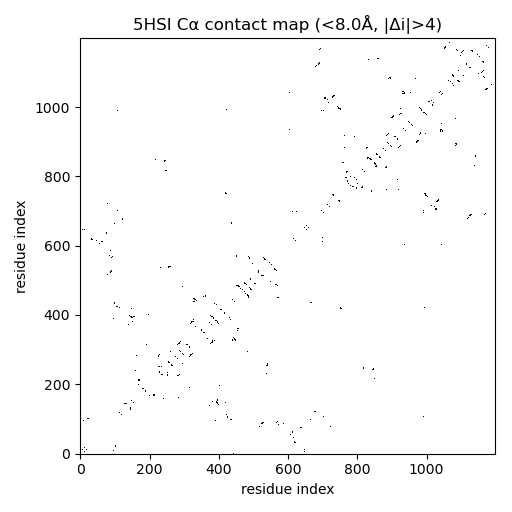 N . MET B 1 71 ? 45.906 13.564 103.741 1.00 20.87 71 MET B N 1
ATOM 5287 C CA . MET B 1 71 ? 44.745 12.926 103.114 1.00 21.35 71 MET B CA 1
ATOM 5288 C C . MET B 1 71 ? 44.252 13.728 101.914 1.00 21.48 71 MET B C 1
ATOM 5289 O O . MET B 1 71 ? 43.910 13.167 100.866 1.00 21.46 71 MET B O 1
ATOM 5294 N N . LYS B 1 72 ? 44.221 15.048 102.061 1.00 23.06 72 LYS B N 1
ATOM 5295 C CA . LYS B 1 72 ? 43.729 15.907 100.992 1.00 21.01 72 LYS B CA 1
ATOM 5296 C C . LYS B 1 72 ? 44.641 15.863 99.775 1.00 21.88 72 LYS B C 1
ATOM 5297 O O . LYS B 1 72 ? 44.172 15.915 98.642 1.00 24.86 72 LYS B O 1
ATOM 5303 N N . THR B 1 73 ? 45.944 15.766 100.016 1.00 23.10 73 THR B N 1
ATOM 5304 C CA . THR B 1 73 ? 46.913 15.653 98.928 1.00 21.31 73 THR B CA 1
ATOM 5305 C C . THR B 1 73 ? 46.697 14.356 98.162 1.00 24.95 73 THR B C 1
ATOM 5306 O O . THR B 1 73 ? 46.747 14.340 96.930 1.00 23.93 73 THR B O 1
ATOM 5310 N N . VAL B 1 74 ? 46.449 13.266 98.889 1.00 21.66 74 VAL B N 1
ATOM 5311 C CA . VAL B 1 74 ? 46.169 11.995 98.237 1.00 20.58 74 VAL B CA 1
ATOM 5312 C C . VAL B 1 74 ? 44.888 12.071 97.406 1.00 19.82 74 VAL B C 1
ATOM 5313 O O . VAL B 1 74 ? 44.859 11.614 96.275 1.00 21.00 74 VAL B O 1
ATOM 5317 N N . LEU B 1 75 ? 43.836 12.658 97.966 1.00 20.29 75 LEU B N 1
ATOM 5318 C CA . LEU B 1 75 ? 42.578 12.753 97.239 1.00 21.48 75 LEU B CA 1
ATOM 5319 C C . LEU B 1 75 ? 42.744 13.687 96.043 1.00 22.48 75 LEU B C 1
ATOM 5320 O O . LEU B 1 75 ? 42.126 13.489 94.998 1.00 22.51 75 LEU B O 1
ATOM 5325 N N . ASP B 1 76 ? 43.598 14.697 96.177 1.00 23.43 76 ASP B N 1
ATOM 5326 C CA . ASP B 1 76 ? 43.860 15.578 95.035 1.00 24.93 76 ASP B CA 1
ATOM 5327 C C . ASP B 1 76 ? 44.572 14.857 93.887 1.00 26.39 76 ASP B C 1
ATOM 5328 O O . ASP B 1 76 ? 44.281 15.111 92.709 1.00 26.59 76 ASP B O 1
ATOM 5333 N N . GLN B 1 77 ? 45.493 13.955 94.224 1.00 22.86 77 GLN B N 1
ATOM 5334 C CA . GLN B 1 77 ? 46.174 13.128 93.231 1.00 23.10 77 GLN B CA 1
ATOM 5335 C C . GLN B 1 77 ? 45.187 12.187 92.567 1.00 25.36 77 GLN B C 1
ATOM 5336 O O . GLN B 1 77 ? 45.222 11.983 91.344 1.00 27.46 77 GLN B O 1
ATOM 5342 N N . LEU B 1 78 ? 44.324 11.591 93.391 1.00 23.16 78 LEU B N 1
ATOM 5343 C CA . LEU B 1 78 ? 43.280 10.704 92.882 1.00 22.03 78 LEU B CA 1
ATOM 5344 C C . LEU B 1 78 ? 42.421 11.468 91.892 1.00 21.89 78 LEU B C 1
ATOM 5345 O O . LEU B 1 78 ? 42.117 10.986 90.800 1.00 23.44 78 LEU B O 1
ATOM 5350 N N . SER B 1 79 ? 42.032 12.670 92.291 1.00 24.23 79 SER B N 1
ATOM 5351 C CA . SER B 1 79 ? 41.141 13.485 91.481 1.00 25.95 79 SER B CA 1
ATOM 5352 C C . SER B 1 79 ? 41.775 13.831 90.138 1.00 26.90 79 SER B C 1
ATOM 5353 O O . SER B 1 79 ? 41.132 13.695 89.090 1.00 26.07 79 SER B O 1
ATOM 5356 N N . GLU B 1 80 ? 43.038 14.256 90.164 1.00 27.16 80 GLU B N 1
ATOM 5357 C CA . GLU B 1 80 ? 43.746 14.603 88.926 1.00 27.38 80 GLU B CA 1
ATOM 5358 C C . GLU B 1 80 ? 43.792 13.445 87.939 1.00 28.91 80 GLU B C 1
ATOM 5359 O O . GLU B 1 80 ? 43.524 13.620 86.746 1.00 24.86 80 GLU B O 1
ATOM 5365 N N . ARG B 1 81 ? 44.138 12.261 88.434 1.00 25.08 81 ARG B N 1
ATOM 5366 C CA . ARG B 1 81 ? 44.191 11.076 87.593 1.00 27.09 81 ARG B CA 1
ATOM 5367 C C . ARG B 1 81 ? 42.841 10.799 86.948 1.00 22.26 81 ARG B C 1
ATOM 5368 O O . ARG B 1 81 ? 42.752 10.644 85.739 1.00 22.16 81 ARG B O 1
ATOM 5376 N N . ILE B 1 82 ? 41.792 10.738 87.763 1.00 22.48 82 ILE B N 1
ATOM 5377 C CA . ILE B 1 82 ? 40.489 10.329 87.255 1.00 18.77 82 ILE B CA 1
ATOM 5378 C C . ILE B 1 82 ? 39.920 11.353 86.272 1.00 21.12 82 ILE B C 1
ATOM 5379 O O . ILE B 1 82 ? 39.330 10.989 85.254 1.00 21.52 82 ILE B O 1
ATOM 5384 N N . ARG B 1 83 ? 40.121 12.634 86.557 1.00 19.02 83 ARG B N 1
ATOM 5385 C CA . ARG B 1 83 ? 39.608 13.676 85.662 1.00 20.63 83 ARG B CA 1
ATOM 5386 C C . ARG B 1 83 ? 40.381 13.776 84.357 1.00 25.92 83 ARG B C 1
ATOM 5387 O O . ARG B 1 83 ? 39.789 14.010 83.296 1.00 26.04 83 ARG B O 1
ATOM 5395 N N . THR B 1 84 ? 41.699 13.607 84.421 1.00 20.40 84 THR B N 1
ATOM 5396 C CA . THR B 1 84 ? 42.530 13.905 83.249 1.00 26.16 84 THR B CA 1
ATOM 5397 C C . THR B 1 84 ? 43.020 12.679 82.482 1.00 28.22 84 THR B C 1
ATOM 5398 O O . THR B 1 84 ? 43.347 12.776 81.302 1.00 30.46 84 THR B O 1
ATOM 5402 N N . GLU B 1 85 ? 43.093 11.533 83.155 1.00 25.16 85 GLU B N 1
ATOM 5403 C CA . GLU B 1 85 ? 43.390 10.268 82.485 1.00 26.15 85 GLU B CA 1
ATOM 5404 C C . GLU B 1 85 ? 42.051 9.626 82.189 1.00 32.31 85 GLU B C 1
ATOM 5405 O O . GLU B 1 85 ? 41.683 8.600 82.760 1.00 32.46 85 GLU B O 1
ATOM 5411 N N . SER B 1 86 ? 41.314 10.253 81.289 1.00 28.81 86 SER B N 1
ATOM 5412 C CA . SER B 1 86 ? 39.913 9.941 81.129 1.00 29.84 86 SER B CA 1
ATOM 5413 C C . SER B 1 86 ? 39.568 10.009 79.672 1.00 26.60 86 SER B C 1
ATOM 5414 O O . SER B 1 86 ? 40.264 10.661 78.881 1.00 25.39 86 SER B O 1
ATOM 5417 N N . VAL B 1 87 ? 38.489 9.319 79.331 1.00 26.16 87 VAL B N 1
ATOM 5418 C CA . VAL B 1 87 ? 37.825 9.485 78.055 1.00 22.13 87 VAL B CA 1
ATOM 5419 C C . VAL B 1 87 ? 36.655 10.417 78.361 1.00 24.58 87 VAL B C 1
ATOM 5420 O O . VAL B 1 87 ? 36.027 10.292 79.420 1.00 21.38 87 VAL B O 1
ATOM 5424 N N . PRO B 1 88 ? 36.377 11.384 77.472 1.00 21.65 88 PRO B N 1
ATOM 5425 C CA . PRO B 1 88 ? 35.290 12.323 77.776 1.00 20.65 88 PRO B CA 1
ATOM 5426 C C . PRO B 1 88 ? 33.949 11.632 78.043 1.00 19.63 88 PRO B C 1
ATOM 5427 O O . PRO B 1 88 ? 33.683 10.555 77.492 1.00 21.52 88 PRO B O 1
ATOM 5431 N N . TRP B 1 89 ? 33.120 12.256 78.874 1.00 16.20 89 TRP B N 1
ATOM 5432 C CA . TRP B 1 89 ? 31.814 11.708 79.226 1.00 19.16 89 TRP B CA 1
ATOM 5433 C C . TRP B 1 89 ? 30.930 11.604 77.986 1.00 21.40 89 TRP B C 1
ATOM 5434 O O . TRP B 1 89 ? 31.017 12.436 77.077 1.00 20.82 89 TRP B O 1
ATOM 5445 N N . HIS B 1 90 ? 30.090 10.574 77.932 1.00 19.63 90 HIS B N 1
ATOM 5446 C CA . HIS B 1 90 ? 29.245 10.357 76.752 1.00 18.05 90 HIS B CA 1
ATOM 5447 C C . HIS B 1 90 ? 28.204 11.456 76.627 1.00 22.88 90 HIS B C 1
ATOM 5448 O O . HIS B 1 90 ? 27.539 11.815 77.599 1.00 27.32 90 HIS B O 1
ATOM 5455 N N . SER B 1 91 ? 28.066 11.998 75.423 1.00 20.27 91 SER B N 1
ATOM 5456 C CA . SER B 1 91 ? 27.101 13.061 75.181 1.00 19.43 91 SER B CA 1
ATOM 5457 C C . SER B 1 91 ? 26.035 12.517 74.247 1.00 20.67 91 SER B C 1
ATOM 5458 O O . SER B 1 91 ? 26.344 12.137 73.123 1.00 20.32 91 SER B O 1
ATOM 5461 N N . ALA B 1 92 ? 24.786 12.458 74.716 1.00 20.94 92 ALA B N 1
ATOM 5462 C CA . ALA B 1 92 ? 23.693 11.919 73.902 1.00 21.69 92 ALA B CA 1
ATOM 5463 C C . ALA B 1 92 ? 23.588 12.708 72.604 1.00 21.27 92 ALA B C 1
ATOM 5464 O O . ALA B 1 92 ? 23.719 13.934 72.599 1.00 25.34 92 ALA B O 1
ATOM 5466 N N . GLY B 1 93 ? 23.376 12.008 71.503 1.00 24.98 93 GLY B N 1
ATOM 5467 C CA . GLY B 1 93 ? 23.302 12.670 70.217 1.00 18.31 93 GLY B CA 1
ATOM 5468 C C . GLY B 1 93 ? 24.635 12.691 69.489 1.00 20.04 93 GLY B C 1
ATOM 5469 O O . GLY B 1 93 ? 24.670 12.755 68.269 1.00 20.22 93 GLY B O 1
ATOM 5470 N N . ARG B 1 94 ? 25.731 12.638 70.241 1.00 19.00 94 ARG B N 1
ATOM 5471 C CA . ARG B 1 94 ? 27.066 12.575 69.651 1.00 17.29 94 ARG B CA 1
ATOM 5472 C C . ARG B 1 94 ? 27.706 11.213 69.852 1.00 18.82 94 ARG B C 1
ATOM 5473 O O . ARG B 1 94 ? 28.403 10.711 68.970 1.00 19.96 94 ARG B O 1
ATOM 5481 N N . TYR B 1 95 ? 27.499 10.634 71.033 1.00 19.56 95 TYR B N 1
ATOM 5482 C CA . TYR B 1 95 ? 28.067 9.323 71.330 1.00 17.60 95 TYR B CA 1
ATOM 5483 C C . TYR B 1 95 ? 27.200 8.180 70.814 1.00 20.19 95 TYR B C 1
ATOM 5484 O O . TYR B 1 95 ? 26.085 7.952 71.299 1.00 19.29 95 TYR B O 1
ATOM 5493 N N . TRP B 1 96 ? 27.719 7.462 69.826 1.00 16.47 96 TRP B N 1
ATOM 5494 C CA . TRP B 1 96 ? 27.024 6.312 69.268 1.00 17.65 96 TRP B CA 1
ATOM 5495 C C . TRP B 1 96 ? 27.935 5.097 69.301 1.00 17.49 96 TRP B C 1
ATOM 5496 O O . TRP B 1 96 ? 28.043 4.355 68.326 1.00 19.70 96 TRP B O 1
ATOM 5507 N N . GLY B 1 97 ? 28.607 4.909 70.433 1.00 16.25 97 GLY B N 1
ATOM 5508 C CA . GLY B 1 97 ? 29.451 3.739 70.639 1.00 17.44 97 GLY B CA 1
ATOM 5509 C C . GLY B 1 97 ? 28.797 2.637 71.457 1.00 17.40 97 GLY B C 1
ATOM 5510 O O . GLY B 1 97 ? 27.592 2.660 71.708 1.00 18.21 97 GLY B O 1
ATOM 5511 N N . HIS B 1 98 ? 29.602 1.676 71.896 1.00 17.95 98 HIS B N 1
ATOM 5512 C CA . HIS B 1 98 ? 29.073 0.443 72.496 1.00 21.22 98 HIS B CA 1
ATOM 5513 C C . HIS B 1 98 ? 28.947 0.422 74.025 1.00 24.10 98 HIS B C 1
ATOM 5514 O O . HIS B 1 98 ? 28.486 -0.584 74.586 1.00 24.29 98 HIS B O 1
ATOM 5521 N N . MET B 1 99 ? 29.366 1.496 74.697 1.00 20.82 99 MET B N 1
ATOM 5522 C CA . MET B 1 99 ? 29.429 1.518 76.163 1.00 26.59 99 MET B CA 1
ATOM 5523 C C . MET B 1 99 ? 28.466 2.511 76.802 1.00 21.89 99 MET B C 1
ATOM 5524 O O . MET B 1 99 ? 27.935 3.406 76.140 1.00 18.87 99 MET B O 1
ATOM 5529 N N . ASN B 1 100 ? 28.270 2.357 78.108 1.00 18.65 100 ASN B N 1
ATOM 5530 C CA . ASN B 1 100 ? 27.531 3.345 78.890 1.00 17.50 100 ASN B CA 1
ATOM 5531 C C . ASN B 1 100 ? 28.087 3.386 80.290 1.00 18.11 100 ASN B C 1
ATOM 5532 O O . ASN B 1 100 ? 28.430 2.340 80.849 1.00 19.25 100 ASN B O 1
ATOM 5537 N N . SER B 1 101 ? 28.183 4.578 80.865 1.00 16.50 101 SER B N 1
ATOM 5538 C CA . SER B 1 101 ? 28.616 4.678 82.258 1.00 19.06 101 SER B CA 1
ATOM 5539 C C . SER B 1 101 ? 27.591 5.375 83.154 1.00 18.85 101 SER B C 1
ATOM 5540 O O . SER B 1 101 ? 27.691 5.316 84.375 1.00 19.03 101 SER B O 1
ATOM 5543 N N . GLU B 1 102 ? 26.607 6.040 82.554 1.00 17.79 102 GLU B N 1
ATOM 5544 C CA . GLU B 1 102 ? 25.572 6.720 83.341 1.00 19.51 102 GLU B CA 1
ATOM 5545 C C . GLU B 1 102 ? 24.777 5.722 84.191 1.00 17.41 102 GLU B C 1
ATOM 5546 O O . GLU B 1 102 ? 24.487 4.612 83.753 1.00 19.01 102 GLU B O 1
ATOM 5552 N N . THR B 1 103 ? 24.419 6.131 85.406 1.00 17.22 103 THR B N 1
ATOM 5553 C CA . THR B 1 103 ? 23.723 5.255 86.342 1.00 17.97 103 THR B CA 1
ATOM 5554 C C . THR B 1 103 ? 22.499 5.958 86.912 1.00 19.12 103 THR B C 1
ATOM 5555 O O . THR B 1 103 ? 22.420 7.185 86.911 1.00 19.65 103 THR B O 1
ATOM 5559 N N . LEU B 1 104 ? 21.550 5.176 87.413 1.00 16.53 104 LEU B N 1
ATOM 5560 C CA . LEU B 1 104 ? 20.383 5.740 88.083 1.00 15.43 104 LEU B CA 1
ATOM 5561 C C . LEU B 1 104 ? 20.790 6.435 89.381 1.00 16.16 104 LEU B C 1
ATOM 5562 O O . LEU B 1 104 ? 21.490 5.855 90.210 1.00 17.27 104 LEU B O 1
ATOM 5567 N N . MET B 1 105 ? 20.358 7.684 89.555 1.00 17.63 105 MET B N 1
ATOM 5568 C CA . MET B 1 105 ? 20.689 8.429 90.765 1.00 17.72 105 MET B CA 1
ATOM 5569 C C . MET B 1 105 ? 20.289 7.724 92.075 1.00 17.74 105 MET B C 1
ATOM 5570 O O . MET B 1 105 ? 21.067 7.730 93.041 1.00 18.21 105 MET B O 1
ATOM 5575 N N . PRO B 1 106 ? 19.083 7.114 92.129 1.00 18.40 106 PRO B N 1
ATOM 5576 C CA . PRO B 1 106 ? 18.794 6.432 93.401 1.00 18.47 106 PRO B CA 1
ATOM 5577 C C . PRO B 1 106 ? 19.736 5.269 93.711 1.00 18.66 106 PRO B C 1
ATOM 5578 O O . PRO B 1 106 ? 19.973 4.995 94.879 1.00 17.89 106 PRO B O 1
ATOM 5582 N N . ALA B 1 107 ? 20.264 4.600 92.690 1.00 18.25 107 ALA B N 1
ATOM 5583 C CA . ALA B 1 107 ? 21.223 3.520 92.916 1.00 18.31 107 ALA B CA 1
ATOM 5584 C C . ALA B 1 107 ? 22.541 4.053 93.485 1.00 18.25 107 ALA B C 1
ATOM 5585 O O . ALA B 1 107 ? 23.113 3.470 94.400 1.00 19.43 107 ALA B O 1
ATOM 5587 N N . LEU B 1 108 ? 23.019 5.169 92.941 1.00 17.94 108 LEU B N 1
ATOM 5588 C CA . LEU B 1 108 ? 24.233 5.798 93.449 1.00 17.52 108 LEU B CA 1
ATOM 5589 C C . LEU B 1 108 ? 24.054 6.212 94.895 1.00 17.98 108 LEU B C 1
ATOM 5590 O O . LEU B 1 108 ? 24.905 5.941 95.739 1.00 18.90 108 LEU B O 1
ATOM 5595 N N . LEU B 1 109 ? 22.936 6.884 95.165 1.00 19.06 109 LEU B N 1
ATOM 5596 C CA . LEU B 1 109 ? 22.662 7.447 96.486 1.00 17.92 109 LEU B CA 1
ATOM 5597 C C . LEU B 1 109 ? 22.516 6.345 97.525 1.00 19.82 109 LEU B C 1
ATOM 5598 O O . LEU B 1 109 ? 23.016 6.466 98.651 1.00 17.55 109 LEU B O 1
ATOM 5603 N N . ALA B 1 110 ? 21.852 5.262 97.140 1.00 16.82 110 ALA B N 1
ATOM 5604 C CA . ALA B 1 110 ? 21.675 4.124 98.034 1.00 18.06 110 ALA B CA 1
ATOM 5605 C C . ALA B 1 110 ? 23.017 3.499 98.385 1.00 17.14 110 ALA B C 1
ATOM 5606 O O . ALA B 1 110 ? 23.254 3.129 99.536 1.00 17.88 110 ALA B O 1
ATOM 5608 N N . TYR B 1 111 ? 23.898 3.373 97.397 1.00 16.79 111 TYR B N 1
ATOM 5609 C CA . TYR B 1 111 ? 25.212 2.811 97.669 1.00 18.22 111 TYR B CA 1
ATOM 5610 C C . TYR B 1 111 ? 25.984 3.727 98.620 1.00 19.19 111 TYR B C 1
ATOM 5611 O O . TYR B 1 111 ? 26.562 3.268 99.604 1.00 18.91 111 TYR B O 1
ATOM 5620 N N . ASN B 1 112 ? 25.983 5.020 98.305 1.00 17.90 112 ASN B N 1
ATOM 5621 C CA . ASN B 1 112 ? 26.654 6.041 99.106 1.00 20.20 112 ASN B CA 1
ATOM 5622 C C . ASN B 1 112 ? 26.275 5.929 100.574 1.00 22.69 112 ASN B C 1
ATOM 5623 O O . ASN B 1 112 ? 27.122 5.991 101.467 1.00 21.77 112 ASN B O 1
ATOM 5628 N N . TYR B 1 113 ? 24.981 5.781 100.814 1.00 18.49 113 TYR B N 1
ATOM 5629 C CA . TYR B 1 113 ? 24.440 5.728 102.165 1.00 17.98 113 TYR B CA 1
ATOM 5630 C C . TYR B 1 113 ? 24.742 4.393 102.837 1.00 20.86 113 TYR B C 1
ATOM 5631 O O . TYR B 1 113 ? 25.292 4.343 103.947 1.00 19.08 113 TYR B O 1
ATOM 5640 N N . ALA B 1 114 ? 24.368 3.305 102.175 1.00 19.27 114 ALA B N 1
ATOM 5641 C CA . ALA B 1 114 ? 24.541 1.989 102.783 1.00 18.97 114 ALA B CA 1
ATOM 5642 C C . ALA B 1 114 ? 25.991 1.645 103.088 1.00 18.72 114 ALA B C 1
ATOM 5643 O O . ALA B 1 114 ? 26.262 0.982 104.084 1.00 20.07 114 ALA B O 1
ATOM 5645 N N . MET B 1 115 ? 26.925 2.080 102.244 1.00 18.37 115 MET B N 1
ATOM 5646 C CA . MET B 1 115 ? 28.317 1.672 102.434 1.00 20.06 115 MET B CA 1
ATOM 5647 C C . MET B 1 115 ? 28.906 2.260 103.713 1.00 19.84 115 MET B C 1
ATOM 5648 O O . MET B 1 115 ? 29.908 1.757 104.235 1.00 19.66 115 MET B O 1
ATOM 5653 N N . LEU B 1 116 ? 28.265 3.304 104.226 1.00 20.34 116 LEU B N 1
ATOM 5654 C CA . LEU B 1 116 ? 28.688 3.896 105.495 1.00 18.15 116 LEU B CA 1
ATOM 5655 C C . LEU B 1 116 ? 28.558 2.918 106.666 1.00 22.79 116 LEU B C 1
ATOM 5656 O O . LEU B 1 116 ? 29.300 3.016 107.642 1.00 22.98 116 LEU B O 1
ATOM 5661 N N . TRP B 1 117 ? 27.625 1.973 106.559 1.00 20.65 117 TRP B N 1
ATOM 5662 C CA . TRP B 1 117 ? 27.493 0.905 107.550 1.00 20.18 117 TRP B CA 1
ATOM 5663 C C . TRP B 1 117 ? 28.494 -0.216 107.325 1.00 23.03 117 TRP B C 1
ATOM 5664 O O . TRP B 1 117 ? 28.812 -0.962 108.251 1.00 22.57 117 TRP B O 1
ATOM 5675 N N . ASN B 1 118 ? 28.978 -0.330 106.088 1.00 22.01 118 ASN B N 1
ATOM 5676 C CA . ASN B 1 118 ? 29.948 -1.358 105.706 1.00 22.01 118 ASN B CA 1
ATOM 5677 C C . ASN B 1 118 ? 29.464 -2.773 106.035 1.00 23.08 118 ASN B C 1
ATOM 5678 O O . ASN B 1 118 ? 30.238 -3.620 106.493 1.00 25.07 118 ASN B O 1
ATOM 5683 N N . GLY B 1 119 ? 28.180 -3.023 105.791 1.00 23.72 119 GLY B N 1
ATOM 5684 C CA . GLY B 1 119 ? 27.612 -4.341 106.014 1.00 20.63 119 GLY B CA 1
ATOM 5685 C C . GLY B 1 119 ? 28.078 -5.367 105.000 1.00 24.80 119 GLY B C 1
ATOM 5686 O O . GLY B 1 119 ? 28.402 -5.034 103.853 1.00 23.30 119 GLY B O 1
ATOM 5687 N N . ASN B 1 120 ? 28.099 -6.622 105.432 1.00 23.66 120 ASN B N 1
ATOM 5688 C CA . ASN B 1 120 ? 28.438 -7.755 104.578 1.00 24.81 120 ASN B CA 1
ATOM 5689 C C . ASN B 1 120 ? 27.223 -8.669 104.545 1.00 29.14 120 ASN B C 1
ATOM 5690 O O . ASN B 1 120 ? 26.762 -9.123 105.592 1.00 29.50 120 ASN B O 1
ATOM 5695 N N . ASN B 1 121 ? 26.708 -8.937 103.346 1.00 28.39 121 ASN B N 1
ATOM 5696 C CA . ASN B 1 121 ? 25.433 -9.640 103.206 1.00 28.27 121 ASN B CA 1
ATOM 5697 C C . ASN B 1 121 ? 25.491 -11.158 103.396 1.00 34.99 121 ASN B C 1
ATOM 5698 O O . ASN B 1 121 ? 24.461 -11.829 103.345 1.00 34.19 121 ASN B O 1
ATOM 5703 N N . VAL B 1 122 ? 26.682 -11.705 103.619 1.00 30.05 122 VAL B N 1
ATOM 5704 C CA . VAL B 1 122 ? 26.770 -13.129 103.942 1.00 32.60 122 VAL B CA 1
ATOM 5705 C C . VAL B 1 122 ? 26.687 -13.312 105.447 1.00 38.12 122 VAL B C 1
ATOM 5706 O O . VAL B 1 122 ? 26.318 -14.376 105.937 1.00 41.85 122 VAL B O 1
ATOM 5710 N N . ALA B 1 123 ? 27.028 -12.257 106.176 1.00 40.06 123 ALA B N 1
ATOM 5711 C CA . ALA B 1 123 ? 26.853 -12.241 107.624 1.00 41.15 123 ALA B CA 1
ATOM 5712 C C . ALA B 1 123 ? 25.647 -11.368 107.972 1.00 39.35 123 ALA B C 1
ATOM 5713 O O . ALA B 1 123 ? 25.777 -10.151 108.106 1.00 43.08 123 ALA B O 1
ATOM 5715 N N . TYR B 1 124 ? 24.477 -11.995 108.099 1.00 39.81 124 TYR B N 1
ATOM 5716 C CA . TYR B 1 124 ? 23.222 -11.287 108.365 1.00 41.12 124 TYR B CA 1
ATOM 5717 C C . TYR B 1 124 ? 23.334 -10.306 109.537 1.00 43.84 124 TYR B C 1
ATOM 5718 O O . TYR B 1 124 ? 22.899 -9.157 109.429 1.00 42.58 124 TYR B O 1
ATOM 5727 N N . GLU B 1 125 ? 23.917 -10.772 110.643 1.00 44.75 125 GLU B N 1
ATOM 5728 C CA . GLU B 1 125 ? 24.192 -9.947 111.823 1.00 44.90 125 GLU B CA 1
ATOM 5729 C C . GLU B 1 125 ? 24.870 -8.633 111.469 1.00 41.53 125 GLU B C 1
ATOM 5730 O O . GLU B 1 125 ? 24.619 -7.596 112.090 1.00 48.36 125 GLU B O 1
ATOM 5736 N N . SER B 1 126 ? 25.756 -8.697 110.483 1.00 42.28 126 SER B N 1
ATOM 5737 C CA . SER B 1 126 ? 26.469 -7.522 110.010 1.00 41.67 126 SER B CA 1
ATOM 5738 C C . SER B 1 126 ? 25.556 -6.600 109.200 1.00 41.41 126 SER B C 1
ATOM 5739 O O . SER B 1 126 ? 25.848 -5.410 109.052 1.00 42.50 126 SER B O 1
ATOM 5742 N N . SER B 1 127 ? 24.447 -7.143 108.692 1.00 40.29 127 SER B N 1
ATOM 5743 C CA . SER B 1 127 ? 23.673 -6.442 107.662 1.00 32.28 127 SER B CA 1
ATOM 5744 C C . SER B 1 127 ? 22.203 -6.858 107.488 1.00 32.91 127 SER B C 1
ATOM 5745 O O . SER B 1 127 ? 21.801 -7.234 106.384 1.00 28.93 127 SER B O 1
ATOM 5748 N N . PRO B 1 128 ? 21.386 -6.763 108.551 1.00 30.25 128 PRO B N 1
ATOM 5749 C CA . PRO B 1 128 ? 20.011 -7.276 108.424 1.00 30.09 128 PRO B CA 1
ATOM 5750 C C . PRO B 1 128 ? 19.103 -6.563 107.398 1.00 31.19 128 PRO B C 1
ATOM 5751 O O . PRO B 1 128 ? 18.384 -7.251 106.668 1.00 26.35 128 PRO B O 1
ATOM 5755 N N . ALA B 1 129 ? 19.115 -5.234 107.340 1.00 25.85 129 ALA B N 1
ATOM 5756 C CA . ALA B 1 129 ? 18.282 -4.532 106.360 1.00 22.39 129 ALA B CA 1
ATOM 5757 C C . ALA B 1 129 ? 18.706 -4.820 104.925 1.00 25.46 129 ALA B C 1
ATOM 5758 O O . ALA B 1 129 ? 17.865 -5.072 104.058 1.00 21.85 129 ALA B O 1
ATOM 5760 N N . THR B 1 130 ? 20.009 -4.763 104.661 1.00 22.36 130 THR B N 1
ATOM 5761 C CA . THR B 1 130 ? 20.478 -4.982 103.301 1.00 20.83 130 THR B CA 1
ATOM 5762 C C . THR B 1 130 ? 20.377 -6.447 102.920 1.00 21.19 130 THR B C 1
ATOM 5763 O O . THR B 1 130 ? 20.284 -6.775 101.740 1.00 21.70 130 THR B O 1
ATOM 5767 N N . SER B 1 131 ? 20.391 -7.334 103.915 1.00 22.05 131 SER B N 1
ATOM 5768 C CA . SER B 1 131 ? 20.149 -8.740 103.624 1.00 20.54 131 SER B CA 1
ATOM 5769 C C . SER B 1 131 ? 18.707 -8.979 103.187 1.00 21.17 131 SER B C 1
ATOM 5770 O O . SER B 1 131 ? 18.451 -9.742 102.251 1.00 20.85 131 SER B O 1
ATOM 5773 N N . GLN B 1 132 ? 17.761 -8.326 103.858 1.00 19.95 132 GLN B N 1
ATOM 5774 C CA . GLN B 1 132 ? 16.367 -8.409 103.446 1.00 24.15 132 GLN B CA 1
ATOM 5775 C C . GLN B 1 132 ? 16.228 -7.807 102.061 1.00 20.71 132 GLN B C 1
ATOM 5776 O O . GLN B 1 132 ? 15.467 -8.304 101.231 1.00 22.69 132 GLN B O 1
ATOM 5782 N N . MET B 1 133 ? 16.971 -6.734 101.804 1.00 19.61 133 MET B N 1
ATOM 5783 C CA . MET B 1 133 ? 16.873 -6.086 100.500 1.00 20.35 133 MET B CA 1
ATOM 5784 C C . MET B 1 133 ? 17.335 -7.015 99.395 1.00 18.41 133 MET B C 1
ATOM 5785 O O . MET B 1 133 ? 16.707 -7.069 98.336 1.00 17.24 133 MET B O 1
ATOM 5790 N N . GLU B 1 134 ? 18.405 -7.763 99.637 1.00 19.11 134 GLU B N 1
ATOM 5791 C CA . GLU B 1 134 ? 18.875 -8.709 98.621 1.00 20.34 134 GLU B CA 1
ATOM 5792 C C . GLU B 1 134 ? 17.881 -9.846 98.395 1.00 21.57 134 GLU B C 1
ATOM 5793 O O . GLU B 1 134 ? 17.685 -10.284 97.264 1.00 19.27 134 GLU B O 1
ATOM 5799 N N . GLU B 1 135 ? 17.241 -10.319 99.462 1.00 22.83 135 GLU B N 1
ATOM 5800 C CA . GLU B 1 135 ? 16.180 -11.313 99.303 1.00 20.46 135 GLU B CA 1
ATOM 5801 C C . GLU B 1 135 ? 15.049 -10.748 98.440 1.00 20.91 135 GLU B C 1
ATOM 5802 O O . GLU B 1 135 ? 14.560 -11.408 97.526 1.00 19.89 135 GLU B O 1
ATOM 5808 N N . GLU B 1 136 ? 14.647 -9.514 98.718 1.00 20.83 136 GLU B N 1
ATOM 5809 C CA . GLU B 1 136 ? 13.619 -8.865 97.923 1.00 19.97 136 GLU B CA 1
ATOM 5810 C C . GLU B 1 136 ? 14.052 -8.689 96.474 1.00 20.91 136 GLU B C 1
ATOM 5811 O O . GLU B 1 136 ? 13.239 -8.859 95.556 1.00 19.79 136 GLU B O 1
ATOM 5817 N N . VAL B 1 137 ? 15.327 -8.363 96.261 1.00 19.21 137 VAL B N 1
ATOM 5818 C CA . VAL B 1 137 ? 15.849 -8.257 94.887 1.00 18.18 137 VAL B CA 1
ATOM 5819 C C . VAL B 1 137 ? 15.769 -9.612 94.177 1.00 17.77 137 VAL B C 1
ATOM 5820 O O . VAL B 1 137 ? 15.362 -9.698 93.013 1.00 17.78 137 VAL B O 1
ATOM 5824 N N . GLY B 1 138 ? 16.130 -10.678 94.879 1.00 18.78 138 GLY B N 1
ATOM 5825 C CA . GLY B 1 138 ? 16.007 -12.010 94.310 1.00 16.93 138 GLY B CA 1
ATOM 5826 C C . GLY B 1 138 ? 14.574 -12.349 93.932 1.00 18.16 138 GLY B C 1
ATOM 5827 O O . GLY B 1 138 ? 14.329 -12.940 92.878 1.00 17.76 138 GLY B O 1
ATOM 5828 N N . GLN B 1 139 ? 13.624 -11.992 94.792 1.00 18.61 139 GLN B N 1
ATOM 5829 C CA . GLN B 1 139 ? 12.213 -12.218 94.488 1.00 19.57 139 GLN B CA 1
ATOM 5830 C C . GLN B 1 139 ? 11.768 -11.376 93.296 1.00 17.72 139 GLN B C 1
ATOM 5831 O O . GLN B 1 139 ? 10.974 -11.825 92.468 1.00 18.02 139 GLN B O 1
ATOM 5837 N N . GLU B 1 140 ? 12.281 -10.155 93.213 1.00 19.84 140 GLU B N 1
ATOM 5838 C CA . GLU B 1 140 ? 11.969 -9.271 92.103 1.00 19.51 140 GLU B CA 1
ATOM 5839 C C . GLU B 1 140 ? 12.471 -9.842 90.789 1.00 17.28 140 GLU B C 1
ATOM 5840 O O . GLU B 1 140 ? 11.771 -9.779 89.769 1.00 17.19 140 GLU B O 1
ATOM 5846 N N . PHE B 1 141 ? 13.684 -10.387 90.812 1.00 16.77 141 PHE B N 1
ATOM 5847 C CA . PHE B 1 141 ? 14.222 -11.098 89.644 1.00 17.55 141 PHE B CA 1
ATOM 5848 C C . PHE B 1 141 ? 13.317 -12.269 89.263 1.00 17.40 141 PHE B C 1
ATOM 5849 O O . PHE B 1 141 ? 12.978 -12.442 88.081 1.00 16.02 141 PHE B O 1
ATOM 5857 N N . ALA B 1 142 ? 12.945 -13.085 90.249 1.00 17.28 142 ALA B N 1
ATOM 5858 C CA . ALA B 1 142 ? 12.109 -14.266 89.976 1.00 20.93 142 ALA B CA 1
ATOM 5859 C C . ALA B 1 142 ? 10.774 -13.861 89.348 1.00 19.58 142 ALA B C 1
ATOM 5860 O O . ALA B 1 142 ? 10.292 -14.485 88.401 1.00 18.75 142 ALA B O 1
ATOM 5862 N N . ARG B 1 143 ? 10.190 -12.787 89.857 1.00 17.97 143 ARG B N 1
ATOM 5863 C CA . ARG B 1 143 ? 8.937 -12.268 89.308 1.00 17.79 143 ARG B CA 1
ATOM 5864 C C . ARG B 1 143 ? 9.085 -11.716 87.894 1.00 19.69 143 ARG B C 1
ATOM 5865 O O . ARG B 1 143 ? 8.212 -11.933 87.039 1.00 19.63 143 ARG B O 1
ATOM 5873 N N . LEU B 1 144 ? 10.179 -11.001 87.628 1.00 16.90 144 LEU B N 1
ATOM 5874 C CA . LEU B 1 144 ? 10.428 -10.500 86.269 1.00 17.65 144 LEU B CA 1
ATOM 5875 C C . LEU B 1 144 ? 10.467 -11.642 85.266 1.00 15.65 144 LEU B C 1
ATOM 5876 O O . LEU B 1 144 ? 9.998 -11.510 84.129 1.00 16.48 144 LEU B O 1
ATOM 5881 N N . MET B 1 145 ? 11.004 -12.772 85.702 1.00 16.36 145 MET B N 1
ATOM 5882 C CA . MET B 1 145 ? 11.238 -13.905 84.817 1.00 19.43 145 MET B CA 1
ATOM 5883 C C . MET B 1 145 ? 10.069 -14.885 84.781 1.00 19.92 145 MET B C 1
ATOM 5884 O O . MET B 1 145 ? 10.124 -15.880 84.068 1.00 19.75 145 MET B O 1
ATOM 5889 N N . GLY B 1 146 ? 9.016 -14.606 85.548 1.00 17.69 146 GLY B N 1
ATOM 5890 C CA . GLY B 1 146 ? 7.819 -15.434 85.523 1.00 18.72 146 GLY B CA 1
ATOM 5891 C C . GLY B 1 146 ? 7.977 -16.739 86.271 1.00 22.33 146 GLY B C 1
ATOM 5892 O O . GLY B 1 146 ? 7.247 -17.699 86.026 1.00 19.81 146 GLY B O 1
ATOM 5893 N N . TYR B 1 147 ? 8.935 -16.773 87.187 1.00 20.18 147 TYR B N 1
ATOM 5894 C CA . TYR B 1 147 ? 9.226 -17.979 87.955 1.00 18.13 147 TYR B CA 1
ATOM 5895 C C . TYR B 1 147 ? 8.375 -18.004 89.213 1.00 23.82 147 TYR B C 1
ATOM 5896 O O . TYR B 1 147 ? 8.710 -17.329 90.183 1.00 26.51 147 TYR B O 1
ATOM 5905 N N . ASP B 1 148 ? 7.309 -18.798 89.240 1.00 22.25 148 ASP B N 1
ATOM 5906 C CA . ASP B 1 148 ? 6.420 -18.775 90.403 1.00 25.23 148 ASP B CA 1
ATOM 5907 C C . ASP B 1 148 ? 7.068 -19.338 91.670 1.00 24.96 148 ASP B C 1
ATOM 5908 O O . ASP B 1 148 ? 6.680 -18.995 92.780 1.00 24.60 148 ASP B O 1
ATOM 5913 N N . TYR B 1 149 ? 8.059 -20.201 91.489 1.00 23.08 149 TYR B N 1
ATOM 5914 C CA . TYR B 1 149 ? 8.662 -20.931 92.595 1.00 26.39 149 TYR B CA 1
ATOM 5915 C C . TYR B 1 149 ? 10.165 -20.753 92.627 1.00 22.50 149 TYR B C 1
ATOM 5916 O O . TYR B 1 149 ? 10.886 -21.593 93.160 1.00 22.38 149 TYR B O 1
ATOM 5925 N N . GLY B 1 150 ? 10.621 -19.629 92.077 1.00 21.08 150 GLY B N 1
ATOM 5926 C CA . GLY B 1 150 ? 12.039 -19.411 91.876 1.00 20.57 150 GLY B CA 1
ATOM 5927 C C . GLY B 1 150 ? 12.712 -18.541 92.925 1.00 20.75 150 GLY B C 1
ATOM 5928 O O . GLY B 1 150 ? 12.150 -18.237 93.986 1.00 21.66 150 GLY B O 1
ATOM 5929 N N . TRP B 1 151 ? 13.936 -18.136 92.615 1.00 17.67 151 TRP B N 1
ATOM 5930 C CA . TRP B 1 151 ? 14.732 -17.335 93.531 1.00 18.42 151 TRP B CA 1
ATOM 5931 C C . TRP B 1 151 ? 15.838 -16.681 92.717 1.00 18.50 151 TRP B C 1
ATOM 5932 O O . TRP B 1 151 ? 15.938 -16.899 91.510 1.00 18.08 151 TRP B O 1
ATOM 5943 N N . GLY B 1 152 ? 16.657 -15.869 93.369 1.00 18.20 152 GLY B N 1
ATOM 5944 C CA . GLY B 1 152 ? 17.779 -15.244 92.699 1.00 16.90 152 GLY B CA 1
ATOM 5945 C C . GLY B 1 152 ? 18.620 -14.472 93.689 1.00 19.36 152 GLY B C 1
ATOM 5946 O O . GLY B 1 152 ? 18.235 -14.315 94.846 1.00 18.38 152 GLY B O 1
ATOM 5947 N N . HIS B 1 153 ? 19.774 -13.991 93.243 1.00 16.87 153 HIS B N 1
ATOM 5948 C CA . HIS B 1 153 ? 20.581 -13.126 94.092 1.00 19.35 153 HIS B CA 1
ATOM 5949 C C . HIS B 1 153 ? 21.506 -12.283 93.235 1.00 18.29 153 HIS B C 1
ATOM 5950 O O . HIS B 1 153 ? 21.589 -12.471 92.023 1.00 18.52 153 HIS B O 1
ATOM 5957 N N . ILE B 1 154 ? 22.162 -11.316 93.866 1.00 16.20 154 ILE B N 1
ATOM 5958 C CA . ILE B 1 154 ? 23.125 -10.477 93.176 1.00 17.84 154 ILE B CA 1
ATOM 5959 C C . ILE B 1 154 ? 24.457 -11.227 93.130 1.00 17.11 154 ILE B C 1
ATOM 5960 O O . ILE B 1 154 ? 24.834 -11.913 94.087 1.00 22.72 154 ILE B O 1
ATOM 5965 N N . VAL B 1 155 ? 25.152 -11.122 92.000 1.00 19.41 155 VAL B N 1
ATOM 5966 C CA . VAL B 1 155 ? 26.436 -11.782 91.792 1.00 19.85 155 VAL B CA 1
ATOM 5967 C C . VAL B 1 155 ? 27.440 -10.677 91.489 1.00 24.02 155 VAL B C 1
ATOM 5968 O O . VAL B 1 155 ? 27.041 -9.600 91.056 1.00 21.74 155 VAL B O 1
ATOM 5972 N N . ALA B 1 156 ? 28.730 -10.914 91.727 1.00 21.34 156 ALA B N 1
ATOM 5973 C CA . ALA B 1 156 ? 29.724 -9.859 91.492 1.00 26.33 156 ALA B CA 1
ATOM 5974 C C . ALA B 1 156 ? 29.706 -9.348 90.047 1.00 26.65 156 ALA B C 1
ATOM 5975 O O . ALA B 1 156 ? 29.822 -8.151 89.789 1.00 27.29 156 ALA B O 1
ATOM 5977 N N . ASP B 1 157 ? 29.555 -10.256 89.094 1.00 21.79 157 ASP B N 1
ATOM 5978 C CA . ASP B 1 157 ? 29.396 -9.846 87.704 1.00 23.10 157 ASP B CA 1
ATOM 5979 C C . ASP B 1 157 ? 28.703 -10.937 86.909 1.00 22.21 157 ASP B C 1
ATOM 5980 O O . ASP B 1 157 ? 28.466 -12.015 87.431 1.00 22.34 157 ASP B O 1
ATOM 5985 N N . GLY B 1 158 ? 28.379 -10.661 85.652 1.00 18.52 158 GLY B N 1
ATOM 5986 C CA . GLY B 1 158 ? 27.676 -11.621 84.819 1.00 19.77 158 GLY B CA 1
ATOM 5987 C C . GLY B 1 158 ? 28.478 -12.856 84.462 1.00 20.45 158 GLY B C 1
ATOM 5988 O O . GLY B 1 158 ? 27.910 -13.924 84.235 1.00 20.14 158 GLY B O 1
ATOM 5989 N N . SER B 1 159 ? 29.798 -12.727 84.396 1.00 20.34 159 SER B N 1
ATOM 5990 C CA . SER B 1 159 ? 30.608 -13.876 84.021 1.00 21.43 159 SER B CA 1
ATOM 5991 C C . SER B 1 159 ? 30.579 -14.885 85.166 1.00 19.90 159 SER B C 1
ATOM 5992 O O . SER B 1 159 ? 30.558 -16.094 84.936 1.00 19.24 159 SER B O 1
ATOM 5995 N N . LEU B 1 160 ? 30.558 -14.374 86.397 1.00 19.64 160 LEU B N 1
ATOM 5996 C CA . LEU B 1 160 ? 30.404 -15.209 87.589 1.00 20.85 160 LEU B CA 1
ATOM 5997 C C . LEU B 1 160 ? 28.982 -15.764 87.705 1.00 19.71 160 LEU B C 1
ATOM 5998 O O . LEU B 1 160 ? 28.783 -16.884 88.184 1.00 20.61 160 LEU B O 1
ATOM 6003 N N . ALA B 1 161 ? 27.992 -14.992 87.259 1.00 18.50 161 ALA B N 1
ATOM 6004 C CA . ALA B 1 161 ? 26.620 -15.490 87.234 1.00 17.85 161 ALA B CA 1
ATOM 6005 C C . ALA B 1 161 ? 26.526 -16.669 86.259 1.00 18.12 161 ALA B C 1
ATOM 6006 O O . ALA B 1 161 ? 25.886 -17.679 86.548 1.00 17.43 161 ALA B O 1
ATOM 6008 N N . ASN B 1 162 ? 27.166 -16.542 85.100 1.00 17.12 162 ASN B N 1
ATOM 6009 C CA . ASN B 1 162 ? 27.207 -17.653 84.152 1.00 18.38 162 ASN B CA 1
ATOM 6010 C C . ASN B 1 162 ? 27.913 -18.880 84.730 1.00 19.94 162 ASN B C 1
ATOM 6011 O O . ASN B 1 162 ? 27.484 -20.020 84.517 1.00 17.62 162 ASN B O 1
ATOM 6016 N N . LEU B 1 163 ? 29.007 -18.648 85.447 1.00 15.70 163 LEU B N 1
ATOM 6017 C CA . LEU B 1 163 ? 29.758 -19.738 86.069 1.00 16.54 163 LEU B CA 1
ATOM 6018 C C . LEU B 1 163 ? 28.886 -20.466 87.075 1.00 16.93 163 LEU B C 1
ATOM 6019 O O . LEU B 1 163 ? 28.886 -21.693 87.137 1.00 16.46 163 LEU B O 1
ATOM 6024 N N . GLU B 1 164 ? 28.127 -19.698 87.845 1.00 19.30 164 GLU B N 1
ATOM 6025 C CA . GLU B 1 164 ? 27.195 -20.265 88.814 1.00 16.69 164 GLU B CA 1
ATOM 6026 C C . GLU B 1 164 ? 26.096 -21.086 88.129 1.00 18.57 164 GLU B C 1
ATOM 6027 O O . GLU B 1 164 ? 25.686 -22.150 88.628 1.00 16.35 164 GLU B O 1
ATOM 6033 N N . GLY B 1 165 ? 25.630 -20.603 86.979 1.00 17.69 165 GLY B N 1
ATOM 6034 C CA . GLY B 1 165 ? 24.636 -21.338 86.214 1.00 18.32 165 GLY B CA 1
ATOM 6035 C C . GLY B 1 165 ? 25.195 -22.678 85.772 1.00 15.84 165 GLY B C 1
ATOM 6036 O O . GLY B 1 165 ? 24.513 -23.694 85.843 1.00 17.78 165 GLY B O 1
ATOM 6037 N N . LEU B 1 166 ? 26.440 -22.679 85.308 1.00 16.98 166 LEU B N 1
ATOM 6038 C CA . LEU B 1 166 ? 27.092 -23.935 84.943 1.00 15.95 166 LEU B CA 1
ATOM 6039 C C . LEU B 1 166 ? 27.330 -24.852 86.139 1.00 15.31 166 LEU B C 1
ATOM 6040 O O . LEU B 1 166 ? 27.193 -26.071 86.019 1.00 16.24 166 LEU B O 1
ATOM 6045 N N . TRP B 1 167 ? 27.661 -24.269 87.291 1.00 17.26 167 TRP B N 1
ATOM 6046 C CA . TRP B 1 167 ? 27.817 -25.033 88.536 1.00 15.50 167 TRP B CA 1
ATOM 6047 C C . TRP B 1 167 ? 26.514 -25.759 88.855 1.00 17.41 167 TRP B C 1
ATOM 6048 O O . TRP B 1 167 ? 26.520 -26.957 89.185 1.00 16.41 167 TRP B O 1
ATOM 6059 N N . TYR B 1 168 ? 25.398 -25.034 88.759 1.00 16.78 168 TYR B N 1
ATOM 6060 C CA . TYR B 1 168 ? 24.067 -25.638 88.905 1.00 16.60 168 TYR B CA 1
ATOM 6061 C C . TYR B 1 168 ? 23.846 -26.790 87.930 1.00 16.50 168 TYR B C 1
ATOM 6062 O O . TYR B 1 168 ? 23.464 -27.875 88.347 1.00 16.65 168 TYR B O 1
ATOM 6071 N N . ALA B 1 169 ? 24.056 -26.551 86.635 1.00 16.79 169 ALA B N 1
ATOM 6072 C CA . ALA B 1 169 ? 23.796 -27.576 85.630 1.00 16.94 169 ALA B CA 1
ATOM 6073 C C . ALA B 1 169 ? 24.663 -28.798 85.862 1.00 19.00 169 ALA B C 1
ATOM 6074 O O . ALA B 1 169 ? 24.185 -29.938 85.789 1.00 18.12 169 ALA B O 1
ATOM 6076 N N . ARG B 1 170 ? 25.941 -28.556 86.142 1.00 15.41 170 ARG B N 1
ATOM 6077 C CA . ARG B 1 170 ? 26.893 -29.629 86.430 1.00 16.68 170 ARG B CA 1
ATOM 6078 C C . ARG B 1 170 ? 26.451 -30.478 87.622 1.00 16.62 170 ARG B C 1
ATOM 6079 O O . ARG B 1 170 ? 26.365 -31.708 87.532 1.00 16.96 170 ARG B O 1
ATOM 6087 N N . ASN B 1 171 ? 26.175 -29.838 88.753 1.00 17.55 171 ASN B N 1
ATOM 6088 C CA . ASN B 1 171 ? 25.723 -30.594 89.917 1.00 16.06 171 ASN B CA 1
ATOM 6089 C C . ASN B 1 171 ? 24.398 -31.308 89.686 1.00 17.75 171 ASN B C 1
ATOM 6090 O O . ASN B 1 171 ? 24.254 -32.485 90.037 1.00 18.53 171 ASN B O 1
ATOM 6095 N N . ILE B 1 172 ? 23.438 -30.607 89.088 1.00 18.04 172 ILE B N 1
ATOM 6096 C CA . ILE B 1 172 ? 22.121 -31.198 88.845 1.00 18.27 172 ILE B CA 1
ATOM 6097 C C . ILE B 1 172 ? 22.184 -32.420 87.919 1.00 18.62 172 ILE B C 1
ATOM 6098 O O . ILE B 1 172 ? 21.536 -33.448 88.185 1.00 18.75 172 ILE B O 1
ATOM 6103 N N . LYS B 1 173 ? 23.003 -32.340 86.874 1.00 15.53 173 LYS B N 1
ATOM 6104 C CA . LYS B 1 173 ? 23.148 -33.464 85.940 1.00 17.43 173 LYS B CA 1
ATOM 6105 C C . LYS B 1 173 ? 23.641 -34.701 86.671 1.00 17.62 173 LYS B C 1
ATOM 6106 O O . LYS B 1 173 ? 23.276 -35.822 86.330 1.00 15.50 173 LYS B O 1
ATOM 6112 N N . SER B 1 174 ? 24.468 -34.492 87.694 1.00 18.47 174 SER B N 1
ATOM 6113 C CA . SER B 1 174 ? 25.119 -35.601 88.391 1.00 19.50 174 SER B CA 1
ATOM 6114 C C . SER B 1 174 ? 24.273 -36.227 89.487 1.00 17.80 174 SER B C 1
ATOM 6115 O O . SER B 1 174 ? 24.640 -37.262 90.043 1.00 20.25 174 SER B O 1
ATOM 6118 N N . LEU B 1 175 ? 23.154 -35.598 89.817 1.00 15.76 175 LEU B N 1
ATOM 6119 C CA . LEU B 1 175 ? 22.357 -36.045 90.960 1.00 19.08 175 LEU B CA 1
ATOM 6120 C C . LEU B 1 175 ? 21.649 -37.396 90.794 1.00 20.11 175 LEU B C 1
ATOM 6121 O O . LEU B 1 175 ? 21.591 -38.163 91.757 1.00 20.71 175 LEU B O 1
ATOM 6126 N N . PRO B 1 176 ? 21.115 -37.697 89.590 1.00 18.41 176 PRO B N 1
ATOM 6127 C CA . PRO B 1 176 ? 20.496 -39.024 89.460 1.00 19.24 176 PRO B CA 1
ATOM 6128 C C . PRO B 1 176 ? 21.446 -40.183 89.791 1.00 21.31 176 PRO B C 1
ATOM 6129 O O . PRO B 1 176 ? 21.054 -41.107 90.497 1.00 21.01 176 PRO B O 1
ATOM 6133 N N . PHE B 1 177 ? 22.686 -40.122 89.324 1.00 19.45 177 PHE B N 1
ATOM 6134 C CA . PHE B 1 177 ? 23.651 -41.162 89.646 1.00 20.37 177 PHE B CA 1
ATOM 6135 C C . PHE B 1 177 ? 24.016 -41.142 91.126 1.00 22.74 177 PHE B C 1
ATOM 6136 O O . PHE B 1 177 ? 24.175 -42.195 91.751 1.00 21.70 177 PHE B O 1
ATOM 6144 N N . ALA B 1 178 ? 24.160 -39.937 91.672 1.00 20.06 178 ALA B N 1
ATOM 6145 C CA . ALA B 1 178 ? 24.440 -39.759 93.089 1.00 19.67 178 ALA B CA 1
ATOM 6146 C C . ALA B 1 178 ? 23.356 -40.448 93.913 1.00 20.18 178 ALA B C 1
ATOM 6147 O O . ALA B 1 178 ? 23.650 -41.120 94.910 1.00 22.76 178 ALA B O 1
ATOM 6149 N N . MET B 1 179 ? 22.103 -40.278 93.497 1.00 20.69 179 MET B N 1
ATOM 6150 C CA . MET B 1 179 ? 20.989 -40.886 94.221 1.00 22.47 179 MET B CA 1
ATOM 6151 C C . MET B 1 179 ? 21.065 -42.398 94.112 1.00 24.36 179 MET B C 1
ATOM 6152 O O . MET B 1 179 ? 20.806 -43.113 95.085 1.00 26.33 179 MET B O 1
ATOM 6157 N N . LYS B 1 180 ? 21.442 -42.886 92.935 1.00 22.25 180 LYS B N 1
ATOM 6158 C CA . LYS B 1 180 ? 21.573 -44.338 92.742 1.00 22.39 180 LYS B CA 1
ATOM 6159 C C . LYS B 1 180 ? 22.623 -44.927 93.681 1.00 24.35 180 LYS B C 1
ATOM 6160 O O . LYS B 1 180 ? 22.428 -46.006 94.243 1.00 25.53 180 LYS B O 1
ATOM 6166 N N . GLU B 1 181 ? 23.729 -44.209 93.866 1.00 22.47 181 GLU B N 1
ATOM 6167 C CA . GLU B 1 181 ? 24.812 -44.678 94.740 1.00 25.57 181 GL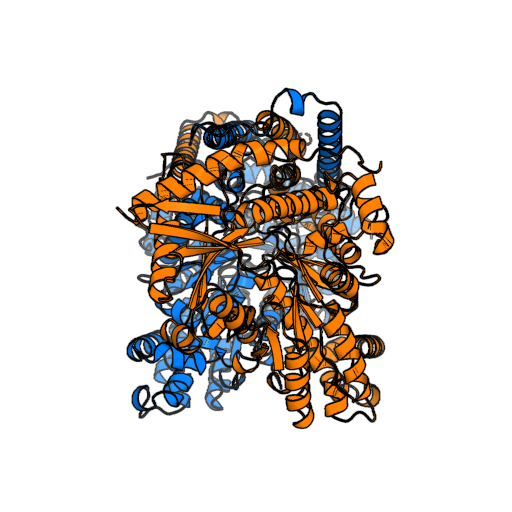U B CA 1
ATOM 6168 C C . GLU B 1 181 ? 24.381 -44.761 96.200 1.00 29.12 181 GLU B C 1
ATOM 6169 O O . GLU B 1 181 ? 24.775 -45.675 96.933 1.00 27.78 181 GLU B O 1
ATOM 6175 N N . VAL B 1 182 ? 23.573 -43.799 96.625 1.00 24.60 182 VAL B N 1
ATOM 6176 C CA . VAL B 1 182 ? 23.138 -43.721 98.022 1.00 24.65 182 VAL B CA 1
ATOM 6177 C C . VAL B 1 182 ? 21.884 -44.557 98.297 1.00 30.25 182 VAL B C 1
ATOM 6178 O O . VAL B 1 182 ? 21.791 -45.229 99.322 1.00 30.14 182 VAL B O 1
ATOM 6182 N N . ASN B 1 183 ? 20.927 -44.517 97.374 1.00 28.05 183 ASN B N 1
ATOM 6183 C CA . ASN B 1 183 ? 19.672 -45.265 97.520 1.00 34.49 183 ASN B CA 1
ATOM 6184 C C . ASN B 1 183 ? 19.072 -45.623 96.164 1.00 31.18 183 ASN B C 1
ATOM 6185 O O . ASN B 1 183 ? 18.275 -44.862 95.617 1.00 30.77 183 ASN B O 1
ATOM 6190 N N . PRO B 1 184 ? 19.449 -46.796 95.627 1.00 29.95 184 PRO B N 1
ATOM 6191 C CA . PRO B 1 184 ? 19.072 -47.258 94.283 1.00 28.68 184 PRO B CA 1
ATOM 6192 C C . PRO B 1 184 ? 17.566 -47.224 94.033 1.00 31.71 184 PRO B C 1
ATOM 6193 O O . PRO B 1 184 ? 17.125 -47.057 92.891 1.00 29.82 184 PRO B O 1
ATOM 6197 N N . GLU B 1 185 ? 16.781 -47.388 95.093 1.00 34.01 185 GLU B N 1
ATOM 6198 C CA . GLU B 1 185 ? 15.331 -47.433 94.945 1.00 34.67 185 GLU B CA 1
ATOM 6199 C C . GLU B 1 185 ? 14.731 -46.083 94.553 1.00 31.78 185 GLU B C 1
ATOM 6200 O O . GLU B 1 185 ? 13.641 -46.028 93.990 1.00 34.53 185 GLU B O 1
ATOM 6206 N N . LEU B 1 186 ? 15.450 -45.002 94.842 1.00 30.35 186 LEU B N 1
ATOM 6207 C CA . LEU B 1 186 ? 15.043 -43.673 94.385 1.00 31.22 186 LEU B CA 1
ATOM 6208 C C . LEU B 1 186 ? 14.907 -43.627 92.866 1.00 32.35 186 LEU B C 1
ATOM 6209 O O . LEU B 1 186 ? 14.038 -42.934 92.326 1.00 33.01 186 LEU B O 1
ATOM 6214 N N . VAL B 1 187 ? 15.773 -44.372 92.184 1.00 27.51 187 VAL B N 1
ATOM 6215 C CA . VAL B 1 187 ? 15.832 -44.347 90.727 1.00 30.59 187 VAL B CA 1
ATOM 6216 C C . VAL B 1 187 ? 15.798 -45.763 90.157 1.00 32.02 187 VAL B C 1
ATOM 6217 O O . VAL B 1 187 ? 16.455 -46.066 89.160 1.00 30.04 187 VAL B O 1
ATOM 6221 N N . ALA B 1 188 ? 15.024 -46.633 90.798 1.00 34.78 188 ALA B N 1
ATOM 6222 C CA . ALA B 1 188 ? 14.950 -48.032 90.378 1.00 35.34 188 ALA B CA 1
ATOM 6223 C C . ALA B 1 188 ? 14.429 -48.169 88.949 1.00 29.53 188 ALA B C 1
ATOM 6224 O O . ALA B 1 188 ? 13.526 -47.439 88.533 1.00 37.13 188 ALA B O 1
ATOM 6226 N N . GLY B 1 189 ? 15.014 -49.094 88.193 1.00 30.64 189 GLY B N 1
ATOM 6227 C CA . GLY B 1 189 ? 14.570 -49.352 86.836 1.00 32.02 189 GLY B CA 1
ATOM 6228 C C . GLY B 1 189 ? 15.181 -48.429 85.801 1.00 33.11 189 GLY B C 1
ATOM 6229 O O . GLY B 1 189 ? 15.017 -48.651 84.600 1.00 33.41 189 GLY B O 1
ATOM 6230 N N . LYS B 1 190 ? 15.887 -47.394 86.257 1.00 29.94 190 LYS B N 1
ATOM 6231 C CA . LYS B 1 190 ? 16.432 -46.389 85.341 1.00 28.84 190 LYS B CA 1
ATOM 6232 C C . LYS B 1 190 ? 17.799 -46.790 84.808 1.00 24.92 190 LYS B C 1
ATOM 6233 O O . LYS B 1 190 ? 18.727 -47.027 85.588 1.00 26.55 190 LYS B O 1
ATOM 6239 N N . SER B 1 191 ? 17.923 -46.844 83.483 1.00 23.86 191 SER B N 1
ATOM 6240 C CA . SER B 1 191 ? 19.205 -47.111 82.841 1.00 23.35 191 SER B CA 1
ATOM 6241 C C . SER B 1 191 ? 20.118 -45.912 83.053 1.00 22.72 191 SER B C 1
ATOM 6242 O O . SER B 1 191 ? 19.657 -44.840 83.457 1.00 21.18 191 SER B O 1
ATOM 6245 N N . ASP B 1 192 ? 21.407 -46.073 82.778 1.00 20.04 192 ASP B N 1
ATOM 6246 C CA . ASP B 1 192 ? 22.317 -44.930 82.854 1.00 18.85 192 ASP B CA 1
ATOM 6247 C C . ASP B 1 192 ? 21.928 -43.787 81.906 1.00 18.72 192 ASP B C 1
ATOM 6248 O O . ASP B 1 192 ? 22.058 -42.605 82.257 1.00 17.49 192 ASP B O 1
ATOM 6253 N N . TRP B 1 193 ? 21.445 -44.124 80.716 1.00 19.46 193 TRP B N 1
ATOM 6254 C CA . TRP B 1 193 ? 21.028 -43.100 79.758 1.00 19.29 193 TRP B CA 1
ATOM 6255 C C . TRP B 1 193 ? 19.806 -42.360 80.294 1.00 19.58 193 TRP B C 1
ATOM 6256 O O . TRP B 1 193 ? 19.709 -41.145 80.175 1.00 19.19 193 TRP B O 1
ATOM 6267 N N . GLU B 1 194 ? 18.891 -43.090 80.924 1.00 21.40 194 GLU B N 1
ATOM 6268 C CA . GLU B 1 194 ? 17.723 -42.458 81.535 1.00 20.00 194 GLU B CA 1
ATOM 6269 C C . GLU B 1 194 ? 18.122 -41.532 82.682 1.00 22.33 194 GLU B C 1
ATOM 6270 O O . GLU B 1 194 ? 17.583 -40.427 82.819 1.00 21.27 194 GLU B O 1
ATOM 6276 N N . LEU B 1 195 ? 19.072 -41.987 83.496 1.00 19.61 195 LEU B N 1
ATOM 6277 C CA . LEU B 1 195 ? 19.610 -41.168 84.581 1.00 18.91 195 LEU B CA 1
ATOM 6278 C C . LEU B 1 195 ? 20.219 -39.877 84.044 1.00 20.18 195 LEU B C 1
ATOM 6279 O O . LEU B 1 195 ? 20.083 -38.826 84.661 1.00 20.42 195 LEU B O 1
ATOM 6284 N N . LEU B 1 196 ? 20.876 -39.964 82.888 1.00 16.20 196 LEU B N 1
ATOM 6285 C CA . LEU B 1 196 ? 21.539 -38.806 82.284 1.00 17.41 196 LEU B CA 1
ATOM 6286 C C . LEU B 1 196 ? 20.597 -37.956 81.442 1.00 20.31 196 LEU B C 1
ATOM 6287 O O . LEU B 1 196 ? 21.027 -36.992 80.823 1.00 19.81 196 LEU B O 1
ATOM 6292 N N . ASN B 1 197 ? 19.310 -38.298 81.427 1.00 18.69 197 ASN B N 1
ATOM 6293 C CA . ASN B 1 197 ? 18.331 -37.499 80.682 1.00 19.57 197 ASN B CA 1
ATOM 6294 C C . ASN B 1 197 ? 17.070 -37.207 81.482 1.00 20.15 197 ASN B C 1
ATOM 6295 O O . ASN B 1 197 ? 15.994 -37.011 80.931 1.00 23.22 197 ASN B O 1
ATOM 6300 N N . MET B 1 198 ? 17.226 -37.155 82.795 1.00 20.57 198 MET B N 1
ATOM 6301 C CA . MET B 1 198 ? 16.110 -36.849 83.669 1.00 20.10 198 MET B CA 1
ATOM 6302 C C . MET B 1 198 ? 15.845 -35.349 83.659 1.00 19.68 198 MET B C 1
ATOM 6303 O O . MET B 1 198 ? 16.776 -34.549 83.849 1.00 22.75 198 MET B O 1
ATOM 6308 N N . PRO B 1 199 ? 14.576 -34.950 83.441 1.00 22.00 199 PRO B N 1
ATOM 6309 C CA . PRO B 1 199 ? 14.254 -33.514 83.507 1.00 20.09 199 PRO B CA 1
ATOM 6310 C C . PRO B 1 199 ? 14.550 -32.947 84.892 1.00 22.60 199 PRO B C 1
ATOM 6311 O O . PRO B 1 199 ? 14.352 -33.631 85.902 1.00 19.02 199 PRO B O 1
ATOM 6315 N N . THR B 1 200 ? 15.009 -31.701 84.944 1.00 19.14 200 THR B N 1
ATOM 6316 C CA . THR B 1 200 ? 15.405 -31.085 86.214 1.00 16.48 200 THR B CA 1
ATOM 6317 C C . THR B 1 200 ? 14.323 -31.145 87.287 1.00 20.78 200 THR B C 1
ATOM 6318 O O . THR B 1 200 ? 14.624 -31.391 88.461 1.00 21.85 200 THR B O 1
ATOM 6322 N N . LYS B 1 201 ? 13.068 -30.929 86.901 1.00 20.85 201 LYS B N 1
ATOM 6323 C CA . LYS B 1 201 ? 11.987 -30.976 87.886 1.00 23.12 201 LYS B CA 1
ATOM 6324 C C . LYS B 1 201 ? 11.889 -32.351 88.548 1.00 22.31 201 LYS B C 1
ATOM 6325 O O . LYS B 1 201 ? 11.700 -32.451 89.762 1.00 23.47 201 LYS B O 1
ATOM 6331 N N . GLU B 1 202 ? 12.044 -33.405 87.753 1.00 23.86 202 GLU B N 1
ATOM 6332 C CA . GLU B 1 202 ? 11.998 -34.763 88.298 1.00 24.58 202 GLU B CA 1
ATOM 6333 C C . GLU B 1 202 ? 13.156 -35.003 89.262 1.00 21.26 202 GLU B C 1
ATOM 6334 O O . GLU B 1 202 ? 12.989 -35.625 90.312 1.00 22.37 202 GLU B O 1
ATOM 6340 N N . ILE B 1 203 ? 14.333 -34.493 88.911 1.00 20.39 203 ILE B N 1
ATOM 6341 C CA . ILE B 1 203 ? 15.506 -34.621 89.779 1.00 21.35 203 ILE B CA 1
ATOM 6342 C C . ILE B 1 203 ? 15.288 -33.933 91.121 1.00 21.10 203 ILE B C 1
ATOM 6343 O O . ILE B 1 203 ? 15.632 -34.487 92.170 1.00 20.51 203 ILE B O 1
ATOM 6348 N N . MET B 1 204 ? 14.728 -32.724 91.085 1.00 21.62 204 MET B N 1
ATOM 6349 C CA . MET B 1 204 ? 14.455 -31.974 92.308 1.00 20.34 204 MET B CA 1
ATOM 6350 C C . MET B 1 204 ? 13.378 -32.647 93.167 1.00 23.62 204 MET B C 1
ATOM 6351 O O . MET B 1 204 ? 13.482 -32.663 94.397 1.00 24.10 204 MET B O 1
ATOM 6356 N N . ASP B 1 205 ? 12.358 -33.210 92.521 1.00 24.19 205 ASP B N 1
ATOM 6357 C CA . ASP B 1 205 ? 11.306 -33.925 93.242 1.00 23.96 205 ASP B CA 1
ATOM 6358 C C . ASP B 1 205 ? 11.886 -35.147 93.940 1.00 25.01 205 ASP B C 1
ATOM 6359 O O . ASP B 1 205 ? 11.579 -35.420 95.098 1.00 26.56 205 ASP B O 1
ATOM 6364 N N . LEU B 1 206 ? 12.738 -35.876 93.228 1.00 24.03 206 LEU B N 1
ATOM 6365 C CA . LEU B 1 206 ? 13.381 -37.064 93.782 1.00 28.37 206 LEU B CA 1
ATOM 6366 C C . LEU B 1 206 ? 14.302 -36.697 94.925 1.00 27.99 206 LEU B C 1
ATOM 6367 O O . LEU B 1 206 ? 14.326 -37.377 95.955 1.00 29.12 206 LEU B O 1
ATOM 6372 N N . LEU B 1 207 ? 15.059 -35.616 94.748 1.00 24.95 207 LEU B N 1
ATOM 6373 C CA . LEU B 1 207 ? 15.969 -35.161 95.789 1.00 25.90 207 LEU B CA 1
ATOM 6374 C C . LEU B 1 207 ? 15.205 -34.741 97.035 1.00 27.67 207 LEU B C 1
ATOM 6375 O O . LEU B 1 207 ? 15.666 -34.949 98.162 1.00 30.30 207 LEU B O 1
ATOM 6380 N N . GLU B 1 208 ? 14.029 -34.157 96.835 1.00 27.10 208 GLU B N 1
ATOM 6381 C CA . GLU B 1 208 ? 13.192 -33.775 97.962 1.00 30.32 208 GLU B CA 1
ATOM 6382 C C . GLU B 1 208 ? 12.683 -35.033 98.659 1.00 30.91 208 GLU B C 1
ATOM 6383 O O . GLU B 1 208 ? 12.671 -35.103 99.891 1.00 33.79 208 GLU B O 1
ATOM 6389 N N . ASN B 1 209 ? 12.288 -36.028 97.865 1.00 30.90 209 ASN B N 1
ATOM 6390 C CA . ASN B 1 209 ? 11.833 -37.311 98.403 1.00 33.29 209 ASN B CA 1
ATOM 6391 C C . ASN B 1 209 ? 12.927 -38.043 99.176 1.00 34.51 209 ASN B C 1
ATOM 6392 O O . ASN B 1 209 ? 12.647 -38.801 100.107 1.00 35.80 209 ASN B O 1
ATOM 6397 N N . ALA B 1 210 ? 14.177 -37.809 98.796 1.00 29.51 210 ALA B N 1
ATOM 6398 C CA . ALA B 1 210 ? 15.310 -38.420 99.490 1.00 28.12 210 ALA B CA 1
ATOM 6399 C C . ALA B 1 210 ? 15.417 -37.939 100.937 1.00 32.44 210 ALA B C 1
ATOM 6400 O O . ALA B 1 210 ? 16.064 -38.582 101.763 1.00 30.90 210 ALA B O 1
ATOM 6402 N N . GLY B 1 211 ? 14.799 -36.799 101.230 1.00 31.09 211 GLY B N 1
ATOM 6403 C CA . GLY B 1 211 ? 14.746 -36.275 102.585 1.00 32.57 211 GLY B CA 1
ATOM 6404 C C . GLY B 1 211 ? 16.104 -36.058 103.222 1.00 31.74 211 GLY B C 1
ATOM 6405 O O . GLY B 1 211 ? 16.959 -35.369 102.662 1.00 30.20 211 GLY B O 1
ATOM 6406 N N . SER B 1 212 ? 16.306 -36.661 104.391 1.00 30.49 212 SER B N 1
ATOM 6407 C CA . SER B 1 212 ? 17.537 -36.490 105.157 1.00 34.84 212 SER B CA 1
ATOM 6408 C C . SER B 1 212 ? 18.768 -37.088 104.472 1.00 32.41 212 SER B C 1
ATOM 6409 O O . SER B 1 212 ? 19.898 -36.823 104.885 1.00 35.11 212 SER B O 1
ATOM 6412 N N . GLN B 1 213 ? 18.552 -37.882 103.428 1.00 30.75 213 GLN B N 1
ATOM 6413 C CA . GLN B 1 213 ? 19.655 -38.472 102.678 1.00 27.95 213 GLN B CA 1
ATOM 6414 C C . GLN B 1 213 ? 20.344 -37.445 101.771 1.00 24.60 213 GLN B C 1
ATOM 6415 O O . GLN B 1 213 ? 21.374 -37.746 101.159 1.00 24.02 213 GLN B O 1
ATOM 6421 N N . ILE B 1 214 ? 19.788 -36.240 101.694 1.00 25.45 214 ILE B N 1
ATOM 6422 C CA . ILE B 1 214 ? 20.303 -35.237 100.755 1.00 25.38 214 ILE B CA 1
ATOM 6423 C C . ILE B 1 214 ? 21.804 -34.980 100.924 1.00 23.13 214 ILE B C 1
ATOM 6424 O O . ILE B 1 214 ? 22.528 -34.851 99.946 1.00 23.70 214 ILE B O 1
ATOM 6429 N N . ASP B 1 215 ? 22.287 -34.943 102.159 1.00 22.05 215 ASP B N 1
ATOM 6430 C CA . ASP B 1 215 ? 23.693 -34.617 102.367 1.00 25.58 215 ASP B CA 1
ATOM 6431 C C . ASP B 1 215 ? 24.642 -35.705 101.859 1.00 25.61 215 ASP B C 1
ATOM 6432 O O . ASP B 1 215 ? 25.694 -35.397 101.299 1.00 21.81 215 ASP B O 1
ATOM 6437 N N . GLU B 1 216 ? 24.275 -36.974 102.037 1.00 25.93 216 GLU B N 1
ATOM 6438 C CA . GLU B 1 216 ? 25.081 -38.062 101.484 1.00 24.54 216 GLU B CA 1
ATOM 6439 C C . GLU B 1 216 ? 24.981 -38.105 99.962 1.00 23.49 216 GLU B C 1
ATOM 6440 O O . GLU B 1 216 ? 25.966 -38.398 99.283 1.00 24.13 216 GLU B O 1
ATOM 6446 N N . VAL B 1 217 ? 23.798 -37.804 99.430 1.00 19.73 217 VAL B N 1
ATOM 6447 C CA . VAL B 1 217 ? 23.619 -37.720 97.981 1.00 19.78 217 VAL B CA 1
ATOM 6448 C C . VAL B 1 217 ? 24.554 -36.653 97.414 1.00 20.95 217 VAL B C 1
ATOM 6449 O O . VAL B 1 217 ? 25.266 -36.897 96.442 1.00 19.36 217 VAL B O 1
ATOM 6453 N N . LYS B 1 218 ? 24.576 -35.478 98.037 1.00 20.96 218 LYS B N 1
ATOM 6454 C CA . LYS B 1 218 ? 25.417 -34.389 97.542 1.00 20.59 218 LYS B CA 1
ATOM 6455 C C . LYS B 1 218 ? 26.901 -34.752 97.546 1.00 23.88 218 LYS B C 1
ATOM 6456 O O . LYS B 1 218 ? 27.648 -34.336 96.662 1.00 20.72 218 LYS B O 1
ATOM 6462 N N . LYS B 1 219 ? 27.336 -35.549 98.521 1.00 21.46 219 LYS B N 1
ATOM 6463 C CA . LYS B 1 219 ? 28.728 -35.990 98.526 1.00 21.28 219 LYS B CA 1
ATOM 6464 C C . LYS B 1 219 ? 29.100 -36.797 97.291 1.00 22.56 219 LYS B C 1
ATOM 6465 O O . LYS B 1 219 ? 30.258 -36.796 96.881 1.00 24.21 219 LYS B O 1
ATOM 6471 N N . ARG B 1 220 ? 28.124 -37.496 96.711 1.00 21.52 220 ARG B N 1
ATOM 6472 C CA . ARG B 1 220 ? 28.368 -38.352 95.555 1.00 22.37 220 ARG B CA 1
ATOM 6473 C C . ARG B 1 220 ? 28.058 -37.659 94.232 1.00 19.22 220 ARG B C 1
ATOM 6474 O O . ARG B 1 220 ? 28.159 -38.276 93.170 1.00 22.39 220 ARG B O 1
ATOM 6482 N N . SER B 1 221 ? 27.672 -36.387 94.296 1.00 21.47 221 SER B N 1
ATOM 6483 C CA . SER B 1 221 ? 27.394 -35.607 93.094 1.00 17.72 221 SER B CA 1
ATOM 6484 C C . SER B 1 221 ? 28.703 -35.088 92.506 1.00 19.61 221 SER B C 1
ATOM 6485 O O . SER B 1 221 ? 29.785 -35.506 92.921 1.00 19.99 221 SER B O 1
ATOM 6488 N N . ALA B 1 222 ? 28.601 -34.180 91.540 1.00 18.69 222 ALA B N 1
ATOM 6489 C CA . ALA B 1 222 ? 29.782 -33.601 90.888 1.00 16.38 222 ALA B CA 1
ATOM 6490 C C . ALA B 1 222 ? 30.698 -32.865 91.870 1.00 19.62 222 ALA B C 1
ATOM 6491 O O . ALA B 1 222 ? 31.858 -32.596 91.559 1.00 18.47 222 ALA B O 1
ATOM 6493 N N . ARG B 1 223 ? 30.168 -32.519 93.042 1.00 18.69 223 ARG B N 1
ATOM 6494 C CA . ARG B 1 223 ? 30.976 -31.950 94.120 1.00 20.18 223 ARG B CA 1
ATOM 6495 C C . ARG B 1 223 ? 32.175 -32.855 94.445 1.00 21.07 223 ARG B C 1
ATOM 6496 O O . ARG B 1 223 ? 33.208 -32.382 94.914 1.00 20.32 223 ARG B O 1
ATOM 6504 N N . SER B 1 224 ? 32.031 -34.153 94.168 1.00 18.93 224 SER B N 1
ATOM 6505 C CA . SER B 1 224 ? 33.082 -35.149 94.426 1.00 22.39 224 SER B CA 1
ATOM 6506 C C . SER B 1 224 ? 34.256 -35.075 93.450 1.00 23.82 224 SER B C 1
ATOM 6507 O O . SER B 1 224 ? 35.315 -35.654 93.704 1.00 22.45 224 SER B O 1
ATOM 6510 N N . GLY B 1 225 ? 34.067 -34.395 92.323 1.00 19.35 225 GLY B N 1
ATOM 6511 C CA . GLY B 1 225 ? 35.081 -34.365 91.275 1.00 17.72 225 GLY B CA 1
ATOM 6512 C C . GLY B 1 225 ? 35.084 -35.582 90.360 1.00 21.13 225 GLY B C 1
ATOM 6513 O O . GLY B 1 225 ? 35.908 -35.670 89.443 1.00 22.50 225 GLY B O 1
ATOM 6514 N N . LYS B 1 226 ? 34.171 -36.522 90.597 1.00 21.01 226 LYS B N 1
ATOM 6515 C CA . LYS B 1 226 ? 34.130 -37.760 89.816 1.00 21.73 226 LYS B CA 1
ATOM 6516 C C . LYS B 1 226 ? 33.207 -37.631 88.606 1.00 20.62 226 LYS B C 1
ATOM 6517 O O . LYS B 1 226 ? 32.167 -36.975 88.690 1.00 23.63 226 LYS B O 1
ATOM 6523 N N . ASN B 1 227 ? 33.588 -38.270 87.502 1.00 23.32 227 ASN B N 1
ATOM 6524 C CA . ASN B 1 227 ? 32.725 -38.403 86.321 1.00 26.18 227 ASN B CA 1
ATOM 6525 C C . ASN B 1 227 ? 32.232 -37.079 85.738 1.00 23.47 227 ASN B C 1
ATOM 6526 O O . ASN B 1 227 ? 31.097 -36.997 85.268 1.00 22.77 227 ASN B O 1
ATOM 6531 N N . LEU B 1 228 ? 33.059 -36.036 85.779 1.00 20.80 228 LEU B N 1
ATOM 6532 C CA . LEU B 1 228 ? 32.615 -34.735 85.287 1.00 19.32 228 LEU B CA 1
ATOM 6533 C C . LEU B 1 228 ? 32.335 -34.716 83.788 1.00 19.33 228 LEU B C 1
ATOM 6534 O O . LEU B 1 228 ? 31.400 -34.056 83.333 1.00 17.24 228 LEU B O 1
ATOM 6539 N N . GLN B 1 229 ? 33.147 -35.420 83.007 1.00 23.39 229 GLN B N 1
ATOM 6540 C CA . GLN B 1 229 ? 32.965 -35.377 81.558 1.00 23.52 229 GLN B CA 1
ATOM 6541 C C . GLN B 1 229 ? 31.828 -36.283 81.085 1.00 19.39 229 GLN B C 1
ATOM 6542 O O . GLN B 1 229 ? 31.276 -36.087 80.000 1.00 19.80 229 GLN B O 1
ATOM 6548 N N . ARG B 1 230 ? 31.468 -37.249 81.924 1.00 21.32 230 ARG B N 1
ATOM 6549 C CA . ARG B 1 230 ? 30.295 -38.099 81.707 1.00 20.49 230 ARG B CA 1
ATOM 6550 C C . ARG B 1 230 ? 29.013 -37.273 81.604 1.00 16.79 230 ARG B C 1
ATOM 6551 O O . ARG B 1 230 ? 28.036 -37.681 80.971 1.00 17.05 230 ARG B O 1
ATOM 6559 N N . LEU B 1 231 ? 29.034 -36.099 82.228 1.00 18.96 231 LEU B N 1
ATOM 6560 C CA . LEU B 1 231 ? 27.852 -35.248 82.319 1.00 14.58 231 LEU B CA 1
ATOM 6561 C C . LEU B 1 231 ? 27.441 -34.617 80.988 1.00 18.37 231 LEU B C 1
ATOM 6562 O O . LEU B 1 231 ? 26.305 -34.160 80.839 1.00 18.23 231 LEU B O 1
ATOM 6567 N N . GLY B 1 232 ? 28.349 -34.590 80.017 1.00 16.93 232 GLY B N 1
ATOM 6568 C CA . GLY B 1 232 ? 27.948 -34.251 78.658 1.00 16.14 232 GLY B CA 1
ATOM 6569 C C . GLY B 1 232 ? 28.378 -32.891 78.142 1.00 15.73 232 GLY B C 1
ATOM 6570 O O . GLY B 1 232 ? 29.137 -32.168 78.790 1.00 17.84 232 GLY B O 1
ATOM 6571 N N . LYS B 1 233 ? 27.884 -32.543 76.957 1.00 14.80 233 LYS B N 1
ATOM 6572 C CA . LYS B 1 233 ? 28.332 -31.355 76.243 1.00 14.79 233 LYS B CA 1
ATOM 6573 C C . LYS B 1 233 ? 27.518 -30.118 76.591 1.00 15.64 233 LYS B C 1
ATOM 6574 O O . LYS B 1 233 ? 26.310 -30.191 76.838 1.00 15.84 233 LYS B O 1
ATOM 6580 N N . TRP B 1 234 ? 28.200 -28.975 76.615 1.00 13.86 234 TRP B N 1
ATOM 6581 C CA . TRP B 1 234 ? 27.570 -27.686 76.910 1.00 14.51 234 TRP B CA 1
ATOM 6582 C C . TRP B 1 234 ? 27.504 -26.898 75.609 1.00 15.26 234 TRP B C 1
ATOM 6583 O O . TRP B 1 234 ? 28.536 -26.463 75.086 1.00 17.27 234 TRP B O 1
ATOM 6594 N N . LEU B 1 235 ? 26.294 -26.747 75.074 1.00 16.65 235 LEU B N 1
ATOM 6595 C CA . LEU B 1 235 ? 26.098 -26.186 73.736 1.00 14.29 235 LEU B CA 1
ATOM 6596 C C . LEU B 1 235 ? 25.739 -24.708 73.825 1.00 16.08 235 LEU B C 1
ATOM 6597 O O . LEU B 1 235 ? 24.769 -24.340 74.490 1.00 17.61 235 LEU B O 1
ATOM 6602 N N . VAL B 1 236 ? 26.530 -23.862 73.166 1.00 16.38 236 VAL B N 1
ATOM 6603 C CA . VAL B 1 236 ? 26.343 -22.409 73.252 1.00 16.49 236 VAL B CA 1
ATOM 6604 C C . VAL B 1 236 ? 26.451 -21.795 71.856 1.00 17.23 236 VAL B C 1
ATOM 6605 O O . VAL B 1 236 ? 27.050 -22.406 70.967 1.00 16.22 236 VAL B O 1
ATOM 6609 N N . PRO B 1 237 ? 25.866 -20.599 71.641 1.00 15.30 237 PRO B N 1
ATOM 6610 C CA . PRO B 1 237 ? 26.003 -19.993 70.306 1.00 16.58 237 PRO B CA 1
ATOM 6611 C C . PRO B 1 237 ? 27.482 -19.786 69.978 1.00 17.71 237 PRO B C 1
ATOM 6612 O O . PRO B 1 237 ? 28.273 -19.576 70.911 1.00 16.95 237 PRO B O 1
ATOM 6616 N N . GLN B 1 238 ? 27.861 -19.838 68.702 1.00 16.99 238 GLN B N 1
ATOM 6617 C CA . GLN B 1 238 ? 29.286 -19.748 68.367 1.00 19.19 238 GLN B CA 1
ATOM 6618 C C . GLN B 1 238 ? 29.959 -18.474 68.876 1.00 19.21 238 GLN B C 1
ATOM 6619 O O . GLN B 1 238 ? 31.135 -18.488 69.229 1.00 17.90 238 GLN B O 1
ATOM 6625 N N . THR B 1 239 ? 29.206 -17.378 68.933 1.00 19.31 239 THR B N 1
ATOM 6626 C CA . THR B 1 239 ? 29.752 -16.097 69.378 1.00 17.04 239 THR B CA 1
ATOM 6627 C C . THR B 1 239 ? 29.981 -16.044 70.886 1.00 20.53 239 THR B C 1
ATOM 6628 O O . THR B 1 239 ? 30.541 -15.079 71.385 1.00 21.25 239 THR B O 1
ATOM 6632 N N . LYS B 1 240 ? 29.534 -17.079 71.598 1.00 16.33 240 LYS B N 1
ATOM 6633 C CA . LYS B 1 240 ? 29.809 -17.205 73.030 1.00 18.17 240 LYS B CA 1
ATOM 6634 C C . LYS B 1 240 ? 30.765 -18.349 73.338 1.00 18.27 240 LYS B C 1
ATOM 6635 O O . LYS B 1 240 ? 31.059 -18.610 74.507 1.00 18.68 240 LYS B O 1
ATOM 6641 N N . HIS B 1 241 ? 31.234 -19.042 72.306 1.00 19.16 241 HIS B N 1
ATOM 6642 C CA . HIS B 1 241 ? 32.105 -20.207 72.490 1.00 21.57 241 HIS B CA 1
ATOM 6643 C C . HIS B 1 241 ? 33.315 -19.858 73.350 1.00 20.76 241 HIS B C 1
ATOM 6644 O O . HIS B 1 241 ? 33.592 -20.522 74.351 1.00 20.64 241 HIS B O 1
ATOM 6651 N N . TYR B 1 242 ? 34.032 -18.811 72.963 1.00 23.37 242 TYR B N 1
ATOM 6652 C CA . TYR B 1 242 ? 35.256 -18.430 73.664 1.00 26.24 242 TYR B CA 1
ATOM 6653 C C . TYR B 1 242 ? 35.033 -18.091 75.136 1.00 24.41 242 TYR B C 1
ATOM 6654 O O . TYR B 1 242 ? 35.782 -18.541 76.009 1.00 24.27 242 TYR B O 1
ATOM 6663 N N . SER B 1 243 ? 34.005 -17.298 75.421 1.00 25.13 243 SER B N 1
ATOM 6664 C CA . SER B 1 243 ? 33.712 -16.923 76.804 1.00 25.12 243 SER B CA 1
ATOM 6665 C C . SER B 1 243 ? 33.311 -18.114 77.672 1.00 24.55 243 SER B C 1
ATOM 6666 O O . SER B 1 243 ? 33.653 -18.168 78.862 1.00 23.62 243 SER B O 1
ATOM 6669 N N . TRP B 1 244 ? 32.603 -19.081 77.094 1.00 22.55 244 TRP B N 1
ATOM 6670 C CA . TRP B 1 244 ? 32.214 -20.265 77.862 1.00 19.19 244 TRP B CA 1
ATOM 6671 C C . TRP B 1 244 ? 33.362 -21.249 78.081 1.00 21.11 244 TRP B C 1
ATOM 6672 O O . TRP B 1 244 ? 33.334 -22.051 79.024 1.00 20.06 244 TRP B O 1
ATOM 6683 N N . MET B 1 245 ? 34.379 -21.199 77.226 1.00 20.05 245 MET B N 1
ATOM 6684 C CA . MET B 1 245 ? 35.548 -22.046 77.466 1.00 20.32 245 MET B CA 1
ATOM 6685 C C . MET B 1 245 ? 36.171 -21.756 78.828 1.00 19.30 245 MET B C 1
ATOM 6686 O O . MET B 1 245 ? 36.566 -22.666 79.543 1.00 19.24 245 MET B O 1
ATOM 6691 N N . LYS B 1 246 ? 36.224 -20.487 79.200 1.00 20.52 246 LYS B N 1
ATOM 6692 C CA . LYS B 1 246 ? 36.779 -20.101 80.494 1.00 18.40 246 LYS B CA 1
ATOM 6693 C C . LYS B 1 246 ? 35.970 -20.677 81.657 1.00 19.27 246 LYS B C 1
ATOM 6694 O O . LYS B 1 246 ? 36.540 -21.207 82.614 1.00 19.19 246 LYS B O 1
ATOM 6700 N N . ALA B 1 247 ? 34.644 -20.582 81.569 1.00 19.78 247 ALA B N 1
ATOM 6701 C CA . ALA B 1 247 ? 33.761 -21.100 82.620 1.00 18.48 247 ALA B CA 1
ATOM 6702 C C . ALA B 1 247 ? 33.876 -22.618 82.755 1.00 17.38 247 ALA B C 1
ATOM 6703 O O . ALA B 1 247 ? 33.958 -23.154 83.867 1.00 17.39 247 ALA B O 1
ATOM 6705 N N . ALA B 1 248 ? 33.868 -23.312 81.621 1.00 18.60 248 ALA B N 1
ATOM 6706 C CA . ALA B 1 248 ? 34.009 -24.769 81.610 1.00 17.70 248 ALA B CA 1
ATOM 6707 C C . ALA B 1 248 ? 35.368 -25.214 82.154 1.00 18.53 248 ALA B C 1
ATOM 6708 O O . ALA B 1 248 ? 35.481 -26.249 82.816 1.00 19.13 248 ALA B O 1
ATOM 6710 N N . ASP B 1 249 ? 36.397 -24.424 81.855 1.00 19.51 249 ASP B N 1
ATOM 6711 C CA . ASP B 1 249 ? 37.749 -24.615 82.386 1.00 18.13 249 ASP B CA 1
ATOM 6712 C C . ASP B 1 249 ? 37.711 -24.549 83.921 1.00 20.99 249 ASP B C 1
ATOM 6713 O O . ASP B 1 249 ? 38.108 -25.507 84.595 1.00 17.69 249 ASP B O 1
ATOM 6718 N N . ILE B 1 250 ? 37.182 -23.458 84.462 1.00 19.29 250 ILE B N 1
ATOM 6719 C CA . ILE B 1 250 ? 37.099 -23.277 85.912 1.00 17.09 250 ILE B CA 1
ATOM 6720 C C . ILE B 1 250 ? 36.303 -24.404 86.576 1.00 19.93 250 ILE B C 1
ATOM 6721 O O . ILE B 1 250 ? 36.750 -24.964 87.575 1.00 18.52 250 ILE B O 1
ATOM 6726 N N . ILE B 1 251 ? 35.146 -24.751 86.009 1.00 15.47 251 ILE B N 1
ATOM 6727 C CA . ILE B 1 251 ? 34.209 -25.674 86.672 1.00 19.03 251 ILE B CA 1
ATOM 6728 C C . ILE B 1 251 ? 34.612 -27.160 86.581 1.00 20.50 251 ILE B C 1
ATOM 6729 O O . ILE B 1 251 ? 34.030 -28.017 87.255 1.00 18.78 251 ILE B O 1
ATOM 6734 N N . GLY B 1 252 ? 35.617 -27.464 85.766 1.00 15.98 252 GLY B N 1
ATOM 6735 C CA . GLY B 1 252 ? 36.193 -28.799 85.748 1.00 16.18 252 GLY B CA 1
ATOM 6736 C C . GLY B 1 252 ? 35.709 -29.739 84.661 1.00 20.43 252 GLY B C 1
ATOM 6737 O O . GLY B 1 252 ? 36.250 -30.831 84.510 1.00 20.07 252 GLY B O 1
ATOM 6738 N N . ILE B 1 253 ? 34.698 -29.332 83.895 1.00 19.73 253 ILE B N 1
ATOM 6739 C CA . ILE B 1 253 ? 34.266 -30.166 82.773 1.00 19.47 253 ILE B CA 1
ATOM 6740 C C . ILE B 1 253 ? 35.268 -30.043 81.622 1.00 21.02 253 ILE B C 1
ATOM 6741 O O . ILE B 1 253 ? 35.457 -30.984 80.840 1.00 23.35 253 ILE B O 1
ATOM 6746 N N . GLY B 1 254 ? 35.927 -28.892 81.537 1.00 20.22 254 GLY B N 1
ATOM 6747 C CA . GLY B 1 254 ? 36.967 -28.689 80.543 1.00 19.25 254 GLY B CA 1
ATOM 6748 C C . GLY B 1 254 ? 36.461 -27.966 79.315 1.00 23.71 254 GLY B C 1
ATOM 6749 O O . GLY B 1 254 ? 35.307 -28.129 78.926 1.00 21.17 254 GLY B O 1
ATOM 6750 N N . LEU B 1 255 ? 37.320 -27.166 78.692 1.00 23.71 255 LEU B N 1
ATOM 6751 C CA . LEU B 1 255 ? 36.894 -26.406 77.519 1.00 24.83 255 LEU B CA 1
ATOM 6752 C C . LEU B 1 255 ? 36.520 -27.310 76.339 1.00 22.02 255 LEU B C 1
ATOM 6753 O O . LEU B 1 255 ? 35.780 -26.888 75.442 1.00 22.61 255 LEU B O 1
ATOM 6758 N N . ASP B 1 256 ? 37.013 -28.548 76.355 1.00 23.98 256 ASP B N 1
ATOM 6759 C CA . ASP B 1 256 ? 36.707 -29.531 75.318 1.00 27.03 256 ASP B CA 1
ATOM 6760 C C . ASP B 1 256 ? 35.221 -29.898 75.300 1.00 25.97 256 ASP B C 1
ATOM 6761 O O . ASP B 1 256 ? 34.710 -30.412 74.307 1.00 26.46 256 ASP B O 1
ATOM 6766 N N . GLN B 1 257 ? 34.528 -29.647 76.404 1.00 18.77 257 GLN B N 1
ATOM 6767 C CA . GLN B 1 257 ? 33.119 -30.032 76.508 1.00 19.31 257 GLN B CA 1
ATOM 6768 C C . GLN B 1 257 ? 32.191 -28.922 76.012 1.00 19.64 257 GLN B C 1
ATOM 6769 O O . GLN B 1 257 ? 30.983 -29.134 75.878 1.00 18.66 257 GLN B O 1
ATOM 6775 N N . VAL B 1 258 ? 32.739 -27.735 75.756 1.00 21.45 258 VAL B N 1
ATOM 6776 C CA . VAL B 1 258 ? 31.942 -26.669 75.145 1.00 17.29 258 VAL B CA 1
ATOM 6777 C C . VAL B 1 258 ? 31.841 -26.851 73.629 1.00 19.77 258 VAL B C 1
ATOM 6778 O O . VAL B 1 258 ? 32.858 -26.960 72.933 1.00 20.66 258 VAL B O 1
ATOM 6782 N N . VAL B 1 259 ? 30.610 -26.888 73.130 1.00 16.13 259 VAL B N 1
ATOM 6783 C CA . VAL B 1 259 ? 30.353 -27.086 71.708 1.00 16.80 259 VAL B CA 1
ATOM 6784 C C . VAL B 1 259 ? 29.675 -25.859 71.107 1.00 18.27 259 VAL B C 1
ATOM 6785 O O . VAL B 1 259 ? 28.584 -25.467 71.550 1.00 16.00 259 VAL B O 1
ATOM 6789 N N . PRO B 1 260 ? 30.308 -25.249 70.087 1.00 16.83 260 PRO B N 1
ATOM 6790 C CA . PRO B 1 260 ? 29.705 -24.095 69.411 1.00 18.72 260 PRO B CA 1
ATOM 6791 C C . PRO B 1 260 ? 28.564 -24.504 68.487 1.00 21.14 260 PRO B C 1
ATOM 6792 O O . PRO B 1 260 ? 28.684 -25.447 67.694 1.00 22.03 260 PRO B O 1
ATOM 6796 N N . VAL B 1 261 ? 27.446 -23.804 68.612 1.00 18.98 261 VAL B N 1
ATOM 6797 C CA . VAL B 1 261 ? 26.326 -24.021 67.717 1.00 17.60 261 VAL B CA 1
ATOM 6798 C C . VAL B 1 261 ? 26.308 -22.853 66.738 1.00 17.26 261 VAL B C 1
ATOM 6799 O O . VAL B 1 261 ? 26.339 -21.701 67.164 1.00 17.24 261 VAL B O 1
ATOM 6803 N N . PRO B 1 262 ? 26.260 -23.141 65.425 1.00 18.31 262 PRO B N 1
ATOM 6804 C CA . PRO B 1 262 ? 26.240 -22.074 64.413 1.00 18.14 262 PRO B CA 1
ATOM 6805 C C . PRO B 1 262 ? 25.143 -21.037 64.650 1.00 18.80 262 PRO B C 1
ATOM 6806 O O . PRO B 1 262 ? 24.067 -21.392 65.128 1.00 17.58 262 PRO B O 1
ATOM 6810 N N . ILE B 1 263 ? 25.416 -19.776 64.334 1.00 17.82 263 ILE B N 1
ATOM 6811 C CA . ILE B 1 263 ? 24.387 -18.752 64.407 1.00 17.71 263 ILE B CA 1
ATOM 6812 C C . ILE B 1 263 ? 23.971 -18.379 62.985 1.00 18.83 263 ILE B C 1
ATOM 6813 O O . ILE B 1 263 ? 24.735 -18.595 62.027 1.00 19.57 263 ILE B O 1
ATOM 6818 N N . ASP B 1 264 ? 22.761 -17.847 62.836 1.00 17.68 264 ASP B N 1
ATOM 6819 C CA . ASP B 1 264 ? 22.260 -17.492 61.499 1.00 20.02 264 ASP B CA 1
ATOM 6820 C C . ASP B 1 264 ? 22.581 -16.055 61.084 1.00 18.49 264 ASP B C 1
ATOM 6821 O O . ASP B 1 264 ? 23.349 -15.368 61.746 1.00 19.96 264 ASP B O 1
ATOM 6826 N N . SER B 1 265 ? 22.011 -15.604 59.965 1.00 18.77 265 SER B N 1
ATOM 6827 C CA . SER B 1 265 ? 22.347 -14.274 59.465 1.00 19.44 265 SER B CA 1
ATOM 6828 C C . SER B 1 265 ? 21.718 -13.169 60.312 1.00 21.11 265 SER B C 1
ATOM 6829 O O . SER B 1 265 ? 21.961 -11.989 60.078 1.00 21.89 265 SER B O 1
ATOM 6832 N N . ASN B 1 266 ? 20.913 -13.552 61.299 1.00 19.19 266 ASN B N 1
ATOM 6833 C CA . ASN B 1 266 ? 20.440 -12.591 62.296 1.00 19.94 266 ASN B CA 1
ATOM 6834 C C . ASN B 1 266 ? 21.283 -12.681 63.567 1.00 19.27 266 ASN B C 1
ATOM 6835 O O . ASN B 1 266 ? 21.001 -12.016 64.576 1.00 21.25 266 ASN B O 1
ATOM 6840 N N . TYR B 1 267 ? 22.327 -13.507 63.502 1.00 17.99 267 TYR B N 1
ATOM 6841 C CA . TYR B 1 267 ? 23.280 -13.684 64.607 1.00 17.37 267 TYR B CA 1
ATOM 6842 C C . TYR B 1 267 ? 22.625 -14.317 65.827 1.00 18.80 267 TYR B C 1
ATOM 6843 O O . TYR B 1 267 ? 23.096 -14.172 66.958 1.00 16.75 267 TYR B O 1
ATOM 6852 N N . ARG B 1 268 ? 21.559 -15.071 65.556 1.00 17.24 268 ARG B N 1
ATOM 6853 C CA . ARG B 1 268 ? 20.841 -15.845 66.562 1.00 16.26 268 ARG B CA 1
ATOM 6854 C C . ARG B 1 268 ? 21.259 -17.291 66.405 1.00 18.28 268 ARG B C 1
ATOM 6855 O O . ARG B 1 268 ? 21.555 -17.729 65.290 1.00 20.18 268 ARG B O 1
ATOM 6863 N N . MET B 1 269 ? 21.292 -18.046 67.497 1.00 18.47 269 MET B N 1
ATOM 6864 C CA . MET B 1 269 ? 21.586 -19.477 67.368 1.00 16.51 269 MET B CA 1
ATOM 6865 C C . MET B 1 269 ? 20.667 -20.160 66.350 1.00 20.31 269 MET B C 1
ATOM 6866 O O . MET B 1 269 ? 19.441 -19.971 66.365 1.00 19.63 269 MET B O 1
ATOM 6871 N N . ASP B 1 270 ? 21.271 -20.930 65.445 1.00 17.42 270 ASP B N 1
ATOM 6872 C CA . ASP B 1 270 ? 20.531 -21.700 64.441 1.00 18.83 270 ASP B CA 1
ATOM 6873 C C . ASP B 1 270 ? 19.899 -22.915 65.121 1.00 18.75 270 ASP B C 1
ATOM 6874 O O . ASP B 1 270 ? 20.607 -23.826 65.527 1.00 18.97 270 ASP B O 1
ATOM 6879 N N . ILE B 1 271 ? 18.573 -22.923 65.256 1.00 19.71 271 ILE B N 1
ATOM 6880 C CA . ILE B 1 271 ? 17.893 -23.974 66.019 1.00 20.41 271 ILE B CA 1
ATOM 6881 C C . ILE B 1 271 ? 17.824 -25.302 65.250 1.00 21.28 271 ILE B C 1
ATOM 6882 O O . ILE B 1 271 ? 17.716 -26.372 65.854 1.00 20.64 271 ILE B O 1
ATOM 6887 N N . GLN B 1 272 ? 17.909 -25.246 63.924 1.00 18.92 272 GLN B N 1
ATOM 6888 C CA . GLN B 1 272 ? 17.993 -26.484 63.141 1.00 22.93 272 GLN B CA 1
ATOM 6889 C C . GLN B 1 272 ? 19.351 -27.139 63.371 1.00 21.95 272 GLN B C 1
ATOM 6890 O O . GLN B 1 272 ? 19.453 -28.370 63.500 1.00 19.95 272 GLN B O 1
ATOM 6896 N N . ALA B 1 273 ? 20.389 -26.311 63.441 1.00 20.75 273 ALA B N 1
ATOM 6897 C CA . ALA B 1 273 ? 21.732 -26.788 63.759 1.00 21.08 273 ALA B CA 1
ATOM 6898 C C . ALA B 1 273 ? 21.788 -27.332 65.175 1.00 19.29 273 ALA B C 1
ATOM 6899 O O . ALA B 1 273 ? 22.373 -28.389 65.417 1.00 18.41 273 ALA B O 1
ATOM 6901 N N . LEU B 1 274 ? 21.190 -26.606 66.116 1.00 17.97 274 LEU B N 1
ATOM 6902 C CA . LEU B 1 274 ? 21.131 -27.086 67.497 1.00 18.84 274 LEU B CA 1
ATOM 6903 C C . LEU B 1 274 ? 20.549 -28.497 67.553 1.00 17.41 274 LEU B C 1
ATOM 6904 O O . LEU B 1 274 ? 21.080 -29.364 68.245 1.00 17.93 274 LEU B O 1
ATOM 6909 N N . GLU B 1 275 ? 19.454 -28.722 66.839 1.00 18.17 275 GLU B N 1
ATOM 6910 C CA . GLU B 1 275 ? 18.812 -30.035 66.851 1.00 19.58 275 GLU B CA 1
ATOM 6911 C C . GLU B 1 275 ? 19.711 -31.092 66.219 1.00 19.53 275 GLU B C 1
ATOM 6912 O O . GLU B 1 275 ? 19.845 -32.203 66.751 1.00 17.78 275 GLU B O 1
ATOM 6918 N N . SER B 1 276 ? 20.342 -30.758 65.095 1.00 17.88 276 SER B N 1
ATOM 6919 C CA . SER B 1 276 ? 21.258 -31.699 64.440 1.00 20.58 276 SER B CA 1
ATOM 6920 C C . SER B 1 276 ? 22.415 -32.111 65.365 1.00 23.65 276 SER B C 1
ATOM 6921 O O . SER B 1 276 ? 22.738 -33.307 65.483 1.00 20.65 276 SER B O 1
ATOM 6924 N N . ILE B 1 277 ? 23.024 -31.127 66.028 1.00 20.72 277 ILE B N 1
ATOM 6925 C CA . ILE B 1 277 ? 24.105 -31.383 66.989 1.00 20.35 277 ILE B CA 1
ATOM 6926 C C . ILE B 1 277 ? 23.661 -32.269 68.161 1.00 18.87 277 ILE B C 1
ATOM 6927 O O . ILE B 1 277 ? 24.340 -33.236 68.513 1.00 19.93 277 ILE B O 1
ATOM 6932 N N . ILE B 1 278 ? 22.526 -31.943 68.776 1.00 16.66 278 ILE B N 1
ATOM 6933 C CA . ILE B 1 278 ? 22.013 -32.736 69.895 1.00 14.78 278 ILE B CA 1
ATOM 6934 C C . ILE B 1 278 ? 21.705 -34.177 69.489 1.00 17.97 278 ILE B C 1
ATOM 6935 O O . ILE B 1 278 ? 22.061 -35.126 70.191 1.00 18.20 278 ILE B O 1
ATOM 6940 N N . ARG B 1 279 ? 21.041 -34.346 68.354 1.00 18.46 279 ARG B N 1
ATOM 6941 C CA . ARG B 1 279 ? 20.699 -35.689 67.902 1.00 18.31 279 ARG B CA 1
ATOM 6942 C C . ARG B 1 279 ? 21.944 -36.525 67.640 1.00 20.38 279 ARG B C 1
ATOM 6943 O O . ARG B 1 279 ? 21.968 -37.726 67.946 1.00 21.85 279 ARG B O 1
ATOM 6951 N N . LYS B 1 280 ? 22.985 -35.898 67.103 1.00 18.63 280 LYS B N 1
ATOM 6952 C CA . LYS B 1 280 ? 24.209 -36.637 66.795 1.00 20.08 280 LYS B CA 1
ATOM 6953 C C . LYS B 1 280 ? 24.863 -37.140 68.072 1.00 21.41 280 LYS B C 1
ATOM 6954 O O . LYS B 1 280 ? 25.236 -38.313 68.171 1.00 20.38 280 LYS B O 1
ATOM 6960 N N . TYR B 1 281 ? 24.991 -36.262 69.060 1.00 20.13 281 TYR B N 1
ATOM 6961 C CA . TYR B 1 281 ? 25.527 -36.686 70.356 1.00 16.84 281 TYR B CA 1
ATOM 6962 C C . TYR B 1 281 ? 24.626 -37.716 71.023 1.00 19.15 281 TYR B C 1
ATOM 6963 O O . TYR B 1 281 ? 25.108 -38.715 71.570 1.00 20.77 281 TYR B O 1
ATOM 6972 N N . ALA B 1 282 ? 23.314 -37.499 70.977 1.00 18.00 282 ALA B N 1
ATOM 6973 C CA . ALA B 1 282 ? 22.420 -38.435 71.661 1.00 18.90 282 ALA B CA 1
ATOM 6974 C C . ALA B 1 282 ? 22.448 -39.812 71.003 1.00 20.62 282 ALA B C 1
ATOM 6975 O O . ALA B 1 282 ? 22.384 -40.824 71.702 1.00 21.04 282 ALA B O 1
ATOM 6977 N N . ALA B 1 283 ? 22.572 -39.858 69.676 1.00 21.69 283 ALA B N 1
ATOM 6978 C CA . ALA B 1 283 ? 22.683 -41.145 68.976 1.00 22.78 283 ALA B CA 1
ATOM 6979 C C . ALA B 1 283 ? 23.933 -41.919 69.415 1.00 23.59 283 ALA B C 1
ATOM 6980 O O . ALA B 1 283 ? 23.966 -43.146 69.344 1.00 26.94 283 ALA B O 1
ATOM 6982 N N . GLU B 1 284 ? 24.959 -41.194 69.859 1.00 23.90 284 GLU B N 1
ATOM 6983 C CA . GLU B 1 284 ? 26.200 -41.802 70.331 1.00 20.32 284 GLU B CA 1
ATOM 6984 C C . GLU B 1 284 ? 26.146 -42.124 71.815 1.00 20.95 284 GLU B C 1
ATOM 6985 O O . GLU B 1 284 ? 27.061 -42.745 72.346 1.00 21.90 284 GLU B O 1
ATOM 6991 N N . LYS B 1 285 ? 25.064 -41.700 72.461 1.00 18.78 285 LYS B N 1
ATOM 6992 C CA . LYS B 1 285 ? 24.881 -41.814 73.908 1.00 16.27 285 LYS B CA 1
ATOM 6993 C C . LYS B 1 285 ? 25.831 -40.907 74.689 1.00 19.70 285 LYS B C 1
ATOM 6994 O O . LYS B 1 285 ? 26.268 -41.250 75.788 1.00 20.33 285 LYS B O 1
ATOM 7000 N N . THR B 1 286 ? 26.135 -39.741 74.112 1.00 18.42 286 THR B N 1
ATOM 7001 C CA . THR B 1 286 ? 26.799 -38.663 74.841 1.00 17.64 286 THR B CA 1
ATOM 7002 C C . THR B 1 286 ? 25.682 -37.713 75.248 1.00 17.88 286 THR B C 1
ATOM 7003 O O . THR B 1 286 ? 24.924 -37.258 74.387 1.00 18.16 286 THR B O 1
ATOM 7007 N N . PRO B 1 287 ? 25.549 -37.434 76.553 1.00 16.63 287 PRO B N 1
ATOM 7008 C CA . PRO B 1 287 ? 24.468 -36.562 77.023 1.00 15.77 287 PRO B CA 1
ATOM 7009 C C . PRO B 1 287 ? 24.738 -35.103 76.682 1.00 14.75 287 PRO B C 1
ATOM 7010 O O . PRO B 1 287 ? 25.865 -34.725 76.358 1.00 17.06 287 PRO B O 1
ATOM 7014 N N . ILE B 1 288 ? 23.701 -34.285 76.778 1.00 14.22 288 ILE B N 1
ATOM 7015 C CA . ILE B 1 288 ? 23.862 -32.843 76.680 1.00 15.39 288 ILE B CA 1
ATOM 7016 C C . ILE B 1 288 ? 23.778 -32.302 78.092 1.00 15.59 288 ILE B C 1
ATOM 7017 O O . ILE B 1 288 ? 22.732 -32.414 78.731 1.00 17.61 288 ILE B O 1
ATOM 7022 N N . LEU B 1 289 ? 24.871 -31.729 78.589 1.00 14.67 289 LEU B N 1
ATOM 7023 C CA . LEU B 1 289 ? 24.862 -31.104 79.904 1.00 17.25 289 LEU B CA 1
ATOM 7024 C C . LEU B 1 289 ? 23.901 -29.919 79.945 1.00 17.51 289 LEU B C 1
ATOM 7025 O O . LEU B 1 289 ? 23.151 -29.737 80.908 1.00 16.12 289 LEU B O 1
ATOM 7030 N N . GLY B 1 290 ? 23.893 -29.126 78.883 1.00 15.53 290 GLY B N 1
ATOM 7031 C CA . GLY B 1 290 ? 23.006 -27.977 78.838 1.00 16.67 290 GLY B CA 1
ATOM 7032 C C . GLY B 1 290 ? 23.126 -27.203 77.550 1.00 16.13 290 GLY B C 1
ATOM 7033 O O . GLY B 1 290 ? 24.067 -27.422 76.779 1.00 15.99 290 GLY B O 1
ATOM 7034 N N . VAL B 1 291 ? 22.175 -26.293 77.329 1.00 14.33 291 VAL B N 1
ATOM 7035 C CA . VAL B 1 291 ? 22.189 -25.395 76.179 1.00 14.31 291 VAL B CA 1
ATOM 7036 C C . VAL B 1 291 ? 22.053 -23.992 76.741 1.00 15.22 291 VAL B C 1
ATOM 7037 O O . VAL B 1 291 ? 21.277 -23.765 77.676 1.00 15.44 291 VAL B O 1
ATOM 7041 N N . VAL B 1 292 ? 22.807 -23.062 76.170 1.00 14.89 292 VAL B N 1
ATOM 7042 C CA . VAL B 1 292 ? 22.709 -21.653 76.526 1.00 15.23 292 VAL B CA 1
ATOM 7043 C C . VAL B 1 292 ? 22.031 -20.917 75.377 1.00 15.22 292 VAL B C 1
ATOM 7044 O O . VAL B 1 292 ? 22.438 -21.032 74.221 1.00 15.69 292 VAL B O 1
ATOM 7048 N N . GLY B 1 293 ? 20.975 -20.173 75.686 1.00 13.80 293 GLY B N 1
ATOM 7049 C CA . GLY B 1 293 ? 20.384 -19.267 74.712 1.00 17.72 293 GLY B CA 1
ATOM 7050 C C . GLY B 1 293 ? 20.697 -17.863 75.164 1.00 21.53 293 GLY B C 1
ATOM 7051 O O . GLY B 1 293 ? 20.728 -17.613 76.361 1.00 16.94 293 GLY B O 1
ATOM 7052 N N . VAL B 1 294 ? 20.939 -16.956 74.221 1.00 16.82 294 VAL B N 1
ATOM 7053 C CA . VAL B 1 294 ? 21.361 -15.602 74.559 1.00 15.05 294 VAL B CA 1
ATOM 7054 C C . VAL B 1 294 ? 20.265 -14.584 74.270 1.00 17.48 294 VAL B C 1
ATOM 7055 O O . VAL B 1 294 ? 19.663 -14.591 73.201 1.00 19.87 294 VAL B O 1
ATOM 7059 N N . ALA B 1 295 ? 19.983 -13.730 75.247 1.00 16.93 295 ALA B N 1
ATOM 7060 C CA . ALA B 1 295 ? 19.058 -12.620 75.044 1.00 19.64 295 ALA B CA 1
ATOM 7061 C C . ALA B 1 295 ? 19.839 -11.328 75.144 1.00 16.24 295 ALA B C 1
ATOM 7062 O O . ALA B 1 295 ? 20.178 -10.879 76.245 1.00 16.60 295 ALA B O 1
ATOM 7064 N N . GLY B 1 296 ? 20.131 -10.739 73.985 1.00 17.37 296 GLY B N 1
ATOM 7065 C CA . GLY B 1 296 ? 20.943 -9.537 73.901 1.00 18.14 296 GLY B CA 1
ATOM 7066 C C . GLY B 1 296 ? 22.398 -9.879 73.645 1.00 17.28 296 GLY B C 1
ATOM 7067 O O . GLY B 1 296 ? 23.223 -9.791 74.551 1.00 18.89 296 GLY B O 1
ATOM 7068 N N . SER B 1 297 ? 22.721 -10.268 72.416 1.00 17.02 297 SER B N 1
ATOM 7069 C CA . SER B 1 297 ? 24.088 -10.682 72.089 1.00 16.96 297 SER B CA 1
ATOM 7070 C C . SER B 1 297 ? 25.081 -9.528 72.214 1.00 19.97 297 SER B C 1
ATOM 7071 O O . SER B 1 297 ? 24.707 -8.354 72.140 1.00 18.33 297 SER B O 1
ATOM 7074 N N . THR B 1 298 ? 26.355 -9.869 72.383 1.00 18.15 298 THR B N 1
ATOM 7075 C CA . THR B 1 298 ? 27.367 -8.878 72.737 1.00 18.06 298 THR B CA 1
ATOM 7076 C C . THR B 1 298 ? 27.587 -7.796 71.680 1.00 18.00 298 THR B C 1
ATOM 7077 O O . THR B 1 298 ? 27.716 -6.614 72.018 1.00 16.36 298 THR B O 1
ATOM 7081 N N . GLU B 1 299 ? 27.613 -8.188 70.412 1.00 18.93 299 GLU B N 1
ATOM 7082 C CA . GLU B 1 299 ? 27.910 -7.218 69.357 1.00 16.66 299 GLU B CA 1
ATOM 7083 C C . GLU B 1 299 ? 26.751 -6.921 68.406 1.00 18.52 299 GLU B C 1
ATOM 7084 O O . GLU B 1 299 ? 26.908 -6.073 67.551 1.00 18.95 299 GLU B O 1
ATOM 7090 N N . GLU B 1 300 ? 25.605 -7.593 68.550 1.00 19.15 300 GLU B N 1
ATOM 7091 C CA . GLU B 1 300 ? 24.471 -7.379 67.636 1.00 17.32 300 GLU B CA 1
ATOM 7092 C C . GLU B 1 300 ? 23.162 -7.108 68.365 1.00 17.01 300 GLU B C 1
ATOM 7093 O O . GLU B 1 300 ? 22.156 -6.756 67.750 1.00 17.09 300 GLU B O 1
ATOM 7099 N N . GLY B 1 301 ? 23.159 -7.313 69.677 1.00 15.21 301 GLY B N 1
ATOM 7100 C CA . GLY B 1 301 ? 21.934 -7.188 70.448 1.00 16.92 301 GLY B CA 1
ATOM 7101 C C . GLY B 1 301 ? 20.902 -8.232 70.037 1.00 15.68 301 GLY B C 1
ATOM 7102 O O . GLY B 1 301 ? 19.701 -8.054 70.266 1.00 17.17 301 GLY B O 1
ATOM 7103 N N . ALA B 1 302 ? 21.366 -9.340 69.460 1.00 13.85 302 ALA B N 1
ATOM 7104 C CA . ALA B 1 302 ? 20.457 -10.379 68.990 1.00 17.27 302 ALA B CA 1
ATOM 7105 C C . ALA B 1 302 ? 19.788 -11.091 70.165 1.00 17.25 302 ALA B C 1
ATOM 7106 O O . ALA B 1 302 ? 20.369 -11.223 71.249 1.00 17.82 302 ALA B O 1
ATOM 7108 N N . VAL B 1 303 ? 18.565 -11.552 69.933 1.00 15.45 303 VAL B N 1
ATOM 7109 C CA . VAL B 1 303 ? 17.838 -12.360 70.900 1.00 18.47 303 VAL B CA 1
ATOM 7110 C C . VAL B 1 303 ? 17.543 -13.725 70.288 1.00 17.39 303 VAL B C 1
ATOM 7111 O O . VAL B 1 303 ? 16.794 -13.816 69.301 1.00 16.71 303 VAL B O 1
ATOM 7115 N N . ASP B 1 304 ? 18.132 -14.779 70.862 1.00 16.05 304 ASP B N 1
ATOM 7116 C CA . ASP B 1 304 ? 17.917 -16.148 70.378 1.00 13.80 304 ASP B CA 1
ATOM 7117 C C . ASP B 1 304 ? 16.453 -16.542 70.549 1.00 16.92 304 ASP B C 1
ATOM 7118 O O . ASP B 1 304 ? 15.767 -16.011 71.414 1.00 17.99 304 ASP B O 1
ATOM 7123 N N . GLY B 1 305 ? 15.980 -17.492 69.743 1.00 17.30 305 GLY B N 1
ATOM 7124 C CA . GLY B 1 305 ? 14.608 -17.961 69.861 1.00 17.60 305 GLY B CA 1
ATOM 7125 C C . GLY B 1 305 ? 14.473 -18.932 71.024 1.00 18.79 305 GLY B C 1
ATOM 7126 O O . GLY B 1 305 ? 14.448 -20.152 70.832 1.00 19.47 305 GLY B O 1
ATOM 7127 N N . ILE B 1 306 ? 14.412 -18.386 72.234 1.00 18.67 306 ILE B N 1
ATOM 7128 C CA . ILE B 1 306 ? 14.303 -19.196 73.443 1.00 18.08 306 ILE B CA 1
ATOM 7129 C C . ILE B 1 306 ? 13.080 -20.097 73.348 1.00 16.65 306 ILE B C 1
ATOM 7130 O O . ILE B 1 306 ? 13.114 -21.250 73.786 1.00 17.90 306 ILE B O 1
ATOM 7135 N N . ASP B 1 307 ? 12.016 -19.583 72.737 1.00 17.35 307 ASP B N 1
ATOM 7136 C CA . ASP B 1 307 ? 10.786 -20.355 72.562 1.00 20.30 307 ASP B CA 1
ATOM 7137 C C . ASP B 1 307 ? 11.020 -21.556 71.654 1.00 20.57 307 ASP B C 1
ATOM 7138 O O . ASP B 1 307 ? 10.471 -22.643 71.886 1.00 19.44 307 ASP B O 1
ATOM 7143 N N . LYS B 1 308 ? 11.839 -21.365 70.624 1.00 17.86 308 LYS B N 1
ATOM 7144 C CA . LYS B 1 308 ? 12.161 -22.455 69.708 1.00 19.60 308 LYS B CA 1
ATOM 7145 C C . LYS B 1 308 ? 12.998 -23.527 70.402 1.00 19.40 308 LYS B C 1
ATOM 7146 O O . LYS B 1 308 ? 12.821 -24.719 70.142 1.00 20.32 308 LYS B O 1
ATOM 7152 N N . ILE B 1 309 ? 13.901 -23.103 71.284 1.00 17.97 309 ILE B N 1
ATOM 7153 C CA . ILE B 1 309 ? 14.693 -24.042 72.088 1.00 18.69 309 ILE B CA 1
ATOM 7154 C C . ILE B 1 309 ? 13.811 -24.849 73.042 1.00 16.79 309 ILE B C 1
ATOM 7155 O O . ILE B 1 309 ? 13.959 -26.063 73.159 1.00 17.57 309 ILE B O 1
ATOM 7160 N N . VAL B 1 310 ? 12.895 -24.167 73.726 1.00 18.11 310 VAL B N 1
ATOM 7161 C CA . VAL B 1 310 ? 11.954 -24.833 74.633 1.00 18.16 310 VAL B CA 1
ATOM 7162 C C . VAL B 1 310 ? 11.112 -25.867 73.880 1.00 21.04 310 VAL B C 1
ATOM 7163 O O . VAL B 1 310 ? 10.947 -26.995 74.346 1.00 20.28 310 VAL B O 1
ATOM 7167 N N . ALA B 1 311 ? 10.617 -25.497 72.701 1.00 20.98 311 ALA B N 1
ATOM 7168 C CA . ALA B 1 311 ? 9.817 -26.414 71.893 1.00 22.28 311 ALA B CA 1
ATOM 7169 C C . ALA B 1 311 ? 10.643 -27.612 71.433 1.00 21.66 311 ALA B C 1
ATOM 7170 O O . ALA B 1 311 ? 10.152 -28.750 71.389 1.00 20.24 311 ALA B O 1
ATOM 7172 N N . LEU B 1 312 ? 11.899 -27.358 71.076 1.00 18.05 312 LEU B N 1
ATOM 7173 C CA . LEU B 1 312 ? 12.791 -28.438 70.670 1.00 18.14 312 LEU B CA 1
ATOM 7174 C C . LEU B 1 312 ? 13.030 -29.383 71.832 1.00 19.90 312 LEU B C 1
ATOM 7175 O O . LEU B 1 312 ? 13.035 -30.605 71.661 1.00 19.85 312 LEU B O 1
ATOM 7180 N N . ARG B 1 313 ? 13.230 -28.832 73.023 1.00 17.10 313 ARG B N 1
ATOM 7181 C CA . ARG B 1 313 ? 13.411 -29.704 74.181 1.00 17.32 313 ARG B CA 1
ATOM 7182 C C . ARG B 1 313 ? 12.198 -30.620 74.403 1.00 22.57 313 ARG B C 1
ATOM 7183 O O . ARG B 1 313 ? 12.355 -31.814 74.689 1.00 21.96 313 ARG B O 1
ATOM 7191 N N . GLN B 1 314 ? 10.994 -30.069 74.248 1.00 20.78 314 GLN B N 1
ATOM 7192 C CA . GLN B 1 314 ? 9.769 -30.847 74.437 1.00 23.78 314 GLN B CA 1
ATOM 7193 C C . GLN B 1 314 ? 9.684 -31.980 73.442 1.00 22.31 314 GLN B C 1
ATOM 7194 O O . GLN B 1 314 ? 9.262 -33.082 73.787 1.00 23.15 314 GLN B O 1
ATOM 7200 N N . LYS B 1 315 ? 10.060 -31.687 72.199 1.00 21.42 315 LYS B N 1
ATOM 7201 C CA . LYS B 1 315 ? 10.080 -32.685 71.137 1.00 21.79 315 LYS B CA 1
ATOM 7202 C C . LYS B 1 315 ? 11.071 -33.794 71.471 1.00 26.00 315 LYS B C 1
ATOM 7203 O O . LYS B 1 315 ? 10.743 -34.983 71.383 1.00 24.62 315 LYS B O 1
ATOM 7209 N N . LEU B 1 316 ? 12.279 -33.404 71.870 1.00 22.22 316 LEU B N 1
ATOM 7210 C CA . LEU B 1 316 ? 13.332 -34.378 72.160 1.00 23.01 316 LEU B CA 1
ATOM 7211 C C . LEU B 1 316 ? 13.041 -35.215 73.405 1.00 24.96 316 LEU B C 1
ATOM 7212 O O . LEU B 1 316 ? 13.461 -36.370 73.486 1.00 22.84 316 LEU B O 1
ATOM 7217 N N . GLN B 1 317 ? 12.314 -34.647 74.366 1.00 22.11 317 GLN B N 1
ATOM 7218 C CA . GLN B 1 317 ? 11.949 -35.387 75.574 1.00 24.98 317 GLN B CA 1
ATOM 7219 C C . GLN B 1 317 ? 11.145 -36.634 75.235 1.00 26.42 317 GLN B C 1
ATOM 7220 O O . GLN B 1 317 ? 11.267 -37.659 75.907 1.00 26.30 317 GLN B O 1
ATOM 7226 N N . LYS B 1 318 ? 10.339 -36.548 74.177 1.00 25.93 318 LYS B N 1
ATOM 7227 C CA . LYS B 1 318 ? 9.568 -37.700 73.714 1.00 26.24 318 LYS B CA 1
ATOM 7228 C C . LYS B 1 318 ? 10.470 -38.855 73.286 1.00 29.94 318 LYS B C 1
ATOM 7229 O O . LYS B 1 318 ? 10.039 -40.006 73.254 1.00 29.29 318 LYS B O 1
ATOM 7235 N N . GLU B 1 319 ? 11.713 -38.534 72.938 1.00 24.68 319 GLU B N 1
ATOM 7236 C CA . GLU B 1 319 ? 12.670 -39.530 72.476 1.00 28.01 319 GLU B CA 1
ATOM 7237 C C . GLU B 1 319 ? 13.762 -39.831 73.511 1.00 27.52 319 GLU B C 1
ATOM 7238 O O . GLU B 1 319 ? 14.811 -40.374 73.166 1.00 27.61 319 GLU B O 1
ATOM 7244 N N . GLY B 1 320 ? 13.515 -39.476 74.770 1.00 24.58 320 GLY B N 1
ATOM 7245 C CA . GLY B 1 320 ? 14.440 -39.790 75.857 1.00 25.85 320 GLY B CA 1
ATOM 7246 C C . GLY B 1 320 ? 15.654 -38.879 75.997 1.00 23.29 320 GLY B C 1
ATOM 7247 O O . GLY B 1 320 ? 16.671 -39.254 76.593 1.00 19.87 320 GLY B O 1
ATOM 7248 N N . ILE B 1 321 ? 15.544 -37.667 75.467 1.00 21.61 321 ILE B N 1
ATOM 7249 C CA . ILE B 1 321 ? 16.639 -36.697 75.523 1.00 21.43 321 ILE B CA 1
ATOM 7250 C C . ILE B 1 321 ? 16.194 -35.464 76.304 1.00 21.51 321 ILE B C 1
ATOM 7251 O O . ILE B 1 321 ? 15.119 -34.924 76.040 1.00 21.33 321 ILE B O 1
ATOM 7256 N N . TYR B 1 322 ? 17.006 -35.025 77.265 1.00 19.11 322 TYR B N 1
ATOM 7257 C CA . TYR B 1 322 ? 16.736 -33.783 77.987 1.00 18.42 322 TYR B CA 1
ATOM 7258 C C . TYR B 1 322 ? 17.982 -32.914 78.006 1.00 19.17 322 TYR B C 1
ATOM 7259 O O . TYR B 1 322 ? 19.100 -33.420 77.972 1.00 21.84 322 TYR B O 1
ATOM 7268 N N . PHE B 1 323 ? 17.791 -31.599 78.063 1.00 16.74 323 PHE B N 1
ATOM 7269 C CA . PHE B 1 323 ? 18.898 -30.699 78.360 1.00 18.16 323 PHE B CA 1
ATOM 7270 C C . PHE B 1 323 ? 18.470 -29.549 79.253 1.00 17.58 323 PHE B C 1
ATOM 7271 O O . PHE B 1 323 ? 17.388 -28.985 79.085 1.00 20.04 323 PHE B O 1
ATOM 7279 N N . TYR B 1 324 ? 19.327 -29.225 80.214 1.00 17.38 324 TYR B N 1
ATOM 7280 C CA . TYR B 1 324 ? 19.213 -28.003 81.010 1.00 16.70 324 TYR B CA 1
ATOM 7281 C C . TYR B 1 324 ? 19.296 -26.786 80.091 1.00 16.66 324 TYR B C 1
ATOM 7282 O O . TYR B 1 324 ? 20.124 -26.747 79.182 1.00 16.31 324 TYR B O 1
ATOM 7291 N N . LEU B 1 325 ? 18.460 -25.780 80.346 1.00 14.78 325 LEU B N 1
ATOM 7292 C CA . LEU B 1 325 ? 18.494 -24.535 79.584 1.00 14.75 325 LEU B CA 1
ATOM 7293 C C . LEU B 1 325 ? 18.885 -23.360 80.484 1.00 15.96 325 LEU B C 1
ATOM 7294 O O . LEU B 1 325 ? 18.213 -23.071 81.475 1.00 16.48 325 LEU B O 1
ATOM 7299 N N . HIS B 1 326 ? 19.984 -22.701 80.132 1.00 14.77 326 HIS B N 1
ATOM 7300 C CA . HIS B 1 326 ? 20.416 -21.490 80.818 1.00 16.51 326 HIS B CA 1
ATOM 7301 C C . HIS B 1 326 ? 20.247 -20.338 79.844 1.00 16.23 326 HIS B C 1
ATOM 7302 O O . HIS B 1 326 ? 20.719 -20.411 78.717 1.00 16.21 326 HIS B O 1
ATOM 7309 N N . VAL B 1 327 ? 19.571 -19.271 80.261 1.00 15.31 327 VAL B N 1
ATOM 7310 C CA . VAL B 1 327 ? 19.458 -18.120 79.382 1.00 16.63 327 VAL B CA 1
ATOM 7311 C C . VAL B 1 327 ? 20.427 -17.034 79.844 1.00 17.34 327 VAL B C 1
ATOM 7312 O O . VAL B 1 327 ? 20.384 -16.579 80.991 1.00 17.04 327 VAL B O 1
ATOM 7316 N N . ASP B 1 328 ? 21.328 -16.634 78.956 1.00 15.76 328 ASP B N 1
ATOM 7317 C CA . ASP B 1 328 ? 22.218 -15.523 79.269 1.00 18.49 328 ASP B CA 1
ATOM 7318 C C . ASP B 1 328 ? 21.541 -14.235 78.813 1.00 16.14 328 ASP B C 1
ATOM 7319 O O . ASP B 1 328 ? 21.626 -13.850 77.644 1.00 17.00 328 ASP B O 1
ATOM 7324 N N . ALA B 1 329 ? 20.864 -13.582 79.756 1.00 16.72 329 ALA B N 1
ATOM 7325 C CA . ALA B 1 329 ? 20.207 -12.301 79.514 1.00 16.54 329 ALA B CA 1
ATOM 7326 C C . ALA B 1 329 ? 20.941 -11.208 80.297 1.00 16.11 329 ALA B C 1
ATOM 7327 O O . ALA B 1 329 ? 20.320 -10.268 80.825 1.00 15.09 329 ALA B O 1
ATOM 7329 N N . ALA B 1 330 ? 22.266 -11.338 80.388 1.00 16.18 330 ALA B N 1
ATOM 7330 C CA . ALA B 1 330 ? 23.077 -10.327 81.087 1.00 14.55 330 ALA B CA 1
ATOM 7331 C C . ALA B 1 330 ? 22.747 -8.939 80.558 1.00 17.89 330 ALA B C 1
ATOM 7332 O O . ALA B 1 330 ? 22.525 -7.992 81.323 1.00 16.52 330 ALA B O 1
ATOM 7334 N N . TYR B 1 331 ? 22.670 -8.829 79.240 1.00 18.11 331 TYR B N 1
ATOM 7335 C CA . TYR B 1 331 ? 22.377 -7.555 78.617 1.00 16.45 331 TYR B CA 1
ATOM 7336 C C . TYR B 1 331 ? 20.872 -7.341 78.432 1.00 16.71 331 TYR B C 1
ATOM 7337 O O . TYR B 1 331 ? 20.367 -6.250 78.692 1.00 16.94 331 TYR B O 1
ATOM 7346 N N . GLY B 1 332 ? 20.158 -8.382 78.000 1.00 15.78 332 GLY B N 1
ATOM 7347 C CA . GLY B 1 332 ? 18.753 -8.247 77.635 1.00 16.51 332 GLY B CA 1
ATOM 7348 C C . GLY B 1 332 ? 17.714 -8.524 78.717 1.00 17.44 332 GLY B C 1
ATOM 7349 O O . GLY B 1 332 ? 16.511 -8.451 78.452 1.00 15.67 332 GLY B O 1
ATOM 7350 N N . GLY B 1 333 ? 18.154 -8.840 79.932 1.00 16.98 333 GLY B N 1
ATOM 7351 C CA . GLY B 1 333 ? 17.225 -9.230 80.982 1.00 14.76 333 GLY B CA 1
ATOM 7352 C C . GLY B 1 333 ? 16.201 -8.207 81.450 1.00 17.55 333 GLY B C 1
ATOM 7353 O O . GLY B 1 333 ? 15.036 -8.552 81.677 1.00 16.25 333 GLY B O 1
ATOM 7354 N N . TYR B 1 334 ? 16.614 -6.956 81.622 1.00 17.43 334 TYR B N 1
ATOM 7355 C CA . TYR B 1 334 ? 15.666 -5.933 82.071 1.00 17.66 334 TYR B CA 1
ATOM 7356 C C . TYR B 1 334 ? 14.634 -5.596 81.003 1.00 17.03 334 TYR B C 1
ATOM 7357 O O . TYR B 1 334 ? 13.577 -5.049 81.304 1.00 17.70 334 TYR B O 1
ATOM 7366 N N . ALA B 1 335 ? 14.927 -5.944 79.756 1.00 16.25 335 ALA B N 1
ATOM 7367 C CA . ALA B 1 335 ? 13.970 -5.708 78.683 1.00 17.58 335 ALA B CA 1
ATOM 7368 C C . ALA B 1 335 ? 12.717 -6.570 78.828 1.00 16.43 335 ALA B C 1
ATOM 7369 O O . ALA B 1 335 ? 11.698 -6.291 78.202 1.00 16.43 335 ALA B O 1
ATOM 7371 N N . ARG B 1 336 ? 12.773 -7.615 79.653 1.00 15.68 336 ARG B N 1
ATOM 7372 C CA . ARG B 1 336 ? 11.556 -8.393 79.887 1.00 16.33 336 ARG B CA 1
ATOM 7373 C C . ARG B 1 336 ? 10.493 -7.536 80.569 1.00 16.80 336 ARG B C 1
ATOM 7374 O O . ARG B 1 336 ? 9.307 -7.855 80.506 1.00 17.05 336 ARG B O 1
ATOM 7382 N N . ALA B 1 337 ? 10.912 -6.428 81.187 1.00 16.88 337 ALA B N 1
ATOM 7383 C CA . ALA B 1 337 ? 9.976 -5.502 81.818 1.00 17.69 337 ALA B CA 1
ATOM 7384 C C . ALA B 1 337 ? 9.031 -4.877 80.803 1.00 20.79 337 ALA B C 1
ATOM 7385 O O . ALA B 1 337 ? 7.955 -4.414 81.170 1.00 20.60 337 ALA B O 1
ATOM 7387 N N . LEU B 1 338 ? 9.433 -4.852 79.535 1.00 18.51 338 LEU B N 1
ATOM 7388 C CA . LEU B 1 338 ? 8.546 -4.367 78.479 1.00 18.38 338 LEU B CA 1
ATOM 7389 C C . LEU B 1 338 ? 7.281 -5.210 78.354 1.00 19.51 338 LEU B C 1
ATOM 7390 O O . LEU B 1 338 ? 6.275 -4.757 77.801 1.00 20.48 338 LEU B O 1
ATOM 7395 N N . PHE B 1 339 ? 7.339 -6.447 78.831 1.00 17.27 339 PHE B N 1
ATOM 7396 C CA . PHE B 1 339 ? 6.260 -7.389 78.547 1.00 18.85 339 PHE B CA 1
ATOM 7397 C C . PHE B 1 339 ? 5.372 -7.666 79.751 1.00 19.03 339 PHE B C 1
ATOM 7398 O O . PHE B 1 339 ? 4.433 -8.454 79.664 1.00 20.38 339 PHE B O 1
ATOM 7406 N N . LEU B 1 340 ? 5.663 -7.007 80.869 1.00 16.91 340 LEU B N 1
ATOM 7407 C CA . LEU B 1 340 ? 4.892 -7.215 82.094 1.00 17.83 340 LEU B CA 1
ATOM 7408 C C . LEU B 1 340 ? 4.016 -5.999 82.416 1.00 17.09 340 LEU B C 1
ATOM 7409 O O . LEU B 1 340 ? 4.486 -4.849 82.385 1.00 18.17 340 LEU B O 1
ATOM 7414 N N . ASP B 1 341 ? 2.742 -6.246 82.721 1.00 17.01 341 ASP B N 1
ATOM 7415 C CA . ASP B 1 341 ? 1.832 -5.139 83.033 1.00 19.71 341 ASP B CA 1
ATOM 7416 C C . ASP B 1 341 ? 2.088 -4.601 84.444 1.00 20.47 341 ASP B C 1
ATOM 7417 O O . ASP B 1 341 ? 3.002 -5.067 85.121 1.00 20.24 341 ASP B O 1
ATOM 7422 N N . GLU B 1 342 ? 1.297 -3.629 84.896 1.00 20.97 342 GLU B N 1
ATOM 7423 C CA . GLU B 1 342 ? 1.517 -3.071 86.236 1.00 21.57 342 GLU B CA 1
ATOM 7424 C C . GLU B 1 342 ? 1.342 -4.071 87.372 1.00 20.70 342 GLU B C 1
ATOM 7425 O O . GLU B 1 342 ? 1.756 -3.804 88.506 1.00 23.28 342 GLU B O 1
ATOM 7431 N N . ASP B 1 343 ? 0.741 -5.221 87.077 1.00 19.68 343 ASP B N 1
ATOM 7432 C CA . ASP B 1 343 ? 0.601 -6.282 88.070 1.00 20.35 343 ASP B CA 1
ATOM 7433 C C . ASP B 1 343 ? 1.576 -7.418 87.786 1.00 22.82 343 ASP B C 1
ATOM 7434 O O . ASP B 1 343 ? 1.407 -8.533 88.280 1.00 21.11 343 ASP B O 1
ATOM 7439 N N . ASP B 1 344 ? 2.595 -7.104 86.986 1.00 20.19 344 ASP B N 1
ATOM 7440 C CA . ASP B 1 344 ? 3.698 -8.014 86.668 1.00 20.71 344 ASP B CA 1
ATOM 7441 C C . ASP B 1 344 ? 3.297 -9.207 85.814 1.00 20.38 344 ASP B C 1
ATOM 7442 O O . ASP B 1 344 ? 4.053 -10.178 85.721 1.00 21.17 344 ASP B O 1
ATOM 7447 N N . GLN B 1 345 ? 2.129 -9.132 85.181 1.00 19.49 345 GLN B N 1
ATOM 7448 C CA . GLN B 1 345 ? 1.631 -10.240 84.363 1.00 21.61 345 GLN B CA 1
ATOM 7449 C C . GLN B 1 345 ? 1.999 -10.060 82.897 1.00 20.41 345 GLN B C 1
ATOM 7450 O O . GLN B 1 345 ? 2.024 -8.941 82.396 1.00 18.83 345 GLN B O 1
ATOM 7456 N N . PHE B 1 346 ? 2.283 -11.162 82.210 1.00 21.33 346 PHE B N 1
ATOM 7457 C CA . PHE B 1 346 ? 2.739 -11.066 80.826 1.00 20.08 346 PHE B CA 1
ATOM 7458 C C . PHE B 1 346 ? 1.636 -10.516 79.928 1.00 22.61 346 PHE B C 1
ATOM 7459 O O . PHE B 1 346 ? 0.487 -10.946 80.008 1.00 27.09 346 PHE B O 1
ATOM 7467 N N . ILE B 1 347 ? 1.990 -9.552 79.084 1.00 20.72 347 ILE B N 1
ATOM 7468 C CA . ILE B 1 347 ? 1.033 -8.872 78.223 1.00 20.86 347 ILE B CA 1
ATOM 7469 C C . ILE B 1 347 ? 0.826 -9.665 76.950 1.00 23.06 347 ILE B C 1
ATOM 7470 O O . ILE B 1 347 ? 1.792 -9.995 76.265 1.00 24.82 347 ILE B O 1
ATOM 7475 N N . PRO B 1 348 ? -0.439 -9.979 76.627 1.00 24.38 348 PRO B N 1
ATOM 7476 C CA . PRO B 1 348 ? -0.741 -10.663 75.362 1.00 28.31 348 PRO B CA 1
ATOM 7477 C C . PRO B 1 348 ? -0.209 -9.853 74.186 1.00 25.72 348 PRO B C 1
ATOM 7478 O O . PRO B 1 348 ? -0.325 -8.629 74.185 1.00 22.37 348 PRO B O 1
ATOM 7482 N N . TYR B 1 349 ? 0.380 -10.525 73.204 1.00 26.32 349 TYR B N 1
ATOM 7483 C CA . TYR B 1 349 ? 0.971 -9.835 72.062 1.00 25.98 349 TYR B CA 1
ATOM 7484 C C . TYR B 1 349 ? 0.046 -8.804 71.400 1.00 25.30 349 TYR B C 1
ATOM 7485 O O . TYR B 1 349 ? 0.470 -7.696 71.087 1.00 23.30 349 TYR B O 1
ATOM 7494 N N . LYS B 1 350 ? -1.220 -9.161 71.203 1.00 30.70 350 LYS B N 1
ATOM 7495 C CA . LYS B 1 350 ? -2.166 -8.274 70.511 1.00 27.02 350 LYS B CA 1
ATOM 7496 C C . LYS B 1 350 ? -2.429 -6.971 71.273 1.00 31.71 350 LYS B C 1
ATOM 7497 O O . LYS B 1 350 ? -2.901 -5.990 70.695 1.00 34.73 350 LYS B O 1
ATOM 7503 N N . ASN B 1 351 ? -2.119 -6.966 72.567 1.00 29.60 351 ASN B N 1
ATOM 7504 C CA . ASN B 1 351 ? -2.358 -5.801 73.416 1.00 29.96 351 ASN B CA 1
ATOM 7505 C C . ASN B 1 351 ? -1.088 -5.021 73.728 1.00 30.06 351 ASN B C 1
ATOM 7506 O O . ASN B 1 351 ? -1.129 -4.048 74.474 1.00 29.03 351 ASN B O 1
ATOM 7511 N N . LEU B 1 352 ? 0.038 -5.440 73.154 1.00 28.07 352 LEU B N 1
ATOM 7512 C CA . LEU B 1 352 ? 1.331 -4.861 73.519 1.00 26.92 352 LEU B CA 1
ATOM 7513 C C . LEU B 1 352 ? 1.453 -3.374 73.184 1.00 26.29 352 LEU B C 1
ATOM 7514 O O . LEU B 1 352 ? 1.897 -2.577 74.016 1.00 27.64 352 LEU B O 1
ATOM 7519 N N . GLN B 1 353 ? 1.066 -2.991 71.970 1.00 25.18 353 GLN B N 1
ATOM 7520 C CA . GLN B 1 353 ? 1.148 -1.584 71.577 1.00 27.58 353 GLN B CA 1
ATOM 7521 C C . GLN B 1 353 ? 0.201 -0.717 72.392 1.00 28.93 353 GLN B C 1
ATOM 7522 O O . GLN B 1 353 ? 0.539 0.407 72.758 1.00 27.81 353 GLN B O 1
ATOM 7528 N N . LYS B 1 354 ? -0.979 -1.247 72.690 1.00 29.83 354 LYS B N 1
ATOM 7529 C CA . LYS B 1 354 ? -1.943 -0.521 73.513 1.00 31.44 354 LYS B CA 1
ATOM 7530 C C . LYS B 1 354 ? -1.367 -0.250 74.907 1.00 31.58 354 LYS B C 1
ATOM 7531 O O . LYS B 1 354 ? -1.376 0.886 75.385 1.00 29.98 354 LYS B O 1
ATOM 7537 N N . VAL B 1 355 ? -0.854 -1.294 75.550 1.00 28.46 355 VAL B N 1
ATOM 7538 C CA . VAL B 1 355 ? -0.313 -1.147 76.899 1.00 28.83 355 VAL B CA 1
ATOM 7539 C C . VAL B 1 355 ? 0.907 -0.232 76.889 1.00 27.52 355 VAL B C 1
ATOM 7540 O O . VAL B 1 355 ? 1.068 0.616 77.765 1.00 29.24 355 VAL B O 1
ATOM 7544 N N . HIS B 1 356 ? 1.751 -0.369 75.873 1.00 24.72 356 HIS B N 1
ATOM 7545 C CA . HIS B 1 356 ? 2.904 0.518 75.757 1.00 23.73 356 HIS B CA 1
ATOM 7546 C C . HIS B 1 356 ? 2.502 1.991 75.585 1.00 27.50 356 HIS B C 1
ATOM 7547 O O . HIS B 1 356 ? 3.120 2.875 76.177 1.00 27.06 356 HIS B O 1
ATOM 7554 N N . ALA B 1 357 ? 1.462 2.252 74.793 1.00 26.65 357 ALA B N 1
ATOM 7555 C CA . ALA B 1 357 ? 0.976 3.626 74.624 1.00 29.66 357 ALA B CA 1
ATOM 7556 C C . ALA B 1 357 ? 0.356 4.167 75.914 1.00 28.34 357 ALA B C 1
ATOM 7557 O O . ALA B 1 357 ? 0.575 5.327 76.277 1.00 36.12 357 ALA B O 1
ATOM 7559 N N . GLU B 1 358 ? -0.417 3.325 76.599 1.00 32.18 358 GLU B N 1
ATOM 7560 C CA . GLU B 1 358 ? -1.053 3.702 77.860 1.00 30.36 358 GLU B CA 1
ATOM 7561 C C . GLU B 1 358 ? -0.009 4.114 78.894 1.00 34.67 358 GLU B C 1
ATOM 7562 O O . GLU B 1 358 ? -0.269 4.958 79.749 1.00 35.50 358 GLU B O 1
ATOM 7568 N N . ASN B 1 359 ? 1.173 3.510 78.806 1.00 28.23 359 ASN B N 1
ATOM 7569 C CA . ASN B 1 359 ? 2.224 3.714 79.798 1.00 26.67 359 ASN B CA 1
ATOM 7570 C C . ASN B 1 359 ? 3.416 4.522 79.273 1.00 28.62 359 ASN B C 1
ATOM 7571 O O . ASN B 1 359 ? 4.447 4.603 79.932 1.00 26.74 359 ASN B O 1
ATOM 7576 N N . HIS B 1 360 ? 3.269 5.110 78.087 1.00 29.12 360 HIS B N 1
ATOM 7577 C CA . HIS B 1 360 ? 4.310 5.960 77.494 1.00 28.50 360 HIS B CA 1
ATOM 7578 C C . HIS B 1 360 ? 5.688 5.294 77.380 1.00 32.48 360 HIS B C 1
ATOM 7579 O O . HIS B 1 360 ? 6.726 5.944 77.533 1.00 30.06 360 HIS B O 1
ATOM 7586 N N . VAL B 1 361 ? 5.687 3.995 77.103 1.00 28.00 361 VAL B 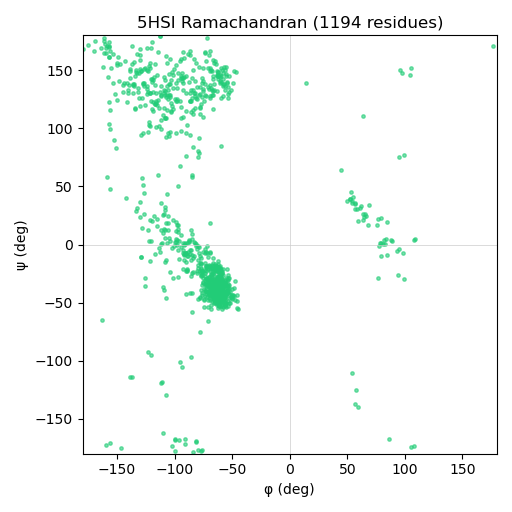N 1
ATOM 7587 C CA . VAL B 1 361 ? 6.914 3.244 76.886 1.00 23.74 361 VAL B CA 1
ATOM 7588 C C . VAL B 1 361 ? 7.572 3.710 75.593 1.00 26.75 361 VAL B C 1
ATOM 7589 O O . VAL B 1 361 ? 8.797 3.854 75.519 1.00 24.74 361 VAL B O 1
ATOM 7593 N N . PHE B 1 362 ? 6.749 3.946 74.576 1.00 23.07 362 PHE B N 1
ATOM 7594 C CA . PHE B 1 362 ? 7.230 4.483 73.311 1.00 22.63 362 PHE B CA 1
ATOM 7595 C C . PHE B 1 362 ? 6.495 5.779 72.980 1.00 24.48 362 PHE B C 1
ATOM 7596 O O . PHE B 1 362 ? 5.333 5.946 73.359 1.00 26.28 362 PHE B O 1
ATOM 7604 N N . THR B 1 363 ? 7.171 6.696 72.282 1.00 23.89 363 THR B N 1
ATOM 7605 C CA . THR B 1 363 ? 6.607 8.023 71.985 1.00 25.15 363 THR B CA 1
ATOM 7606 C C . THR B 1 363 ? 5.595 7.990 70.850 1.00 29.44 363 THR B C 1
ATOM 7607 O O . THR B 1 363 ? 4.839 8.946 70.654 1.00 30.78 363 THR B O 1
ATOM 7611 N N . GLU B 1 364 ? 5.599 6.901 70.093 1.00 29.82 364 GLU B N 1
ATOM 7612 C CA . GLU B 1 364 ? 4.666 6.737 68.985 1.00 36.19 364 GLU B CA 1
ATOM 7613 C C . GLU B 1 364 ? 3.893 5.427 69.085 1.00 38.12 364 GLU B C 1
ATOM 7614 O O . GLU B 1 364 ? 4.387 4.429 69.624 1.00 34.94 364 GLU B O 1
ATOM 7620 N N . ASP B 1 365 ? 2.677 5.441 68.551 1.00 42.81 365 ASP B N 1
ATOM 7621 C CA . ASP B 1 365 ? 1.819 4.267 68.567 1.00 41.59 365 ASP B CA 1
ATOM 7622 C C . ASP B 1 365 ? 2.053 3.422 67.316 1.00 43.86 365 ASP B C 1
ATOM 7623 O O . ASP B 1 365 ? 1.246 3.439 66.384 1.00 41.55 365 ASP B O 1
ATOM 7628 N N . LYS B 1 366 ? 3.162 2.689 67.301 1.00 39.94 366 LYS B N 1
ATOM 7629 C CA . LYS B 1 366 ? 3.476 1.797 66.192 1.00 36.21 366 LYS B CA 1
ATOM 7630 C C . LYS B 1 366 ? 4.221 0.557 66.681 1.00 33.37 366 LYS B C 1
ATOM 7631 O O . LYS B 1 366 ? 4.399 0.359 67.888 1.00 27.74 366 LYS B O 1
ATOM 7637 N N . GLU B 1 367 ? 4.653 -0.278 65.742 1.00 28.98 367 GLU B N 1
ATOM 7638 C CA . GLU B 1 367 ? 5.317 -1.531 66.088 1.00 26.63 367 GLU B CA 1
ATOM 7639 C C . GLU B 1 367 ? 6.794 -1.286 66.380 1.00 26.78 367 GLU B C 1
ATOM 7640 O O . GLU B 1 367 ? 7.485 -0.619 65.602 1.00 27.24 367 GLU B O 1
ATOM 7646 N N . TYR B 1 368 ? 7.268 -1.805 67.514 1.00 21.21 368 TYR B N 1
ATOM 7647 C CA . TYR B 1 368 ? 8.672 -1.680 67.887 1.00 22.68 368 TYR B CA 1
ATOM 7648 C C . TYR B 1 368 ? 9.285 -3.037 68.174 1.00 21.04 368 TYR B C 1
ATOM 7649 O O . TYR B 1 368 ? 10.469 -3.264 67.928 1.00 23.47 368 TYR B O 1
ATOM 7658 N N . ILE B 1 369 ? 8.487 -3.928 68.751 1.00 19.49 369 ILE B N 1
ATOM 7659 C CA . ILE B 1 369 ? 9.003 -5.226 69.171 1.00 18.45 369 ILE B CA 1
ATOM 7660 C C . ILE B 1 369 ? 8.660 -6.307 68.162 1.00 19.46 369 ILE B C 1
ATOM 7661 O O . ILE B 1 369 ? 7.489 -6.496 67.823 1.00 21.60 369 ILE B O 1
ATOM 7666 N N . LYS B 1 370 ? 9.677 -7.021 67.684 1.00 18.18 370 LYS B N 1
ATOM 7667 C CA . LYS B 1 370 ? 9.451 -8.112 66.728 1.00 20.02 370 LYS B CA 1
ATOM 7668 C C . LYS B 1 370 ? 8.685 -9.244 67.387 1.00 19.35 370 LYS B C 1
ATOM 7669 O O . LYS B 1 370 ? 8.923 -9.561 68.556 1.00 18.21 370 LYS B O 1
ATOM 7675 N N . PRO B 1 371 ? 7.774 -9.880 66.636 1.00 18.48 371 PRO B N 1
ATOM 7676 C CA . PRO B 1 371 ? 7.012 -11.004 67.196 1.00 19.68 371 PRO B CA 1
ATOM 7677 C C . PRO B 1 371 ? 7.905 -12.127 67.723 1.00 19.10 371 PRO B C 1
ATOM 7678 O O . PRO B 1 371 ? 7.581 -12.758 68.734 1.00 20.10 371 PRO B O 1
ATOM 7682 N N . GLU B 1 372 ? 9.028 -12.370 67.055 1.00 18.83 372 GLU B N 1
ATOM 7683 C CA . GLU B 1 372 ? 9.898 -13.474 67.444 1.00 22.01 372 GLU B CA 1
ATOM 7684 C C . GLU B 1 372 ? 10.718 -13.119 68.683 1.00 19.82 372 GLU B C 1
ATOM 7685 O O . GLU B 1 372 ? 11.211 -14.002 69.389 1.00 19.02 372 GLU B O 1
ATOM 7691 N N . VAL B 1 373 ? 10.854 -11.821 68.946 1.00 18.67 373 VAL B N 1
ATOM 7692 C CA . VAL B 1 373 ? 11.494 -11.337 70.169 1.00 17.71 373 VAL B CA 1
ATOM 7693 C C . VAL B 1 373 ? 10.526 -11.457 71.346 1.00 18.40 373 VAL B C 1
ATOM 7694 O O . VAL B 1 373 ? 10.890 -11.933 72.426 1.00 18.84 373 VAL B O 1
ATOM 7698 N N . TYR B 1 374 ? 9.288 -11.023 71.129 1.00 19.83 374 TYR B N 1
ATOM 7699 C CA . TYR B 1 374 ? 8.225 -11.211 72.107 1.00 18.19 374 TYR B CA 1
ATOM 7700 C C . TYR B 1 374 ? 8.140 -12.689 72.495 1.00 17.88 374 TYR B C 1
ATOM 7701 O O . TYR B 1 374 ? 8.139 -13.033 73.683 1.00 17.68 374 TYR B O 1
ATOM 7710 N N . ALA B 1 375 ? 8.089 -13.563 71.493 1.00 17.08 375 ALA B N 1
ATOM 7711 C CA . ALA B 1 375 ? 7.985 -15.007 71.743 1.00 20.94 375 ALA B CA 1
ATOM 7712 C C . ALA B 1 375 ? 9.153 -15.561 72.556 1.00 20.72 375 ALA B C 1
ATOM 7713 O O . ALA B 1 375 ? 8.966 -16.422 73.418 1.00 18.95 375 ALA B O 1
ATOM 7715 N N . ALA B 1 376 ? 10.364 -15.093 72.259 1.00 17.13 376 ALA B N 1
ATOM 7716 C CA . ALA B 1 376 ? 11.552 -15.540 72.991 1.00 17.04 376 ALA B CA 1
ATOM 7717 C C . ALA B 1 376 ? 11.486 -15.139 74.464 1.00 16.56 376 ALA B C 1
ATOM 7718 O O . ALA B 1 376 ? 11.724 -15.963 75.348 1.00 17.03 376 ALA B O 1
ATOM 7720 N N . TYR B 1 377 ? 11.169 -13.880 74.733 1.00 16.58 377 TYR B N 1
ATOM 7721 C CA . TYR B 1 377 ? 11.042 -13.431 76.121 1.00 16.14 377 TYR B CA 1
ATOM 7722 C C . TYR B 1 377 ? 9.959 -14.181 76.886 1.00 17.80 377 TYR B C 1
ATOM 7723 O O . TYR B 1 377 ? 10.126 -14.499 78.056 1.00 17.60 377 TYR B O 1
ATOM 7732 N N . LYS B 1 378 ? 8.856 -14.483 76.216 1.00 17.56 378 LYS B N 1
ATOM 7733 C CA . LYS B 1 378 ? 7.756 -15.187 76.863 1.00 19.23 378 LYS B CA 1
ATOM 7734 C C . LYS B 1 378 ? 8.202 -16.551 77.366 1.00 18.94 378 LYS B C 1
ATOM 7735 O O . LYS B 1 378 ? 7.747 -17.011 78.405 1.00 19.79 378 LYS B O 1
ATOM 7741 N N . ALA B 1 379 ? 9.143 -17.170 76.656 1.00 16.34 379 ALA B N 1
ATOM 7742 C CA . ALA B 1 379 ? 9.608 -18.505 77.023 1.00 17.67 379 ALA B CA 1
ATOM 7743 C C . ALA B 1 379 ? 10.637 -18.585 78.158 1.00 18.05 379 ALA B C 1
ATOM 7744 O O . ALA B 1 379 ? 11.025 -19.684 78.545 1.00 18.85 379 ALA B O 1
ATOM 7746 N N . PHE B 1 380 ? 11.087 -17.443 78.679 1.00 18.15 380 PHE B N 1
ATOM 7747 C CA . PHE B 1 380 ? 12.142 -17.427 79.698 1.00 16.86 380 PHE B CA 1
ATOM 7748 C C . PHE B 1 380 ? 11.785 -18.265 80.918 1.00 17.04 380 PHE B C 1
ATOM 7749 O O . PHE B 1 380 ? 12.666 -18.827 81.563 1.00 16.58 380 PHE B O 1
ATOM 7757 N N . ASP B 1 381 ? 10.496 -18.316 81.265 1.00 17.23 381 ASP B N 1
ATOM 7758 C CA . ASP B 1 381 ? 10.076 -18.973 82.500 1.00 18.80 381 ASP B CA 1
ATOM 7759 C C . ASP B 1 381 ? 10.250 -20.488 82.455 1.00 17.23 381 ASP B C 1
ATOM 7760 O O . ASP B 1 381 ? 10.077 -21.166 83.474 1.00 19.30 381 ASP B O 1
ATOM 7765 N N . GLN B 1 382 ? 10.612 -21.000 81.277 1.00 17.83 382 GLN B N 1
ATOM 7766 C CA . GLN B 1 382 ? 10.884 -22.426 81.088 1.00 16.13 382 GLN B CA 1
ATOM 7767 C C . GLN B 1 382 ? 12.351 -22.791 81.295 1.00 18.29 382 GLN B C 1
ATOM 7768 O O . GLN B 1 382 ? 12.687 -23.978 81.402 1.00 18.82 382 GLN B O 1
ATOM 7774 N N . ALA B 1 383 ? 13.222 -21.782 81.336 1.00 16.91 383 ALA B N 1
ATOM 7775 C CA . ALA B 1 383 ? 14.647 -22.027 81.540 1.00 17.17 383 ALA B CA 1
ATOM 7776 C C . ALA B 1 383 ? 14.927 -22.347 83.005 1.00 17.04 383 ALA B C 1
ATOM 7777 O O . ALA B 1 383 ? 14.295 -21.793 83.909 1.00 18.45 383 ALA B O 1
ATOM 7779 N N . GLU B 1 384 ? 15.864 -23.257 83.237 1.00 15.06 384 GLU B N 1
ATOM 7780 C CA . GLU B 1 384 ? 16.298 -23.560 84.598 1.00 15.43 384 GLU B CA 1
ATOM 7781 C C . GLU B 1 384 ? 16.967 -22.380 85.310 1.00 17.12 384 GLU B C 1
ATOM 7782 O O . GLU B 1 384 ? 16.813 -22.213 86.529 1.00 16.69 384 GLU B O 1
ATOM 7788 N N . SER B 1 385 ? 17.745 -21.588 84.578 1.00 17.17 385 SER B N 1
ATOM 7789 C CA . SER B 1 385 ? 18.418 -20.423 85.165 1.00 16.65 385 SER B CA 1
ATOM 7790 C C . SER B 1 385 ? 18.621 -19.319 84.135 1.00 16.42 385 SER B C 1
ATOM 7791 O O . SER B 1 385 ? 18.661 -19.585 82.933 1.00 17.33 385 SER B O 1
ATOM 7794 N N . ILE B 1 386 ? 18.724 -18.083 84.616 1.00 14.72 386 ILE B N 1
ATOM 7795 C CA . ILE B 1 386 ? 18.818 -16.902 83.770 1.00 19.19 386 ILE B CA 1
ATOM 7796 C C . ILE B 1 386 ? 19.829 -15.950 84.396 1.00 17.00 386 ILE B C 1
ATOM 7797 O O . ILE B 1 386 ? 19.791 -15.722 85.599 1.00 18.35 386 ILE B O 1
ATOM 7802 N N . THR B 1 387 ? 20.749 -15.413 83.593 1.00 16.16 387 THR B N 1
ATOM 7803 C CA . THR B 1 387 ? 21.661 -14.364 84.072 1.00 14.53 387 THR B CA 1
ATOM 7804 C C . THR B 1 387 ? 21.087 -13.009 83.663 1.00 14.99 387 THR B C 1
ATOM 7805 O O . THR B 1 387 ? 20.511 -12.884 82.589 1.00 16.78 387 THR B O 1
ATOM 7809 N N . ILE B 1 388 ? 21.207 -12.011 84.533 1.00 15.26 388 ILE B N 1
ATOM 7810 C CA . ILE B 1 388 ? 20.724 -10.663 84.245 1.00 12.57 388 ILE B CA 1
ATOM 7811 C C . ILE B 1 388 ? 21.592 -9.699 85.027 1.00 16.52 388 ILE B C 1
ATOM 7812 O O . ILE B 1 388 ? 21.797 -9.899 86.213 1.00 18.58 388 ILE B O 1
ATOM 7817 N N . ASP B 1 389 ? 22.129 -8.670 84.372 1.00 16.52 389 ASP B N 1
ATOM 7818 C CA . ASP B 1 389 ? 23.090 -7.795 85.063 1.00 16.34 389 ASP B CA 1
ATOM 7819 C C . ASP B 1 389 ? 22.533 -6.411 85.344 1.00 16.48 389 ASP B C 1
ATOM 7820 O O . ASP B 1 389 ? 22.313 -5.627 84.422 1.00 18.21 389 ASP B O 1
ATOM 7825 N N . PRO B 1 390 ? 22.309 -6.097 86.623 1.00 16.33 390 PRO B N 1
ATOM 7826 C CA . PRO B 1 390 ? 21.940 -4.720 86.966 1.00 14.87 390 PRO B CA 1
ATOM 7827 C C . PRO B 1 390 ? 22.929 -3.688 86.408 1.00 15.11 390 PRO B C 1
ATOM 7828 O O . PRO B 1 390 ? 22.503 -2.615 85.980 1.00 16.68 390 PRO B O 1
ATOM 7832 N N . HIS B 1 391 ? 24.217 -4.011 86.347 1.00 16.08 391 HIS B N 1
ATOM 7833 C CA . HIS B 1 391 ? 25.181 -3.000 85.898 1.00 16.77 391 HIS B CA 1
ATOM 7834 C C . HIS B 1 391 ? 25.281 -2.839 84.386 1.00 19.45 391 HIS B C 1
ATOM 7835 O O . HIS B 1 391 ? 26.038 -1.998 83.892 1.00 18.61 391 HIS B O 1
ATOM 7842 N N . LYS B 1 392 ? 24.510 -3.631 83.651 1.00 17.90 392 LYS B N 1
ATOM 7843 C CA . LYS B 1 392 ? 24.339 -3.366 82.232 1.00 15.58 392 LYS B CA 1
ATOM 7844 C C . LYS B 1 392 ? 23.072 -2.538 82.006 1.00 14.91 392 LYS B C 1
ATOM 7845 O O . LYS B 1 392 ? 23.066 -1.320 82.232 1.00 16.90 392 LYS B O 1
ATOM 7851 N N . MET B 1 393 ? 21.993 -3.182 81.577 1.00 17.82 393 MET B N 1
ATOM 7852 C CA . MET B 1 393 ? 20.767 -2.449 81.261 1.00 16.73 393 MET B CA 1
ATOM 7853 C C . MET B 1 393 ? 19.846 -2.179 82.451 1.00 18.82 393 MET B C 1
ATOM 7854 O O . MET B 1 393 ? 18.719 -1.721 82.272 1.00 16.95 393 MET B O 1
ATOM 7859 N N . GLY B 1 394 ? 20.317 -2.468 83.662 1.00 16.69 394 GLY B N 1
ATOM 7860 C CA . GLY B 1 394 ? 19.603 -2.053 84.856 1.00 16.55 394 GLY B CA 1
ATOM 7861 C C . GLY B 1 394 ? 20.077 -0.698 85.359 1.00 17.54 394 GLY B C 1
ATOM 7862 O O . GLY B 1 394 ? 19.475 -0.132 86.281 1.00 16.31 394 GLY B O 1
ATOM 7863 N N . TYR B 1 395 ? 21.150 -0.183 84.755 1.00 16.12 395 TYR B N 1
ATOM 7864 C CA . TYR B 1 395 ? 21.711 1.140 85.078 1.00 17.60 395 TYR B CA 1
ATOM 7865 C C . TYR B 1 395 ? 22.121 1.295 86.549 1.00 17.83 395 TYR B C 1
ATOM 7866 O O . TYR B 1 395 ? 22.096 2.391 87.104 1.00 16.71 395 TYR B O 1
ATOM 7875 N N . VAL B 1 396 ? 22.524 0.189 87.161 1.00 14.49 396 VAL B N 1
ATOM 7876 C CA . VAL B 1 396 ? 23.065 0.189 88.525 1.00 17.81 396 VAL B CA 1
ATOM 7877 C C . VAL B 1 396 ? 24.590 0.275 88.428 1.00 16.42 396 VAL B C 1
ATOM 7878 O O . VAL B 1 396 ? 25.174 -0.307 87.529 1.00 15.44 396 VAL B O 1
ATOM 7882 N N . PRO B 1 397 ? 25.255 1.008 89.346 1.00 17.18 397 PRO B N 1
ATOM 7883 C CA . PRO B 1 397 ? 26.719 1.090 89.193 1.00 15.64 397 PRO B CA 1
ATOM 7884 C C . PRO B 1 397 ? 27.437 -0.256 89.340 1.00 14.96 397 PRO B C 1
ATOM 7885 O O . PRO B 1 397 ? 26.981 -1.109 90.100 1.00 16.39 397 PRO B O 1
ATOM 7889 N N . TYR B 1 398 ? 28.560 -0.434 88.639 1.00 16.49 398 TYR B N 1
ATOM 7890 C CA . TYR B 1 398 ? 29.401 -1.622 88.844 1.00 16.28 398 TYR B CA 1
ATOM 7891 C C . TYR B 1 398 ? 29.806 -1.658 90.318 1.00 18.76 398 TYR B C 1
ATOM 7892 O O . TYR B 1 398 ? 29.923 -0.597 90.936 1.00 19.49 398 TYR B O 1
ATOM 7901 N N . SER B 1 399 ? 29.986 -2.839 90.919 1.00 20.31 399 SER B N 1
ATOM 7902 C CA . SER B 1 399 ? 29.749 -4.152 90.311 1.00 22.13 399 SER B CA 1
ATOM 7903 C C . SER B 1 399 ? 28.466 -4.803 90.838 1.00 20.05 399 SER B C 1
ATOM 7904 O O . SER B 1 399 ? 28.303 -4.994 92.040 1.00 22.21 399 SER B O 1
ATOM 7907 N N . ALA B 1 400 ? 27.580 -5.182 89.928 1.00 18.46 400 ALA B N 1
ATOM 7908 C CA . ALA B 1 400 ? 26.324 -5.823 90.290 1.00 17.50 400 ALA B CA 1
ATOM 7909 C C . ALA B 1 400 ? 25.789 -6.649 89.122 1.00 17.78 400 ALA B C 1
ATOM 7910 O O . ALA B 1 400 ? 25.182 -6.109 88.197 1.00 19.12 400 ALA B O 1
ATOM 7912 N N . GLY B 1 401 ? 26.033 -7.951 89.177 1.00 17.74 401 GLY B N 1
ATOM 7913 C CA . GLY B 1 401 ? 25.438 -8.889 88.237 1.00 19.15 401 GLY B CA 1
ATOM 7914 C C . GLY B 1 401 ? 24.292 -9.609 88.921 1.00 19.53 401 GLY B C 1
ATOM 7915 O O . GLY B 1 401 ? 23.927 -9.267 90.040 1.00 18.49 401 GLY B O 1
ATOM 7916 N N . GLY B 1 402 ? 23.708 -10.604 88.263 1.00 19.58 402 GLY B N 1
ATOM 7917 C CA . GLY B 1 402 ? 22.600 -11.312 88.884 1.00 16.30 402 GLY B CA 1
ATOM 7918 C C . GLY B 1 402 ? 22.312 -12.655 88.261 1.00 18.77 402 GLY B C 1
ATOM 7919 O O . GLY B 1 402 ? 22.604 -12.888 87.088 1.00 16.23 402 GLY B O 1
ATOM 7920 N N . ILE B 1 403 ? 21.748 -13.546 89.068 1.00 16.76 403 ILE B N 1
ATOM 7921 C CA . ILE B 1 403 ? 21.333 -14.858 88.591 1.00 16.29 403 ILE B CA 1
ATOM 7922 C C . ILE B 1 403 ? 19.932 -15.149 89.121 1.00 19.91 403 ILE B C 1
ATOM 7923 O O . ILE B 1 403 ? 19.575 -14.720 90.221 1.00 17.87 403 ILE B O 1
ATOM 7928 N N . VAL B 1 404 ? 19.127 -15.834 88.315 1.00 16.37 404 VAL B N 1
ATOM 7929 C CA . VAL B 1 404 ? 17.778 -16.204 88.719 1.00 17.80 404 VAL B CA 1
ATOM 7930 C C . VAL B 1 404 ? 17.662 -17.701 88.495 1.00 17.66 404 VAL B C 1
ATOM 7931 O O . VAL B 1 404 ? 18.154 -18.207 87.491 1.00 18.32 404 VAL B O 1
ATOM 7935 N N . ILE B 1 405 ? 17.030 -18.412 89.425 1.00 15.63 405 ILE B N 1
ATOM 7936 C CA . ILE B 1 405 ? 16.828 -19.845 89.255 1.00 14.94 405 ILE B CA 1
ATOM 7937 C C . ILE B 1 405 ? 15.344 -20.176 89.265 1.00 18.27 405 ILE B C 1
ATOM 7938 O O . ILE B 1 405 ? 14.566 -19.591 90.014 1.00 17.17 405 ILE B O 1
ATOM 7943 N N . GLN B 1 406 ? 14.964 -21.131 88.428 1.00 16.09 406 GLN B N 1
ATOM 7944 C CA . GLN B 1 406 ? 13.563 -21.446 88.196 1.00 14.66 406 GLN B CA 1
ATOM 7945 C C . GLN B 1 406 ? 12.839 -22.001 89.414 1.00 19.89 406 GLN B C 1
ATOM 7946 O O . GLN B 1 406 ? 11.658 -21.723 89.635 1.00 18.76 406 GLN B O 1
ATOM 7952 N N . ASP B 1 407 ? 13.563 -22.795 90.194 1.00 18.13 407 ASP B N 1
ATOM 7953 C CA . ASP B 1 407 ? 13.005 -23.549 91.303 1.00 17.11 407 ASP B CA 1
ATOM 7954 C C . ASP B 1 407 ? 13.963 -23.353 92.465 1.00 18.80 407 ASP B C 1
ATOM 7955 O O . ASP B 1 407 ? 15.130 -23.742 92.388 1.00 19.26 407 ASP B O 1
ATOM 7960 N N . ILE B 1 408 ? 13.477 -22.719 93.532 1.00 18.46 408 ILE B N 1
ATOM 7961 C CA . ILE B 1 408 ? 14.310 -22.402 94.695 1.00 18.17 408 ILE B CA 1
ATOM 7962 C C . ILE B 1 408 ? 15.023 -23.638 95.247 1.00 20.52 408 ILE B C 1
ATOM 7963 O O . ILE B 1 408 ? 16.150 -23.549 95.751 1.00 20.49 408 ILE B O 1
ATOM 7968 N N . ARG B 1 409 ? 14.394 -24.802 95.106 1.00 21.09 409 ARG B N 1
ATOM 7969 C CA . ARG B 1 409 ? 15.000 -26.036 95.599 1.00 20.54 409 ARG B CA 1
ATOM 7970 C C . ARG B 1 409 ? 16.359 -26.316 94.957 1.00 20.01 409 ARG B C 1
ATOM 7971 O O . ARG B 1 409 ? 17.186 -27.037 95.519 1.00 20.60 409 ARG B O 1
ATOM 7979 N N . MET B 1 410 ? 16.589 -25.754 93.774 1.00 18.22 410 MET B N 1
ATOM 7980 C CA . MET B 1 410 ? 17.870 -25.942 93.100 1.00 17.44 410 MET B CA 1
ATOM 7981 C C . MET B 1 410 ? 19.052 -25.502 93.958 1.00 18.28 410 MET B C 1
ATOM 7982 O O . MET B 1 410 ? 20.131 -26.077 93.868 1.00 18.97 410 MET B O 1
ATOM 7987 N N . ARG B 1 411 ? 18.869 -24.480 94.794 1.00 18.09 411 ARG B N 1
ATOM 7988 C CA . ARG B 1 411 ? 20.001 -23.971 95.560 1.00 16.67 411 ARG B CA 1
ATOM 7989 C C . ARG B 1 411 ? 20.534 -25.014 96.546 1.00 19.44 411 ARG B C 1
ATOM 7990 O O . ARG B 1 411 ? 21.693 -24.958 96.964 1.00 19.94 411 ARG B O 1
ATOM 7998 N N . ASP B 1 412 ? 19.709 -26.002 96.880 1.00 18.50 412 ASP B N 1
ATOM 7999 C CA . ASP B 1 412 ? 20.169 -27.077 97.758 1.00 20.17 412 ASP B CA 1
ATOM 8000 C C . ASP B 1 412 ? 21.266 -27.907 97.105 1.00 21.00 412 ASP B C 1
ATOM 8001 O O . ASP B 1 412 ? 22.049 -28.548 97.794 1.00 20.41 412 ASP B O 1
ATOM 8006 N N . THR B 1 413 ? 21.329 -27.881 95.779 1.00 19.14 413 THR B N 1
ATOM 8007 C CA . THR B 1 413 ? 22.317 -28.690 95.053 1.00 18.81 413 THR B CA 1
ATOM 8008 C C . THR B 1 413 ? 23.727 -28.096 95.085 1.00 21.00 413 THR B C 1
ATOM 8009 O O . THR B 1 413 ? 24.697 -28.784 94.774 1.00 20.54 413 THR B O 1
ATOM 8013 N N . ILE B 1 414 ? 23.840 -26.819 95.447 1.00 18.60 414 ILE B N 1
ATOM 8014 C CA . ILE B 1 414 ? 25.141 -26.156 95.482 1.00 18.43 414 ILE B CA 1
ATOM 8015 C C . ILE B 1 414 ? 25.505 -25.607 96.866 1.00 21.27 414 ILE B C 1
ATOM 8016 O O . ILE B 1 414 ? 26.545 -24.981 97.036 1.00 22.76 414 ILE B O 1
ATOM 8021 N N . SER B 1 415 ? 24.645 -25.847 97.850 1.00 17.51 415 SER B N 1
ATOM 8022 C CA . SER B 1 415 ? 24.750 -25.155 99.132 1.00 18.35 415 SER B CA 1
ATOM 8023 C C . SER B 1 415 ? 25.784 -25.749 100.085 1.00 22.02 415 SER B C 1
ATOM 8024 O O . SER B 1 415 ? 26.140 -26.931 99.987 1.00 20.75 415 SER B O 1
ATOM 8027 N N . TYR B 1 416 ? 26.254 -24.905 101.005 1.00 20.00 416 TYR B N 1
ATOM 8028 C CA . TYR B 1 416 ? 27.170 -25.299 102.074 1.00 23.30 416 TYR B CA 1
ATOM 8029 C C . TYR B 1 416 ? 26.727 -24.699 103.404 1.00 26.63 416 TYR B C 1
ATOM 8030 O O . TYR B 1 416 ? 26.359 -23.530 103.467 1.00 25.63 416 TYR B O 1
ATOM 8039 N N . PHE B 1 417 ? 26.774 -25.510 104.457 1.00 31.42 417 PHE B N 1
ATOM 8040 C CA . PHE B 1 417 ? 26.541 -25.048 105.824 1.00 37.16 417 PHE B CA 1
ATOM 8041 C C . PHE B 1 417 ? 27.636 -25.595 106.739 1.00 40.20 417 PHE B C 1
ATOM 8042 O O . PHE B 1 417 ? 27.730 -26.811 106.955 1.00 40.74 417 PHE B O 1
ATOM 8050 N N . LEU B 1 431 ? 21.924 -17.346 106.156 1.00 38.54 431 LEU B N 1
ATOM 8051 C CA . LEU B 1 431 ? 21.159 -17.812 105.006 1.00 39.07 431 LEU B CA 1
ATOM 8052 C C . LEU B 1 431 ? 21.977 -17.640 103.736 1.00 34.57 431 LEU B C 1
ATOM 8053 O O . LEU B 1 431 ? 22.502 -18.608 103.187 1.00 32.36 431 LEU B O 1
ATOM 8058 N N . LEU B 1 432 ? 22.086 -16.394 103.281 1.00 35.98 432 LEU B N 1
ATOM 8059 C CA . LEU B 1 432 ? 22.480 -16.118 101.900 1.00 26.22 432 LEU B CA 1
ATOM 8060 C C . LEU B 1 432 ? 23.807 -16.737 101.471 1.00 24.71 432 LEU B C 1
ATOM 8061 O O . LEU B 1 432 ? 23.892 -17.327 100.391 1.00 23.04 432 LEU B O 1
ATOM 8066 N N . GLY B 1 433 ? 24.827 -16.622 102.320 1.00 21.62 433 GLY B N 1
ATOM 8067 C CA . GLY B 1 433 ? 26.155 -17.114 101.982 1.00 20.02 433 GLY B CA 1
ATOM 8068 C C . GLY B 1 433 ? 26.193 -18.606 101.688 1.00 22.45 433 GLY B C 1
ATOM 8069 O O . GLY B 1 433 ? 27.081 -19.102 100.984 1.00 23.65 433 GLY B O 1
ATOM 8070 N N . ALA B 1 434 ? 25.210 -19.324 102.211 1.00 19.18 434 ALA B N 1
ATOM 8071 C CA . ALA B 1 434 ? 25.144 -20.770 102.020 1.00 20.18 434 ALA B CA 1
ATOM 8072 C C . ALA B 1 434 ? 24.772 -21.150 100.592 1.00 21.19 434 ALA B C 1
ATOM 8073 O O . ALA B 1 434 ? 25.028 -22.277 100.167 1.00 21.14 434 ALA B O 1
ATOM 8075 N N . TYR B 1 435 ? 24.179 -20.215 99.850 1.00 19.93 435 TYR B N 1
ATOM 8076 C CA . TYR B 1 435 ? 23.515 -20.559 98.591 1.00 20.76 435 TYR B CA 1
ATOM 8077 C C . TYR B 1 435 ? 24.131 -19.963 97.332 1.00 21.28 435 TYR B C 1
ATOM 8078 O O . TYR B 1 435 ? 23.483 -19.936 96.284 1.00 24.90 435 TYR B O 1
ATOM 8087 N N . ILE B 1 436 ? 25.363 -19.473 97.432 1.00 20.10 436 ILE B N 1
ATOM 8088 C CA . ILE B 1 436 ? 25.979 -18.743 96.331 1.00 22.06 436 ILE B CA 1
ATOM 8089 C C . ILE B 1 436 ? 27.405 -19.234 96.067 1.00 22.77 436 ILE B C 1
ATOM 8090 O O . ILE B 1 436 ? 27.999 -19.912 96.909 1.00 22.53 436 ILE B O 1
ATOM 8095 N N . LEU B 1 437 ? 27.948 -18.882 94.904 1.00 20.18 437 LEU B N 1
ATOM 8096 C CA . LEU B 1 437 ? 29.314 -19.261 94.534 1.00 20.42 437 LEU B CA 1
ATOM 8097 C C . LEU B 1 437 ? 30.361 -18.377 95.217 1.00 22.50 437 LEU B C 1
ATOM 8098 O O . LEU B 1 437 ? 31.365 -18.876 95.739 1.00 22.00 437 LEU B O 1
ATOM 8103 N N . GLU B 1 438 ? 30.132 -17.066 95.220 1.00 24.20 438 GLU B N 1
ATOM 8104 C CA . GLU B 1 438 ? 31.087 -16.149 95.829 1.00 23.10 438 GLU B CA 1
ATOM 8105 C C . GLU B 1 438 ? 30.985 -16.154 97.355 1.00 23.09 438 GLU B C 1
ATOM 8106 O O . GLU B 1 438 ? 30.217 -16.924 97.941 1.00 23.63 438 GLU B O 1
ATOM 8112 N N . GLY B 1 439 ? 31.783 -15.310 97.998 1.00 25.42 439 GLY B N 1
ATOM 8113 C CA . GLY B 1 439 ? 31.766 -15.193 99.443 1.00 27.14 439 GLY B CA 1
ATOM 8114 C C . GLY B 1 439 ? 31.207 -13.841 99.850 1.00 30.59 439 GLY B C 1
ATOM 8115 O O . GLY B 1 439 ? 30.061 -13.520 99.546 1.00 32.02 439 GLY B O 1
ATOM 8116 N N . SER B 1 440 ? 32.016 -13.051 100.542 1.00 34.69 440 SER B N 1
ATOM 8117 C CA . SER B 1 440 ? 31.580 -11.732 100.990 1.00 31.70 440 SER B CA 1
ATOM 8118 C C . SER B 1 440 ? 30.951 -10.917 99.860 1.00 32.47 440 SER B C 1
ATOM 8119 O O . SER B 1 440 ? 31.416 -10.961 98.718 1.00 37.51 440 SER B O 1
ATOM 8122 N N . LYS B 1 441 ? 29.867 -10.211 100.177 1.00 31.84 441 LYS B N 1
ATOM 8123 C CA . LYS B 1 441 ? 29.251 -9.275 99.241 1.00 32.13 441 LYS B CA 1
ATOM 8124 C C . LYS B 1 441 ? 28.724 -8.075 100.007 1.00 27.81 441 LYS B C 1
ATOM 8125 O O . LYS B 1 441 ? 28.164 -8.213 101.095 1.00 27.22 441 LYS B O 1
ATOM 8131 N N . ALA B 1 442 ? 28.916 -6.892 99.445 1.00 26.44 442 ALA B N 1
ATOM 8132 C CA . ALA B 1 442 ? 28.569 -5.672 100.161 1.00 23.01 442 ALA B CA 1
ATOM 8133 C C . ALA B 1 442 ? 27.066 -5.483 100.301 1.00 24.49 442 ALA B C 1
ATOM 8134 O O . ALA B 1 442 ? 26.316 -5.602 99.324 1.00 20.49 442 ALA B O 1
ATOM 8136 N N . GLY B 1 443 ? 26.632 -5.139 101.510 1.00 20.22 443 GLY B N 1
ATOM 8137 C CA . GLY B 1 443 ? 25.252 -4.743 101.716 1.00 21.08 443 GLY B CA 1
ATOM 8138 C C . GLY B 1 443 ? 24.897 -3.546 100.852 1.00 21.28 443 GLY B C 1
ATOM 8139 O O . GLY B 1 443 ? 23.751 -3.400 100.418 1.00 19.44 443 GLY B O 1
ATOM 8140 N N . ALA B 1 444 ? 25.890 -2.702 100.577 1.00 19.75 444 ALA B N 1
ATOM 8141 C CA . ALA B 1 444 ? 25.680 -1.504 99.756 1.00 18.29 444 ALA B CA 1
ATOM 8142 C C . ALA B 1 444 ? 25.250 -1.879 98.343 1.00 18.17 444 ALA B C 1
ATOM 8143 O O . ALA B 1 444 ? 24.498 -1.147 97.702 1.00 18.81 444 ALA B O 1
ATOM 8145 N N . THR B 1 445 ? 25.759 -3.005 97.852 1.00 17.49 445 THR B N 1
ATOM 8146 C CA . THR B 1 445 ? 25.415 -3.445 96.508 1.00 18.20 445 THR B CA 1
ATOM 8147 C C . THR B 1 445 ? 23.930 -3.782 96.463 1.00 18.65 445 THR B C 1
ATOM 8148 O O . THR B 1 445 ? 23.225 -3.382 95.534 1.00 15.40 445 THR B O 1
ATOM 8152 N N . ALA B 1 446 ? 23.456 -4.506 97.476 1.00 17.58 446 ALA B N 1
ATOM 8153 C CA . ALA B 1 446 ? 22.034 -4.837 97.560 1.00 17.77 446 ALA B CA 1
ATOM 8154 C C . ALA B 1 446 ? 21.172 -3.586 97.678 1.00 20.05 446 ALA B C 1
ATOM 8155 O O . ALA B 1 446 ? 20.124 -3.489 97.054 1.00 16.63 446 ALA B O 1
ATOM 8157 N N . ALA B 1 447 ? 21.611 -2.621 98.484 1.00 17.40 447 ALA B N 1
ATOM 8158 C CA . ALA B 1 447 ? 20.870 -1.368 98.624 1.00 16.48 447 ALA B CA 1
ATOM 8159 C C . ALA B 1 447 ? 20.770 -0.648 97.285 1.00 17.35 447 ALA B C 1
ATOM 8160 O O . ALA B 1 447 ? 19.725 -0.086 96.944 1.00 16.92 447 ALA B O 1
ATOM 8162 N N . SER B 1 448 ? 21.856 -0.676 96.517 1.00 16.33 448 SER B N 1
ATOM 8163 C CA . SER B 1 448 ? 21.887 0.031 95.237 1.00 16.64 448 SER B CA 1
ATOM 8164 C C . SER B 1 448 ? 20.907 -0.598 94.246 1.00 18.24 448 SER B C 1
ATOM 8165 O O . SER B 1 448 ? 20.181 0.108 93.545 1.00 17.25 448 SER B O 1
ATOM 8168 N N . VAL B 1 449 ? 20.870 -1.925 94.190 1.00 15.08 449 VAL B N 1
ATOM 8169 C CA . VAL B 1 449 ? 19.951 -2.579 93.254 1.00 16.73 449 VAL B CA 1
ATOM 8170 C C . VAL B 1 449 ? 18.517 -2.384 93.731 1.00 17.38 449 VAL B C 1
ATOM 8171 O O . VAL B 1 449 ? 17.620 -2.093 92.941 1.00 16.83 449 VAL B O 1
ATOM 8175 N N . TRP B 1 450 ? 18.316 -2.542 95.031 1.00 17.99 450 TRP B N 1
ATOM 8176 C CA . TRP B 1 450 ? 16.990 -2.399 95.619 1.00 16.57 450 TRP B CA 1
ATOM 8177 C C . TRP B 1 450 ? 16.415 -1.018 95.314 1.00 18.96 450 TRP B C 1
ATOM 8178 O O . TRP B 1 450 ? 15.251 -0.890 94.906 1.00 18.73 450 TRP B O 1
ATOM 8189 N N . ALA B 1 451 ? 17.229 0.021 95.480 1.00 18.01 451 ALA B N 1
ATOM 8190 C CA . ALA B 1 451 ? 16.742 1.371 95.217 1.00 15.41 451 ALA B CA 1
ATOM 8191 C C . ALA B 1 451 ? 16.378 1.581 93.747 1.00 17.60 451 ALA B C 1
ATOM 8192 O O . ALA B 1 451 ? 15.413 2.270 93.436 1.00 16.61 451 ALA B O 1
ATOM 8194 N N . ALA B 1 452 ? 17.153 0.997 92.837 1.00 17.61 452 ALA B N 1
ATOM 8195 C CA . ALA B 1 452 ? 16.810 1.087 91.420 1.00 18.06 452 ALA B CA 1
ATOM 8196 C C . ALA B 1 452 ? 15.475 0.398 91.161 1.00 19.04 452 ALA B C 1
ATOM 8197 O O . ALA B 1 452 ? 14.590 0.949 90.506 1.00 18.05 452 ALA B O 1
ATOM 8199 N N . HIS B 1 453 ? 15.337 -0.812 91.684 1.00 15.82 453 HIS B N 1
ATOM 8200 C CA . HIS B 1 453 ? 14.153 -1.626 91.447 1.00 18.35 453 HIS B CA 1
ATOM 8201 C C . HIS B 1 453 ? 12.909 -1.001 92.060 1.00 19.14 453 HIS B C 1
ATOM 8202 O O . HIS B 1 453 ? 11.795 -1.208 91.572 1.00 19.42 453 HIS B O 1
ATOM 8209 N N . HIS B 1 454 ? 13.080 -0.252 93.142 1.00 18.72 454 HIS B N 1
ATOM 8210 C CA . HIS B 1 454 ? 11.906 0.323 93.794 1.00 20.26 454 HIS B CA 1
ATOM 8211 C C . HIS B 1 454 ? 11.548 1.688 93.233 1.00 20.34 454 HIS B C 1
ATOM 8212 O O . HIS B 1 454 ? 10.401 2.134 93.310 1.00 20.73 454 HIS B O 1
ATOM 8219 N N . THR B 1 455 ? 12.526 2.329 92.611 1.00 15.03 455 THR B N 1
ATOM 8220 C CA . THR B 1 455 ? 12.243 3.558 91.871 1.00 18.06 455 THR B CA 1
ATOM 8221 C C . THR B 1 455 ? 11.566 3.183 90.544 1.00 18.89 455 THR B C 1
ATOM 8222 O O . THR B 1 455 ? 10.607 3.821 90.125 1.00 19.94 455 THR B O 1
ATOM 8226 N N . LEU B 1 456 ? 12.069 2.131 89.901 1.00 18.60 456 LEU B N 1
ATOM 8227 C CA . LEU B 1 456 ? 11.527 1.662 88.629 1.00 17.36 456 LEU B CA 1
ATOM 8228 C C . LEU B 1 456 ? 11.098 0.200 88.720 1.00 16.52 456 LEU B C 1
ATOM 8229 O O . LEU B 1 456 ? 11.932 -0.690 88.565 1.00 20.00 456 LEU B O 1
ATOM 8234 N N . PRO B 1 457 ? 9.798 -0.060 88.965 1.00 17.78 457 PRO B N 1
ATOM 8235 C CA . PRO B 1 457 ? 9.356 -1.461 89.006 1.00 19.60 457 PRO B CA 1
ATOM 8236 C C . PRO B 1 457 ? 9.708 -2.215 87.730 1.00 19.96 457 PRO B C 1
ATOM 8237 O O . PRO B 1 457 ? 9.840 -1.626 86.651 1.00 18.90 457 PRO B O 1
ATOM 8241 N N . LEU B 1 458 ? 9.884 -3.522 87.863 1.00 17.00 458 LEU B N 1
ATOM 8242 C CA . LEU B 1 458 ? 10.366 -4.333 86.749 1.00 19.51 458 LEU B CA 1
ATOM 8243 C C . LEU B 1 458 ? 9.200 -4.742 85.844 1.00 20.62 458 LEU B C 1
ATOM 8244 O O . LEU B 1 458 ? 8.948 -5.929 85.608 1.00 18.56 458 LEU B O 1
ATOM 8249 N N . ASN B 1 459 ? 8.502 -3.730 85.339 1.00 17.70 459 ASN B N 1
ATOM 8250 C CA . ASN B 1 459 ? 7.374 -3.892 84.427 1.00 16.79 459 ASN B CA 1
ATOM 8251 C C . ASN B 1 459 ? 7.202 -2.608 83.618 1.00 17.46 459 ASN B C 1
ATOM 8252 O O . ASN B 1 459 ? 8.057 -1.719 83.690 1.00 19.35 459 ASN B O 1
ATOM 8257 N N . VAL B 1 460 ? 6.115 -2.484 82.856 1.00 17.55 460 VAL B N 1
ATOM 8258 C CA . VAL B 1 460 ? 5.943 -1.327 81.970 1.00 17.00 460 VAL B CA 1
ATOM 8259 C C . VAL B 1 460 ? 5.882 0.014 82.698 1.00 19.86 460 VAL B C 1
ATOM 8260 O O . VAL B 1 460 ? 6.108 1.074 82.098 1.00 20.35 460 VAL B O 1
ATOM 8264 N N . THR B 1 461 ? 5.576 -0.021 83.989 1.00 18.81 461 THR B N 1
ATOM 8265 C CA . THR B 1 461 ? 5.456 1.223 84.739 1.00 21.35 461 THR B CA 1
ATOM 8266 C C . THR B 1 461 ? 6.817 1.812 85.084 1.00 22.16 461 THR B C 1
ATOM 8267 O O . THR B 1 461 ? 6.932 3.015 85.314 1.00 22.18 461 THR B O 1
ATOM 8271 N N . GLY B 1 462 ? 7.841 0.961 85.137 1.00 19.70 462 GLY B N 1
ATOM 8272 C CA . GLY B 1 462 ? 9.169 1.387 85.551 1.00 19.13 462 GLY B CA 1
ATOM 8273 C C . GLY B 1 462 ? 10.221 1.147 84.484 1.00 17.58 462 GLY B C 1
ATOM 8274 O O . GLY B 1 462 ? 10.383 1.962 83.577 1.00 17.85 462 GLY B O 1
ATOM 8275 N N . TYR B 1 463 ? 10.923 0.020 84.571 1.00 17.20 463 TYR B N 1
ATOM 8276 C CA . TYR B 1 463 ? 11.974 -0.275 83.597 1.00 16.52 463 TYR B CA 1
ATOM 8277 C C . TYR B 1 463 ? 11.463 -0.348 82.159 1.00 17.71 463 TYR B C 1
ATOM 8278 O O . TYR B 1 463 ? 12.226 -0.087 81.242 1.00 18.71 463 TYR B O 1
ATOM 8287 N N . GLY B 1 464 ? 10.189 -0.682 81.959 1.00 15.94 464 GLY B N 1
ATOM 8288 C CA . GLY B 1 464 ? 9.628 -0.696 80.610 1.00 17.27 464 GLY B CA 1
ATOM 8289 C C . GLY B 1 464 ? 9.894 0.626 79.898 1.00 17.62 464 GLY B C 1
ATOM 8290 O O . GLY B 1 464 ? 10.247 0.664 78.705 1.00 19.02 464 GLY B O 1
ATOM 8291 N N . LYS B 1 465 ? 9.747 1.718 80.643 1.00 18.55 465 LYS B N 1
ATOM 8292 C CA . LYS B 1 465 ? 9.945 3.050 80.097 1.00 16.75 465 LYS B CA 1
ATOM 8293 C C . LYS B 1 465 ? 11.397 3.288 79.724 1.00 17.55 465 LYS B C 1
ATOM 8294 O O . LYS B 1 465 ? 11.684 3.906 78.705 1.00 19.85 465 LYS B O 1
ATOM 8300 N N . LEU B 1 466 ? 12.313 2.832 80.577 1.00 16.71 466 LEU B N 1
ATOM 8301 C CA . LEU B 1 466 ? 13.738 3.050 80.335 1.00 15.41 466 LEU B CA 1
ATOM 8302 C C . LEU B 1 466 ? 14.283 2.161 79.214 1.00 17.74 466 LEU B C 1
ATOM 8303 O O . LEU B 1 466 ? 15.006 2.636 78.341 1.00 17.28 466 LEU B O 1
ATOM 8308 N N . GLU B 1 467 ? 13.916 0.883 79.222 1.00 17.61 467 GLU B N 1
ATOM 8309 C CA . GLU B 1 467 ? 14.331 -0.020 78.154 1.00 16.13 467 GLU B CA 1
ATOM 8310 C C . GLU B 1 467 ? 13.694 0.439 76.844 1.00 17.27 467 GLU B C 1
ATOM 8311 O O . GLU B 1 467 ? 14.314 0.369 75.786 1.00 17.21 467 GLU B O 1
ATOM 8317 N N . GLY B 1 468 ? 12.457 0.920 76.928 1.00 17.25 468 GLY B N 1
ATOM 8318 C CA . GLY B 1 468 ? 11.740 1.401 75.755 1.00 17.18 468 GLY B CA 1
ATOM 8319 C C . GLY B 1 468 ? 12.400 2.630 75.168 1.00 20.09 468 GLY B C 1
ATOM 8320 O O . GLY B 1 468 ? 12.531 2.742 73.953 1.00 19.03 468 GLY B O 1
ATOM 8321 N N . ALA B 1 469 ? 12.824 3.554 76.030 1.00 18.45 469 ALA B N 1
ATOM 8322 C CA . ALA B 1 469 ? 13.453 4.780 75.555 1.00 18.79 469 ALA B CA 1
ATOM 8323 C C . ALA B 1 469 ? 14.730 4.433 74.798 1.00 20.53 469 ALA B C 1
ATOM 8324 O O . ALA B 1 469 ? 15.064 5.072 73.807 1.00 19.28 469 ALA B O 1
ATOM 8326 N N . SER B 1 470 ? 15.440 3.421 75.286 1.00 16.00 470 SER B N 1
ATOM 8327 C CA . SER B 1 470 ? 16.688 2.962 74.681 1.00 15.73 470 SER B CA 1
ATOM 8328 C C . SER B 1 470 ? 16.417 2.338 73.310 1.00 17.34 470 SER B C 1
ATOM 8329 O O . SER B 1 470 ? 17.081 2.644 72.319 1.00 17.07 470 SER B O 1
ATOM 8332 N N . ILE B 1 471 ? 15.438 1.444 73.265 1.00 15.48 471 ILE B N 1
ATOM 8333 C CA . ILE B 1 471 ? 15.052 0.794 72.012 1.00 15.17 471 ILE B CA 1
ATOM 8334 C C . ILE B 1 471 ? 14.604 1.812 70.970 1.00 18.53 471 ILE B C 1
ATOM 8335 O O . ILE B 1 471 ? 14.959 1.700 69.796 1.00 16.43 471 ILE B O 1
ATOM 8340 N N . GLU B 1 472 ? 13.835 2.814 71.390 1.00 18.56 472 GLU B N 1
ATOM 8341 C CA . GLU B 1 472 ? 13.338 3.802 70.439 1.00 17.13 472 GLU B CA 1
ATOM 8342 C C . GLU B 1 472 ? 14.494 4.616 69.856 1.00 19.11 472 GLU B C 1
ATOM 8343 O O . GLU B 1 472 ? 14.505 4.907 68.664 1.00 17.72 472 GLU B O 1
ATOM 8349 N N . GLY B 1 473 ? 15.456 4.996 70.695 1.00 17.70 473 GLY B N 1
ATOM 8350 C CA . GLY B 1 473 ? 16.641 5.692 70.207 1.00 17.62 473 GLY B CA 1
ATOM 8351 C C . GLY B 1 473 ? 17.360 4.833 69.174 1.00 17.87 473 GLY B C 1
ATOM 8352 O O . GLY B 1 473 ? 17.768 5.318 68.121 1.00 18.68 473 GLY B O 1
ATOM 8353 N N . ALA B 1 474 ? 17.511 3.544 69.472 1.00 15.60 474 ALA B N 1
ATOM 8354 C CA . ALA B 1 474 ? 18.114 2.616 68.522 1.00 14.48 474 ALA B CA 1
ATOM 8355 C C . ALA B 1 474 ? 17.364 2.589 67.190 1.00 15.65 474 ALA B C 1
ATOM 8356 O O . ALA B 1 474 ? 17.972 2.580 66.119 1.00 17.96 474 ALA B O 1
ATOM 8358 N N . HIS B 1 475 ? 16.039 2.554 67.263 1.00 16.08 475 HIS B N 1
ATOM 8359 C CA . HIS B 1 475 ? 15.217 2.534 66.048 1.00 17.18 475 HIS B CA 1
ATOM 8360 C C . HIS B 1 475 ? 15.381 3.807 65.214 1.00 17.71 475 HIS B C 1
ATOM 8361 O O . HIS B 1 475 ? 15.443 3.740 63.985 1.00 17.59 475 HIS B O 1
ATOM 8368 N N . ARG B 1 476 ? 15.432 4.968 65.866 1.00 19.17 476 ARG B N 1
ATOM 8369 C CA . ARG B 1 476 ? 15.615 6.208 65.103 1.00 16.70 476 ARG B CA 1
ATOM 8370 C C . ARG B 1 476 ? 16.975 6.220 64.424 1.00 17.30 476 ARG B C 1
ATOM 8371 O O . ARG B 1 476 ? 17.097 6.642 63.271 1.00 18.71 476 ARG B O 1
ATOM 8379 N N . TYR B 1 477 ? 17.996 5.769 65.149 1.00 17.38 477 TYR B N 1
ATOM 8380 C CA . TYR B 1 477 ? 19.352 5.722 64.610 1.00 16.74 477 TYR B CA 1
ATOM 8381 C C . TYR B 1 477 ? 19.421 4.771 63.413 1.00 17.38 477 TYR B C 1
ATOM 8382 O O . TYR B 1 477 ? 19.976 5.122 62.370 1.00 17.89 477 TYR B O 1
ATOM 8391 N N . TYR B 1 478 ? 18.858 3.575 63.569 1.00 15.48 478 TYR B N 1
ATOM 8392 C CA . TYR B 1 478 ? 18.782 2.601 62.477 1.00 16.63 478 TYR B CA 1
ATOM 8393 C C . TYR B 1 478 ? 18.095 3.189 61.243 1.00 20.34 478 TYR B C 1
ATOM 8394 O O . TYR B 1 478 ? 18.633 3.120 60.130 1.00 17.69 478 TYR B O 1
ATOM 8403 N N . ASP B 1 479 ? 16.924 3.794 61.430 1.00 18.50 479 ASP B N 1
ATOM 8404 C CA . ASP B 1 479 ? 16.208 4.375 60.286 1.00 18.72 479 ASP B CA 1
ATOM 8405 C C . ASP B 1 479 ? 17.025 5.471 59.607 1.00 18.73 479 ASP B C 1
ATOM 8406 O O . ASP B 1 479 ? 17.003 5.611 58.380 1.00 19.66 479 ASP B O 1
ATOM 8411 N N . PHE B 1 480 ? 17.749 6.247 60.405 1.00 18.00 480 PHE B N 1
ATOM 8412 C CA . PHE B 1 480 ? 18.581 7.333 59.884 1.00 18.51 480 PHE B CA 1
ATOM 8413 C C . PHE B 1 480 ? 19.740 6.790 59.039 1.00 20.99 480 PHE B C 1
ATOM 8414 O O . PHE B 1 480 ? 20.094 7.362 58.001 1.00 21.58 480 PHE B O 1
ATOM 8422 N N . LEU B 1 481 ? 20.315 5.672 59.468 1.00 17.83 481 LEU B N 1
ATOM 8423 C CA . LEU B 1 481 ? 21.505 5.134 58.811 1.00 18.76 481 LEU B CA 1
ATOM 8424 C C . LEU B 1 481 ? 21.207 4.493 57.456 1.00 21.97 481 LEU B C 1
ATOM 8425 O O . LEU B 1 481 ? 22.100 4.364 56.610 1.00 21.26 481 LEU B O 1
ATOM 8430 N N . LYS B 1 482 ? 19.966 4.087 57.232 1.00 22.79 482 LYS B N 1
ATOM 8431 C CA . LYS B 1 482 ? 19.693 3.327 56.005 1.00 26.07 482 LYS B CA 1
ATOM 8432 C C . LYS B 1 482 ? 19.486 4.204 54.776 1.00 29.64 482 LYS B C 1
ATOM 8433 O O . LYS B 1 482 ? 19.259 3.710 53.671 1.00 38.16 482 LYS B O 1
ATOM 8439 N N . ASN B 1 483 ? 19.608 5.508 54.976 1.00 25.88 483 ASN B N 1
ATOM 8440 C CA . ASN B 1 483 ? 19.541 6.478 53.891 1.00 33.28 483 ASN B CA 1
ATOM 8441 C C . ASN B 1 483 ? 20.734 7.437 53.900 1.00 33.35 483 ASN B C 1
ATOM 8442 O O . ASN B 1 483 ? 20.548 8.658 53.960 1.00 37.40 483 ASN B O 1
ATOM 8447 N N . LEU B 1 484 ? 21.954 6.898 53.835 1.00 24.26 484 LEU B N 1
ATOM 8448 C CA . LEU B 1 484 ? 23.151 7.748 53.872 1.00 21.90 484 LEU B CA 1
ATOM 8449 C C . LEU B 1 484 ? 24.167 7.465 52.760 1.00 23.39 484 LEU B C 1
ATOM 8450 O O . LEU B 1 484 ? 24.697 6.355 52.652 1.00 23.47 484 LEU B O 1
ATOM 8455 N N . LYS B 1 485 ? 24.427 8.482 51.934 1.00 20.74 485 LYS B N 1
ATOM 8456 C CA . LYS B 1 485 ? 25.441 8.424 50.878 1.00 21.51 485 LYS B CA 1
ATOM 8457 C C . LYS B 1 485 ? 26.331 9.650 50.951 1.00 23.52 485 LYS B C 1
ATOM 8458 O O . LYS B 1 485 ? 25.866 10.734 51.314 1.00 25.53 485 LYS B O 1
ATOM 8464 N N . PHE B 1 486 ? 27.602 9.485 50.593 1.00 22.18 486 PHE B N 1
ATOM 8465 C CA . PHE B 1 486 ? 28.565 10.573 50.680 1.00 25.08 486 PHE B CA 1
ATOM 8466 C C . PHE B 1 486 ? 29.425 10.655 49.427 1.00 24.30 486 PHE B C 1
ATOM 8467 O O . PHE B 1 486 ? 29.839 9.632 48.874 1.00 25.28 486 PHE B O 1
ATOM 8475 N N . GLU B 1 487 ? 29.661 11.881 48.964 1.00 25.11 487 GLU B N 1
ATOM 8476 C CA . GLU B 1 487 ? 30.635 12.122 47.908 1.00 26.64 487 GLU B CA 1
ATOM 8477 C C . GLU B 1 487 ? 31.926 12.649 48.531 1.00 25.94 487 GLU B C 1
ATOM 8478 O O . GLU B 1 487 ? 31.935 13.722 49.136 1.00 29.67 487 GLU B O 1
ATOM 8484 N N . VAL B 1 488 ? 33.012 11.893 48.390 1.00 24.40 488 VAL B N 1
ATOM 8485 C CA . VAL B 1 488 ? 34.269 12.206 49.070 1.00 27.50 488 VAL B CA 1
ATOM 8486 C C . VAL B 1 488 ? 35.473 11.924 48.188 1.00 30.56 488 VAL B C 1
ATOM 8487 O O . VAL B 1 488 ? 35.660 10.795 47.755 1.00 30.17 488 VAL B O 1
ATOM 8491 N N . ALA B 1 489 ? 36.300 12.941 47.942 1.00 33.41 489 ALA B N 1
ATOM 8492 C CA . ALA B 1 489 ? 37.546 12.758 47.189 1.00 36.17 489 ALA B CA 1
ATOM 8493 C C . ALA B 1 489 ? 37.328 12.053 45.854 1.00 31.81 489 ALA B C 1
ATOM 8494 O O . ALA B 1 489 ? 38.126 11.200 45.457 1.00 39.54 489 ALA B O 1
ATOM 8496 N N . GLY B 1 490 ? 36.234 12.400 45.182 1.00 34.07 490 GLY B N 1
ATOM 8497 C CA . GLY B 1 490 ? 35.891 11.815 43.895 1.00 30.77 490 GLY B CA 1
ATOM 8498 C C . GLY B 1 490 ? 35.254 10.441 44.000 1.00 37.07 490 GLY B C 1
ATOM 8499 O O . GLY B 1 490 ? 34.935 9.811 42.985 1.00 32.50 490 GLY B O 1
ATOM 8500 N N . LYS B 1 491 ? 35.069 9.973 45.231 1.00 29.41 491 LYS B N 1
ATOM 8501 C CA . LYS B 1 491 ? 34.529 8.642 45.473 1.00 29.64 491 LYS B CA 1
ATOM 8502 C C . LYS B 1 491 ? 33.101 8.727 45.982 1.00 29.79 491 LYS B C 1
ATOM 8503 O O . LYS B 1 491 ? 32.655 9.779 46.434 1.00 27.33 491 LYS B O 1
ATOM 8509 N N . ARG B 1 492 ? 32.381 7.614 45.896 1.00 25.18 492 ARG B N 1
ATOM 8510 C CA . ARG B 1 492 ? 31.018 7.563 46.407 1.00 24.38 492 ARG B CA 1
ATOM 8511 C C . ARG B 1 492 ? 30.943 6.484 47.482 1.00 22.88 492 ARG B C 1
ATOM 8512 O O . ARG B 1 492 ? 31.331 5.343 47.245 1.00 22.94 492 ARG B O 1
ATOM 8520 N N . ILE B 1 493 ? 30.510 6.881 48.678 1.00 21.45 493 ILE B N 1
ATOM 8521 C CA . ILE B 1 493 ? 30.508 6.003 49.851 1.00 19.82 493 ILE B CA 1
ATOM 8522 C C . ILE B 1 493 ? 29.079 5.853 50.353 1.00 19.52 493 ILE B C 1
ATOM 8523 O O . ILE B 1 493 ? 28.328 6.827 50.382 1.00 23.32 493 ILE B O 1
ATOM 8528 N N . SER B 1 494 ? 28.714 4.637 50.756 1.00 16.94 494 SER B N 1
ATOM 8529 C CA . SER B 1 494 ? 27.375 4.366 51.264 1.00 19.71 494 SER B CA 1
ATOM 8530 C C . SER B 1 494 ? 27.462 3.761 52.654 1.00 17.58 494 SER B C 1
ATOM 8531 O O . SER B 1 494 ? 28.426 3.059 52.975 1.00 18.83 494 SER B O 1
ATOM 8534 N N . VAL B 1 495 ? 26.440 4.017 53.465 1.00 18.34 495 VAL B N 1
ATOM 8535 C CA . VAL B 1 495 ? 26.258 3.299 54.725 1.00 16.78 495 VAL B CA 1
ATOM 8536 C C . VAL B 1 495 ? 25.346 2.109 54.475 1.00 18.00 495 VAL B C 1
ATOM 8537 O O . VAL B 1 495 ? 24.294 2.244 53.830 1.00 17.90 495 VAL B O 1
ATOM 8541 N N . HIS B 1 496 ? 25.753 0.945 54.979 1.00 18.44 496 HIS B N 1
ATOM 8542 C CA . HIS B 1 496 ? 24.950 -0.268 54.905 1.00 18.82 496 HIS B CA 1
ATOM 8543 C C . HIS B 1 496 ? 24.691 -0.787 56.314 1.00 17.54 496 HIS B C 1
ATOM 8544 O O . HIS B 1 496 ? 25.562 -1.406 56.920 1.00 17.95 496 HIS B O 1
ATOM 8551 N N . PRO B 1 497 ? 23.485 -0.547 56.843 1.00 17.17 497 PRO B N 1
ATOM 8552 C CA . PRO B 1 497 ? 23.173 -1.124 58.154 1.00 18.80 497 PRO B CA 1
ATOM 8553 C C . PRO B 1 497 ? 23.215 -2.651 58.088 1.00 20.66 497 PRO B C 1
ATOM 8554 O O . PRO B 1 497 ? 22.918 -3.233 57.037 1.00 18.28 497 PRO B O 1
ATOM 8558 N N . LEU B 1 498 ? 23.599 -3.283 59.191 1.00 15.99 498 LEU B N 1
ATOM 8559 C CA . LEU B 1 498 ? 23.762 -4.737 59.253 1.00 15.89 498 LEU B CA 1
ATOM 8560 C C . LEU B 1 498 ? 22.420 -5.465 59.215 1.00 19.98 498 LEU B C 1
ATOM 8561 O O . LEU B 1 498 ? 22.106 -6.199 58.258 1.00 21.06 498 LEU B O 1
ATOM 8566 N N . ILE B 1 499 ? 21.638 -5.260 60.267 1.00 20.99 499 ILE B N 1
ATOM 8567 C CA . ILE B 1 499 ? 20.331 -5.878 60.431 1.00 18.91 499 ILE B CA 1
ATOM 8568 C C . ILE B 1 499 ? 19.452 -4.937 61.231 1.00 20.31 499 ILE B C 1
ATOM 8569 O O . ILE B 1 499 ? 19.968 -4.061 61.928 1.00 20.33 499 ILE B O 1
ATOM 8574 N N . SER B 1 500 ? 18.133 -5.125 61.163 1.00 20.45 500 SER B N 1
ATOM 8575 C CA . SER B 1 500 ? 17.240 -4.400 62.073 1.00 20.24 500 SER B CA 1
ATOM 8576 C C . SER B 1 500 ? 17.437 -4.930 63.496 1.00 18.05 500 SER B C 1
ATOM 8577 O O . SER B 1 500 ? 17.554 -6.139 63.707 1.00 20.12 500 SER B O 1
ATOM 8580 N N . PRO B 1 501 ? 17.481 -4.028 64.483 1.00 17.05 501 PRO B N 1
ATOM 8581 C CA . PRO B 1 501 ? 17.871 -4.476 65.832 1.00 18.96 501 PRO B CA 1
ATOM 8582 C C . PRO B 1 501 ? 16.809 -5.337 66.504 1.00 19.72 501 PRO B C 1
ATOM 8583 O O . PRO B 1 501 ? 15.622 -4.970 66.469 1.00 17.13 501 PRO B O 1
ATOM 8587 N N . ASP B 1 502 ? 17.228 -6.441 67.126 1.00 17.66 502 ASP B N 1
ATOM 8588 C CA . ASP B 1 502 ? 16.351 -7.170 68.041 1.00 18.74 502 ASP B CA 1
ATOM 8589 C C . ASP B 1 502 ? 16.115 -6.386 69.327 1.00 19.40 502 ASP B C 1
ATOM 8590 O O . ASP B 1 502 ? 15.078 -6.535 69.974 1.00 18.04 502 ASP B O 1
ATOM 8595 N N . PHE B 1 503 ? 17.080 -5.551 69.691 1.00 18.05 503 PHE B N 1
ATOM 8596 C CA . PHE B 1 503 ? 17.030 -4.841 70.959 1.00 15.66 503 PHE B CA 1
ATOM 8597 C C . PHE B 1 503 ? 17.505 -3.406 70.737 1.00 17.27 503 PHE B C 1
ATOM 8598 O O . PHE B 1 503 ? 16.854 -2.657 70.017 1.00 18.32 503 PHE B O 1
ATOM 8606 N N . ASN B 1 504 ? 18.638 -3.019 71.315 1.00 15.32 504 ASN B N 1
ATOM 8607 C CA . ASN B 1 504 ? 19.071 -1.630 71.207 1.00 14.62 504 ASN B CA 1
ATOM 8608 C C . ASN B 1 504 ? 20.460 -1.454 70.604 1.00 15.89 504 ASN B C 1
ATOM 8609 O O . ASN B 1 504 ? 21.034 -0.364 70.649 1.00 16.30 504 ASN B O 1
ATOM 8614 N N . MET B 1 505 ? 20.996 -2.519 70.021 1.00 15.18 505 MET B N 1
ATOM 8615 C CA . MET B 1 505 ? 22.283 -2.429 69.324 1.00 16.07 505 MET B CA 1
ATOM 8616 C C . MET B 1 505 ? 22.089 -2.272 67.824 1.00 16.72 505 MET B C 1
ATOM 8617 O O . MET B 1 505 ? 21.278 -2.975 67.209 1.00 17.90 505 MET B O 1
ATOM 8622 N N . VAL B 1 506 ? 22.839 -1.337 67.239 1.00 14.65 506 VAL B N 1
ATOM 8623 C CA . VAL B 1 506 ? 22.726 -1.029 65.813 1.00 16.63 506 VAL B CA 1
ATOM 8624 C C . VAL B 1 506 ? 24.115 -1.022 65.181 1.00 17.38 506 VAL B C 1
ATOM 8625 O O . VAL B 1 506 ? 25.013 -0.342 65.671 1.00 17.14 506 VAL B O 1
ATOM 8629 N N . ASP B 1 507 ? 24.285 -1.797 64.112 1.00 17.01 507 ASP B N 1
ATOM 8630 C CA . ASP B 1 507 ? 25.587 -1.974 63.466 1.00 17.06 507 ASP B CA 1
ATOM 8631 C C . ASP B 1 507 ? 25.522 -1.572 62.000 1.00 17.59 507 ASP B C 1
ATOM 8632 O O . ASP B 1 507 ? 24.466 -1.660 61.387 1.00 18.99 507 ASP B O 1
ATOM 8637 N N . TYR B 1 508 ? 26.653 -1.155 61.432 1.00 17.35 508 TYR B N 1
ATOM 8638 C CA . TYR B 1 508 ? 26.714 -0.829 60.000 1.00 16.06 508 TYR B CA 1
ATOM 8639 C C . TYR B 1 508 ? 28.130 -0.918 59.449 1.00 16.71 508 TYR B C 1
ATOM 8640 O O . TYR B 1 508 ? 29.091 -1.056 60.199 1.00 17.95 508 TYR B O 1
ATOM 8649 N N . VAL B 1 509 ? 28.250 -0.842 58.126 1.00 15.39 509 VAL B N 1
ATOM 8650 C CA . VAL B 1 509 ? 29.559 -0.643 57.516 1.00 16.83 509 VAL B CA 1
ATOM 8651 C C . VAL B 1 509 ? 29.463 0.517 56.535 1.00 18.53 509 VAL B C 1
ATOM 8652 O O . VAL B 1 509 ? 28.391 0.764 55.958 1.00 18.92 509 VAL B O 1
ATOM 8656 N N . LEU B 1 510 ? 30.568 1.237 56.361 1.00 18.53 510 LEU B N 1
ATOM 8657 C CA . LEU B 1 510 ? 30.704 2.182 55.255 1.00 17.50 510 LEU B CA 1
ATOM 8658 C C . LEU B 1 510 ? 31.387 1.428 54.118 1.00 18.88 510 LEU B C 1
ATOM 8659 O O . LEU B 1 510 ? 32.183 0.531 54.371 1.00 17.49 510 LEU B O 1
ATOM 8664 N N . LYS B 1 511 ? 31.072 1.757 52.869 1.00 17.72 511 LYS B N 1
ATOM 8665 C CA . LYS B 1 511 ? 31.648 1.018 51.749 1.00 17.71 511 LYS B CA 1
ATOM 8666 C C . LYS B 1 511 ? 31.692 1.917 50.526 1.00 18.70 511 LYS B C 1
ATOM 8667 O O . LYS B 1 511 ? 30.751 2.665 50.272 1.00 19.35 511 LYS B O 1
ATOM 8673 N N . GLU B 1 512 ? 32.790 1.856 49.777 1.00 18.59 512 GLU B N 1
ATOM 8674 C CA . GLU B 1 512 ? 32.856 2.550 48.494 1.00 21.28 512 GLU B CA 1
ATOM 8675 C C . GLU B 1 512 ? 31.989 1.816 47.472 1.00 21.38 512 GLU B C 1
ATOM 8676 O O . GLU B 1 512 ? 32.127 0.599 47.279 1.00 20.95 512 GLU B O 1
ATOM 8682 N N . ASP B 1 513 ? 31.103 2.562 46.814 1.00 22.05 513 ASP B N 1
ATOM 8683 C CA . ASP B 1 513 ? 30.155 1.972 45.874 1.00 21.57 513 ASP B CA 1
ATOM 8684 C C . ASP B 1 513 ? 30.865 1.208 44.757 1.00 25.57 513 ASP B C 1
ATOM 8685 O O . ASP B 1 513 ? 31.766 1.741 44.112 1.00 25.38 513 ASP B O 1
ATOM 8690 N N . GLY B 1 514 ? 30.466 -0.047 44.552 1.00 22.93 514 GLY B N 1
ATOM 8691 C CA . GLY B 1 514 ? 31.013 -0.866 43.481 1.00 23.29 514 GLY B CA 1
ATOM 8692 C C . GLY B 1 514 ? 32.395 -1.450 43.732 1.00 24.73 514 GLY B C 1
ATOM 8693 O O . GLY B 1 514 ? 32.927 -2.166 42.881 1.00 27.82 514 GLY B O 1
ATOM 8694 N N . ASN B 1 515 ? 32.983 -1.146 44.889 1.00 21.75 515 ASN B N 1
ATOM 8695 C CA . ASN B 1 515 ? 34.289 -1.692 45.255 1.00 21.44 515 ASN B CA 1
ATOM 8696 C C . ASN B 1 515 ? 34.124 -3.060 45.916 1.00 24.38 515 ASN B C 1
ATOM 8697 O O . ASN B 1 515 ? 33.577 -3.158 47.013 1.00 27.02 515 ASN B O 1
ATOM 8702 N N . ASP B 1 516 ? 34.608 -4.114 45.262 1.00 21.06 516 ASP B N 1
ATOM 8703 C CA . ASP B 1 516 ? 34.380 -5.478 45.743 1.00 25.15 516 ASP B CA 1
ATOM 8704 C C . ASP B 1 516 ? 35.547 -6.036 46.562 1.00 27.23 516 ASP B C 1
ATOM 8705 O O . ASP B 1 516 ? 35.641 -7.245 46.775 1.00 25.48 516 ASP B O 1
ATOM 8710 N N . ASP B 1 517 ? 36.424 -5.150 47.025 1.00 26.20 517 ASP B N 1
ATOM 8711 C CA . ASP B 1 517 ? 37.563 -5.554 47.842 1.00 26.01 517 ASP B CA 1
ATOM 8712 C C . ASP B 1 517 ? 37.183 -5.462 49.317 1.00 25.47 517 ASP B C 1
ATOM 8713 O O . ASP B 1 517 ? 37.032 -4.368 49.854 1.00 24.58 517 ASP B O 1
ATOM 8718 N N . LEU B 1 518 ? 37.037 -6.613 49.969 1.00 25.45 518 LEU B N 1
ATOM 8719 C CA . LEU B 1 518 ? 36.602 -6.660 51.363 1.00 23.90 518 LEU B CA 1
ATOM 8720 C C . LEU B 1 518 ? 37.698 -6.172 52.304 1.00 24.94 518 LEU B C 1
ATOM 8721 O O . LEU B 1 518 ? 37.413 -5.546 53.334 1.00 24.81 518 LEU B O 1
ATOM 8726 N N . ILE B 1 519 ? 38.950 -6.456 51.956 1.00 24.95 519 ILE B N 1
ATOM 8727 C CA . ILE B 1 519 ? 40.076 -5.969 52.748 1.00 25.51 519 ILE B CA 1
ATOM 8728 C C . ILE B 1 519 ? 40.080 -4.443 52.757 1.00 23.26 519 ILE B C 1
ATOM 8729 O O . ILE B 1 519 ? 40.341 -3.819 53.788 1.00 24.05 519 ILE B O 1
ATOM 8734 N N . GLU B 1 520 ? 39.757 -3.843 51.614 1.00 22.93 520 GLU B N 1
ATOM 8735 C CA . GLU B 1 520 ? 39.664 -2.388 51.529 1.00 23.90 520 GLU B CA 1
ATOM 8736 C C . GLU B 1 520 ? 38.508 -1.850 52.359 1.00 25.01 520 GLU B C 1
ATOM 8737 O O . GLU B 1 520 ? 38.629 -0.791 52.980 1.00 25.07 520 GLU B O 1
ATOM 8743 N N . MET B 1 521 ? 37.375 -2.548 52.351 1.00 22.29 521 MET B N 1
ATOM 8744 C CA . MET B 1 521 ? 36.247 -2.077 53.147 1.00 19.79 521 MET B CA 1
ATOM 8745 C C . MET B 1 521 ? 36.614 -2.151 54.634 1.00 20.42 521 MET B C 1
ATOM 8746 O O . MET B 1 521 ? 36.357 -1.216 55.390 1.00 19.68 521 MET B O 1
ATOM 8751 N N . ASN B 1 522 ? 37.228 -3.255 55.042 1.00 21.33 522 ASN B N 1
ATOM 8752 C CA . ASN B 1 522 ? 37.696 -3.372 56.423 1.00 22.51 522 ASN B CA 1
ATOM 8753 C C . ASN B 1 522 ? 38.649 -2.241 56.805 1.00 22.88 522 ASN B C 1
ATOM 8754 O O . ASN B 1 522 ? 38.549 -1.674 57.891 1.00 22.77 522 ASN B O 1
ATOM 8759 N N . ARG B 1 523 ? 39.555 -1.904 55.889 1.00 20.95 523 ARG B N 1
ATOM 8760 C CA . ARG B 1 523 ? 40.473 -0.787 56.071 1.00 23.43 523 ARG B CA 1
ATOM 8761 C C . ARG B 1 523 ? 39.724 0.521 56.294 1.00 24.37 523 ARG B C 1
ATOM 8762 O O . ARG B 1 523 ? 40.086 1.313 57.172 1.00 21.64 523 ARG B O 1
ATOM 8770 N N . LEU B 1 524 ? 38.699 0.751 55.477 1.00 23.26 524 LEU B N 1
ATOM 8771 C CA . LEU B 1 524 ? 37.908 1.986 55.537 1.00 19.33 524 LEU B CA 1
ATOM 8772 C C . LEU B 1 524 ? 37.194 2.112 56.875 1.00 19.75 524 LEU B C 1
ATOM 8773 O O . LEU B 1 524 ? 37.249 3.162 57.538 1.00 19.67 524 LEU B O 1
ATOM 8778 N N . ASN B 1 525 ? 36.518 1.047 57.282 1.00 19.87 525 ASN B N 1
ATOM 8779 C CA . ASN B 1 525 ? 35.799 1.097 58.549 1.00 18.42 525 ASN B CA 1
ATOM 8780 C C . ASN B 1 525 ? 36.720 1.215 59.758 1.00 22.98 525 ASN B C 1
ATOM 8781 O O . ASN B 1 525 ? 36.396 1.922 60.720 1.00 21.07 525 ASN B O 1
ATOM 8786 N N . HIS B 1 526 ? 37.885 0.572 59.710 1.00 21.03 526 HIS B N 1
ATOM 8787 C CA . HIS B 1 526 ? 38.831 0.776 60.809 1.00 23.70 526 HIS B CA 1
ATOM 8788 C C . HIS B 1 526 ? 39.334 2.217 60.864 1.00 20.90 526 HIS B C 1
ATOM 8789 O O . HIS B 1 526 ? 39.418 2.812 61.942 1.00 21.52 526 HIS B O 1
ATOM 8796 N N . ALA B 1 527 ? 39.677 2.770 59.704 1.00 19.98 527 ALA B N 1
ATOM 8797 C CA . ALA B 1 527 ? 40.162 4.151 59.622 1.00 19.96 527 ALA B CA 1
ATOM 8798 C C . ALA B 1 527 ? 39.088 5.141 60.052 1.00 21.94 527 ALA B C 1
ATOM 8799 O O . ALA B 1 527 ? 39.384 6.147 60.693 1.00 22.18 527 ALA B O 1
ATOM 8801 N N . PHE B 1 528 ? 37.842 4.857 59.690 1.00 20.74 528 PHE B N 1
ATOM 8802 C CA . PHE B 1 528 ? 36.737 5.718 60.087 1.00 20.87 528 PHE B CA 1
ATOM 8803 C C . PHE B 1 528 ? 36.588 5.714 61.601 1.00 21.07 528 PHE B C 1
ATOM 8804 O O . PHE B 1 528 ? 36.410 6.766 62.214 1.00 21.40 528 PHE B O 1
ATOM 8812 N N . TYR B 1 529 ? 36.655 4.527 62.194 1.00 17.41 529 TYR B N 1
ATOM 8813 C CA . TYR B 1 529 ? 36.547 4.405 63.641 1.00 18.82 529 TYR B CA 1
ATOM 8814 C C . TYR B 1 529 ? 37.616 5.248 64.321 1.00 22.15 529 TYR B C 1
ATOM 8815 O O . TYR B 1 529 ? 37.353 5.928 65.319 1.00 22.24 529 TYR B O 1
ATOM 8824 N N . GLU B 1 530 ? 38.833 5.208 63.787 1.00 21.70 530 GLU B N 1
ATOM 8825 C CA . GLU B 1 530 ? 39.924 5.982 64.393 1.00 22.00 530 GLU B CA 1
ATOM 8826 C C . GLU B 1 530 ? 39.680 7.488 64.336 1.00 22.83 530 GLU B C 1
ATOM 8827 O O . GLU B 1 530 ? 40.101 8.219 65.233 1.00 22.47 530 GLU B O 1
ATOM 8833 N N . GLN B 1 531 ? 39.006 7.954 63.289 1.00 21.68 531 GLN B N 1
ATOM 8834 C CA . GLN B 1 531 ? 38.628 9.359 63.207 1.00 22.58 531 GLN B CA 1
ATOM 8835 C C . GLN B 1 531 ? 37.498 9.697 64.168 1.00 24.88 531 GLN B C 1
ATOM 8836 O O . GLN B 1 531 ? 37.441 10.807 64.705 1.00 27.54 531 GLN B O 1
ATOM 8842 N N . ALA B 1 532 ? 36.602 8.738 64.387 1.00 19.74 532 ALA B N 1
ATOM 8843 C CA . ALA B 1 532 ? 35.380 8.994 65.144 1.00 19.93 532 ALA B CA 1
ATOM 8844 C C . ALA B 1 532 ? 35.448 8.367 66.530 1.00 19.96 532 ALA B C 1
ATOM 8845 O O . ALA B 1 532 ? 34.495 7.748 66.994 1.00 20.92 532 ALA B O 1
ATOM 8847 N N . SER B 1 533 ? 36.588 8.520 67.188 1.00 20.24 533 SER B N 1
ATOM 8848 C CA . SER B 1 533 ? 36.746 8.023 68.548 1.00 20.22 533 SER B CA 1
ATOM 8849 C C . SER B 1 533 ? 37.727 8.899 69.303 1.00 22.19 533 SER B C 1
ATOM 8850 O O . SER B 1 533 ? 38.560 9.590 68.699 1.00 22.87 533 SER B O 1
ATOM 8853 N N . TYR B 1 534 ? 37.608 8.881 70.623 1.00 20.99 534 TYR B N 1
ATOM 8854 C CA . TYR B 1 534 ? 38.509 9.629 71.488 1.00 21.22 534 TYR B CA 1
ATOM 8855 C C . TYR B 1 534 ? 39.683 8.755 71.914 1.00 22.61 534 TYR B C 1
ATOM 8856 O O . TYR B 1 534 ? 39.648 7.532 71.770 1.00 22.64 534 TYR B O 1
ATOM 8865 N N . VAL B 1 535 ? 40.721 9.385 72.447 1.00 22.86 535 VAL B N 1
ATOM 8866 C CA . VAL B 1 535 ? 41.742 8.643 73.180 1.00 23.81 535 VAL B CA 1
ATOM 8867 C C . VAL B 1 535 ? 41.797 9.186 74.598 1.00 25.13 535 VAL B C 1
ATOM 8868 O O . VAL B 1 535 ? 41.179 10.212 74.898 1.00 24.82 535 VAL B O 1
ATOM 8872 N N . LYS B 1 536 ? 42.514 8.488 75.476 1.00 21.38 536 LYS B N 1
ATOM 8873 C CA . LYS B 1 536 ? 42.784 8.998 76.814 1.00 22.76 536 LYS B CA 1
ATOM 8874 C C . LYS B 1 536 ? 43.400 10.386 76.699 1.00 22.58 536 LYS B C 1
ATOM 8875 O O . LYS B 1 536 ? 44.378 10.575 75.974 1.00 23.15 536 LYS B O 1
ATOM 8881 N N . GLY B 1 537 ? 42.811 11.365 77.383 1.00 25.56 537 GLY B N 1
ATOM 8882 C CA . GLY B 1 537 ? 43.324 12.726 77.343 1.00 23.89 537 GLY B CA 1
ATOM 8883 C C . GLY B 1 537 ? 42.695 13.636 76.300 1.00 24.29 537 GLY B C 1
ATOM 8884 O O . GLY B 1 537 ? 43.002 14.830 76.262 1.00 24.98 537 GLY B O 1
ATOM 8885 N N . SER B 1 538 ? 41.826 13.093 75.448 1.00 19.36 538 SER B N 1
ATOM 8886 C CA . SER B 1 538 ? 41.140 13.921 74.441 1.00 20.42 538 SER B CA 1
ATOM 8887 C C . SER B 1 538 ? 40.422 15.109 75.092 1.00 21.31 538 SER B C 1
ATOM 8888 O O . SER B 1 538 ? 39.805 14.962 76.159 1.00 19.09 538 SER B O 1
ATOM 8891 N N . LEU B 1 539 ? 40.515 16.276 74.445 1.00 20.70 539 LEU B N 1
ATOM 8892 C CA . LEU B 1 539 ? 39.882 17.505 74.922 1.00 21.03 539 LEU B CA 1
ATOM 8893 C C . LEU B 1 539 ? 38.982 18.177 73.876 1.00 19.38 539 LEU B C 1
ATOM 8894 O O . LEU B 1 539 ? 38.011 18.851 74.230 1.00 19.65 539 LEU B O 1
ATOM 8899 N N . TYR B 1 540 ? 39.296 18.002 72.595 1.00 23.02 540 TYR B N 1
ATOM 8900 C CA . TYR B 1 540 ? 38.442 18.559 71.551 1.00 22.66 540 TYR B CA 1
ATOM 8901 C C . TYR B 1 540 ? 37.208 17.700 71.347 1.00 21.57 540 TYR B C 1
ATOM 8902 O O . TYR B 1 540 ? 37.315 16.518 70.991 1.00 23.76 540 TYR B O 1
ATOM 8911 N N . GLY B 1 541 ? 36.039 18.289 71.588 1.00 21.66 541 GLY B N 1
ATOM 8912 C CA . GLY B 1 541 ? 34.791 17.549 71.498 1.00 22.43 541 GLY B CA 1
ATOM 8913 C C . GLY B 1 541 ? 34.516 17.104 70.079 1.00 27.51 541 GLY B C 1
ATOM 8914 O O . GLY B 1 541 ? 34.729 17.858 69.126 1.00 26.47 541 GLY B O 1
ATOM 8915 N N . LYS B 1 542 ? 34.050 15.870 69.930 1.00 23.48 542 LYS B N 1
ATOM 8916 C CA . LYS B 1 542 ? 33.673 15.366 68.615 1.00 22.23 542 LYS B CA 1
ATOM 8917 C C . LYS B 1 542 ? 32.153 15.321 68.463 1.00 26.07 542 LYS B C 1
ATOM 8918 O O . LYS B 1 542 ? 31.432 15.072 69.432 1.00 25.59 542 LYS B O 1
ATOM 8924 N N . GLU B 1 543 ? 31.679 15.560 67.243 1.00 21.65 543 GLU B N 1
ATOM 8925 C CA . GLU B 1 543 ? 30.250 15.552 66.942 1.00 22.34 543 GLU B CA 1
ATOM 8926 C C . GLU B 1 543 ? 29.710 14.135 66.781 1.00 21.26 543 GLU B C 1
ATOM 8927 O O . GLU B 1 543 ? 28.494 13.917 66.751 1.00 21.53 543 GLU B O 1
ATOM 8933 N N . TYR B 1 544 ? 30.617 13.176 66.668 1.00 18.26 544 TYR B N 1
ATOM 8934 C CA . TYR B 1 544 ? 30.219 11.802 66.395 1.00 17.86 544 TYR B CA 1
ATOM 8935 C C . TYR B 1 544 ? 31.291 10.838 66.856 1.00 20.89 544 TYR B C 1
ATOM 8936 O O . TYR B 1 544 ? 32.446 10.928 66.424 1.00 18.71 544 TYR B O 1
ATOM 8945 N N . ILE B 1 545 ? 30.898 9.923 67.743 1.00 17.75 545 ILE B N 1
ATOM 8946 C CA . ILE B 1 545 ? 31.772 8.886 68.278 1.00 18.36 545 ILE B CA 1
ATOM 8947 C C . ILE B 1 545 ? 31.135 7.533 68.018 1.00 17.42 545 ILE B C 1
ATOM 8948 O O . ILE B 1 545 ? 29.954 7.338 68.313 1.00 18.02 545 ILE B O 1
ATOM 8953 N N . VAL B 1 546 ? 31.901 6.606 67.453 1.00 16.87 546 VAL B N 1
ATOM 8954 C CA . VAL B 1 546 ? 31.420 5.239 67.270 1.00 18.15 546 VAL B CA 1
ATOM 8955 C C . VAL B 1 546 ? 32.365 4.234 67.925 1.00 19.26 546 VAL B C 1
ATOM 8956 O O . VAL B 1 546 ? 33.476 4.582 68.333 1.00 19.42 546 VAL B O 1
ATOM 8960 N N . SER B 1 547 ? 31.911 2.986 68.020 1.00 17.14 547 SER B N 1
ATOM 8961 C CA . SER B 1 547 ? 32.768 1.867 68.401 1.00 15.53 547 SER B CA 1
ATOM 8962 C C . SER B 1 547 ? 32.927 0.948 67.205 1.00 18.62 547 SER B C 1
ATOM 8963 O O . SER B 1 547 ? 32.370 1.213 66.146 1.00 18.33 547 SER B O 1
ATOM 8966 N N . HIS B 1 548 ? 33.687 -0.129 67.369 1.00 19.38 548 HIS B N 1
ATOM 8967 C CA . HIS B 1 548 ? 33.908 -1.056 66.270 1.00 18.85 548 HIS B CA 1
ATOM 8968 C C . HIS B 1 548 ? 34.296 -2.430 66.794 1.00 21.55 548 HIS B C 1
ATOM 8969 O O . HIS B 1 548 ? 34.730 -2.573 67.943 1.00 21.42 548 HIS B O 1
ATOM 8976 N N . THR B 1 549 ? 34.144 -3.433 65.936 1.00 18.31 549 THR B N 1
ATOM 8977 C CA . THR B 1 549 ? 34.571 -4.792 66.246 1.00 19.06 549 THR B CA 1
ATOM 8978 C C . THR B 1 549 ? 34.731 -5.529 64.929 1.00 21.06 549 THR B C 1
ATOM 8979 O O . THR B 1 549 ? 34.262 -5.056 63.899 1.00 22.01 549 THR B O 1
ATOM 8983 N N . ASP B 1 550 ? 35.409 -6.670 64.952 1.00 19.29 550 ASP B N 1
ATOM 8984 C CA . ASP B 1 550 ? 35.503 -7.510 63.764 1.00 19.08 550 ASP B CA 1
ATOM 8985 C C . ASP B 1 550 ? 34.621 -8.733 63.958 1.00 22.99 550 ASP B C 1
ATOM 8986 O O . ASP B 1 550 ? 34.616 -9.330 65.034 1.00 22.40 550 ASP B O 1
ATOM 8991 N N . PHE B 1 551 ? 33.869 -9.101 62.926 1.00 21.34 551 PHE B N 1
ATOM 8992 C CA . PHE B 1 551 ? 33.160 -10.373 62.931 1.00 21.83 551 PHE B CA 1
ATOM 8993 C C . PHE B 1 551 ? 34.090 -11.335 62.206 1.00 22.53 551 PHE B C 1
ATOM 8994 O O . PHE B 1 551 ? 34.104 -11.357 60.967 1.00 22.88 551 PHE B O 1
ATOM 9002 N N . ALA B 1 552 ? 34.868 -12.112 62.958 1.00 22.00 552 ALA B N 1
ATOM 9003 C CA . ALA B 1 552 ? 35.839 -13.029 62.351 1.00 23.42 552 ALA B CA 1
ATOM 9004 C C . ALA B 1 552 ? 35.323 -14.468 62.312 1.00 24.43 552 ALA B C 1
ATOM 9005 O O . ALA B 1 552 ? 34.538 -14.887 63.165 1.00 23.56 552 ALA B O 1
ATOM 9007 N N . ILE B 1 553 ? 35.788 -15.215 61.316 1.00 24.56 553 ILE B N 1
ATOM 9008 C CA . ILE B 1 553 ? 35.347 -16.598 61.086 1.00 26.48 553 ILE B CA 1
ATOM 9009 C C . ILE B 1 553 ? 35.381 -17.528 62.321 1.00 25.95 553 ILE B C 1
ATOM 9010 O O . ILE B 1 553 ? 34.426 -18.275 62.546 1.00 26.49 553 ILE B O 1
ATOM 9015 N N . PRO B 1 554 ? 36.456 -17.477 63.134 1.00 27.17 554 PRO B N 1
ATOM 9016 C CA . PRO B 1 554 ? 36.470 -18.383 64.296 1.00 29.43 554 PRO B CA 1
ATOM 9017 C C . PRO B 1 554 ? 35.286 -18.199 65.261 1.00 30.10 554 PRO B C 1
ATOM 9018 O O . PRO B 1 554 ? 34.835 -19.171 65.866 1.00 30.72 554 PRO B O 1
ATOM 9022 N N . ASP B 1 555 ? 34.794 -16.971 65.399 1.00 23.45 555 ASP B N 1
ATOM 9023 C CA . ASP B 1 555 ? 33.697 -16.671 66.316 1.00 23.13 555 ASP B CA 1
ATOM 9024 C C . ASP B 1 555 ? 32.336 -16.626 65.628 1.00 24.59 555 ASP B C 1
ATOM 9025 O O . ASP B 1 555 ? 31.313 -16.880 66.265 1.00 23.49 555 ASP B O 1
ATOM 9030 N N . TYR B 1 556 ? 32.321 -16.289 64.335 1.00 21.78 556 TYR B N 1
ATOM 9031 C CA . TYR B 1 556 ? 31.061 -16.101 63.603 1.00 21.45 556 TYR B CA 1
ATOM 9032 C C . TYR B 1 556 ? 30.724 -17.186 62.598 1.00 21.53 556 TYR B C 1
ATOM 9033 O O . TYR B 1 556 ? 29.583 -17.264 62.130 1.00 19.73 556 TYR B O 1
ATOM 9042 N N . GLY B 1 557 ? 31.707 -18.016 62.254 1.00 24.04 557 GLY B N 1
ATOM 9043 C CA . GLY B 1 557 ? 31.533 -18.958 61.162 1.00 23.08 557 GLY B CA 1
ATOM 9044 C C . GLY B 1 557 ? 31.169 -18.183 59.910 1.00 22.86 557 GLY B C 1
ATOM 9045 O O . GLY B 1 557 ? 31.746 -17.124 59.652 1.00 23.34 557 GLY B O 1
ATOM 9046 N N . ASP B 1 558 ? 30.198 -18.692 59.153 1.00 21.93 558 ASP B N 1
ATOM 9047 C CA . ASP B 1 558 ? 29.742 -18.033 57.933 1.00 21.86 558 ASP B CA 1
ATOM 9048 C C . ASP B 1 558 ? 28.466 -17.213 58.141 1.00 20.90 558 ASP B C 1
ATOM 9049 O O . ASP B 1 558 ? 27.777 -16.871 57.177 1.00 22.03 558 ASP B O 1
ATOM 9054 N N . SER B 1 559 ? 28.157 -16.873 59.390 1.00 20.16 559 SER B N 1
ATOM 9055 C CA . SER B 1 559 ? 26.962 -16.068 59.653 1.00 21.69 559 SER B CA 1
ATOM 9056 C C . SER B 1 559 ? 26.934 -14.707 58.924 1.00 18.31 559 SER B C 1
ATOM 9057 O O . SER B 1 559 ? 25.853 -14.247 58.541 1.00 20.53 559 SER B O 1
ATOM 9060 N N . PRO B 1 560 ? 28.106 -14.050 58.744 1.00 19.58 560 PRO B N 1
ATOM 9061 C CA . PRO B 1 560 ? 28.056 -12.777 58.013 1.00 19.68 560 PRO B CA 1
ATOM 9062 C C . PRO B 1 560 ? 28.180 -12.946 56.499 1.00 19.89 560 PRO B C 1
ATOM 9063 O O . PRO B 1 560 ? 28.218 -11.946 55.786 1.00 17.68 560 PRO B O 1
ATOM 9067 N N . LEU B 1 561 ? 28.238 -14.179 56.010 1.00 18.51 561 LEU B N 1
ATOM 9068 C CA . LEU B 1 561 ? 28.416 -14.387 54.574 1.00 21.46 561 LEU B CA 1
ATOM 9069 C C . LEU B 1 561 ? 27.272 -13.817 53.734 1.00 19.86 561 LEU B C 1
ATOM 9070 O O . LEU B 1 561 ? 27.515 -13.165 52.717 1.00 21.59 561 LEU B O 1
ATOM 9075 N N . ALA B 1 562 ? 26.031 -14.034 54.160 1.00 20.15 562 ALA B N 1
ATOM 9076 C CA . ALA B 1 562 ? 24.884 -13.505 53.418 1.00 20.85 562 ALA B CA 1
ATOM 9077 C C . ALA B 1 562 ? 24.941 -11.981 53.328 1.00 20.23 562 ALA B C 1
ATOM 9078 O O . ALA B 1 562 ? 24.603 -11.392 52.296 1.00 20.04 562 ALA B O 1
ATOM 9080 N N . PHE B 1 563 ? 25.362 -11.349 54.418 1.00 17.06 563 PHE B N 1
ATOM 9081 C CA . PHE B 1 563 ? 25.498 -9.901 54.447 1.00 20.52 563 PHE B CA 1
ATOM 9082 C C . PHE B 1 563 ? 26.581 -9.423 53.488 1.00 18.47 563 PHE B C 1
ATOM 9083 O O . PHE B 1 563 ? 26.345 -8.518 52.691 1.00 20.36 563 PHE B O 1
ATOM 9091 N N . VAL B 1 564 ? 27.768 -10.012 53.561 1.00 19.30 564 VAL B N 1
ATOM 9092 C CA . VAL B 1 564 ? 28.846 -9.532 52.704 1.00 18.80 564 VAL B CA 1
ATOM 9093 C C . VAL B 1 564 ? 28.539 -9.819 51.230 1.00 21.38 564 VAL B C 1
ATOM 9094 O O . VAL B 1 564 ? 28.848 -8.999 50.366 1.00 20.87 564 VAL B O 1
ATOM 9098 N N . GLU B 1 565 ? 27.896 -10.950 50.950 1.00 21.28 565 GLU B N 1
ATOM 9099 C CA . GLU B 1 565 ? 27.473 -11.252 49.578 1.00 22.13 565 GLU B CA 1
ATOM 9100 C C . GLU B 1 565 ? 26.446 -10.242 49.072 1.00 23.92 565 GLU B C 1
ATOM 9101 O O . GLU B 1 565 ? 26.456 -9.868 47.898 1.00 23.01 565 GLU B O 1
ATOM 9107 N N . SER B 1 566 ? 25.568 -9.782 49.960 1.00 19.45 566 SER B N 1
ATOM 9108 C CA . SER B 1 566 ? 24.547 -8.812 49.582 1.00 21.56 566 SER B CA 1
ATOM 9109 C C . SER B 1 566 ? 25.165 -7.492 49.131 1.00 21.42 566 SER B C 1
ATOM 9110 O O . SER B 1 566 ? 24.540 -6.729 48.396 1.00 21.47 566 SER B O 1
ATOM 9113 N N . LEU B 1 567 ? 26.394 -7.231 49.570 1.00 23.05 567 LEU B N 1
ATOM 9114 C CA . LEU B 1 567 ? 27.103 -6.001 49.197 1.00 20.73 567 LEU B CA 1
ATOM 9115 C C . LEU B 1 567 ? 27.950 -6.181 47.940 1.00 21.91 567 LEU B C 1
ATOM 9116 O O . LEU B 1 567 ? 28.489 -5.210 47.418 1.00 23.29 567 LEU B O 1
ATOM 9121 N N . GLY B 1 568 ? 28.072 -7.421 47.466 1.00 21.44 568 GLY B N 1
ATOM 9122 C CA . GLY B 1 568 ? 28.865 -7.708 46.278 1.00 24.57 568 GLY B CA 1
ATOM 9123 C C . GLY B 1 568 ? 30.183 -8.431 46.507 1.00 25.86 568 GLY B C 1
ATOM 9124 O O . GLY B 1 568 ? 30.951 -8.646 45.563 1.00 26.13 568 GLY B O 1
ATOM 9125 N N . PHE B 1 569 ? 30.466 -8.806 47.751 1.00 22.94 569 PHE B N 1
ATOM 9126 C CA . PHE B 1 569 ? 31.696 -9.533 48.042 1.00 22.91 569 PHE B CA 1
ATOM 9127 C C . PHE B 1 569 ? 31.465 -11.015 47.799 1.00 22.11 569 PHE B C 1
ATOM 9128 O O . PHE B 1 569 ? 30.383 -11.528 48.081 1.00 23.47 569 PHE B O 1
ATOM 9136 N N . SER B 1 570 ? 32.481 -11.700 47.277 1.00 26.38 570 SER B N 1
ATOM 9137 C CA . SER B 1 570 ? 32.359 -13.127 46.975 1.00 26.70 570 SER B CA 1
ATOM 9138 C C . SER B 1 570 ? 32.692 -13.960 48.196 1.00 27.44 570 SER B C 1
ATOM 9139 O O . SER B 1 570 ? 33.309 -13.467 49.144 1.00 25.58 570 SER B O 1
ATOM 9142 N N . GLU B 1 571 ? 32.286 -15.226 48.169 1.00 26.45 571 GLU B N 1
ATOM 9143 C CA . GLU B 1 571 ? 32.631 -16.150 49.244 1.00 28.05 571 GLU B CA 1
ATOM 9144 C C . GLU B 1 571 ? 34.143 -16.322 49.331 1.00 27.73 571 GLU B C 1
ATOM 9145 O O . GLU B 1 571 ? 34.709 -16.408 50.425 1.00 32.51 571 GLU B O 1
ATOM 9151 N N . VAL B 1 572 ? 34.793 -16.368 48.170 1.00 31.83 572 VAL B N 1
ATOM 9152 C CA . VAL B 1 572 ? 36.254 -16.406 48.106 1.00 31.36 572 VAL B CA 1
ATOM 9153 C C . VAL B 1 572 ? 36.857 -15.198 48.817 1.00 32.55 572 VAL B C 1
ATOM 9154 O O . VAL B 1 572 ? 37.817 -15.324 49.578 1.00 30.96 572 VAL B O 1
ATOM 9158 N N . GLU B 1 573 ? 36.279 -14.027 48.567 1.00 30.12 573 GLU B N 1
ATOM 9159 C CA . GLU B 1 573 ? 36.709 -12.793 49.210 1.00 32.00 573 GLU B CA 1
ATOM 9160 C C . GLU B 1 573 ? 36.511 -12.854 50.727 1.00 26.37 573 GLU B C 1
ATOM 9161 O O . GLU B 1 573 ? 37.362 -12.401 51.496 1.00 29.10 573 GLU B O 1
ATOM 9167 N N . TRP B 1 574 ? 35.388 -13.424 51.150 1.00 27.06 574 TRP B N 1
ATOM 9168 C CA . TRP B 1 574 ? 35.110 -13.619 52.572 1.00 26.56 574 TRP B CA 1
ATOM 9169 C C . TRP B 1 574 ? 36.202 -14.455 53.252 1.00 26.97 574 TRP B C 1
ATOM 9170 O O . TRP B 1 574 ? 36.679 -14.110 54.331 1.00 27.60 574 TRP B O 1
ATOM 9181 N N . ARG B 1 575 ? 36.602 -15.554 52.618 1.00 29.32 575 ARG B N 1
ATOM 9182 C CA . ARG B 1 575 ? 37.643 -16.417 53.182 1.00 31.76 575 ARG B CA 1
ATOM 9183 C C . ARG B 1 575 ? 39.010 -15.756 53.154 1.00 31.60 575 ARG B C 1
ATOM 9184 O O . ARG B 1 575 ? 39.834 -15.969 54.050 1.00 34.66 575 ARG B O 1
ATOM 9192 N N . HIS B 1 576 ? 39.250 -14.972 52.108 1.00 31.52 576 HIS B N 1
ATOM 9193 C CA . HIS B 1 576 ? 40.500 -14.238 51.958 1.00 33.79 576 HIS B CA 1
ATOM 9194 C C . HIS B 1 576 ? 40.702 -13.277 53.129 1.00 34.46 576 HIS B C 1
ATOM 9195 O O . HIS B 1 576 ? 41.741 -13.294 53.790 1.00 34.15 576 HIS B O 1
ATOM 9202 N N . ALA B 1 577 ? 39.694 -12.447 53.384 1.00 32.16 577 ALA B N 1
ATOM 9203 C CA . ALA B 1 577 ? 39.762 -11.460 54.459 1.00 30.48 577 ALA B CA 1
ATOM 9204 C C . ALA B 1 577 ? 39.650 -12.092 55.846 1.00 27.74 577 ALA B C 1
ATOM 9205 O O . ALA B 1 577 ? 40.344 -11.684 56.778 1.00 29.08 577 ALA B O 1
ATOM 9207 N N . GLY B 1 578 ? 38.755 -13.068 55.978 1.00 28.85 578 GLY B N 1
ATOM 9208 C CA . GLY B 1 578 ? 38.607 -13.833 57.206 1.00 29.82 578 GLY B CA 1
ATOM 9209 C C . GLY B 1 578 ? 37.744 -13.137 58.246 1.00 25.76 578 GLY B C 1
ATOM 9210 O O . GLY B 1 578 ? 37.526 -13.654 59.340 1.00 26.57 578 GLY B O 1
ATOM 9211 N N . LYS B 1 579 ? 37.252 -11.953 57.903 1.00 24.75 579 LYS B N 1
ATOM 9212 C CA . LYS B 1 579 ? 36.469 -11.154 58.837 1.00 23.00 579 LYS B CA 1
ATOM 9213 C C . LYS B 1 579 ? 35.830 -9.972 58.133 1.00 23.11 579 LYS B C 1
ATOM 9214 O O . LYS B 1 579 ? 36.197 -9.624 57.004 1.00 23.14 579 LYS B O 1
ATOM 9220 N N . VAL B 1 580 ? 34.878 -9.339 58.813 1.00 19.74 580 VAL B N 1
ATOM 9221 C CA . VAL B 1 580 ? 34.352 -8.061 58.366 1.00 20.12 580 VAL B CA 1
ATOM 9222 C C . VAL B 1 580 ? 34.341 -7.102 59.545 1.00 20.09 580 VAL B C 1
ATOM 9223 O O . VAL B 1 580 ? 33.960 -7.471 60.662 1.00 19.64 580 VAL B O 1
ATOM 9227 N N . THR B 1 581 ? 34.808 -5.882 59.303 1.00 18.78 581 THR B N 1
ATOM 9228 C CA . THR B 1 581 ? 34.844 -4.850 60.336 1.00 17.42 581 THR B CA 1
ATOM 9229 C C . THR B 1 581 ? 33.507 -4.105 60.393 1.00 20.06 581 THR B C 1
ATOM 9230 O O . THR B 1 581 ? 32.978 -3.664 59.370 1.00 19.23 581 THR B O 1
ATOM 9234 N N . ILE B 1 582 ? 32.969 -3.985 61.603 1.00 18.91 582 ILE B N 1
ATOM 9235 C CA . ILE B 1 582 ? 31.609 -3.500 61.831 1.00 16.63 582 ILE B CA 1
ATOM 9236 C C . ILE B 1 582 ? 31.647 -2.268 62.726 1.00 17.27 582 ILE B C 1
ATOM 9237 O O . ILE B 1 582 ? 32.311 -2.277 63.761 1.00 19.19 582 ILE B O 1
ATOM 9242 N N . ILE B 1 583 ? 30.964 -1.198 62.320 1.00 15.44 583 ILE B N 1
ATOM 9243 C CA . ILE B 1 583 ? 30.825 -0.012 63.164 1.00 17.32 583 ILE B CA 1
ATOM 9244 C C . ILE B 1 583 ? 29.685 -0.272 64.147 1.00 18.87 583 ILE B C 1
ATOM 9245 O O . ILE B 1 583 ? 28.586 -0.664 63.743 1.00 17.17 583 ILE B O 1
ATOM 9250 N N . ARG B 1 584 ? 29.960 -0.066 65.438 1.00 16.56 584 ARG B N 1
ATOM 9251 C CA . ARG B 1 584 ? 29.100 -0.564 66.515 1.00 17.10 584 ARG B CA 1
ATOM 9252 C C . ARG B 1 584 ? 28.470 0.529 67.375 1.00 16.40 584 ARG B C 1
ATOM 9253 O O . ARG B 1 584 ? 29.139 1.476 67.774 1.00 16.82 584 ARG B O 1
ATOM 9261 N N . ALA B 1 585 ? 27.188 0.361 67.688 1.00 16.65 585 ALA B N 1
ATOM 9262 C CA . ALA B 1 585 ? 26.495 1.248 68.626 1.00 18.39 585 ALA B CA 1
ATOM 9263 C C . ALA B 1 585 ? 25.649 0.413 69.566 1.00 18.55 585 ALA B C 1
ATOM 9264 O O . ALA B 1 585 ? 25.006 -0.543 69.146 1.00 15.71 585 ALA B O 1
ATOM 9266 N N . SER B 1 586 ? 25.669 0.761 70.849 1.00 17.32 586 SER B N 1
ATOM 9267 C CA . SER B 1 586 ? 24.711 0.201 71.799 1.00 18.96 586 SER B CA 1
ATOM 9268 C C . SER B 1 586 ? 23.979 1.390 72.395 1.00 19.28 586 SER B C 1
ATOM 9269 O O . SER B 1 586 ? 24.543 2.129 73.200 1.00 18.18 586 SER B O 1
ATOM 9272 N N . VAL B 1 587 ? 22.736 1.605 71.975 1.00 17.94 587 VAL B N 1
ATOM 9273 C CA . VAL B 1 587 ? 22.079 2.872 72.290 1.00 17.20 587 VAL B CA 1
ATOM 9274 C C . VAL B 1 587 ? 21.447 2.831 73.670 1.00 20.91 587 VAL B C 1
ATOM 9275 O O . VAL B 1 587 ? 20.254 2.557 73.818 1.00 21.35 587 VAL B O 1
ATOM 9279 N N . MET B 1 588 ? 22.266 3.105 74.681 1.00 18.53 588 MET B N 1
ATOM 9280 C CA . MET B 1 588 ? 21.824 3.032 76.073 1.00 18.72 588 MET B CA 1
ATOM 9281 C C . MET B 1 588 ? 21.421 4.382 76.663 1.00 21.37 588 MET B C 1
ATOM 9282 O O . MET B 1 588 ? 20.936 4.452 77.793 1.00 21.57 588 MET B O 1
ATOM 9287 N N . THR B 1 589 ? 21.611 5.454 75.902 1.00 21.16 589 THR B N 1
ATOM 9288 C CA . THR B 1 589 ? 21.112 6.756 76.321 1.00 19.46 589 THR B CA 1
ATOM 9289 C C . THR B 1 589 ? 19.585 6.700 76.321 1.00 19.30 589 THR B C 1
ATOM 9290 O O . THR B 1 589 ? 18.985 6.000 75.500 1.00 21.36 589 THR B O 1
ATOM 9294 N N . PRO B 1 590 ? 18.951 7.407 77.266 1.00 18.91 590 PRO B N 1
ATOM 9295 C CA . PRO B 1 590 ? 17.489 7.426 77.280 1.00 18.82 590 PRO B CA 1
ATOM 9296 C C . PRO B 1 590 ? 16.909 8.609 76.491 1.00 22.14 590 PRO B C 1
ATOM 9297 O O . PRO B 1 590 ? 15.691 8.677 76.315 1.00 23.62 590 PRO B O 1
ATOM 9301 N N . TYR B 1 591 ? 17.765 9.501 75.995 1.00 19.94 591 TYR B N 1
ATOM 9302 C CA . TYR B 1 591 ? 17.299 10.788 75.463 1.00 20.55 591 TYR B CA 1
ATOM 9303 C C . TYR B 1 591 ? 17.010 10.822 73.967 1.00 19.19 591 TYR B C 1
ATOM 9304 O O . TYR B 1 591 ? 16.509 11.824 73.461 1.00 22.27 591 TYR B O 1
ATOM 9313 N N . MET B 1 592 ? 17.335 9.755 73.247 1.00 19.53 592 MET B N 1
ATOM 9314 C CA . MET B 1 592 ? 17.146 9.770 71.803 1.00 19.62 592 MET B CA 1
ATOM 9315 C C . MET B 1 592 ? 15.814 9.172 71.352 1.00 19.38 592 MET B C 1
ATOM 9316 O O . MET B 1 592 ? 15.563 9.010 70.151 1.00 18.33 592 MET B O 1
ATOM 9321 N N . ASN B 1 593 ? 14.947 8.883 72.314 1.00 19.01 593 ASN B N 1
ATOM 9322 C CA . ASN B 1 593 ? 13.622 8.363 71.998 1.00 19.47 593 ASN B CA 1
ATOM 9323 C C . ASN B 1 593 ? 12.712 9.459 71.430 1.00 20.39 593 ASN B C 1
ATOM 9324 O O . ASN B 1 593 ? 11.8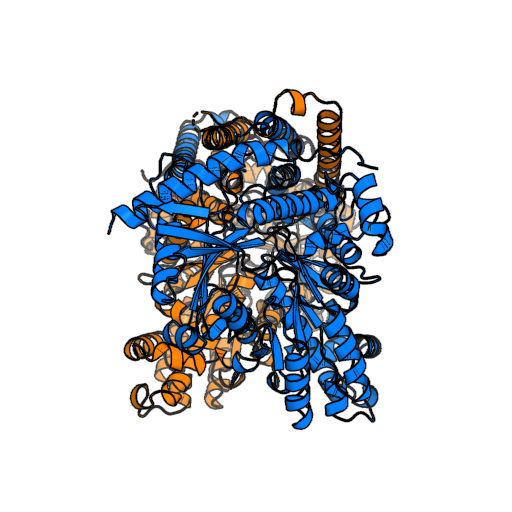47 9.186 70.601 1.00 21.95 593 ASN B O 1
ATOM 9329 N N . GLN B 1 594 ? 12.933 10.700 71.858 1.00 21.31 594 GLN B N 1
ATOM 9330 C CA . GLN B 1 594 ? 12.112 11.825 71.399 1.00 25.34 594 GLN B CA 1
ATOM 9331 C C . GLN B 1 594 ? 12.542 12.266 70.006 1.00 21.96 594 GLN B C 1
ATOM 9332 O O . GLN B 1 594 ? 13.727 12.510 69.762 1.00 21.20 594 GLN B O 1
ATOM 9338 N N . ARG B 1 595 ? 11.574 12.366 69.101 1.00 22.58 595 ARG B N 1
ATOM 9339 C CA . ARG B 1 595 ? 11.845 12.776 67.729 1.00 24.37 595 ARG B CA 1
ATOM 9340 C C . ARG B 1 595 ? 12.562 14.118 67.676 1.00 22.80 595 ARG B C 1
ATOM 9341 O O . ARG B 1 595 ? 13.506 14.299 66.895 1.00 23.08 595 ARG B O 1
ATOM 9349 N N . GLU B 1 596 ? 12.128 15.044 68.526 1.00 22.82 596 GLU B N 1
ATOM 9350 C CA . GLU B 1 596 ? 12.691 16.393 68.556 1.00 26.11 596 GLU B CA 1
ATOM 9351 C C . GLU B 1 596 ? 14.185 16.330 68.851 1.00 26.40 596 GLU B C 1
ATOM 9352 O O . GLU B 1 596 ? 14.979 17.044 68.233 1.00 25.23 596 GLU B O 1
ATOM 9358 N N . ASN B 1 597 ? 14.561 15.459 69.789 1.00 21.93 597 ASN B N 1
ATOM 9359 C CA . ASN B 1 597 ? 15.959 15.290 70.161 1.00 21.06 597 ASN B CA 1
ATOM 9360 C C . ASN B 1 597 ? 16.787 14.656 69.051 1.00 19.11 597 ASN B C 1
ATOM 9361 O O . ASN B 1 597 ? 17.850 15.163 68.690 1.00 20.62 597 ASN B O 1
ATOM 9366 N N . PHE B 1 598 ? 16.328 13.530 68.525 1.00 20.78 598 PHE B N 1
ATOM 9367 C CA . PHE B 1 598 ? 17.115 12.873 67.496 1.00 18.17 598 PHE B CA 1
ATOM 9368 C C . PHE B 1 598 ? 17.249 13.743 66.253 1.00 22.51 598 PHE B C 1
ATOM 9369 O O . PHE B 1 598 ? 18.344 13.866 65.693 1.00 21.78 598 PHE B O 1
ATOM 9377 N N . ASP B 1 599 ? 16.146 14.345 65.823 1.00 23.38 599 ASP B N 1
ATOM 9378 C CA . ASP B 1 599 ? 16.157 15.128 64.583 1.00 25.55 599 ASP B CA 1
ATOM 9379 C C . ASP B 1 599 ? 17.113 16.312 64.662 1.00 25.04 599 ASP B C 1
ATOM 9380 O O . ASP B 1 599 ? 17.628 16.773 63.645 1.00 24.65 599 ASP B O 1
ATOM 9385 N N . TYR B 1 600 ? 17.376 16.795 65.870 1.00 22.02 600 TYR B N 1
ATOM 9386 C CA . TYR B 1 600 ? 18.394 17.819 66.038 1.00 21.43 600 TYR B CA 1
ATOM 9387 C C . TYR B 1 600 ? 19.780 17.295 65.657 1.00 21.76 600 TYR B C 1
ATOM 9388 O O . TYR B 1 600 ? 20.550 17.975 64.991 1.00 19.64 600 TYR B O 1
ATOM 9397 N N . PHE B 1 601 ? 20.108 16.081 66.086 1.00 20.44 601 PHE B N 1
ATOM 9398 C CA . PHE B 1 601 ? 21.469 15.595 65.880 1.00 18.65 601 PHE B CA 1
ATOM 9399 C C . PHE B 1 601 ? 21.702 14.964 64.513 1.00 19.20 601 PHE B C 1
ATOM 9400 O O . PHE B 1 601 ? 22.837 14.930 64.031 1.00 17.28 601 PHE B O 1
ATOM 9408 N N . ALA B 1 602 ? 20.634 14.469 63.890 1.00 19.67 602 ALA B N 1
ATOM 9409 C CA . ALA B 1 602 ? 20.745 13.831 62.574 1.00 21.25 602 ALA B CA 1
ATOM 9410 C C . ALA B 1 602 ? 21.595 14.603 61.537 1.00 18.61 602 ALA B C 1
ATOM 9411 O O . ALA B 1 602 ? 22.552 14.034 61.009 1.00 19.13 602 ALA B O 1
ATOM 9413 N N . PRO B 1 603 ? 21.274 15.892 61.265 1.00 18.62 603 PRO B N 1
ATOM 9414 C CA . PRO B 1 603 ? 22.089 16.650 60.300 1.00 19.54 603 PRO B CA 1
ATOM 9415 C C . PRO B 1 603 ? 23.535 16.799 60.751 1.00 19.63 603 PRO B C 1
ATOM 9416 O O . PRO B 1 603 ? 24.439 16.870 59.915 1.00 20.19 603 PRO B O 1
ATOM 9420 N N . ARG B 1 604 ? 23.740 16.868 62.062 1.00 18.94 604 ARG B N 1
ATOM 9421 C CA . ARG B 1 604 ? 25.073 17.000 62.648 1.00 20.09 604 ARG B CA 1
ATOM 9422 C C . ARG B 1 604 ? 25.898 15.719 62.499 1.00 19.63 604 ARG B C 1
ATOM 9423 O O . ARG B 1 604 ? 27.079 15.773 62.150 1.00 20.52 604 ARG B O 1
ATOM 9431 N N . ILE B 1 605 ? 25.267 14.570 62.734 1.00 18.95 605 ILE B N 1
ATOM 9432 C CA . ILE B 1 605 ? 25.918 13.282 62.520 1.00 17.04 605 ILE B CA 1
ATOM 9433 C C . ILE B 1 605 ? 26.324 13.125 61.059 1.00 19.64 605 ILE B C 1
ATOM 9434 O O . ILE B 1 605 ? 27.452 12.729 60.756 1.00 19.11 605 ILE B O 1
ATOM 9439 N N . LYS B 1 606 ? 25.409 13.460 60.155 1.00 19.37 606 LYS B N 1
ATOM 9440 C CA . LYS B 1 606 ? 25.681 13.340 58.727 1.00 20.20 606 LYS B CA 1
ATOM 9441 C C . LYS B 1 606 ? 26.910 14.164 58.338 1.00 19.31 606 LYS B C 1
ATOM 9442 O O . LYS B 1 606 ? 27.802 13.677 57.647 1.00 20.01 606 LYS B O 1
ATOM 9448 N N . LYS B 1 607 ? 26.965 15.405 58.810 1.00 20.03 607 LYS B N 1
ATOM 9449 C CA . LYS B 1 607 ? 28.105 16.270 58.521 1.00 18.47 607 LYS B CA 1
ATOM 9450 C C . LYS B 1 607 ? 29.403 15.753 59.137 1.00 19.25 607 LYS B C 1
ATOM 9451 O O . LYS B 1 607 ? 30.472 15.864 58.537 1.00 19.70 607 LYS B O 1
ATOM 9457 N N . ALA B 1 608 ? 29.304 15.165 60.323 1.00 20.78 608 ALA B N 1
ATOM 9458 C CA . ALA B 1 608 ? 30.470 14.558 60.953 1.00 20.13 608 ALA B CA 1
ATOM 9459 C C . ALA B 1 608 ? 30.984 13.354 60.157 1.00 19.70 608 ALA B C 1
ATOM 9460 O O . ALA B 1 608 ? 32.196 13.159 60.029 1.00 22.08 608 ALA B O 1
ATOM 9462 N N . ILE B 1 609 ? 30.079 12.538 59.623 1.00 19.04 609 ILE B N 1
ATOM 9463 C CA . ILE B 1 609 ? 30.534 11.389 58.844 1.00 20.05 609 ILE B CA 1
ATOM 9464 C C . ILE B 1 609 ? 31.278 11.887 57.604 1.00 21.34 609 ILE B C 1
ATOM 9465 O O . ILE B 1 609 ? 32.352 11.382 57.273 1.00 20.00 609 ILE B O 1
ATOM 9470 N N . GLN B 1 610 ? 30.720 12.905 56.948 1.00 22.59 610 GLN B N 1
ATOM 9471 C CA . GLN B 1 610 ? 31.343 13.507 55.767 1.00 19.90 610 GLN B CA 1
ATOM 9472 C C . GLN B 1 610 ? 32.766 13.979 56.085 1.00 23.10 610 GLN B C 1
ATOM 9473 O O . GLN B 1 610 ? 33.717 13.642 55.376 1.00 20.92 610 GLN B O 1
ATOM 9479 N N . ALA B 1 611 ? 32.906 14.743 57.167 1.00 20.98 611 ALA B N 1
ATOM 9480 C CA . ALA B 1 611 ? 34.206 15.261 57.587 1.00 24.43 611 ALA B CA 1
ATOM 9481 C C . ALA B 1 611 ? 35.209 14.160 57.941 1.00 25.07 611 ALA B C 1
ATOM 9482 O O . ALA B 1 611 ? 36.394 14.239 57.578 1.00 22.74 611 ALA B O 1
ATOM 9484 N N . ASP B 1 612 ? 34.749 13.144 58.668 1.00 22.89 612 ASP B N 1
ATOM 9485 C CA . ASP B 1 612 ? 35.610 12.026 59.029 1.00 23.79 612 ASP B CA 1
ATOM 9486 C C . ASP B 1 612 ? 36.072 11.269 57.788 1.00 20.92 612 ASP B C 1
ATOM 9487 O O . ASP B 1 612 ? 37.239 10.892 57.679 1.00 19.64 612 ASP B O 1
ATOM 9492 N N . LEU B 1 613 ? 35.162 11.068 56.840 1.00 22.01 613 LEU B N 1
ATOM 9493 C CA . LEU B 1 613 ? 35.530 10.417 55.588 1.00 21.73 613 LEU B CA 1
ATOM 9494 C C . LEU B 1 613 ? 36.559 11.236 54.806 1.00 24.27 613 LEU B C 1
ATOM 9495 O O . LEU B 1 613 ? 37.492 10.678 54.220 1.00 22.13 613 LEU B O 1
ATOM 9500 N N . GLU B 1 614 ? 36.390 12.555 54.793 1.00 23.53 614 GLU B N 1
ATOM 9501 C CA . GLU B 1 614 ? 37.351 13.415 54.105 1.00 23.89 614 GLU B CA 1
ATOM 9502 C C . GLU B 1 614 ? 38.746 13.257 54.700 1.00 25.28 614 GLU B C 1
ATOM 9503 O O . GLU B 1 614 ? 39.741 13.241 53.974 1.00 28.65 614 GLU B O 1
ATOM 9509 N N . LYS B 1 615 ? 38.820 13.116 56.020 1.00 26.80 615 LYS B N 1
ATOM 9510 C CA . LYS B 1 615 ? 40.107 12.893 56.671 1.00 21.53 615 LYS B CA 1
ATOM 9511 C C . LYS B 1 615 ? 40.677 11.516 56.366 1.00 26.42 615 LYS B C 1
ATOM 9512 O O . LYS B 1 615 ? 41.881 11.376 56.131 1.00 27.40 615 LYS B O 1
ATOM 9518 N N . VAL B 1 616 ? 39.814 10.502 56.353 1.00 26.26 616 VAL B N 1
ATOM 9519 C CA . VAL B 1 616 ? 40.243 9.150 55.993 1.00 25.24 616 VAL B CA 1
ATOM 9520 C C . VAL B 1 616 ? 40.903 9.143 54.618 1.00 28.08 616 VAL B C 1
ATOM 9521 O O . VAL B 1 616 ? 42.009 8.633 54.452 1.00 29.62 616 VAL B O 1
ATOM 9525 N N . TYR B 1 617 ? 40.231 9.740 53.642 1.00 26.74 617 TYR B N 1
ATOM 9526 C CA . TYR B 1 617 ? 40.720 9.718 52.266 1.00 27.92 617 TYR B CA 1
ATOM 9527 C C . TYR B 1 617 ? 41.824 10.735 51.956 1.00 37.02 617 TYR B C 1
ATOM 9528 O O . TYR B 1 617 ? 42.543 10.588 50.971 1.00 41.84 617 TYR B O 1
ATOM 9537 N N . ALA B 1 618 ? 41.972 11.750 52.804 1.00 32.28 618 ALA B N 1
ATOM 9538 C CA . ALA B 1 618 ? 43.058 12.716 52.644 1.00 35.86 618 ALA B CA 1
ATOM 9539 C C . ALA B 1 618 ? 44.411 12.015 52.719 1.00 41.29 618 ALA B C 1
ATOM 9540 O O . ALA B 1 618 ? 45.436 12.644 52.973 1.00 53.58 618 ALA B O 1
#

Secondary structure (DSSP, 8-state):
--TT--GGGGS--TT-TTHHHHHHHHHHHHHHHHHHHHHSSS----SS-HHHHTSHHHHHHHHHHHHHHHHHHHHHHHH------TTTEESS------HHHHHHHHHHHTTT-BTTSGGG-HHHHHHHHHHHHHHHHHTT-SB-EEEEESSHHHHHHHHHHHHHHHHHHHHHHHHH-GGGGTT--HHHHTT--HHHHHHHHHHTGGGHHHHHHTSGGG---GGGG-EEEEEGGGHHHHHHHHHHHTS-GGGEEEE-B-TTSSB-HHHHHHHHHHHHHTT--EEEEEEEBS-TTT--B--HHHHHHHHHHHHTTT---EEEEE-TTTGGGGGGGB-TTSPBPPGGGHHHHHHHTTSSSS-S--S-HHHHHHHHGGGGSSEEE--TTTTT-PPSS-EEEEESBGGGGGGT-----GGGG-SS---BHHHHHHHHHHHHHS-SSTTTHHHHHHHHHHHHHHHHHHHTT-EEEETTEEEEEEE-S--SSSEEEEEEEETT---HHHHHHHHHHHHHHTS--SS--SPPS-EEEEEEEEHHHHTTTTHHHHHHTT--HHHHHHH-EEEEEEEE---STTSSHHHHHHHHHHHHHHHHHHHHHHHHT-/---TT--GGGGS--TT-TTHHHHHHHHHHHHHHHHHHHH--PPPSS-HHHHTSHHHHHHHHHHHHHHHHHHHHHHHSSPPPP-TTTEESS------HHHHHHHHHHTTTT-BTTSGGG-HHHHHHHHHHHHHHHHHTT-TB-EEEEES-HHHHHHHHHHHHHHHHHHHHHHHHH-GGGGTT--HHHHTT--HHHHHHHHHHTGGGHHHHHHTSGGG--STGGG-EEEEEGGGHHHHHHHHHHHTS-GGGEEEE-B-TTSSB-HHHHHHHHHHHHHTT--EEEEEEEBS-TTT--B--HHHHHHHHHHHHTTT---EEEEE-TTTGGGGGGGB-TTSPBPPGGGHHHHHHHTTSSSSSS--S-HHHHHHHHGGGGSSEEE--TTTTT-PPSS-EEEEESBGGGGGGT----GGGG-SS---BHHHHHHHHHHHHHS-SSTTTHHHHHHHHHHHHHHHHHHHTT-EEEETTEEEEEEE----SSSEEEEEEEETT---HHHHHHHHHHHHHHT---TT--S--S-EEEEEEEEHHHHTTTTHHHHHHTT--HHHHHHH-EEEEEEEE---STTSSHHHHHHHHHHHHHHHHHHHHHHH-

Sequence (1199 aa):
SLKDLDLNALFIGDKAENGQLYKDLLNKLVDEHLGWRKNYIPSDPNMIGPEDQNSPAFKKTVGHMKTVLDQLSERIRTESVPWHSAGRYWGHMNSETLMPALLAYNYAMLWNGNNVAYESSPATSQMEEEVGQEFARLMGYDYGWGHIVADGSLANLEGLWYARNIKSLPFAMKEVNPELVAGKSDWELLNMPTKEIMDLLENAGSQIDEVKKRSARSGKNLQRLGKWLVPQTKHYSWMKAADIIGIGLDQVVPVPIDSNYRMDIQALESIIRKYAAEKTPILGVVGVAGSTEEGAVDGIDKIVALRQKLQKEGIYFYLHVDAAYYGGYARALFLDEDDQFIPYKNLQKVHAENHVFTEDKEYIKPEVYAAYKAFDQAESITIDPHKMGYVPYSAGGIVIQDIRMRDTISYFALLGAYILEGSKAGATAASVWAAHHTLPLNVTGYGKLEGASIEGAHRYYDFLKNLKFEVAGKRISVHPLISPDFNMVDYVLKEDGNDDLIEMNRLNHAFYEQASYVKGSLYGKEYIVSHTDFAIPDYGDSPLAFVESLGFSEVEWRHAGKVTIIRASVMTPYMNQRENFDYFAPRIKKAIQADLEKVYASVRSLKDLDLNALFIGDKAENGQLYKDLLNKLVDEHLGWRKNSDPNMIGPEDQNSPAFKKTVGHMKTVLDQLSERIRTESVPWHSAGRYWGHMNSETLMPALLAYNYAMLWNGNNVAYESSPATSQMEEEVGQEFARLMGYDYGWGHIVADGSLANLEGLWYARNIKSLPFAMKEVNPELVAGKSDWELLNMPTKEIMDLLENAGSQIDEVKKRSARSGKNLQRLGKWLVPQTKHYSWMKAADIIGIGLDQVVPVPIDSNYRMDIQALESIIRKYAAEKTPILGVVGVAGSTEEGAVDGIDKIVALRQKLQKEGIYFYLHVDAAYGGYARALFLDEDDQFIPYKNLQKVHAENHVFTEDKEYIKPEVYAAYKAFDQAESITIDPHKMGYVPYSAGGIVIQDIRMRDTISYFLLGAYILEGSKAGATAASVWAAHHTLPLNVTGYGKLEGASIEGAHRYYDFLKNLKFEVAGKRISVHPLISPDFNMVDYVLKEDGNDDLIEMNRLNHAFYEQASYVKGSLYGKEYIVSHTDFAIPDYGDSPLAFVESLGFSEVEWRHAGKVTIIRASVMTPYMNQRENFDYFAPRIKKAIQADLEKVYA

Radius of gyration: 30.67 Å; Cα contacts (8 Å, |Δi|>4): 2521; chains: 2; bounding box: 69×74×103 Å

Organism: Levilactobacillus brevis (NCBI:txid1580)

Foldseek 3Di:
DLQPVDQVQFWCALVSPCVVVLVVLLVVLVVVVVCCVPPVDPDDDDPDDPVNCPDPVNVVVVVVVVVVVVVVVVVCVQFDFRRDHPLFEFAQDDDIFTSLLVSLLSNQCVLFAWLVDCVSFVPLVVLQQVVQVLLCLLLVQPAWGKGKDQAQLQQVLQVLLLLLQLLFLLVLCCVQPVVLVPPADPLLSNADDSVSSLVSLVVCPVCNVSSLCSTCVVVPPSLQNAAEEEALLCLVSVQVSCCVSNNHSVSYDHAAAALLRFGDVVSVLVVCVVCVVVSGAHSAYEGEQQDSFFNGGHQQLSVVVSQVVCVVVSHHHAYEYECQAPSLLSQLQAAPVSDGHDPVCSLVRCVSSVLAVDRDDLADPSLSNNSVNSLVHQKYKYACCHLVSRPPDIIMMMGSHHSSQSSQADDCPPQRRGDDHIDTSSSSSSSSSSCVQAPSHSSGSSNLQSLLSLLQQVVQVLQPAQWAAEPRWIKHKAWSDRGNGRKTKIFIDTQPDQQQLVSQVLRVLLQVLQGDDGSDDDDASHHWYKDKAFCSRNPCSCVVVSVVSPYDPVSCVVNRIHMMTIGRRNDSQSSDPVRNVVSSVVNSVRSNVSSNVSVVVD/DLLQPVDVVQFFCDLVSPVVVVLVVLLVVLVVVVVVVVVPPDDDPCDPCNCPDPVNVVVVVVVVVVVVVVVCCDVFLDFRGDDPLFEFAQDHFIFTSLLVSLLSRQCSLVAWLQPCVSPVVLVVLQQVVQVLLCLLLVQPAKGKGKDQALLQQVLQVLLLLQQLLFQLVLCCVQPVVLPPPADPLLSNAPDSVSSLVSLVVCPPCNVSSLCRTCVVVPCSLLSAAEEEALLCLVSVQVSCCVSNNHSVRYDHAAAALLRAGDLVSVLVVQVVCVVVSGAHSAYEGEQQDSFFGDGHQQLSVLVSQVVCVVVSHHHAYEYECQAPSLLSQLQAASVSHGHDPVCSLVRCVSSVLAPDSDDQADPSLSNRSVNSLVHQKYKYFCCHLVRNHHDIIMMMGNHHSSQSSVADPVPQRRGDDHIDTSSNSSSSSSSCVSAPSHSSGSSNQQSLLSLLQVVVQVLQQDAWACEPNWIKHKAWSDRGNGRKTKIFIDTQPDQQQLVSQVLRVLLQVLQDTRRSDDDDALHHWYKDKAFCSRNPCNCVVVSVVRPHDPVSCVVNRIHMMTIGRRNDSPSSDPVVNVVSSVVNSVRSRVSSNVSVD

Nearest PDB structures (foldseek):
  5hsi-assembly1_B  TM=1.002E+00  e=4.574E-100  Levilactobacillus brevis
  5hsi-assembly1_A  TM=9.986E-01  e=4.226E-94  Levilactobacillus brevis
  7cwx-assembly2_C  TM=9.823E-01  e=1.122E-72  Enterococcus faecalis
  7cx1-assembly2_C  TM=9.722E-01  e=7.386E-73  Enterococcus faecalis
  7cx0-assembly2_C  TM=9.741E-01  e=1.162E-70  Enterococcus faecalis

InterPro domains:
  IPR002129 Pyridoxal phosphate-dependent decarboxylase, major domain [PF00282] (238-334)
  IPR015421 Pyridoxal phosphate-dependent transferase, major domain [G3DSA:3.40.640.10] (105-452)
  IPR015424 Pyridoxal phosphate-dependent transferase [SSF53383] (25-610)
  IPR022397 Tyrosine decarboxylase, bacteria [TIGR03811] (10-617)
  IPR049373 L-tyrosine decarboxylase, C-terminal [PF21391] (473-613)
  IPR050477 Group II Amino Acid Decarboxylases [PTHR42735] (8-523)